Protein AF-A0A8H5D2R6-F1 (afdb_monomer_lite)

Structure (mmCIF, N/CA/C/O backbone):
data_AF-A0A8H5D2R6-F1
#
_entry.id   AF-A0A8H5D2R6-F1
#
loop_
_atom_site.group_PDB
_atom_site.id
_atom_site.type_symbol
_atom_site.label_atom_id
_atom_site.label_alt_id
_atom_site.label_comp_id
_atom_site.label_asym_id
_atom_site.label_entity_id
_atom_site.label_seq_id
_atom_site.pdbx_PDB_ins_code
_atom_site.Cartn_x
_atom_site.Cartn_y
_atom_site.Cartn_z
_atom_site.occupancy
_atom_site.B_iso_or_equiv
_atom_site.auth_seq_id
_atom_site.auth_comp_id
_atom_site.auth_asym_id
_atom_site.auth_atom_id
_atom_site.pdbx_PDB_model_num
ATOM 1 N N . MET A 1 1 ? 61.903 -39.340 -23.453 1.00 29.72 1 MET A N 1
ATOM 2 C CA . MET A 1 1 ? 61.491 -39.491 -22.040 1.00 29.72 1 MET A CA 1
ATOM 3 C C . MET A 1 1 ? 60.346 -38.515 -21.788 1.00 29.72 1 MET A C 1
ATOM 5 O O . MET A 1 1 ? 60.500 -37.376 -22.200 1.00 29.72 1 MET A O 1
ATOM 9 N N . SER A 1 2 ? 59.203 -38.870 -21.198 1.00 26.88 2 SER A N 1
ATOM 10 C CA . SER A 1 2 ? 58.609 -40.210 -20.994 1.00 26.88 2 SER A CA 1
ATOM 11 C C . SER A 1 2 ? 57.192 -40.082 -20.407 1.00 26.88 2 SER A C 1
ATOM 13 O O . SER A 1 2 ? 57.094 -39.567 -19.304 1.00 26.88 2 SER A O 1
ATOM 15 N N . ALA A 1 3 ? 56.189 -40.624 -21.121 1.00 25.33 3 ALA A N 1
ATOM 16 C CA . ALA A 1 3 ? 54.856 -41.112 -20.686 1.00 25.33 3 ALA A CA 1
ATOM 17 C C . ALA A 1 3 ? 53.935 -40.168 -19.847 1.00 25.33 3 ALA A C 1
ATOM 19 O O . ALA A 1 3 ? 54.387 -39.505 -18.927 1.00 25.33 3 ALA A O 1
ATOM 20 N N . SER A 1 4 ? 52.629 -39.989 -20.112 1.00 24.02 4 SER A N 1
ATOM 21 C CA . SER A 1 4 ? 51.538 -40.932 -20.483 1.00 24.02 4 SER A CA 1
ATOM 22 C C . SER A 1 4 ? 51.187 -41.906 -19.337 1.00 24.02 4 SER A C 1
ATOM 24 O O . SER A 1 4 ? 52.090 -42.416 -18.689 1.00 24.02 4 SER A O 1
ATOM 26 N N . THR A 1 5 ? 49.930 -42.234 -19.009 1.00 26.30 5 THR A N 1
ATOM 27 C CA . THR A 1 5 ? 48.634 -42.159 -19.737 1.00 26.30 5 THR A CA 1
ATOM 28 C C . THR A 1 5 ? 47.521 -41.528 -18.861 1.00 26.30 5 THR A C 1
ATOM 30 O O . THR A 1 5 ? 47.767 -41.331 -17.676 1.00 26.30 5 THR A O 1
ATOM 33 N N . THR A 1 6 ? 46.337 -41.039 -19.278 1.00 25.17 6 THR A N 1
ATOM 34 C CA . THR A 1 6 ? 45.304 -41.279 -20.335 1.00 25.17 6 THR A CA 1
ATOM 35 C C . THR A 1 6 ? 44.207 -42.338 -20.074 1.00 25.17 6 THR A C 1
ATOM 37 O O . THR A 1 6 ? 44.479 -43.531 -20.119 1.00 25.17 6 THR A O 1
ATOM 40 N N . THR A 1 7 ? 42.950 -41.848 -19.993 1.00 25.25 7 THR A N 1
ATOM 41 C CA . THR A 1 7 ? 41.652 -42.534 -20.271 1.00 25.25 7 THR A CA 1
ATOM 42 C C . THR A 1 7 ? 41.279 -43.743 -19.367 1.00 25.25 7 THR A C 1
ATOM 44 O O . THR A 1 7 ? 42.053 -44.109 -18.496 1.00 25.25 7 THR A O 1
ATOM 47 N N . VAL A 1 8 ? 40.070 -44.338 -19.364 1.00 24.72 8 VAL A N 1
ATOM 48 C CA . VAL A 1 8 ? 39.008 -44.557 -20.384 1.00 24.72 8 VAL A CA 1
ATOM 49 C C . VAL A 1 8 ? 37.590 -44.258 -19.834 1.00 24.72 8 VAL A C 1
ATOM 51 O O . VAL A 1 8 ? 37.351 -44.354 -18.633 1.00 24.72 8 VAL A O 1
ATOM 54 N N . CYS A 1 9 ? 36.648 -43.894 -20.715 1.00 20.03 9 CYS A N 1
ATOM 55 C CA . CYS A 1 9 ? 35.211 -43.739 -20.427 1.00 20.03 9 CYS A CA 1
ATOM 56 C C . CYS A 1 9 ? 34.426 -45.022 -20.750 1.00 20.03 9 CYS A C 1
ATOM 58 O O . CYS A 1 9 ? 34.831 -45.758 -21.642 1.00 20.03 9 CYS A O 1
ATOM 60 N N . GLU A 1 10 ? 33.228 -45.205 -20.187 1.00 23.50 10 GLU A N 1
ATOM 61 C CA . GLU A 1 10 ? 32.221 -46.071 -20.824 1.00 23.50 10 GLU A CA 1
ATOM 62 C C . GLU A 1 10 ? 30.799 -45.507 -20.671 1.00 23.50 10 GLU A C 1
ATOM 64 O O . GLU A 1 10 ? 30.597 -44.474 -20.028 1.00 23.50 10 GLU A O 1
ATOM 69 N N . SER A 1 11 ? 29.825 -46.065 -21.394 1.00 23.42 11 SER A N 1
ATOM 70 C CA . SER A 1 11 ? 28.552 -45.393 -21.691 1.00 23.42 11 SER A CA 1
ATOM 71 C C . SER A 1 11 ? 27.396 -46.358 -21.970 1.00 23.42 11 SER A C 1
ATOM 73 O O . SER A 1 11 ? 27.609 -47.511 -22.316 1.00 23.42 11 SER A O 1
ATOM 75 N N . ALA A 1 12 ? 26.185 -45.790 -21.942 1.00 23.69 12 ALA A N 1
ATOM 76 C CA . ALA A 1 12 ? 24.940 -46.297 -22.527 1.00 23.69 12 ALA A CA 1
ATOM 77 C C . ALA A 1 12 ? 24.169 -47.443 -21.823 1.00 23.69 12 ALA A C 1
ATOM 79 O O . ALA A 1 12 ? 24.669 -48.515 -21.522 1.00 23.69 12 ALA A O 1
ATOM 80 N N . GLN A 1 13 ? 22.868 -47.170 -21.658 1.00 25.08 13 GLN A N 1
ATOM 81 C CA . GLN A 1 13 ? 21.720 -48.025 -21.998 1.00 25.08 13 GLN A CA 1
ATOM 82 C C . GLN A 1 13 ? 21.783 -49.550 -21.757 1.00 25.08 13 GLN A C 1
ATOM 84 O O . GLN A 1 13 ? 22.407 -50.284 -22.515 1.00 25.08 13 GLN A O 1
ATOM 89 N N . VAL A 1 14 ? 20.838 -50.046 -20.946 1.00 24.84 14 VAL A N 1
ATOM 90 C CA . VAL A 1 14 ? 19.957 -51.146 -21.390 1.00 24.84 14 VAL A CA 1
ATOM 91 C C . VAL A 1 14 ? 18.509 -50.814 -21.031 1.00 24.84 14 VAL A C 1
ATOM 93 O O . VAL A 1 14 ? 18.184 -50.601 -19.865 1.00 24.84 14 VAL A O 1
ATOM 96 N N . LEU A 1 15 ? 17.626 -50.827 -22.031 1.00 24.62 15 LEU A N 1
ATOM 97 C CA . LEU A 1 15 ? 16.175 -50.832 -21.847 1.00 24.62 15 LEU A CA 1
ATOM 98 C C . LEU A 1 15 ? 15.606 -52.103 -22.492 1.00 24.62 15 LEU A C 1
ATOM 100 O O . LEU A 1 15 ? 15.765 -52.306 -23.691 1.00 24.62 15 LEU A O 1
ATOM 104 N N . GLY A 1 16 ? 14.897 -52.912 -21.704 1.00 24.08 16 GLY A N 1
ATOM 105 C CA . GLY A 1 16 ? 13.959 -53.928 -22.191 1.00 24.08 16 GLY A CA 1
ATOM 106 C C . GLY A 1 16 ? 14.533 -55.246 -22.739 1.00 24.08 16 GLY A C 1
ATOM 107 O O . GLY A 1 16 ? 15.380 -55.292 -23.625 1.00 24.08 16 GLY A O 1
ATOM 108 N N . LYS A 1 17 ? 13.907 -56.351 -22.318 1.00 25.33 17 LYS A N 1
ATOM 109 C CA . LYS A 1 17 ? 13.627 -57.480 -23.216 1.00 25.33 17 LYS A CA 1
ATOM 110 C C . LYS A 1 17 ? 12.119 -57.565 -23.421 1.00 25.33 17 LYS A C 1
ATOM 112 O O . LYS A 1 17 ? 11.352 -57.358 -22.485 1.00 25.33 17 LYS A O 1
ATOM 117 N N . ARG A 1 18 ? 11.705 -57.831 -24.660 1.00 26.42 18 ARG A N 1
ATOM 118 C CA . ARG A 1 18 ? 10.297 -58.031 -25.027 1.00 26.42 18 ARG A CA 1
ATOM 119 C C . ARG A 1 18 ? 9.854 -59.444 -24.648 1.00 26.42 18 ARG A C 1
ATOM 121 O O . ARG A 1 18 ? 10.630 -60.384 -24.787 1.00 26.42 18 ARG A O 1
ATOM 128 N N . GLY A 1 19 ? 8.587 -59.575 -24.279 1.00 25.73 19 GLY A N 1
ATOM 129 C CA . GLY A 1 19 ? 7.848 -60.832 -24.252 1.00 25.73 19 GLY A CA 1
ATOM 130 C C . GLY A 1 19 ? 6.391 -60.516 -24.563 1.00 25.73 19 GLY A C 1
ATOM 131 O O . GLY A 1 19 ? 5.696 -59.962 -23.717 1.00 25.73 19 GLY A O 1
ATOM 132 N N . ALA A 1 20 ? 5.963 -60.778 -25.794 1.00 27.20 20 ALA A N 1
ATOM 133 C CA . ALA A 1 20 ? 4.557 -60.720 -26.177 1.00 27.20 20 ALA A CA 1
ATOM 134 C C . ALA A 1 20 ? 3.960 -62.130 -26.034 1.00 27.20 20 ALA A C 1
ATOM 136 O O . ALA A 1 20 ? 4.685 -63.099 -26.239 1.00 27.20 20 ALA A O 1
ATOM 137 N N . ASP A 1 21 ? 2.665 -62.257 -25.732 1.00 26.38 21 ASP A N 1
ATOM 138 C CA . ASP A 1 21 ? 1.722 -62.458 -26.839 1.00 26.38 21 ASP A CA 1
ATOM 139 C C . ASP A 1 21 ? 0.230 -62.415 -26.460 1.00 26.38 21 ASP A C 1
ATOM 141 O O . ASP A 1 21 ? -0.192 -62.909 -25.423 1.00 26.38 21 ASP A O 1
ATOM 145 N N . THR A 1 22 ? -0.547 -61.867 -27.400 1.00 26.38 22 THR A N 1
ATOM 146 C CA . THR A 1 22 ? -1.950 -62.174 -27.759 1.00 26.38 22 THR A CA 1
ATOM 147 C C . THR A 1 22 ? -3.087 -62.320 -26.722 1.00 26.38 22 THR A C 1
ATOM 149 O O . THR A 1 22 ? -3.021 -63.139 -25.818 1.00 26.38 22 THR A O 1
ATOM 152 N N . ARG A 1 23 ? -4.257 -61.770 -27.127 1.00 27.03 23 ARG A N 1
ATOM 153 C CA . ARG A 1 23 ? -5.633 -62.309 -26.921 1.00 27.03 23 ARG A CA 1
ATOM 154 C C . ARG A 1 23 ? -6.203 -62.278 -25.485 1.00 27.03 23 ARG A C 1
ATOM 156 O O . ARG A 1 23 ? -5.474 -62.355 -24.514 1.00 27.03 23 ARG A O 1
ATOM 163 N N . LEU A 1 24 ? -7.523 -62.231 -25.269 1.00 25.16 24 LEU A N 1
ATOM 164 C CA . LEU A 1 24 ? -8.692 -61.738 -26.036 1.00 25.16 24 LEU A CA 1
ATOM 165 C C . LEU A 1 24 ? -9.888 -61.719 -25.054 1.00 25.16 24 LEU A C 1
ATOM 167 O O . LEU A 1 24 ? -9.895 -62.548 -24.151 1.00 25.16 24 LEU A O 1
ATOM 171 N N . LEU A 1 25 ? -10.939 -60.927 -25.335 1.00 27.27 25 LEU A N 1
ATOM 172 C CA . LEU A 1 25 ? -12.293 -61.052 -24.737 1.00 27.27 25 LEU A CA 1
ATOM 173 C C . LEU A 1 25 ? -12.386 -60.822 -23.198 1.00 27.27 25 LEU A C 1
ATOM 175 O O . LEU A 1 25 ? -11.398 -60.878 -22.483 1.00 27.27 25 LEU A O 1
ATOM 179 N N . ASN A 1 26 ? -13.561 -60.624 -22.588 1.00 25.47 26 ASN A N 1
ATOM 180 C CA . ASN A 1 26 ? -14.665 -59.695 -22.891 1.00 25.47 26 ASN A CA 1
ATOM 181 C C . ASN A 1 26 ? -15.592 -59.619 -21.645 1.00 25.47 26 ASN A C 1
ATOM 183 O O . ASN A 1 26 ? -15.659 -60.582 -20.893 1.00 25.47 26 ASN A O 1
ATOM 187 N N . PHE A 1 27 ? -16.397 -58.555 -21.530 1.00 25.20 27 PHE A N 1
ATOM 188 C CA . PHE A 1 27 ? -17.699 -58.510 -20.823 1.00 25.20 27 PHE A CA 1
ATOM 189 C C . PHE A 1 27 ? -17.874 -58.651 -19.276 1.00 25.20 27 PHE A C 1
ATOM 191 O O . PHE A 1 27 ? -17.265 -59.454 -18.585 1.00 25.20 27 PHE A O 1
ATOM 198 N N . PHE A 1 28 ? -18.883 -57.889 -18.815 1.00 26.09 28 PHE A N 1
ATOM 199 C CA . PHE A 1 28 ? -19.843 -58.080 -17.702 1.00 26.09 28 PHE A CA 1
ATOM 200 C C . PHE A 1 28 ? -19.434 -58.154 -16.204 1.00 26.09 28 PHE A C 1
ATOM 202 O O . PHE A 1 28 ? -18.997 -59.162 -15.664 1.00 26.09 28 PHE A O 1
ATOM 209 N N . HIS A 1 29 ? -19.832 -57.093 -15.483 1.00 31.39 29 HIS A N 1
ATOM 210 C CA . HIS A 1 29 ? -20.515 -57.142 -14.170 1.00 31.39 29 HIS A CA 1
ATOM 211 C C . HIS A 1 29 ? -21.866 -57.908 -14.267 1.00 31.39 29 HIS A C 1
ATOM 213 O O . HIS A 1 29 ? -22.422 -57.905 -15.367 1.00 31.39 29 HIS A O 1
ATOM 219 N N . PRO A 1 30 ? -22.470 -58.465 -13.177 1.00 40.53 30 PRO A N 1
ATOM 220 C CA . PRO A 1 30 ? -22.633 -57.782 -11.880 1.00 40.53 30 PRO A CA 1
ATOM 221 C C . PRO A 1 30 ? -22.606 -58.660 -10.592 1.00 40.53 30 PRO A C 1
ATOM 223 O O . PRO A 1 30 ? -22.141 -59.792 -10.567 1.00 40.53 30 PRO A O 1
ATOM 226 N N . ARG A 1 31 ? -23.086 -58.053 -9.494 1.00 28.08 31 ARG A N 1
ATOM 227 C CA . ARG A 1 31 ? -23.213 -58.528 -8.096 1.00 28.08 31 ARG A CA 1
ATOM 228 C C . ARG A 1 31 ? -24.058 -59.810 -7.945 1.00 28.08 31 ARG A C 1
ATOM 230 O O . ARG A 1 31 ? -25.031 -59.940 -8.676 1.00 28.08 31 ARG A O 1
ATOM 237 N N . HIS A 1 32 ? -23.856 -60.585 -6.864 1.00 28.66 32 HIS A N 1
ATOM 238 C CA . HIS A 1 32 ? -24.842 -60.665 -5.758 1.00 28.66 32 HIS A CA 1
ATOM 239 C C . HIS A 1 32 ? -24.324 -61.342 -4.461 1.00 28.66 32 HIS A C 1
ATOM 241 O O . HIS A 1 32 ? -23.180 -61.769 -4.365 1.00 28.66 32 HIS A O 1
ATOM 247 N N . SER A 1 33 ? -25.181 -61.312 -3.439 1.00 26.78 33 SER A N 1
ATOM 248 C CA . SER A 1 33 ? -25.014 -61.574 -1.996 1.00 26.78 33 SER A CA 1
ATOM 249 C C . SER A 1 33 ? -25.115 -63.042 -1.532 1.00 26.78 33 SER A C 1
ATOM 251 O O . SER A 1 33 ? -25.884 -63.801 -2.112 1.00 26.78 33 SER A O 1
ATOM 253 N N . GLY A 1 34 ? -24.502 -63.385 -0.385 1.00 25.36 34 GLY A N 1
ATOM 254 C CA . GLY A 1 34 ? -24.777 -64.618 0.385 1.00 25.36 34 GLY A CA 1
ATOM 255 C C . GLY A 1 34 ? -24.008 -64.696 1.722 1.00 25.36 34 GLY A C 1
ATOM 256 O O . GLY A 1 34 ? -22.902 -64.172 1.814 1.00 25.36 34 GLY A O 1
ATOM 257 N N . THR A 1 35 ? -24.580 -65.317 2.764 1.00 29.11 35 THR A N 1
ATOM 258 C CA . THR A 1 35 ? -24.029 -65.383 4.143 1.00 29.11 35 THR A CA 1
ATOM 259 C C . THR A 1 35 ? -23.857 -66.818 4.653 1.00 29.11 35 THR A C 1
ATOM 261 O O . THR A 1 35 ? -24.709 -67.647 4.343 1.00 29.11 35 THR A O 1
ATOM 264 N N . ASN A 1 36 ? -22.838 -67.090 5.494 1.00 26.09 36 ASN A N 1
ATOM 265 C CA . ASN A 1 36 ? -22.946 -67.769 6.814 1.00 26.09 36 ASN A CA 1
ATOM 266 C C . ASN A 1 36 ? -21.572 -68.121 7.455 1.00 26.09 36 ASN A C 1
ATOM 268 O O . ASN A 1 36 ? -20.524 -68.027 6.823 1.00 26.09 36 ASN A O 1
ATOM 272 N N . ILE A 1 37 ? -21.613 -68.491 8.742 1.00 29.36 37 ILE A N 1
ATOM 273 C CA . ILE A 1 37 ? -20.542 -68.893 9.696 1.00 29.36 37 ILE A CA 1
ATOM 274 C C . ILE A 1 37 ? -21.099 -70.166 10.428 1.00 29.36 37 ILE A C 1
ATOM 276 O O . ILE A 1 37 ? -22.322 -70.326 10.325 1.00 29.36 37 ILE A O 1
ATOM 280 N N . PRO A 1 38 ? -20.375 -71.059 11.173 1.00 41.91 38 PRO A N 1
ATOM 281 C CA . PRO A 1 38 ? -19.000 -70.988 11.729 1.00 41.91 38 PRO A CA 1
ATOM 282 C C . PRO A 1 38 ? -18.133 -72.291 11.729 1.00 41.91 38 PRO A C 1
ATOM 284 O O . PRO A 1 38 ? -18.654 -73.371 11.481 1.00 41.91 38 PRO A O 1
ATOM 287 N N . SER A 1 39 ? -16.850 -72.203 12.154 1.00 23.25 39 SER A N 1
ATOM 288 C CA . SER A 1 39 ? -16.177 -73.132 13.120 1.00 23.25 39 SER A CA 1
ATOM 289 C C . SER A 1 39 ? -14.668 -72.829 13.342 1.00 23.25 39 SER A C 1
ATOM 291 O O . SER A 1 39 ? -13.952 -72.595 12.374 1.00 23.25 39 SER A O 1
ATOM 293 N N . GLU A 1 40 ? -14.173 -72.891 14.592 1.00 31.34 40 GLU A N 1
ATOM 294 C CA . GLU A 1 40 ? -12.729 -72.930 14.982 1.00 31.34 40 GLU A CA 1
ATOM 295 C C . GLU A 1 40 ? -12.193 -74.397 14.911 1.00 31.34 40 GLU A C 1
ATOM 297 O O . GLU A 1 40 ? -13.041 -75.296 14.897 1.00 31.34 40 GLU A O 1
ATOM 302 N N . PRO A 1 41 ? -10.864 -74.703 14.852 1.00 32.53 41 PRO A N 1
ATOM 303 C CA . PRO A 1 41 ? -9.938 -74.530 15.995 1.00 32.53 41 PRO A CA 1
ATOM 304 C C . PRO A 1 41 ? -8.449 -74.218 15.628 1.00 32.53 41 PRO A C 1
ATOM 306 O O . PRO A 1 41 ? -8.148 -73.749 14.534 1.00 32.53 41 PRO A O 1
ATOM 309 N N . LYS A 1 42 ? -7.514 -74.436 16.576 1.00 29.94 42 LYS A N 1
ATOM 310 C CA . LYS A 1 42 ? -6.075 -74.051 16.581 1.00 29.94 42 LYS A CA 1
ATOM 311 C C . LYS A 1 42 ? -5.145 -75.280 16.668 1.00 29.94 42 LYS A C 1
ATOM 313 O O . LYS A 1 42 ? -5.595 -76.281 17.209 1.00 29.94 42 LYS A O 1
ATOM 318 N N . GLU A 1 43 ? -3.858 -75.159 16.284 1.00 23.70 43 GLU A N 1
ATOM 319 C CA . GLU A 1 43 ? -2.670 -75.323 17.180 1.00 23.70 43 GLU A CA 1
ATOM 320 C C . GLU A 1 43 ? -1.283 -75.158 16.475 1.00 23.70 43 GLU A C 1
ATOM 322 O O . GLU A 1 43 ? -1.226 -74.718 15.328 1.00 23.70 43 GLU A O 1
ATOM 327 N N . HIS A 1 44 ? -0.169 -75.362 17.209 1.00 32.28 44 HIS A N 1
ATOM 328 C CA . HIS A 1 44 ? 1.243 -75.028 16.868 1.00 32.28 44 HIS A CA 1
ATOM 329 C C . HIS A 1 44 ? 2.028 -76.158 16.142 1.00 32.28 44 HIS A C 1
ATOM 331 O O . HIS A 1 44 ? 1.443 -77.215 15.904 1.00 32.28 44 HIS A O 1
ATOM 337 N N . PRO A 1 45 ? 3.330 -75.976 15.761 1.00 34.16 45 PRO A N 1
ATOM 338 C CA . PRO A 1 45 ? 4.460 -76.436 16.623 1.00 34.16 45 PRO A CA 1
ATOM 339 C C . PRO A 1 45 ? 5.774 -75.535 16.496 1.00 34.16 45 PRO A C 1
ATOM 341 O O . PRO A 1 45 ? 5.581 -74.332 16.310 1.00 34.16 45 PRO A O 1
ATOM 344 N N . PRO A 1 46 ? 7.069 -75.945 16.734 1.00 38.75 46 PRO A N 1
ATOM 345 C CA . PRO A 1 46 ? 7.916 -75.259 17.758 1.00 38.75 46 PRO A CA 1
ATOM 346 C C . PRO A 1 46 ? 9.476 -75.089 17.526 1.00 38.75 46 PRO A C 1
ATOM 348 O O . PRO A 1 46 ? 10.027 -75.512 16.516 1.00 38.75 46 PRO A O 1
ATOM 351 N N . HIS A 1 47 ? 10.197 -74.559 18.546 1.00 28.00 47 HIS A N 1
ATOM 352 C CA . HIS A 1 47 ? 11.681 -74.579 18.806 1.00 28.00 47 HIS A CA 1
ATOM 353 C C . HIS A 1 47 ? 12.634 -73.874 17.780 1.00 28.00 47 HIS A C 1
ATOM 355 O O . HIS A 1 47 ? 12.154 -73.351 16.785 1.00 28.00 47 HIS A O 1
ATOM 361 N N . ILE A 1 48 ? 13.969 -73.677 17.945 1.00 26.92 48 ILE A N 1
ATOM 362 C CA . ILE A 1 48 ? 15.053 -74.102 18.893 1.00 26.92 48 ILE A CA 1
ATOM 363 C C . ILE A 1 48 ? 15.959 -72.868 19.262 1.00 26.92 48 ILE A C 1
ATOM 365 O O . ILE A 1 48 ? 15.767 -71.782 18.721 1.00 26.92 48 ILE A O 1
ATOM 369 N N . ALA A 1 49 ? 16.938 -72.994 20.178 1.00 25.38 49 ALA A N 1
ATOM 370 C CA . ALA A 1 49 ? 17.944 -71.975 20.583 1.00 25.38 49 ALA A CA 1
ATOM 371 C C . ALA A 1 49 ? 19.272 -72.677 21.032 1.00 25.38 49 ALA A C 1
ATOM 373 O O . ALA A 1 49 ? 19.258 -73.901 21.112 1.00 25.38 49 ALA A O 1
ATOM 374 N N . SER A 1 50 ? 20.442 -72.091 21.374 1.00 27.12 50 SER A N 1
ATOM 375 C CA . SER A 1 50 ? 21.012 -70.716 21.498 1.00 27.12 50 SER A CA 1
ATOM 376 C C . SER A 1 50 ? 22.535 -70.809 21.810 1.00 27.12 50 SER A C 1
ATOM 378 O O . SER A 1 50 ? 22.921 -71.805 22.418 1.00 27.12 50 SER A O 1
ATOM 380 N N . GLY A 1 51 ? 23.388 -69.786 21.568 1.00 24.47 51 GLY A N 1
ATOM 381 C CA . GLY A 1 51 ? 24.758 -69.799 22.146 1.00 24.47 51 GLY A CA 1
ATOM 382 C C . GLY A 1 51 ? 25.770 -68.668 21.831 1.00 24.47 51 GLY A C 1
ATOM 383 O O . GLY A 1 51 ? 26.000 -68.344 20.672 1.00 24.47 51 GLY A O 1
ATOM 384 N N . SER A 1 52 ? 26.488 -68.221 22.883 1.00 24.09 52 SER A N 1
ATOM 385 C CA . SER A 1 52 ? 27.800 -67.507 22.892 1.00 24.09 52 SER A CA 1
ATOM 386 C C . SER A 1 52 ? 27.873 -66.064 22.318 1.00 24.09 52 SER A C 1
ATOM 388 O O . SER A 1 52 ? 26.986 -65.661 21.576 1.00 24.09 52 SER A O 1
ATOM 390 N N . THR A 1 53 ? 28.861 -65.202 22.633 1.00 26.23 53 THR A N 1
ATOM 391 C CA . THR A 1 53 ? 30.048 -65.263 23.535 1.00 26.23 53 THR A CA 1
ATOM 392 C C . THR A 1 53 ? 30.013 -64.153 24.629 1.00 26.23 53 THR A C 1
ATOM 394 O O . THR A 1 53 ? 28.951 -63.608 24.923 1.00 26.23 53 THR A O 1
ATOM 397 N N . SER A 1 54 ? 31.131 -63.880 25.324 1.00 25.62 54 SER A N 1
ATOM 398 C CA . SER A 1 54 ? 31.203 -63.227 26.649 1.00 25.62 54 SER A CA 1
ATOM 399 C C . SER A 1 54 ? 31.851 -61.828 26.698 1.00 25.62 54 SER A C 1
ATOM 401 O O . SER A 1 54 ? 32.498 -61.394 25.749 1.00 25.62 54 SER A O 1
ATOM 403 N N . SER A 1 55 ? 31.840 -61.235 27.909 1.00 25.39 55 SER A N 1
ATOM 404 C CA . SER A 1 55 ? 32.686 -60.114 28.402 1.00 25.39 55 SER A CA 1
ATOM 405 C C . SER A 1 55 ? 32.444 -58.716 27.788 1.00 25.39 55 SER A C 1
ATOM 407 O O . SER A 1 55 ? 32.042 -58.593 26.643 1.00 25.39 55 SER A O 1
ATOM 409 N N . ALA A 1 56 ? 32.632 -57.599 28.506 1.00 24.75 56 ALA A N 1
ATOM 410 C CA . ALA A 1 56 ? 33.121 -57.378 29.880 1.00 24.75 56 ALA A CA 1
ATOM 411 C C . ALA A 1 56 ? 32.232 -56.349 30.636 1.00 24.75 56 ALA A C 1
ATOM 413 O O . ALA A 1 56 ? 31.517 -55.580 29.989 1.00 24.75 56 ALA A O 1
ATOM 414 N N . PRO A 1 57 ? 32.244 -56.298 31.986 1.00 33.78 57 PRO A N 1
ATOM 415 C CA . PRO A 1 57 ? 31.484 -55.295 32.735 1.00 33.78 57 PRO A CA 1
ATOM 416 C C . PRO A 1 57 ? 32.091 -53.892 32.581 1.00 33.78 57 PRO A C 1
ATOM 418 O O . PRO A 1 57 ? 33.262 -53.674 32.887 1.00 33.78 57 PRO A O 1
ATOM 421 N N . ILE A 1 58 ? 31.281 -52.919 32.158 1.00 33.12 58 ILE A N 1
ATOM 422 C CA . ILE A 1 58 ? 31.707 -51.517 32.055 1.00 33.12 58 ILE A CA 1
ATOM 423 C C . ILE A 1 58 ? 31.648 -50.878 33.448 1.00 33.12 58 ILE A C 1
ATOM 425 O O . ILE A 1 58 ? 30.566 -50.653 33.990 1.00 33.12 58 ILE A O 1
ATOM 429 N N . ILE A 1 59 ? 32.812 -50.571 34.021 1.00 37.38 59 ILE A N 1
ATOM 430 C CA . ILE A 1 59 ? 32.922 -49.816 35.274 1.00 37.38 59 ILE A CA 1
ATOM 431 C C . ILE A 1 59 ? 32.875 -48.321 34.949 1.00 37.38 59 ILE A C 1
ATOM 433 O O . ILE A 1 59 ? 33.741 -47.807 34.245 1.00 37.38 59 ILE A O 1
ATOM 437 N N . ILE A 1 60 ? 31.901 -47.609 35.517 1.00 39.84 60 ILE A N 1
ATOM 438 C CA . ILE A 1 60 ? 31.874 -46.141 35.557 1.00 39.84 60 ILE A CA 1
ATOM 439 C C . ILE A 1 60 ? 31.806 -45.736 37.030 1.00 39.84 60 ILE A C 1
ATOM 441 O O . ILE A 1 60 ? 30.966 -46.236 37.777 1.00 39.84 60 ILE A O 1
ATOM 445 N N . ASN A 1 61 ? 32.721 -44.863 37.460 1.00 37.47 61 ASN A N 1
ATOM 446 C CA . ASN A 1 61 ? 32.822 -44.346 38.832 1.00 37.47 61 ASN A CA 1
ATOM 447 C C . ASN A 1 61 ? 32.771 -45.438 39.928 1.00 37.47 61 ASN A C 1
ATOM 449 O O . ASN A 1 61 ? 32.126 -45.278 40.963 1.00 37.47 61 ASN A O 1
ATOM 453 N N . GLY A 1 62 ? 33.462 -46.560 39.690 1.00 36.56 62 GLY A N 1
ATOM 454 C CA . GLY A 1 62 ? 33.760 -47.573 40.709 1.00 36.56 62 GLY A CA 1
ATOM 455 C C . GLY A 1 62 ? 32.602 -48.472 41.158 1.00 36.56 62 GLY A C 1
ATOM 456 O O . GLY A 1 62 ? 32.762 -49.178 42.150 1.00 36.56 62 GLY A O 1
ATOM 457 N N . LYS A 1 63 ? 31.446 -48.479 40.474 1.00 34.66 63 LYS A N 1
ATOM 458 C CA . LYS A 1 63 ? 30.305 -49.343 40.844 1.00 34.66 63 LYS A CA 1
ATOM 459 C C . LYS A 1 63 ? 29.875 -50.274 39.712 1.00 34.66 63 LYS A C 1
ATOM 461 O O . LYS A 1 63 ? 29.648 -49.843 38.585 1.00 34.66 63 LYS A O 1
ATOM 466 N N . LEU A 1 64 ? 29.726 -51.555 40.048 1.00 32.00 64 LEU A N 1
ATOM 467 C CA . LEU A 1 64 ? 29.151 -52.589 39.187 1.00 32.00 64 LEU A CA 1
ATOM 468 C C . LEU A 1 64 ? 27.612 -52.486 39.218 1.00 32.00 64 LEU A C 1
ATOM 470 O O . LEU A 1 64 ? 27.039 -52.330 40.297 1.00 32.00 64 LEU A O 1
ATOM 474 N N . GLN A 1 65 ? 26.930 -52.612 38.076 1.00 41.44 65 GLN A N 1
ATOM 475 C CA . GLN A 1 65 ? 25.463 -52.730 38.017 1.00 41.44 65 GLN A CA 1
ATOM 476 C C . GLN A 1 65 ? 25.022 -53.920 37.155 1.00 41.44 65 GLN A C 1
ATOM 478 O O . GLN A 1 65 ? 25.604 -54.190 36.106 1.00 41.44 65 GLN A O 1
ATOM 483 N N . ALA A 1 66 ? 23.976 -54.619 37.607 1.00 34.97 66 ALA A N 1
ATOM 484 C CA . ALA A 1 66 ? 23.395 -55.797 36.958 1.00 34.97 66 ALA A CA 1
ATOM 485 C C . ALA A 1 66 ? 21.997 -55.516 36.352 1.00 34.97 66 ALA A C 1
ATOM 487 O O . ALA A 1 66 ? 21.396 -54.469 36.580 1.00 34.97 66 ALA A O 1
ATOM 488 N N . ASN A 1 67 ? 21.497 -56.458 35.544 1.00 45.16 67 ASN A N 1
ATOM 489 C CA . ASN A 1 67 ? 20.445 -56.292 34.520 1.00 45.16 67 ASN A CA 1
ATOM 490 C C . ASN A 1 67 ? 19.228 -57.220 34.843 1.00 45.16 67 ASN A C 1
ATOM 492 O O . ASN A 1 67 ? 19.400 -58.189 35.571 1.00 45.16 67 ASN A O 1
ATOM 496 N N . THR A 1 68 ? 17.979 -57.055 34.369 1.00 43.09 68 THR A N 1
ATOM 497 C CA . THR A 1 68 ? 17.440 -56.221 33.273 1.00 43.09 68 THR A CA 1
ATOM 498 C C . THR A 1 68 ? 16.019 -55.687 33.544 1.00 43.09 68 THR A C 1
ATOM 500 O O . THR A 1 68 ? 15.276 -56.236 34.358 1.00 43.09 68 THR A O 1
ATOM 503 N N . LYS A 1 69 ? 15.567 -54.736 32.708 1.00 43.56 69 LYS A N 1
ATOM 504 C CA . LYS A 1 69 ? 14.257 -54.866 32.030 1.00 43.56 69 LYS A CA 1
ATOM 505 C C . LYS A 1 69 ? 14.327 -54.295 30.607 1.00 43.56 69 LYS A C 1
ATOM 507 O O . LYS A 1 69 ? 14.445 -53.086 30.422 1.00 43.56 69 LYS A O 1
ATOM 512 N N . LYS A 1 70 ? 14.270 -55.174 29.601 1.00 52.16 70 LYS A N 1
ATOM 513 C CA . LYS A 1 70 ? 14.435 -54.834 28.173 1.00 52.16 70 LYS A CA 1
ATOM 514 C C . LYS A 1 70 ? 13.253 -53.992 27.651 1.00 52.16 70 LYS A C 1
ATOM 516 O O . LYS A 1 70 ? 12.100 -54.311 27.938 1.00 52.16 70 LYS A O 1
ATOM 521 N N . ARG A 1 71 ? 13.533 -52.930 26.883 1.00 75.44 71 ARG A N 1
ATOM 522 C CA . ARG A 1 71 ? 12.534 -52.120 26.150 1.00 75.44 71 ARG A CA 1
ATOM 523 C C . ARG A 1 71 ? 12.629 -52.385 24.644 1.00 75.44 71 ARG A C 1
ATOM 525 O O . ARG A 1 71 ? 13.660 -52.848 24.165 1.00 75.44 71 ARG A O 1
ATOM 532 N N . TYR A 1 72 ? 11.564 -52.067 23.914 1.00 81.94 72 TYR A N 1
ATOM 533 C CA . TYR A 1 72 ? 11.481 -52.191 22.456 1.00 81.94 72 TYR A CA 1
ATOM 534 C C . TYR A 1 72 ? 11.575 -50.796 21.835 1.00 81.94 72 TYR A C 1
ATOM 536 O O . TYR A 1 72 ? 10.696 -49.969 22.070 1.00 81.94 72 TYR A O 1
ATOM 544 N N . HIS A 1 73 ? 12.652 -50.518 21.105 1.00 83.06 73 HIS A N 1
ATOM 545 C CA . HIS A 1 73 ? 12.939 -49.208 20.512 1.00 83.06 73 HIS A CA 1
ATOM 546 C C . HIS A 1 73 ? 12.459 -49.160 19.061 1.00 83.06 73 HIS A C 1
ATOM 548 O O . HIS A 1 73 ? 12.579 -50.159 18.355 1.00 83.06 73 HIS A O 1
ATOM 554 N N . CYS A 1 74 ? 11.949 -48.010 18.618 1.00 85.81 74 CYS A N 1
ATOM 555 C CA . CYS A 1 74 ? 11.686 -47.788 17.202 1.00 85.81 74 CYS A CA 1
ATOM 556 C C . CYS A 1 74 ? 12.996 -47.727 16.413 1.00 85.81 74 CYS A C 1
ATOM 558 O O . CYS A 1 74 ? 14.002 -47.198 16.882 1.00 85.81 74 CYS A O 1
ATOM 560 N N . THR A 1 75 ? 12.971 -48.301 15.213 1.00 82.25 75 THR A N 1
ATOM 561 C CA . THR A 1 75 ? 14.119 -48.367 14.295 1.00 82.25 75 THR A CA 1
ATOM 562 C C . THR A 1 75 ? 14.071 -47.289 13.209 1.00 82.25 75 THR A C 1
ATOM 564 O O . THR A 1 75 ? 14.989 -47.186 12.396 1.00 82.25 75 THR A O 1
ATOM 567 N N . HIS A 1 76 ? 13.021 -46.461 13.186 1.00 84.38 76 HIS A N 1
ATOM 568 C CA . HIS A 1 76 ? 12.872 -45.395 12.202 1.00 84.38 76 HIS A CA 1
ATOM 569 C C . HIS A 1 76 ? 13.888 -44.269 12.449 1.00 84.38 76 HIS A C 1
ATOM 571 O O . HIS A 1 76 ? 14.036 -43.773 13.568 1.00 84.38 76 HIS A O 1
ATOM 577 N N . LYS A 1 77 ? 14.591 -43.851 11.389 1.00 72.19 77 LYS A N 1
ATOM 578 C CA . LYS A 1 77 ? 15.686 -42.872 11.459 1.00 72.19 77 LYS A CA 1
ATOM 579 C C . LYS A 1 77 ? 15.189 -41.545 12.051 1.00 72.19 77 LYS A C 1
ATOM 581 O O . LYS A 1 77 ? 14.371 -40.866 11.442 1.00 72.19 77 LYS A O 1
ATOM 586 N N . GLY A 1 78 ? 15.703 -41.184 13.229 1.00 77.12 78 GLY A N 1
ATOM 587 C CA . GLY A 1 78 ? 15.301 -39.977 13.961 1.00 77.12 78 GLY A CA 1
ATOM 588 C C . GLY A 1 78 ? 14.118 -40.151 14.926 1.00 77.12 78 GLY A C 1
ATOM 589 O O . GLY A 1 78 ? 13.497 -39.151 15.283 1.00 77.12 78 GLY A O 1
ATOM 590 N N . CYS A 1 79 ? 13.771 -41.376 15.350 1.00 81.81 79 CYS A N 1
ATOM 591 C CA . CYS A 1 79 ? 12.722 -41.592 16.354 1.00 81.81 79 CYS A CA 1
ATOM 592 C C . CYS A 1 79 ? 13.158 -42.453 17.555 1.00 81.81 79 CYS A C 1
ATOM 594 O O . CYS A 1 79 ? 12.990 -43.669 17.572 1.00 81.81 79 CYS A O 1
ATOM 596 N N . ASP A 1 80 ? 13.602 -41.804 18.634 1.00 82.31 80 ASP A N 1
ATOM 597 C CA . ASP A 1 80 ? 14.125 -42.462 19.849 1.00 82.31 80 ASP A CA 1
ATOM 598 C C . ASP A 1 80 ? 13.047 -43.075 20.775 1.00 82.31 80 ASP A C 1
ATOM 600 O O . ASP A 1 80 ? 13.277 -43.326 21.964 1.00 82.31 80 ASP A O 1
ATOM 604 N N . LYS A 1 81 ? 11.824 -43.296 20.276 1.00 81.00 81 LYS A N 1
ATOM 605 C CA . LYS A 1 81 ? 10.692 -43.748 21.099 1.00 81.00 81 LYS A CA 1
ATOM 606 C C . LYS A 1 81 ? 10.806 -45.233 21.438 1.00 81.00 81 LYS A C 1
ATOM 608 O O . LYS A 1 81 ? 10.886 -46.088 20.558 1.00 81.00 81 LYS A O 1
ATOM 613 N N . ALA A 1 82 ? 10.746 -45.542 22.734 1.00 85.88 82 ALA A N 1
ATOM 614 C CA . ALA A 1 82 ? 10.863 -46.900 23.259 1.00 85.88 82 ALA A CA 1
ATOM 615 C C . ALA A 1 82 ? 9.658 -47.310 24.119 1.00 85.88 82 ALA A C 1
ATOM 617 O O . ALA A 1 82 ? 9.238 -46.588 25.027 1.00 85.88 82 ALA A O 1
ATOM 618 N N . TYR A 1 83 ? 9.142 -48.512 23.872 1.00 89.56 83 TYR A N 1
ATOM 619 C CA . TYR A 1 83 ? 7.906 -49.045 24.441 1.00 89.56 83 TYR A CA 1
ATOM 620 C C . TYR A 1 83 ? 8.168 -50.271 25.322 1.00 89.56 83 TYR A C 1
ATOM 622 O O . TYR A 1 83 ? 9.116 -51.031 25.127 1.00 89.56 83 TYR A O 1
ATOM 630 N N . SER A 1 84 ? 7.291 -50.488 26.303 1.00 81.25 84 SER A N 1
ATOM 631 C CA . SER A 1 84 ? 7.349 -51.631 27.226 1.00 81.25 84 SER A CA 1
ATOM 632 C C . SER A 1 84 ? 6.695 -52.911 26.686 1.00 81.25 84 SER A C 1
ATOM 634 O O . SER A 1 84 ? 6.768 -53.950 27.339 1.00 81.25 84 SER A O 1
ATOM 636 N N . LYS A 1 85 ? 6.048 -52.854 25.512 1.00 83.62 85 LYS A N 1
ATOM 637 C CA . LYS A 1 85 ? 5.406 -53.992 24.832 1.00 83.62 85 LYS A CA 1
ATOM 638 C C . LYS A 1 85 ? 5.566 -53.861 23.307 1.00 83.62 85 LYS A C 1
ATOM 640 O O . LYS A 1 85 ? 5.331 -52.756 22.812 1.00 83.62 85 LYS A O 1
ATOM 645 N N . PRO A 1 86 ? 5.848 -54.949 22.558 1.00 83.62 86 PRO A N 1
ATOM 646 C CA . PRO A 1 86 ? 5.992 -54.900 21.098 1.00 83.62 86 PRO A CA 1
ATOM 647 C C . PRO A 1 86 ? 4.757 -54.348 20.381 1.00 83.62 86 PRO A C 1
ATOM 649 O O . PRO A 1 86 ? 4.881 -53.547 19.465 1.00 83.62 86 PRO A O 1
ATOM 652 N N . SER A 1 87 ? 3.551 -54.687 20.850 1.00 82.38 87 SER A N 1
ATOM 653 C CA . SER A 1 87 ? 2.301 -54.229 20.231 1.00 82.38 87 SER A CA 1
ATOM 654 C C . SER A 1 87 ? 2.112 -52.709 20.249 1.00 82.38 87 SER A C 1
ATOM 656 O O . SER A 1 87 ? 1.458 -52.177 19.360 1.00 82.38 87 SER A O 1
ATOM 658 N N . ARG A 1 88 ? 2.704 -51.992 21.218 1.00 84.56 88 ARG A N 1
ATOM 659 C CA . ARG A 1 88 ? 2.690 -50.517 21.248 1.00 84.56 88 ARG A CA 1
ATOM 660 C C . ARG A 1 88 ? 3.791 -49.888 20.401 1.00 84.56 88 ARG A C 1
ATOM 662 O O . ARG A 1 88 ? 3.618 -48.751 19.978 1.00 84.56 88 ARG A O 1
ATOM 669 N N . LEU A 1 89 ? 4.872 -50.622 20.140 1.00 86.12 89 LEU A N 1
ATOM 670 C CA . LEU A 1 89 ? 5.868 -50.218 19.156 1.00 86.12 89 LEU A CA 1
ATOM 671 C C . LEU A 1 89 ? 5.295 -50.361 17.736 1.00 86.12 89 LEU A C 1
ATOM 673 O O . LEU A 1 89 ? 5.236 -49.369 17.023 1.00 86.12 89 LEU A O 1
ATOM 677 N N . ALA A 1 90 ? 4.729 -51.520 17.387 1.00 82.25 90 ALA A N 1
ATOM 678 C CA . ALA A 1 90 ? 4.096 -51.745 16.082 1.00 82.25 90 ALA A CA 1
ATOM 679 C C . ALA A 1 90 ? 2.919 -50.779 15.802 1.00 82.25 90 ALA A C 1
ATOM 681 O O . ALA A 1 90 ? 2.729 -50.323 14.677 1.00 82.25 90 ALA A O 1
ATOM 682 N N . GLU A 1 91 ? 2.139 -50.412 16.829 1.00 83.56 91 GLU A N 1
ATOM 683 C CA . GLU A 1 91 ? 1.105 -49.367 16.727 1.00 83.56 91 GLU A CA 1
ATOM 684 C C . GLU A 1 91 ? 1.700 -47.986 16.390 1.00 83.56 91 GLU A C 1
ATOM 686 O O . GLU A 1 91 ? 1.096 -47.212 15.646 1.00 83.56 91 GLU A O 1
ATOM 691 N N . HIS A 1 92 ? 2.885 -47.673 16.924 1.00 84.56 92 HIS A N 1
ATOM 692 C CA . HIS A 1 92 ? 3.602 -46.434 16.641 1.00 84.56 92 HIS A CA 1
ATOM 693 C C . HIS A 1 92 ? 4.311 -46.466 15.281 1.00 84.56 92 HIS A C 1
ATOM 695 O O . HIS A 1 92 ? 4.281 -45.464 14.572 1.00 84.56 92 HIS A O 1
ATOM 701 N N . GLU A 1 93 ? 4.891 -47.586 14.862 1.00 82.38 93 GLU A N 1
ATOM 702 C CA . GLU A 1 93 ? 5.610 -47.691 13.585 1.00 82.38 93 GLU A CA 1
ATOM 703 C C . GLU A 1 93 ? 4.690 -47.438 12.380 1.00 82.38 93 GLU A C 1
ATOM 705 O O . GLU A 1 93 ? 5.089 -46.766 11.428 1.00 82.38 93 GLU A O 1
ATOM 710 N N . ARG A 1 94 ? 3.402 -47.789 12.494 1.00 82.62 94 ARG A N 1
ATOM 711 C CA . ARG A 1 94 ? 2.350 -47.390 11.538 1.00 82.62 94 ARG A CA 1
ATOM 712 C C . ARG A 1 94 ? 2.167 -45.873 11.380 1.00 82.62 94 ARG A C 1
ATOM 714 O O . ARG A 1 94 ? 1.661 -45.419 10.358 1.00 82.62 94 ARG A O 1
ATOM 721 N N . SER A 1 95 ? 2.588 -45.064 12.357 1.00 79.81 95 SER A N 1
ATOM 722 C CA . SER A 1 95 ? 2.602 -43.596 12.223 1.00 79.81 95 SER A CA 1
ATOM 723 C C . SER A 1 95 ? 3.762 -43.070 11.367 1.00 79.81 95 SER A C 1
ATOM 725 O O . SER A 1 95 ? 3.670 -41.944 10.888 1.00 79.81 95 SER A O 1
ATOM 727 N N . HIS A 1 96 ? 4.801 -43.881 11.126 1.00 78.94 96 HIS A N 1
ATOM 728 C CA . HIS A 1 96 ? 5.876 -43.580 10.175 1.00 78.94 96 HIS A CA 1
ATOM 729 C C . HIS A 1 96 ? 5.569 -44.093 8.762 1.00 78.94 96 HIS A C 1
ATOM 731 O O . HIS A 1 96 ? 5.875 -43.409 7.793 1.00 78.94 96 HIS A O 1
ATOM 737 N N . THR A 1 97 ? 4.944 -45.271 8.631 1.00 75.81 97 THR A N 1
ATOM 738 C CA . THR A 1 97 ? 4.549 -45.827 7.320 1.00 75.81 97 THR A CA 1
ATOM 739 C C . THR A 1 97 ? 3.267 -45.208 6.760 1.00 75.81 97 THR A C 1
ATOM 741 O O . THR A 1 97 ? 2.981 -45.347 5.575 1.00 75.81 97 THR A O 1
ATOM 744 N N . GLY A 1 98 ? 2.469 -44.543 7.602 1.00 75.19 98 GLY A N 1
ATOM 745 C CA . GLY A 1 98 ? 1.169 -43.987 7.226 1.00 75.19 98 GLY A CA 1
ATOM 746 C C . GLY A 1 98 ? 0.041 -45.023 7.143 1.00 75.19 98 GLY A C 1
ATOM 747 O O . GLY A 1 98 ? -1.083 -44.655 6.798 1.00 75.19 98 GLY A O 1
ATOM 748 N N . GLU A 1 99 ? 0.300 -46.290 7.484 1.00 75.12 99 GLU A N 1
ATOM 749 C CA . GLU A 1 99 ? -0.687 -47.371 7.436 1.00 75.12 99 GLU A CA 1
ATOM 750 C C . GLU A 1 99 ? -1.894 -47.114 8.347 1.00 75.12 99 GLU A C 1
ATOM 752 O O . GLU A 1 99 ? -1.782 -46.912 9.560 1.00 75.12 99 GLU A O 1
ATOM 757 N N . ARG A 1 100 ? -3.092 -47.196 7.764 1.00 82.94 100 ARG A N 1
ATOM 758 C CA . ARG A 1 100 ? -4.368 -47.033 8.472 1.00 82.94 100 ARG A CA 1
ATOM 759 C C . ARG A 1 100 ? -5.317 -48.182 8.113 1.00 82.94 100 ARG A C 1
ATOM 761 O O . ARG A 1 100 ? -6.187 -47.996 7.265 1.00 82.94 100 ARG A O 1
ATOM 768 N N . PRO A 1 101 ? -5.148 -49.373 8.716 1.00 80.00 101 PRO A N 1
ATOM 769 C CA . PRO A 1 101 ? -5.874 -50.574 8.296 1.00 80.00 101 PRO A CA 1
ATOM 770 C C . PRO A 1 101 ? -7.379 -50.544 8.615 1.00 80.00 101 PRO A C 1
ATOM 772 O O . PRO A 1 101 ? -8.141 -51.299 8.022 1.00 80.00 101 PRO A O 1
ATOM 775 N N . PHE A 1 102 ? -7.838 -49.671 9.518 1.00 85.38 102 PHE A N 1
ATOM 776 C CA . PHE A 1 102 ? -9.241 -49.620 9.938 1.00 85.38 102 PHE A CA 1
ATOM 777 C C . PHE A 1 102 ? -10.023 -48.606 9.094 1.00 85.38 102 PHE A C 1
ATOM 779 O O . PHE A 1 102 ? -10.086 -47.421 9.429 1.00 85.38 102 PHE A O 1
ATOM 786 N N . LYS A 1 103 ? -10.593 -49.062 7.976 1.00 84.38 103 LYS A N 1
ATOM 787 C CA . LYS A 1 103 ? -11.328 -48.232 7.009 1.00 84.38 103 LYS A CA 1
ATOM 788 C C . LYS A 1 103 ? -12.829 -48.171 7.319 1.00 84.38 103 LYS A C 1
ATOM 790 O O . LYS A 1 103 ? -13.437 -49.177 7.657 1.00 84.38 103 LYS A O 1
ATOM 795 N N . CYS A 1 104 ? -13.434 -46.993 7.175 1.00 87.69 104 CYS A N 1
ATOM 796 C CA . CYS A 1 104 ? -14.880 -46.802 7.263 1.00 87.69 104 CYS A CA 1
ATOM 797 C C . CYS A 1 104 ? -15.538 -47.067 5.909 1.00 87.69 104 CYS A C 1
ATOM 799 O O . CYS A 1 104 ? -15.284 -46.340 4.951 1.00 87.69 104 CYS A O 1
ATOM 801 N N . GLU A 1 105 ? -16.404 -48.071 5.828 1.00 81.88 105 GLU A N 1
ATOM 802 C CA . GLU A 1 105 ? -17.080 -48.462 4.584 1.00 81.88 105 GLU A CA 1
ATOM 803 C C . GLU A 1 105 ? -18.032 -47.369 4.068 1.00 81.88 105 GLU A C 1
ATOM 805 O O . GLU A 1 105 ? -18.117 -47.138 2.866 1.00 81.88 105 GLU A O 1
ATOM 810 N N . THR A 1 106 ? -18.675 -46.618 4.970 1.00 78.00 106 THR A N 1
ATOM 811 C CA . THR A 1 106 ? -19.670 -45.584 4.627 1.00 78.00 106 THR A CA 1
ATOM 812 C C . THR A 1 106 ? -19.073 -44.342 3.954 1.00 78.00 106 THR A C 1
ATOM 814 O O . THR A 1 106 ? -19.773 -43.648 3.224 1.00 78.00 106 THR A O 1
ATOM 817 N N . CYS A 1 107 ? -17.801 -44.011 4.208 1.00 82.69 107 CYS A N 1
ATOM 818 C CA . CYS A 1 107 ? -17.176 -42.785 3.680 1.00 82.69 107 CYS A CA 1
ATOM 819 C C . CYS A 1 107 ? -15.698 -42.929 3.273 1.00 82.69 107 CYS A C 1
ATOM 821 O O . CYS A 1 107 ? -15.011 -41.934 3.048 1.00 82.69 107 CYS A O 1
ATOM 823 N N . ASN A 1 108 ? -15.189 -44.160 3.212 1.00 82.25 108 ASN A N 1
ATOM 824 C CA . ASN A 1 108 ? -13.811 -44.534 2.882 1.00 82.25 108 ASN A CA 1
ATOM 825 C C . ASN A 1 108 ? -12.683 -43.959 3.774 1.00 82.25 108 ASN A C 1
ATOM 827 O O . ASN A 1 108 ? -11.516 -44.241 3.502 1.00 82.25 108 ASN A O 1
ATOM 831 N N . LYS A 1 109 ? -12.978 -43.217 4.854 1.00 83.12 109 LYS A N 1
ATOM 832 C CA . LYS A 1 109 ? -11.958 -42.676 5.778 1.00 83.12 109 LYS A CA 1
ATOM 833 C C . LYS A 1 109 ? -11.259 -43.782 6.573 1.00 83.12 109 LYS A C 1
ATOM 835 O O . LYS A 1 109 ? -11.924 -44.629 7.164 1.00 83.12 109 LYS A O 1
ATOM 840 N N . SER A 1 110 ? -9.928 -43.732 6.645 1.00 84.62 110 SER A N 1
ATOM 841 C CA . SER A 1 110 ? -9.103 -44.748 7.317 1.00 84.62 110 SER A CA 1
ATOM 842 C C . SER A 1 110 ? -8.469 -44.268 8.625 1.00 84.62 110 SER A C 1
ATOM 844 O O . SER A 1 110 ? -8.003 -43.129 8.738 1.00 84.62 110 SER A O 1
ATOM 846 N N . TYR A 1 111 ? -8.389 -45.180 9.598 1.00 86.12 111 TYR A N 1
ATOM 847 C CA . TYR A 1 111 ? -7.951 -44.941 10.973 1.00 86.12 111 TYR A CA 1
ATOM 848 C C . TYR A 1 111 ? -6.802 -45.869 11.394 1.00 86.12 111 TYR A C 1
ATOM 850 O O . TYR A 1 111 ? -6.687 -47.010 10.951 1.00 86.12 111 TYR A O 1
ATOM 858 N N . LEU A 1 112 ? -5.957 -45.370 12.303 1.00 81.62 112 LEU A N 1
ATOM 859 C CA . LEU A 1 112 ? -4.833 -46.110 12.898 1.00 81.62 112 LEU A CA 1
ATOM 860 C C . LEU A 1 112 ? -5.291 -47.180 13.914 1.00 81.62 112 LEU A C 1
ATOM 862 O O . LEU A 1 112 ? -4.559 -48.124 14.200 1.00 81.62 112 LEU A O 1
ATOM 866 N N . ARG A 1 113 ? -6.506 -47.027 14.465 1.00 81.62 113 ARG A N 1
ATOM 867 C CA . ARG A 1 113 ? -7.106 -47.907 15.481 1.00 81.62 113 ARG A CA 1
ATOM 868 C C . ARG A 1 113 ? -8.579 -48.181 15.190 1.00 81.62 113 ARG A C 1
ATOM 870 O O . ARG A 1 113 ? -9.332 -47.255 14.891 1.00 81.62 113 ARG A O 1
ATOM 877 N N . GLU A 1 114 ? -8.995 -49.416 15.432 1.00 82.56 114 GLU A N 1
ATOM 878 C CA . GLU A 1 114 ? -10.385 -49.884 15.393 1.00 82.56 114 GLU A CA 1
ATOM 879 C C . GLU A 1 114 ? -11.325 -49.054 16.281 1.00 82.56 114 GLU A C 1
ATOM 881 O O . GLU A 1 114 ? -12.403 -48.643 15.863 1.00 82.56 114 GLU A O 1
ATOM 886 N N . THR A 1 115 ? -10.881 -48.691 17.487 1.00 82.50 115 THR A N 1
ATOM 887 C CA . THR A 1 115 ? -11.665 -47.856 18.413 1.00 82.50 115 THR A CA 1
ATOM 888 C C . THR A 1 115 ? -11.945 -46.454 17.869 1.00 82.50 115 THR A C 1
ATOM 890 O O . THR A 1 115 ? -12.979 -45.871 18.189 1.00 82.50 115 THR A O 1
ATOM 893 N N . HIS A 1 116 ? -11.063 -45.914 17.020 1.00 84.19 116 HIS A N 1
ATOM 894 C CA . HIS A 1 116 ? -11.280 -44.624 16.361 1.00 84.19 116 HIS A CA 1
ATOM 895 C C . HIS A 1 116 ? -12.260 -44.771 15.183 1.00 84.19 116 HIS A C 1
ATOM 897 O O . HIS A 1 116 ? -13.107 -43.900 14.993 1.00 84.19 116 HIS A O 1
ATOM 903 N N . LEU A 1 117 ? -12.213 -45.896 14.456 1.00 87.56 117 LEU A N 1
ATOM 904 C CA . LEU A 1 117 ? -13.216 -46.253 13.447 1.00 87.56 117 LEU A CA 1
ATOM 905 C C . LEU A 1 117 ? -14.612 -46.430 14.081 1.00 87.56 117 LEU A C 1
ATOM 907 O O . LEU A 1 117 ? -15.576 -45.824 13.619 1.00 87.56 117 LEU A O 1
ATOM 911 N N . HIS A 1 118 ? -14.739 -47.175 15.182 1.00 81.81 118 HIS A N 1
ATOM 912 C CA . HIS A 1 118 ? -16.012 -47.320 15.904 1.00 81.81 118 HIS A CA 1
ATOM 913 C C . HIS A 1 118 ? -16.535 -46.003 16.493 1.00 81.81 118 HIS A C 1
ATOM 915 O O . HIS A 1 118 ? -17.746 -45.794 16.552 1.00 81.81 118 HIS A O 1
ATOM 921 N N . ALA A 1 119 ? -15.654 -45.098 16.930 1.00 81.44 119 ALA A N 1
ATOM 922 C CA . ALA A 1 119 ? -16.066 -43.758 17.340 1.00 81.44 119 ALA A CA 1
ATOM 923 C C . ALA A 1 119 ? -16.581 -42.937 16.143 1.00 81.44 119 ALA A C 1
ATOM 925 O O . ALA A 1 119 ? -17.590 -42.245 16.268 1.00 81.44 119 ALA A O 1
ATOM 926 N N . HIS A 1 120 ? -15.929 -43.053 14.982 1.00 82.94 120 HIS A N 1
ATOM 927 C CA . HIS A 1 120 ? -16.329 -42.361 13.761 1.00 82.94 120 HIS A CA 1
ATOM 928 C C . HIS A 1 120 ? -17.623 -42.903 13.138 1.00 82.94 120 HIS A C 1
ATOM 930 O O . HIS A 1 120 ? -18.456 -42.099 12.744 1.00 82.94 120 HIS A O 1
ATOM 936 N N . THR A 1 121 ? -17.854 -44.216 13.078 1.00 78.00 121 THR A N 1
ATOM 937 C CA . THR A 1 121 ? -19.082 -44.781 12.463 1.00 78.00 121 THR A CA 1
ATOM 938 C C . THR A 1 121 ? -20.374 -44.225 13.079 1.00 78.00 121 THR A C 1
ATOM 940 O O . THR A 1 121 ? -21.371 -44.051 12.382 1.00 78.00 121 THR A O 1
ATOM 943 N N . ARG A 1 122 ? -20.337 -43.804 14.352 1.00 81.00 122 ARG A N 1
ATOM 944 C CA . ARG A 1 122 ? -21.439 -43.100 15.039 1.00 81.00 122 ARG A CA 1
ATOM 945 C C . ARG A 1 122 ? -21.769 -41.716 14.459 1.00 81.00 122 ARG A C 1
ATOM 947 O O . ARG A 1 122 ? -22.840 -41.196 14.747 1.00 81.00 122 ARG A O 1
ATOM 954 N N . SER A 1 123 ? -20.907 -41.108 13.639 1.00 77.12 123 SER A N 1
ATOM 955 C CA . SER A 1 123 ? -21.228 -39.869 12.909 1.00 77.12 123 SER A CA 1
ATOM 956 C C . SER A 1 123 ? -22.056 -40.099 11.640 1.00 77.12 123 SER A C 1
ATOM 958 O O . SER A 1 123 ? -22.483 -39.125 11.034 1.00 77.12 123 SER A O 1
ATOM 960 N N . HIS A 1 124 ? -22.271 -41.352 11.221 1.00 74.62 124 HIS A N 1
ATOM 961 C CA . HIS A 1 124 ? -23.142 -41.693 10.086 1.00 74.62 124 HIS A CA 1
ATOM 962 C C . HIS A 1 124 ? -24.580 -42.034 10.505 1.00 74.62 124 HIS A C 1
ATOM 964 O O . HIS A 1 124 ? -25.450 -42.172 9.652 1.00 74.62 124 HIS A O 1
ATOM 970 N N . LEU A 1 125 ? -24.839 -42.163 11.809 1.00 77.31 125 LEU A N 1
ATOM 971 C CA . LEU A 1 125 ? -26.169 -42.435 12.349 1.00 77.31 125 LEU A CA 1
ATOM 972 C C . LEU A 1 125 ? -26.911 -41.110 12.625 1.00 77.31 125 LEU A C 1
ATOM 974 O O . LEU A 1 125 ? -26.319 -40.207 13.227 1.00 77.31 125 LEU A O 1
ATOM 978 N N . PRO A 1 126 ? -28.195 -40.973 12.233 1.00 69.50 126 PRO A N 1
ATOM 979 C CA . PRO A 1 126 ? -28.951 -39.732 12.401 1.00 69.50 126 PRO A CA 1
ATOM 980 C C . PRO A 1 126 ? -29.182 -39.399 13.880 1.00 69.50 126 PRO A C 1
ATOM 982 O O . PRO A 1 126 ? -29.221 -40.291 14.727 1.00 69.50 126 PRO A O 1
ATOM 985 N N . GLU A 1 127 ? -29.368 -38.116 14.203 1.00 66.94 127 GLU A N 1
ATOM 986 C CA . GLU A 1 127 ? -29.360 -37.597 15.584 1.00 66.94 127 GLU A CA 1
ATOM 987 C C . GLU A 1 127 ? -30.422 -38.218 16.510 1.00 66.94 127 GLU A C 1
ATOM 989 O O . GLU A 1 127 ? -30.158 -38.411 17.697 1.00 66.94 127 GLU A O 1
ATOM 994 N N . ALA A 1 128 ? -31.566 -38.648 15.970 1.00 69.81 128 ALA A N 1
ATOM 995 C CA . ALA A 1 128 ? -32.579 -39.414 16.705 1.00 69.81 128 ALA A CA 1
ATOM 996 C C . ALA A 1 128 ? -32.047 -40.746 17.285 1.00 69.81 128 ALA A C 1
ATOM 998 O O . ALA A 1 128 ? -32.534 -41.207 18.314 1.00 69.81 128 ALA A O 1
ATOM 999 N N . SER A 1 129 ? -31.006 -41.326 16.678 1.00 72.00 129 SER A N 1
ATOM 1000 C CA . SER A 1 129 ? -30.355 -42.576 17.108 1.00 72.00 129 SER A CA 1
ATOM 1001 C C . SER A 1 129 ? -29.479 -42.412 18.356 1.00 72.00 129 SER A C 1
ATOM 1003 O O . SER A 1 129 ? -28.996 -43.401 18.903 1.00 72.00 129 SER A O 1
ATOM 1005 N N . ARG A 1 130 ? -29.221 -41.172 18.796 1.00 82.12 130 ARG A N 1
ATOM 1006 C CA . ARG A 1 130 ? -28.444 -40.886 20.008 1.00 82.12 130 ARG A CA 1
ATOM 1007 C C . ARG A 1 130 ? -29.288 -41.230 21.248 1.00 82.12 130 ARG A C 1
ATOM 1009 O O . ARG A 1 130 ? -30.325 -40.591 21.445 1.00 82.12 130 ARG A O 1
ATOM 1016 N N . PRO A 1 131 ? -28.866 -42.192 22.095 1.00 77.88 131 PRO A N 1
ATOM 1017 C CA . PRO A 1 131 ? -29.722 -42.743 23.149 1.00 77.88 131 PRO A CA 1
ATOM 1018 C C . PRO A 1 131 ? -29.759 -41.913 24.444 1.00 77.88 131 PRO A C 1
ATOM 1020 O O . PRO A 1 131 ? -30.551 -42.216 25.329 1.00 77.88 131 PRO A O 1
ATOM 1023 N N . PHE A 1 132 ? -28.920 -40.880 24.582 1.00 82.31 132 PHE A N 1
ATOM 1024 C CA . PHE A 1 132 ? -28.869 -40.030 25.776 1.00 82.31 132 PHE A CA 1
ATOM 1025 C C . PHE A 1 132 ? -29.445 -38.645 25.456 1.00 82.31 132 PHE A C 1
ATOM 1027 O O . PHE A 1 132 ? -28.796 -37.860 24.769 1.00 82.31 132 PHE A O 1
ATOM 1034 N N . ILE A 1 133 ? -30.656 -38.353 25.929 1.00 82.56 133 ILE A N 1
ATOM 1035 C CA . ILE A 1 133 ? -31.392 -37.099 25.684 1.00 82.56 133 ILE A CA 1
ATOM 1036 C C . ILE A 1 133 ? -31.248 -36.184 26.912 1.00 82.56 133 ILE A C 1
ATOM 1038 O O . ILE A 1 133 ? -31.154 -36.686 28.031 1.00 82.56 133 ILE A O 1
ATOM 1042 N N . CYS A 1 134 ? -31.213 -34.864 26.725 1.00 85.94 134 CYS A N 1
ATOM 1043 C CA . CYS A 1 134 ? -31.358 -33.916 27.829 1.00 85.94 134 CYS A CA 1
ATOM 1044 C C . CYS A 1 134 ? -32.811 -33.871 28.333 1.00 85.94 134 CYS A C 1
ATOM 1046 O O . CYS A 1 134 ? -33.752 -33.887 27.547 1.00 85.94 134 CYS A O 1
ATOM 1048 N N . ASP A 1 135 ? -32.977 -33.837 29.652 1.00 81.62 135 ASP A N 1
ATOM 1049 C CA . ASP A 1 135 ? -34.255 -33.831 30.371 1.00 81.62 135 ASP A CA 1
ATOM 1050 C C . ASP A 1 135 ? -34.665 -32.431 30.864 1.00 81.62 135 ASP A C 1
ATOM 1052 O O . ASP A 1 135 ? -35.719 -32.265 31.478 1.00 81.62 135 ASP A O 1
ATOM 1056 N N . LYS A 1 136 ? -33.843 -31.408 30.600 1.00 82.56 136 LYS A N 1
ATOM 1057 C CA . LYS A 1 136 ? -34.119 -30.022 30.990 1.00 82.56 136 LYS A CA 1
ATOM 1058 C C . LYS A 1 136 ? -35.115 -29.375 30.030 1.00 82.56 136 LYS A C 1
ATOM 1060 O O . LYS A 1 136 ? -34.953 -29.434 28.810 1.00 82.56 136 LYS A O 1
ATOM 1065 N N . THR A 1 137 ? -36.128 -28.725 30.596 1.00 71.69 137 THR A N 1
ATOM 1066 C CA . THR A 1 137 ? -37.179 -28.000 29.874 1.00 71.69 137 THR A CA 1
ATOM 1067 C C . THR A 1 137 ? -36.581 -27.012 28.869 1.00 71.69 137 THR A C 1
ATOM 1069 O O . THR A 1 137 ? -35.703 -26.221 29.203 1.00 71.69 137 THR A O 1
ATOM 1072 N N . GLY A 1 138 ? -37.034 -27.088 27.614 1.00 71.81 138 GLY A N 1
ATOM 1073 C CA . GLY A 1 138 ? -36.505 -26.278 26.511 1.00 71.81 138 GLY A CA 1
ATOM 1074 C C . GLY A 1 138 ? -35.175 -26.758 25.905 1.00 71.81 138 GLY A C 1
ATOM 1075 O O . GLY A 1 138 ? -34.601 -26.033 25.093 1.00 71.81 138 GLY A O 1
ATOM 1076 N N . CYS A 1 139 ? -34.655 -27.946 26.256 1.00 77.00 139 CYS A N 1
ATOM 1077 C CA . CYS A 1 139 ? -33.397 -28.456 25.698 1.00 77.00 139 CYS A CA 1
ATOM 1078 C C . CYS A 1 139 ? -33.504 -29.856 25.066 1.00 77.00 139 CYS A C 1
ATOM 1080 O O . CYS A 1 139 ? -33.334 -30.877 25.720 1.00 77.00 139 CYS A O 1
ATOM 1082 N N . GLU A 1 140 ? -33.669 -29.912 23.744 1.00 77.31 140 GLU A N 1
ATOM 1083 C CA . GLU A 1 140 ? -33.884 -31.163 22.990 1.00 77.31 140 GLU A CA 1
ATOM 1084 C C . GLU A 1 140 ? -32.592 -31.936 22.628 1.00 77.31 140 GLU A C 1
ATOM 1086 O O . GLU A 1 140 ? -32.608 -32.878 21.829 1.00 77.31 140 GLU A O 1
ATOM 1091 N N . LYS A 1 141 ? -31.433 -31.539 23.172 1.00 81.00 141 LYS A N 1
ATOM 1092 C CA . LYS A 1 141 ? -30.118 -32.025 22.710 1.00 81.00 141 LYS A CA 1
ATOM 1093 C C . LYS A 1 141 ? -29.864 -33.494 23.063 1.00 81.00 141 LYS A C 1
ATOM 1095 O O . LYS A 1 141 ? -30.098 -33.930 24.190 1.00 81.00 141 LYS A O 1
ATOM 1100 N N . ARG A 1 142 ? -29.302 -34.246 22.105 1.00 84.12 142 ARG A N 1
ATOM 1101 C CA . ARG A 1 142 ? -29.001 -35.685 22.235 1.00 84.12 142 ARG A CA 1
ATOM 1102 C C . ARG A 1 142 ? -27.512 -36.015 22.095 1.00 84.12 142 ARG A C 1
ATOM 1104 O O . ARG A 1 142 ? -26.787 -35.392 21.320 1.00 84.12 142 ARG A O 1
ATOM 1111 N N . PHE A 1 143 ? -27.059 -37.068 22.776 1.00 85.94 143 PHE A N 1
ATOM 1112 C CA . PHE A 1 143 ? -25.646 -37.431 22.932 1.00 85.94 143 PHE A CA 1
ATOM 1113 C C . PHE A 1 143 ? -25.380 -38.931 22.736 1.00 85.94 143 PHE A C 1
ATOM 1115 O O . PHE A 1 143 ? -26.217 -39.786 23.019 1.00 85.94 143 PHE A O 1
ATOM 1122 N N . TRP A 1 144 ? -24.166 -39.259 22.282 1.00 78.81 144 TRP A N 1
ATOM 1123 C CA . TRP A 1 144 ? -23.724 -40.642 22.043 1.00 78.81 144 TRP A CA 1
ATOM 1124 C C . TRP A 1 144 ? -23.248 -41.397 23.291 1.00 78.81 144 TRP A C 1
ATOM 1126 O O . TRP A 1 144 ? -23.080 -42.614 23.234 1.00 78.81 144 TRP A O 1
ATOM 1136 N N . THR A 1 145 ? -22.994 -40.707 24.406 1.00 79.31 145 THR A N 1
ATOM 1137 C CA . THR A 1 145 ? -22.608 -41.332 25.680 1.00 79.31 145 THR A CA 1
ATOM 1138 C C . THR A 1 145 ? -23.187 -40.561 26.864 1.00 79.31 145 THR A C 1
ATOM 1140 O O . THR A 1 145 ? -23.266 -39.330 26.830 1.00 79.31 145 THR A O 1
ATOM 1143 N N . ALA A 1 146 ? -23.498 -41.279 27.948 1.00 77.69 146 ALA A N 1
ATOM 1144 C CA . ALA A 1 146 ? -23.919 -40.688 29.219 1.00 77.69 146 ALA A CA 1
ATOM 1145 C C . ALA A 1 146 ? -22.922 -39.642 29.748 1.00 77.69 146 ALA A C 1
ATOM 1147 O O . ALA A 1 146 ? -23.330 -38.668 30.365 1.00 77.69 146 ALA A O 1
ATOM 1148 N N . GLN A 1 147 ? -21.621 -39.800 29.470 1.00 75.81 147 GLN A N 1
ATOM 1149 C CA . GLN A 1 147 ? -20.596 -38.839 29.887 1.00 75.81 147 GLN A CA 1
ATOM 1150 C C . GLN A 1 147 ? -20.748 -37.476 29.193 1.00 75.81 147 GLN A C 1
ATOM 1152 O O . GLN A 1 147 ? -20.597 -36.452 29.853 1.00 75.81 147 GLN A O 1
ATOM 1157 N N . HIS A 1 148 ? -21.081 -37.436 27.897 1.00 76.81 148 HIS A N 1
ATOM 1158 C CA . HIS A 1 148 ? -21.317 -36.165 27.200 1.00 76.81 148 HIS A CA 1
ATOM 1159 C C . HIS A 1 148 ? -22.629 -35.508 27.643 1.00 76.81 148 HIS A C 1
ATOM 1161 O O . HIS A 1 148 ? -22.643 -34.300 27.865 1.00 76.81 148 HIS A O 1
ATOM 1167 N N . LEU A 1 149 ? -23.691 -36.296 27.863 1.00 82.06 149 LEU A N 1
ATOM 1168 C CA . LEU A 1 149 ? -24.931 -35.791 28.464 1.00 82.06 149 LEU A CA 1
ATOM 1169 C C . LEU A 1 149 ? -24.678 -35.226 29.873 1.00 82.06 149 LEU A C 1
ATOM 1171 O O . LEU A 1 149 ? -25.112 -34.123 30.180 1.00 82.06 149 LEU A O 1
ATOM 1175 N N . LYS A 1 150 ? -23.925 -35.939 30.717 1.00 77.75 150 LYS A N 1
ATOM 1176 C CA . LYS A 1 150 ? -23.598 -35.509 32.083 1.00 77.75 150 LYS A CA 1
ATOM 1177 C C . LYS A 1 150 ? -22.741 -34.244 32.116 1.00 77.75 150 LYS A C 1
ATOM 1179 O O . LYS A 1 150 ? -22.949 -33.404 32.984 1.00 77.75 150 LYS A O 1
ATOM 1184 N N . VAL A 1 151 ? -21.814 -34.085 31.167 1.00 75.00 151 VAL A N 1
ATOM 1185 C CA . VAL A 1 151 ? -21.118 -32.806 30.967 1.00 75.00 151 VAL A CA 1
ATOM 1186 C C . VAL A 1 151 ? -22.122 -31.726 30.575 1.00 75.00 151 VAL A C 1
ATOM 1188 O O . VAL A 1 151 ? -22.104 -30.677 31.201 1.00 75.00 151 VAL A O 1
ATOM 1191 N N . HIS A 1 152 ? -23.008 -31.977 29.604 1.00 78.69 152 HIS A N 1
ATOM 1192 C CA . HIS A 1 152 ? -23.992 -31.004 29.117 1.00 78.69 152 HIS A CA 1
ATOM 1193 C C . HIS A 1 152 ? -24.996 -30.537 30.186 1.00 78.69 152 HIS A C 1
ATOM 1195 O O . HIS A 1 152 ? -25.237 -29.337 30.281 1.00 78.69 152 HIS A O 1
ATOM 1201 N N . ILE A 1 153 ? -25.530 -31.437 31.019 1.00 75.44 153 ILE A N 1
ATOM 1202 C CA . ILE A 1 153 ? -26.472 -31.084 32.098 1.00 75.44 153 ILE A CA 1
ATOM 1203 C C . ILE A 1 153 ? -25.847 -30.068 33.072 1.00 75.44 153 ILE A C 1
ATOM 1205 O O . ILE A 1 153 ? -26.517 -29.122 33.480 1.00 75.44 153 ILE A O 1
ATOM 1209 N N . GLY A 1 154 ? -24.538 -30.164 33.334 1.00 67.81 154 GLY A N 1
ATOM 1210 C CA . GLY A 1 154 ? -23.802 -29.190 34.150 1.00 67.81 154 GLY A CA 1
ATOM 1211 C C . GLY A 1 154 ? -23.731 -27.760 33.584 1.00 67.81 154 GLY A C 1
ATOM 1212 O O . GLY A 1 154 ? -23.310 -26.855 34.299 1.00 67.81 154 GLY A O 1
ATOM 1213 N N . TRP A 1 155 ? -24.149 -27.521 32.332 1.00 61.00 155 TRP A N 1
ATOM 1214 C CA . TRP A 1 155 ? -24.275 -26.169 31.758 1.00 61.00 155 TRP A CA 1
ATOM 1215 C C . TRP A 1 155 ? -25.637 -25.538 32.077 1.00 61.00 155 TRP A C 1
ATOM 1217 O O . TRP A 1 155 ? -25.744 -24.316 32.056 1.00 61.00 155 TRP A O 1
ATOM 1227 N N . HIS A 1 156 ? -26.651 -26.350 32.400 1.00 70.62 156 HIS A N 1
ATOM 1228 C CA . HIS A 1 156 ? -27.981 -25.884 32.815 1.00 70.62 156 HIS A CA 1
ATOM 1229 C C . HIS A 1 156 ? -28.051 -25.570 34.316 1.00 70.62 156 HIS A C 1
ATOM 1231 O O . HIS A 1 156 ? -28.843 -24.734 34.730 1.00 70.62 156 HIS A O 1
ATOM 1237 N N . GLU A 1 157 ? -27.226 -26.233 35.133 1.00 56.06 157 GLU A N 1
ATOM 1238 C CA . GLU A 1 157 ? -27.270 -26.142 36.606 1.00 56.06 157 GLU A CA 1
ATOM 1239 C C . GLU A 1 157 ? -26.184 -25.227 37.206 1.00 56.06 157 GLU A C 1
ATOM 1241 O O . GLU A 1 157 ? -26.240 -24.865 38.382 1.00 56.06 157 GLU A O 1
ATOM 1246 N N . GLY A 1 158 ? -25.187 -24.832 36.407 1.00 49.34 158 GLY A N 1
ATOM 1247 C CA . GLY A 1 158 ? -24.046 -24.045 36.873 1.00 49.34 158 GLY A CA 1
ATOM 1248 C C . GLY A 1 158 ? -23.113 -24.813 37.830 1.00 49.34 158 GLY A C 1
ATOM 1249 O O . GLY A 1 158 ? -23.232 -26.026 38.013 1.00 49.34 158 GLY A O 1
ATOM 1250 N N . PRO A 1 159 ? -22.123 -24.135 38.444 1.00 42.47 159 PRO A N 1
ATOM 1251 C CA . PRO A 1 159 ? -21.095 -24.787 39.256 1.00 42.47 159 PRO A CA 1
ATOM 1252 C C . PRO A 1 159 ? -21.579 -25.120 40.683 1.00 42.47 159 PRO A C 1
ATOM 1254 O O . PRO A 1 159 ? -21.104 -24.548 41.669 1.00 42.47 159 PRO A O 1
ATOM 1257 N N . SER A 1 160 ? -22.496 -26.083 40.809 1.00 32.94 160 SER A N 1
ATOM 1258 C CA . SER A 1 160 ? -22.869 -26.675 42.099 1.00 32.94 160 SER A CA 1
ATOM 1259 C C . SER A 1 160 ? -21.698 -27.473 42.695 1.00 32.94 160 SER A C 1
ATOM 1261 O O . SER A 1 160 ? -21.211 -28.432 42.091 1.00 32.94 160 SER A O 1
ATOM 1263 N N . LEU A 1 161 ? -21.240 -27.103 43.893 1.00 35.88 161 LEU A N 1
ATOM 1264 C CA . LEU A 1 161 ? -20.142 -27.788 44.585 1.00 35.88 161 LEU A CA 1
ATOM 1265 C C . LEU A 1 161 ? -20.621 -29.106 45.214 1.00 35.88 161 LEU A C 1
ATOM 1267 O O . LEU A 1 161 ? -21.363 -29.075 46.195 1.00 35.88 161 LEU A O 1
ATOM 1271 N N . LEU A 1 162 ? -20.131 -30.252 44.728 1.00 27.33 162 LEU A N 1
ATOM 1272 C CA . LEU A 1 162 ? -20.282 -31.537 45.423 1.00 27.33 162 LEU A CA 1
ATOM 1273 C C . LEU A 1 162 ? -19.038 -31.888 46.267 1.00 27.33 162 LEU A C 1
ATOM 1275 O O . LEU A 1 162 ? -17.915 -31.641 45.822 1.00 27.33 162 LEU A O 1
ATOM 1279 N N . PRO A 1 163 ? -19.197 -32.474 47.475 1.00 30.72 163 PRO A N 1
ATOM 1280 C CA . PRO A 1 163 ? -18.069 -32.849 48.327 1.00 30.72 163 PRO A CA 1
ATOM 1281 C C . PRO A 1 163 ? -17.320 -34.084 47.814 1.00 30.72 163 PRO A C 1
ATOM 1283 O O . PRO A 1 163 ? -17.895 -34.971 47.185 1.00 30.72 163 PRO A O 1
ATOM 1286 N N . ALA A 1 164 ? -16.034 -34.171 48.149 1.00 34.12 164 ALA A N 1
ATOM 1287 C CA . ALA A 1 164 ? -15.197 -35.316 47.813 1.00 34.12 164 ALA A CA 1
ATOM 1288 C C . ALA A 1 164 ? -15.380 -36.516 48.768 1.00 34.12 164 ALA A C 1
ATOM 1290 O O . ALA A 1 164 ? -15.831 -36.370 49.901 1.00 34.12 164 ALA A O 1
ATOM 1291 N N . GLN A 1 165 ? -14.856 -37.661 48.310 1.00 30.84 165 GLN A N 1
ATOM 1292 C CA . GLN A 1 165 ? -14.558 -38.909 49.036 1.00 30.84 165 GLN A CA 1
ATOM 1293 C C . GLN A 1 165 ? -15.700 -39.934 49.215 1.00 30.84 165 GLN A C 1
ATOM 1295 O O . GLN A 1 165 ? -16.556 -39.830 50.085 1.00 30.84 165 GLN A O 1
ATOM 1300 N N . ASN A 1 166 ? -15.564 -41.069 48.519 1.00 29.28 166 ASN A N 1
ATOM 1301 C CA . ASN A 1 166 ? -14.692 -42.114 49.072 1.00 29.28 166 ASN A CA 1
ATOM 1302 C C . ASN A 1 166 ? -13.851 -42.777 47.958 1.00 29.28 166 ASN A C 1
ATOM 1304 O O . ASN A 1 166 ? -14.141 -42.606 46.773 1.00 29.28 166 ASN A O 1
ATOM 1308 N N . THR A 1 167 ? -12.771 -43.461 48.332 1.00 46.19 167 THR A N 1
ATOM 1309 C CA . THR A 1 167 ? -11.680 -43.883 47.442 1.00 46.19 167 THR A CA 1
ATOM 1310 C C . THR A 1 167 ? -11.584 -45.398 47.285 1.00 46.19 167 THR A C 1
ATOM 1312 O O . THR A 1 167 ? -11.426 -46.095 48.278 1.00 46.19 167 THR A O 1
ATOM 1315 N N . ASP A 1 168 ? -11.514 -45.877 46.041 1.00 32.19 168 ASP A N 1
ATOM 1316 C CA . ASP A 1 168 ? -10.740 -47.090 45.698 1.00 32.19 168 ASP A CA 1
ATOM 1317 C C . ASP A 1 168 ? -10.378 -47.118 44.200 1.00 32.19 168 ASP A C 1
ATOM 1319 O O . ASP A 1 168 ? -9.241 -47.410 43.833 1.00 32.19 168 ASP A O 1
ATOM 1323 N N . ALA A 1 169 ? -11.285 -46.647 43.332 1.00 32.56 169 ALA A N 1
ATOM 1324 C CA . ALA A 1 169 ? -11.083 -46.533 41.878 1.00 32.56 169 ALA A CA 1
ATOM 1325 C C . ALA A 1 169 ? -9.931 -45.595 41.431 1.00 32.56 169 ALA A C 1
ATOM 1327 O O . ALA A 1 169 ? -9.619 -45.534 40.244 1.00 32.56 169 ALA A O 1
ATOM 1328 N N . LEU A 1 170 ? -9.283 -44.874 42.356 1.00 31.91 170 LEU A N 1
ATOM 1329 C CA . LEU A 1 170 ? -8.151 -43.975 42.081 1.00 31.91 170 LEU A CA 1
ATOM 1330 C C . LEU A 1 170 ? -6.784 -44.485 42.575 1.00 31.91 170 LEU A C 1
ATOM 1332 O O . LEU A 1 170 ? -5.781 -43.809 42.351 1.00 31.91 170 LEU A O 1
ATOM 1336 N N . ARG A 1 171 ? -6.680 -45.703 43.139 1.00 31.64 171 ARG A N 1
ATOM 1337 C CA . ARG A 1 171 ? -5.364 -46.290 43.492 1.00 31.64 171 ARG A CA 1
ATOM 1338 C C . ARG A 1 171 ? -4.492 -46.631 42.265 1.00 31.64 171 ARG A C 1
ATOM 1340 O O . ARG A 1 171 ? -3.317 -46.935 42.425 1.00 31.64 171 ARG A O 1
ATOM 1347 N N . HIS A 1 172 ? -5.027 -46.529 41.043 1.00 30.16 172 HIS A N 1
ATOM 1348 C CA . HIS A 1 172 ? -4.311 -46.884 39.811 1.00 30.16 172 HIS A CA 1
ATOM 1349 C C . HIS A 1 172 ? -3.865 -45.712 38.915 1.00 30.16 172 HIS A C 1
ATOM 1351 O O . HIS A 1 172 ? -3.239 -45.968 37.887 1.00 30.16 172 HIS A O 1
ATOM 1357 N N . LEU A 1 173 ? -4.165 -44.454 39.273 1.00 29.45 173 LEU A N 1
ATOM 1358 C CA . LEU A 1 173 ? -4.021 -43.306 38.356 1.00 29.45 173 LEU A CA 1
ATOM 1359 C C . LEU A 1 173 ? -3.321 -42.061 38.937 1.00 29.45 173 LEU A C 1
ATOM 1361 O O . LEU A 1 173 ? -3.397 -40.992 38.342 1.00 29.45 173 LEU A O 1
ATOM 1365 N N . GLN A 1 174 ? -2.590 -42.199 40.054 1.00 27.64 174 GLN A N 1
ATOM 1366 C CA . GLN A 1 174 ? -1.752 -41.112 40.595 1.00 27.64 174 GLN A CA 1
ATOM 1367 C C . GLN A 1 174 ? -0.299 -41.504 40.937 1.00 27.64 174 GLN A C 1
ATOM 1369 O O . GLN A 1 174 ? 0.433 -40.695 41.501 1.00 27.64 174 GLN A O 1
ATOM 1374 N N . ASN A 1 175 ? 0.182 -42.680 40.511 1.00 27.95 175 ASN A N 1
ATOM 1375 C CA . ASN A 1 175 ? 1.622 -43.003 40.507 1.00 27.95 175 ASN A CA 1
ATOM 1376 C C . ASN A 1 175 ? 2.332 -42.371 39.290 1.00 27.95 175 ASN A C 1
ATOM 1378 O O . ASN A 1 175 ? 2.905 -43.058 38.450 1.00 27.95 175 ASN A O 1
ATOM 1382 N N . THR A 1 176 ? 2.176 -41.050 39.170 1.00 27.62 176 THR A N 1
ATOM 1383 C CA . THR A 1 176 ? 2.815 -40.045 38.291 1.00 27.62 176 THR A CA 1
ATOM 1384 C C . THR A 1 176 ? 1.912 -38.789 38.373 1.00 27.62 176 THR A C 1
ATOM 1386 O O . THR A 1 176 ? 0.689 -38.912 38.408 1.00 27.62 176 THR A O 1
ATOM 1389 N N . ILE A 1 177 ? 2.380 -37.539 38.466 1.00 30.77 177 ILE A N 1
ATOM 1390 C CA . ILE A 1 177 ? 3.734 -36.964 38.518 1.00 30.77 177 ILE A CA 1
ATOM 1391 C C . ILE A 1 177 ? 3.693 -35.711 39.424 1.00 30.77 177 ILE A C 1
ATOM 1393 O O . ILE A 1 177 ? 2.856 -34.829 39.208 1.00 30.77 177 ILE A O 1
ATOM 1397 N N . ASN A 1 178 ? 4.605 -35.612 40.403 1.00 30.75 178 ASN A N 1
ATOM 1398 C CA . ASN A 1 178 ? 5.489 -34.444 40.560 1.00 30.75 178 ASN A CA 1
ATOM 1399 C C . ASN A 1 178 ? 6.495 -34.580 41.723 1.00 30.75 178 ASN A C 1
ATOM 1401 O O . ASN A 1 178 ? 6.066 -34.573 42.867 1.00 30.75 178 ASN A O 1
ATOM 1405 N N . PHE A 1 179 ? 7.791 -34.488 41.379 1.00 28.69 179 PHE A N 1
ATOM 1406 C CA . PHE A 1 179 ? 8.843 -33.734 42.094 1.00 28.69 179 PHE A CA 1
ATOM 1407 C C . PHE A 1 179 ? 9.239 -34.213 43.523 1.00 28.69 179 PHE A C 1
ATOM 1409 O O . PHE A 1 179 ? 8.488 -34.898 44.200 1.00 28.69 179 PHE A O 1
ATOM 1416 N N . ALA A 1 180 ? 10.450 -33.935 44.022 1.00 22.08 180 ALA A N 1
ATOM 1417 C CA . ALA A 1 180 ? 11.448 -32.959 43.567 1.00 22.08 180 ALA A CA 1
ATOM 1418 C C . ALA A 1 180 ? 12.912 -33.450 43.714 1.00 22.08 180 ALA A C 1
ATOM 1420 O O . ALA A 1 180 ? 13.167 -34.520 44.248 1.00 22.08 180 ALA A O 1
ATOM 1421 N N . LEU A 1 181 ? 13.847 -32.597 43.272 1.00 23.33 181 LEU A N 1
ATOM 1422 C CA . LEU A 1 181 ? 15.116 -32.282 43.955 1.00 23.33 181 LEU A CA 1
ATOM 1423 C C . LEU A 1 181 ? 16.026 -33.439 44.434 1.00 23.33 181 LEU A C 1
ATOM 1425 O O . LEU A 1 181 ? 15.941 -33.876 45.573 1.00 23.33 181 LEU A O 1
ATOM 1429 N N . ILE A 1 182 ? 17.028 -33.788 43.614 1.00 24.33 182 ILE A N 1
ATOM 1430 C CA . ILE A 1 182 ? 18.450 -33.378 43.778 1.00 24.33 182 ILE A CA 1
ATOM 1431 C C . ILE A 1 182 ? 19.376 -34.375 43.064 1.00 24.33 182 ILE A C 1
ATOM 1433 O O . ILE A 1 182 ? 19.603 -35.491 43.515 1.00 24.33 182 ILE A O 1
ATOM 1437 N N . SER A 1 183 ? 19.985 -33.917 41.967 1.00 23.41 183 SER A N 1
ATOM 1438 C CA . SER A 1 183 ? 21.370 -34.273 41.633 1.00 23.41 183 SER A CA 1
ATOM 1439 C C . SER A 1 183 ? 21.980 -33.202 40.721 1.00 23.41 183 SER A C 1
ATOM 1441 O O . SER A 1 183 ? 22.135 -33.356 39.512 1.00 23.41 183 SER A O 1
ATOM 1443 N N . ARG A 1 184 ? 22.287 -32.058 41.335 1.00 29.83 184 ARG A N 1
ATOM 1444 C CA . ARG A 1 184 ? 23.364 -31.164 40.902 1.00 29.83 184 ARG A CA 1
ATOM 1445 C C . ARG A 1 184 ? 24.223 -30.896 42.130 1.00 29.83 184 ARG A C 1
ATOM 1447 O O . ARG A 1 184 ? 23.898 -30.002 42.897 1.00 29.83 184 ARG A O 1
ATOM 1454 N N . MET A 1 185 ? 25.267 -31.696 42.311 1.00 22.94 185 MET A N 1
ATOM 1455 C CA . MET A 1 185 ? 26.545 -31.346 42.944 1.00 22.94 185 MET A CA 1
ATOM 1456 C C . MET A 1 185 ? 27.490 -32.549 42.826 1.00 22.94 185 MET A C 1
ATOM 1458 O O . MET A 1 185 ? 27.025 -33.663 42.594 1.00 22.94 185 MET A O 1
ATOM 1462 N N . PHE A 1 186 ? 28.793 -32.292 42.975 1.00 24.42 186 PHE A N 1
ATOM 1463 C CA . PHE A 1 186 ? 29.913 -33.206 42.699 1.00 24.42 186 PHE A CA 1
ATOM 1464 C C . PHE A 1 186 ? 30.083 -33.577 41.202 1.00 24.42 186 PHE A C 1
ATOM 1466 O O . PHE A 1 186 ? 29.201 -34.160 40.582 1.00 24.42 186 PHE A O 1
ATOM 1473 N N . THR A 1 187 ? 31.193 -33.228 40.536 1.00 22.41 187 THR A N 1
ATOM 1474 C CA . THR A 1 187 ? 32.366 -32.469 41.023 1.00 22.41 187 THR A CA 1
ATOM 1475 C C . THR A 1 187 ? 33.011 -31.665 39.897 1.00 22.41 187 THR A C 1
ATOM 1477 O O . THR A 1 187 ? 33.099 -32.124 38.761 1.00 22.41 187 THR A O 1
ATOM 1480 N N . HIS A 1 188 ? 33.524 -30.481 40.227 1.00 24.48 188 HIS A N 1
ATOM 1481 C CA . HIS A 1 188 ? 34.457 -29.752 39.375 1.00 24.48 188 HIS A CA 1
ATOM 1482 C C . HIS A 1 188 ? 35.877 -30.228 39.710 1.00 24.48 188 HIS A C 1
ATOM 1484 O O . HIS A 1 188 ? 36.280 -30.028 40.849 1.00 24.48 188 HIS A O 1
ATOM 1490 N N . LEU A 1 189 ? 36.590 -30.873 38.769 1.00 23.11 189 LEU A N 1
ATOM 1491 C CA . LEU A 1 189 ? 38.067 -30.993 38.659 1.00 23.11 189 LEU A CA 1
ATOM 1492 C C . LEU A 1 189 ? 38.469 -32.185 37.762 1.00 23.11 189 LEU A C 1
ATOM 1494 O O . LEU A 1 189 ? 38.585 -33.304 38.247 1.00 23.11 189 LEU A O 1
ATOM 1498 N N . LEU A 1 190 ? 38.732 -31.929 36.470 1.00 24.39 190 LEU A N 1
ATOM 1499 C CA . LEU A 1 190 ? 39.908 -32.457 35.738 1.00 24.39 190 LEU A CA 1
ATOM 1500 C C . LEU A 1 190 ? 40.015 -31.896 34.300 1.00 24.39 190 LEU A C 1
ATOM 1502 O O . LEU A 1 190 ? 40.046 -32.612 33.303 1.00 24.39 190 LEU A O 1
ATOM 1506 N N . LYS A 1 191 ? 40.159 -30.572 34.196 1.00 26.39 191 LYS A N 1
ATOM 1507 C CA . LYS A 1 191 ? 41.071 -29.978 33.208 1.00 26.39 191 LYS A CA 1
ATOM 1508 C C . LYS A 1 191 ? 42.029 -29.077 33.976 1.00 26.39 191 LYS A C 1
ATOM 1510 O O . LYS A 1 191 ? 41.611 -28.089 34.570 1.00 26.39 191 LYS A O 1
ATOM 1515 N N . LEU A 1 192 ? 43.286 -29.500 34.056 1.00 25.25 192 LEU A N 1
ATOM 1516 C CA . LEU A 1 192 ? 44.332 -28.815 34.808 1.00 25.25 192 LEU A CA 1
ATOM 1517 C C . LEU A 1 192 ? 45.002 -27.731 33.957 1.00 25.25 192 LEU A C 1
ATOM 1519 O O . LEU A 1 192 ? 45.257 -27.945 32.779 1.00 25.25 192 LEU A O 1
ATOM 1523 N N . LYS A 1 193 ? 45.350 -26.630 34.632 1.00 25.12 193 LYS A N 1
ATOM 1524 C CA . LYS A 1 193 ? 46.541 -25.784 34.430 1.00 25.12 193 LYS A CA 1
ATOM 1525 C C . LYS A 1 193 ? 46.934 -25.405 32.989 1.00 25.12 193 LYS A C 1
ATOM 1527 O O . LYS A 1 193 ? 47.593 -26.164 32.289 1.00 25.12 193 LYS A O 1
ATOM 1532 N N . ALA A 1 194 ? 46.762 -24.119 32.691 1.00 24.56 194 ALA A N 1
ATOM 1533 C CA . ALA A 1 194 ? 47.778 -23.327 31.995 1.00 24.56 194 ALA A CA 1
ATOM 1534 C C . ALA A 1 194 ? 48.125 -22.085 32.851 1.00 24.56 194 ALA A C 1
ATOM 1536 O O . ALA A 1 194 ? 47.339 -21.676 33.705 1.00 24.56 194 ALA A O 1
ATOM 1537 N N . HIS A 1 195 ? 49.328 -21.545 32.667 1.00 25.30 195 HIS A N 1
ATOM 1538 C CA . HIS A 1 195 ? 49.905 -20.385 33.372 1.00 25.30 195 HIS A CA 1
ATOM 1539 C C . HIS A 1 195 ? 49.457 -19.039 32.734 1.00 25.30 195 HIS A C 1
ATOM 1541 O O . HIS A 1 195 ? 49.043 -19.058 31.581 1.00 25.30 195 HIS A O 1
ATOM 1547 N N . ALA A 1 196 ? 49.552 -17.843 33.352 1.00 23.77 196 ALA A N 1
ATOM 1548 C CA . ALA A 1 196 ? 49.829 -17.433 34.746 1.00 23.77 196 ALA A CA 1
ATOM 1549 C C . ALA A 1 196 ? 49.596 -15.904 34.968 1.00 23.77 196 ALA A C 1
ATOM 1551 O O . ALA A 1 196 ? 49.459 -15.160 34.008 1.00 23.77 196 ALA A O 1
ATOM 1552 N N . LYS A 1 197 ? 49.711 -15.471 36.242 1.00 24.73 197 LYS A N 1
ATOM 1553 C CA . LYS A 1 197 ? 50.170 -14.148 36.754 1.00 24.73 197 LYS A CA 1
ATOM 1554 C C . LYS A 1 197 ? 49.306 -12.856 36.618 1.00 24.73 197 LYS A C 1
ATOM 1556 O O . LYS A 1 197 ? 49.278 -12.212 35.582 1.00 24.73 197 LYS A O 1
ATOM 1561 N N . THR A 1 198 ? 48.865 -12.401 37.807 1.00 25.14 198 THR A N 1
ATOM 1562 C CA . THR A 1 198 ? 49.056 -11.061 38.447 1.00 25.14 198 THR A CA 1
ATOM 1563 C C . THR A 1 198 ? 48.211 -9.807 38.135 1.00 25.14 198 THR A C 1
ATOM 1565 O O . THR A 1 198 ? 48.032 -9.432 36.987 1.00 25.14 198 THR A O 1
ATOM 1568 N N . HIS A 1 199 ? 47.941 -9.097 39.250 1.00 24.53 199 HIS A N 1
ATOM 1569 C CA . HIS A 1 199 ? 47.612 -7.675 39.489 1.00 24.53 199 HIS A CA 1
ATOM 1570 C C . HIS A 1 199 ? 46.182 -7.133 39.257 1.00 24.53 199 HIS A C 1
ATOM 1572 O O . HIS A 1 199 ? 45.667 -7.144 38.149 1.00 24.53 199 HIS A O 1
ATOM 1578 N N . ASP A 1 200 ? 45.622 -6.644 40.377 1.00 24.34 200 ASP A N 1
ATOM 1579 C CA . ASP A 1 200 ? 44.850 -5.412 40.649 1.00 24.34 200 ASP A CA 1
ATOM 1580 C C . ASP A 1 200 ? 43.771 -4.888 39.680 1.00 24.34 200 ASP A C 1
ATOM 1582 O O . ASP A 1 200 ? 43.931 -4.854 38.466 1.00 24.34 200 ASP A O 1
ATOM 1586 N N . GLY A 1 201 ? 42.693 -4.334 40.253 1.00 23.39 201 GLY A N 1
ATOM 1587 C CA . GLY A 1 201 ? 41.713 -3.518 39.523 1.00 23.39 201 GLY A CA 1
ATOM 1588 C C . GLY A 1 201 ? 40.320 -3.523 40.156 1.00 23.39 201 GLY A C 1
ATOM 1589 O O . GLY A 1 201 ? 39.710 -4.576 40.318 1.00 23.39 201 GLY A O 1
ATOM 1590 N N . MET A 1 202 ? 39.817 -2.344 40.521 1.00 23.30 202 MET A N 1
ATOM 1591 C CA . MET A 1 202 ? 38.522 -2.133 41.182 1.00 23.30 202 MET A CA 1
ATOM 1592 C C . MET A 1 202 ? 37.441 -1.678 40.169 1.00 23.30 202 MET A C 1
ATOM 1594 O O . MET A 1 202 ? 37.773 -1.205 39.089 1.00 23.30 202 MET A O 1
ATOM 1598 N N . GLU A 1 203 ? 36.169 -1.769 40.578 1.00 22.38 203 GLU A N 1
ATOM 1599 C CA . GLU A 1 203 ? 34.969 -1.083 40.032 1.00 22.38 203 GLU A CA 1
ATOM 1600 C C . GLU A 1 203 ? 34.114 -1.687 38.877 1.00 22.38 203 GLU A C 1
ATOM 1602 O O . GLU A 1 203 ? 34.461 -1.696 37.704 1.00 22.38 203 GLU A O 1
ATOM 1607 N N . VAL A 1 204 ? 32.896 -2.095 39.283 1.00 26.83 204 VAL A N 1
ATOM 1608 C CA . VAL A 1 204 ? 31.552 -1.764 38.735 1.00 26.83 204 VAL A CA 1
ATOM 1609 C C . VAL A 1 204 ? 31.249 -1.910 37.227 1.00 26.83 204 VAL A C 1
ATOM 1611 O O . VAL A 1 204 ? 31.643 -1.073 36.427 1.00 26.83 204 VAL A O 1
ATOM 1614 N N . HIS A 1 205 ? 30.332 -2.841 36.889 1.00 22.91 205 HIS A N 1
ATOM 1615 C CA . HIS A 1 205 ? 29.112 -2.601 36.069 1.00 22.91 205 HIS A CA 1
ATOM 1616 C C . HIS A 1 205 ? 28.122 -3.818 36.150 1.00 22.91 205 HIS A C 1
ATOM 1618 O O . HIS A 1 205 ? 28.372 -4.702 36.973 1.00 22.91 205 HIS A O 1
ATOM 1624 N N . PRO A 1 206 ? 26.920 -3.839 35.511 1.00 25.17 206 PRO A N 1
ATOM 1625 C CA . PRO A 1 206 ? 25.683 -4.309 36.168 1.00 25.17 206 PRO A CA 1
ATOM 1626 C C . PRO A 1 206 ? 25.377 -5.827 36.115 1.00 25.17 206 PRO A C 1
ATOM 1628 O O . PRO A 1 206 ? 25.840 -6.530 35.215 1.00 25.17 206 PRO A O 1
ATOM 1631 N N . PRO A 1 207 ? 24.503 -6.334 37.015 1.00 24.36 207 PRO A N 1
ATOM 1632 C CA . PRO A 1 207 ? 24.011 -7.713 36.983 1.00 24.36 207 PRO A CA 1
ATOM 1633 C C . PRO A 1 207 ? 22.954 -7.943 35.886 1.00 24.36 207 PRO A C 1
ATOM 1635 O O . PRO A 1 207 ? 22.006 -7.172 35.737 1.00 24.36 207 PRO A O 1
ATOM 1638 N N . ALA A 1 208 ? 23.092 -9.045 35.145 1.00 23.66 208 ALA A N 1
ATOM 1639 C CA . ALA A 1 208 ? 22.162 -9.459 34.091 1.00 23.66 208 ALA A CA 1
ATOM 1640 C C . ALA A 1 208 ? 20.940 -10.245 34.622 1.00 23.66 208 ALA A C 1
ATOM 1642 O O . ALA A 1 208 ? 20.935 -10.741 35.749 1.00 23.66 208 ALA A O 1
ATOM 1643 N N . LEU A 1 209 ? 19.902 -10.384 33.787 1.00 25.45 209 LEU A N 1
ATOM 1644 C CA . LEU A 1 209 ? 18.639 -11.045 34.140 1.00 25.45 209 LEU A CA 1
ATOM 1645 C C . LEU A 1 209 ? 18.820 -12.534 34.493 1.00 25.45 209 LEU A C 1
ATOM 1647 O O . LEU A 1 209 ? 19.386 -13.303 33.718 1.00 25.45 209 LEU A O 1
ATOM 1651 N N . ALA A 1 210 ? 18.200 -12.961 35.596 1.00 23.56 210 ALA A N 1
ATOM 1652 C CA . ALA A 1 210 ? 18.009 -14.368 35.946 1.00 23.56 210 ALA A CA 1
ATOM 1653 C C . ALA A 1 210 ? 16.516 -14.741 35.883 1.00 23.56 210 ALA A C 1
ATOM 1655 O O . ALA A 1 210 ? 15.735 -14.427 36.782 1.00 23.56 210 ALA A O 1
ATOM 1656 N N . THR A 1 211 ? 16.102 -15.430 34.817 1.00 23.53 211 THR A N 1
ATOM 1657 C CA . THR A 1 211 ? 14.720 -15.906 34.638 1.00 23.53 211 THR A CA 1
ATOM 1658 C C . THR A 1 211 ? 14.356 -16.975 35.673 1.00 23.53 211 THR A C 1
ATOM 1660 O O . THR A 1 211 ? 14.936 -18.063 35.665 1.00 23.53 211 THR A O 1
ATOM 1663 N N . THR A 1 212 ? 13.359 -16.717 36.525 1.00 25.45 212 THR A N 1
ATOM 1664 C CA . THR A 1 212 ? 12.861 -17.682 37.523 1.00 25.45 212 THR A CA 1
ATOM 1665 C C . THR A 1 212 ? 11.461 -18.190 37.164 1.00 25.45 212 THR A C 1
ATOM 1667 O O . THR A 1 212 ? 10.465 -17.475 37.223 1.00 25.45 212 THR A O 1
ATOM 1670 N N . GLN A 1 213 ? 11.374 -19.463 36.771 1.00 25.03 213 GLN A N 1
ATOM 1671 C CA . GLN A 1 213 ? 10.148 -20.070 36.246 1.00 25.03 213 GLN A CA 1
ATOM 1672 C C . GLN A 1 213 ? 9.276 -20.654 37.378 1.00 25.03 213 GLN A C 1
ATOM 1674 O O . GLN A 1 213 ? 9.450 -21.798 37.796 1.00 25.03 213 GLN A O 1
ATOM 1679 N N . ALA A 1 214 ? 8.333 -19.864 37.900 1.00 26.70 214 ALA A N 1
ATOM 1680 C CA . ALA A 1 214 ? 7.497 -20.255 39.040 1.00 26.70 214 ALA A CA 1
ATOM 1681 C C . ALA A 1 214 ? 6.343 -21.216 38.662 1.00 26.70 214 ALA A C 1
ATOM 1683 O O . ALA A 1 214 ? 5.449 -20.882 37.885 1.00 26.70 214 ALA A O 1
ATOM 1684 N N . HIS A 1 215 ? 6.308 -22.414 39.260 1.00 25.25 215 HIS A N 1
ATOM 1685 C CA . HIS A 1 215 ? 5.255 -23.409 39.010 1.00 25.25 215 HIS A CA 1
ATOM 1686 C C . HIS A 1 215 ? 3.907 -23.066 39.679 1.00 25.25 215 HIS A C 1
ATOM 1688 O O . HIS A 1 215 ? 3.751 -23.177 40.896 1.00 25.25 215 HIS A O 1
ATOM 1694 N N . CYS A 1 216 ? 2.873 -22.787 38.879 1.00 22.86 216 CYS A N 1
ATOM 1695 C CA . CYS A 1 216 ? 1.494 -22.667 39.368 1.00 22.86 216 CYS A CA 1
ATOM 1696 C C . CYS A 1 216 ? 0.802 -24.035 39.563 1.00 22.86 216 CYS A C 1
ATOM 1698 O O . CYS A 1 216 ? 0.301 -24.630 38.610 1.00 22.86 216 CYS A O 1
ATOM 1700 N N . LYS A 1 217 ? 0.694 -24.499 40.818 1.00 26.89 217 LYS A N 1
ATOM 1701 C CA . LYS A 1 217 ? -0.230 -25.575 41.248 1.00 26.89 217 LYS A CA 1
ATOM 1702 C C . LYS A 1 217 ? -0.888 -25.259 42.606 1.00 26.89 217 LYS A C 1
ATOM 1704 O O . LYS A 1 217 ? -0.549 -25.857 43.622 1.00 26.89 217 LYS A O 1
ATOM 1709 N N . SER A 1 218 ? -1.860 -24.343 42.627 1.00 26.05 218 SER A N 1
ATOM 1710 C CA . SER A 1 218 ? -2.852 -24.240 43.718 1.00 26.05 218 SER A CA 1
ATOM 1711 C C . SER A 1 218 ? -4.044 -23.368 43.318 1.00 26.05 218 SER A C 1
ATOM 1713 O O . SER A 1 218 ? -3.836 -22.237 42.881 1.00 26.05 218 SER A O 1
ATOM 1715 N N . GLU A 1 219 ? -5.274 -23.825 43.556 1.00 29.61 219 GLU A N 1
ATOM 1716 C CA . GLU A 1 219 ? -6.474 -22.980 43.464 1.00 29.61 219 GLU A CA 1
ATOM 1717 C C . GLU A 1 219 ? -6.542 -22.007 44.654 1.00 29.61 219 GLU A C 1
ATOM 1719 O O . GLU A 1 219 ? -7.138 -22.297 45.694 1.00 29.61 219 GLU A O 1
ATOM 1724 N N . LYS A 1 220 ? -5.915 -20.836 44.521 1.00 31.88 220 LYS A N 1
ATOM 1725 C CA . LYS A 1 220 ? -6.062 -19.743 45.490 1.00 31.88 220 LYS A CA 1
ATOM 1726 C C . LYS A 1 220 ? -7.157 -18.795 45.016 1.00 31.88 220 LYS A C 1
ATOM 1728 O O . LYS A 1 220 ? -7.100 -18.290 43.902 1.00 31.88 220 LYS A O 1
ATOM 1733 N N . ARG A 1 221 ? -8.145 -18.550 45.880 1.00 33.44 221 ARG A N 1
ATOM 1734 C CA . ARG A 1 221 ? -9.104 -17.451 45.702 1.00 33.44 221 ARG A CA 1
ATOM 1735 C C . ARG A 1 221 ? -8.394 -16.164 46.102 1.00 33.44 221 ARG A C 1
ATOM 1737 O O . ARG A 1 221 ? -7.859 -16.101 47.210 1.00 33.44 221 ARG A O 1
ATOM 1744 N N . TYR A 1 222 ? -8.380 -15.177 45.221 1.00 37.84 222 TYR A N 1
ATOM 1745 C CA . TYR A 1 222 ? -7.761 -13.885 45.499 1.00 37.84 222 TYR A CA 1
ATOM 1746 C C . TYR A 1 222 ? -8.670 -13.019 46.383 1.00 37.84 222 TYR A C 1
ATOM 1748 O O . TYR A 1 222 ? -9.877 -13.249 46.477 1.00 37.84 222 TYR A O 1
ATOM 1756 N N . ALA A 1 223 ? -8.077 -12.032 47.051 1.00 38.94 223 ALA A N 1
ATOM 1757 C CA . ALA A 1 223 ? -8.786 -11.047 47.860 1.00 38.94 223 ALA A CA 1
ATOM 1758 C C . ALA A 1 223 ? -8.430 -9.634 47.383 1.00 38.94 223 ALA A C 1
ATOM 1760 O O . ALA A 1 223 ? -7.275 -9.361 47.043 1.00 38.94 223 ALA A O 1
ATOM 1761 N N . CYS A 1 224 ? -9.423 -8.745 47.373 1.00 40.22 224 CYS A N 1
ATOM 1762 C CA . CYS A 1 224 ? -9.193 -7.312 47.226 1.00 40.22 224 CYS A CA 1
ATOM 1763 C C . CYS A 1 224 ? -8.916 -6.683 48.598 1.00 40.22 224 CYS A C 1
ATOM 1765 O O . CYS A 1 224 ? -9.355 -7.205 49.625 1.00 40.22 224 CYS A O 1
ATOM 1767 N N . VAL A 1 225 ? -8.210 -5.552 48.614 1.00 47.44 225 VAL A N 1
ATOM 1768 C CA . VAL A 1 225 ? -7.916 -4.791 49.836 1.00 47.44 225 VAL A CA 1
ATOM 1769 C C . VAL A 1 225 ? -8.457 -3.365 49.713 1.00 47.44 225 VAL A C 1
ATOM 1771 O O . VAL A 1 225 ? -8.182 -2.675 48.729 1.00 47.44 225 VAL A O 1
ATOM 1774 N N . HIS A 1 226 ? -9.225 -2.921 50.712 1.00 46.25 226 HIS A N 1
ATOM 1775 C CA . HIS A 1 226 ? -9.713 -1.544 50.816 1.00 46.25 226 HIS A CA 1
ATOM 1776 C C . HIS A 1 226 ? -8.605 -0.614 51.322 1.00 46.25 226 HIS A C 1
ATOM 1778 O O . HIS A 1 226 ? -7.969 -0.889 52.340 1.00 46.25 226 HIS A O 1
ATOM 1784 N N . ILE A 1 227 ? -8.384 0.497 50.615 1.00 41.38 227 ILE A N 1
ATOM 1785 C CA . ILE A 1 227 ? -7.238 1.385 50.859 1.00 41.38 227 ILE A CA 1
ATOM 1786 C C . ILE A 1 227 ? -7.414 2.243 52.120 1.00 41.38 227 ILE A C 1
ATOM 1788 O O . ILE A 1 227 ? -6.424 2.533 52.774 1.00 41.38 227 ILE A O 1
ATOM 1792 N N . ARG A 1 228 ? -8.643 2.548 52.566 1.00 41.06 228 ARG A N 1
ATOM 1793 C CA . ARG A 1 228 ? -8.879 3.313 53.812 1.00 41.06 228 ARG A CA 1
ATOM 1794 C C . ARG A 1 228 ? -8.440 2.603 55.110 1.00 41.06 228 ARG A C 1
ATOM 1796 O O . ARG A 1 228 ? -8.519 3.191 56.180 1.00 41.06 228 ARG A O 1
ATOM 1803 N N . CYS A 1 229 ? -7.965 1.357 55.025 1.00 39.91 229 CYS A N 1
ATOM 1804 C CA . CYS A 1 229 ? -7.330 0.620 56.127 1.00 39.91 229 CYS A CA 1
ATOM 1805 C C . CYS A 1 229 ? -5.798 0.490 55.965 1.00 39.91 229 CYS A C 1
ATOM 1807 O O . CYS A 1 229 ? -5.158 -0.229 56.731 1.00 39.91 229 CYS A O 1
ATOM 1809 N N . ILE A 1 230 ? -5.217 1.135 54.949 1.00 44.72 230 ILE A N 1
ATOM 1810 C CA . ILE A 1 230 ? -3.794 1.124 54.598 1.00 44.72 230 ILE A CA 1
ATOM 1811 C C . ILE A 1 230 ? -3.285 2.552 54.793 1.00 44.72 230 ILE A C 1
ATOM 1813 O O . ILE A 1 230 ? -3.641 3.436 54.020 1.00 44.72 230 ILE A O 1
ATOM 1817 N N . ALA A 1 231 ? -2.446 2.780 55.803 1.00 38.00 231 ALA A N 1
ATOM 1818 C CA . ALA A 1 231 ? -1.800 4.079 55.963 1.00 38.00 231 ALA A CA 1
ATOM 1819 C C . ALA A 1 231 ? -0.886 4.375 54.763 1.00 38.00 231 ALA A C 1
ATOM 1821 O O . ALA A 1 231 ? -0.050 3.545 54.381 1.00 38.00 231 ALA A O 1
ATOM 1822 N N . THR A 1 232 ? -1.044 5.566 54.190 1.00 38.81 232 THR A N 1
ATOM 1823 C CA . THR A 1 232 ? -0.062 6.188 53.302 1.00 38.81 232 THR A CA 1
ATOM 1824 C C . THR A 1 232 ? 1.222 6.486 54.081 1.00 38.81 232 THR A C 1
ATOM 1826 O O . THR A 1 232 ? 1.197 6.696 55.293 1.00 38.81 232 THR A O 1
ATOM 1829 N N . SER A 1 233 ? 2.374 6.435 53.409 1.00 36.56 233 SER A N 1
ATOM 1830 C CA . SER A 1 233 ? 3.691 6.523 54.054 1.00 36.56 233 SER A CA 1
ATOM 1831 C C . SER A 1 233 ? 3.891 7.865 54.770 1.00 36.56 233 SER A C 1
ATOM 1833 O O . SER A 1 233 ? 4.173 8.869 54.120 1.00 36.56 233 SER A O 1
ATOM 1835 N N . GLY A 1 234 ? 3.761 7.857 56.099 1.00 44.09 234 GLY A N 1
ATOM 1836 C CA . GLY A 1 234 ? 3.895 9.029 56.971 1.00 44.09 234 GLY A CA 1
ATOM 1837 C C . GLY A 1 234 ? 2.772 9.172 58.006 1.00 44.09 234 GLY A C 1
ATOM 1838 O O . GLY A 1 234 ? 2.979 9.810 59.032 1.00 44.09 234 GLY A O 1
ATOM 1839 N N . GLU A 1 235 ? 1.610 8.550 57.783 1.00 40.38 235 GLU A N 1
ATOM 1840 C CA . GLU A 1 235 ? 0.431 8.706 58.649 1.00 40.38 235 GLU A CA 1
ATOM 1841 C C . GLU A 1 235 ? 0.254 7.543 59.639 1.00 40.38 235 GLU A C 1
ATOM 1843 O O . GLU A 1 235 ? 0.597 6.389 59.363 1.00 40.38 235 GLU A O 1
ATOM 1848 N N . THR A 1 236 ? -0.318 7.831 60.811 1.00 41.12 236 THR A N 1
ATOM 1849 C CA . THR A 1 236 ? -0.643 6.818 61.822 1.00 41.12 236 THR A CA 1
ATOM 1850 C C . THR A 1 236 ? -1.897 6.021 61.422 1.00 41.12 236 THR A C 1
ATOM 1852 O O . THR A 1 236 ? -2.933 6.615 61.118 1.00 41.12 236 THR A O 1
ATOM 1855 N N . PRO A 1 237 ? -1.872 4.670 61.434 1.00 43.09 237 PRO A N 1
ATOM 1856 C CA . PRO A 1 237 ? -3.053 3.875 61.102 1.00 43.09 237 PRO A CA 1
ATOM 1857 C C . PRO A 1 237 ? -4.204 4.118 62.088 1.00 43.09 237 PRO A C 1
ATOM 1859 O O . PRO A 1 237 ? -4.036 3.919 63.291 1.00 43.09 237 PRO A O 1
ATOM 1862 N N . SER A 1 238 ? -5.403 4.441 61.588 1.00 44.78 238 SER A N 1
ATOM 1863 C CA . SER A 1 238 ? -6.598 4.711 62.416 1.00 44.78 238 SER A CA 1
ATOM 1864 C C . SER A 1 238 ? -7.067 3.528 63.281 1.00 44.78 238 SER A C 1
ATOM 1866 O O . SER A 1 238 ? -7.924 3.699 64.144 1.00 44.78 238 SER A O 1
ATOM 1868 N N . PHE A 1 239 ? -6.513 2.329 63.068 1.00 47.84 239 PHE A N 1
ATOM 1869 C CA . PHE A 1 239 ? -6.761 1.134 63.873 1.00 47.84 239 PHE A CA 1
ATOM 1870 C C . PHE A 1 239 ? -5.414 0.503 64.271 1.00 47.84 239 PHE A C 1
ATOM 1872 O O . PHE A 1 239 ? -4.749 -0.086 63.413 1.00 47.84 239 PHE A O 1
ATOM 1879 N N . PRO A 1 240 ? -4.981 0.602 65.545 1.00 41.28 240 PRO A N 1
ATOM 1880 C CA . PRO A 1 240 ? -3.638 0.174 65.946 1.00 41.28 240 PRO A CA 1
ATOM 1881 C C . PRO A 1 240 ? -3.452 -1.352 65.926 1.00 41.28 240 PRO A C 1
ATOM 1883 O O . PRO A 1 240 ? -2.345 -1.835 65.684 1.00 41.28 240 PRO A O 1
ATOM 1886 N N . THR A 1 241 ? -4.526 -2.125 66.124 1.00 43.38 241 THR A N 1
ATOM 1887 C CA . THR A 1 241 ? -4.491 -3.596 66.186 1.00 43.38 241 THR A CA 1
ATOM 1888 C C . THR A 1 241 ? -5.457 -4.246 65.197 1.00 43.38 241 THR A C 1
ATOM 1890 O O . THR A 1 241 ? -6.525 -3.708 64.888 1.00 43.38 241 THR A O 1
ATOM 1893 N N . TRP A 1 242 ? -5.126 -5.463 64.757 1.00 39.59 242 TRP A N 1
ATOM 1894 C CA . TRP A 1 242 ? -6.029 -6.329 63.988 1.00 39.59 242 TRP A CA 1
ATOM 1895 C C . TRP A 1 242 ? -7.393 -6.530 64.677 1.00 39.59 242 TRP A C 1
ATOM 1897 O O . TRP A 1 242 ? -8.435 -6.521 64.017 1.00 39.59 242 TRP A O 1
ATOM 1907 N N . SER A 1 243 ? -7.404 -6.621 66.010 1.00 43.03 243 SER A N 1
ATOM 1908 C CA . SER A 1 243 ? -8.621 -6.694 66.828 1.00 43.03 243 SER A CA 1
ATOM 1909 C C . SER A 1 243 ? -9.502 -5.447 66.698 1.00 43.03 243 SER A C 1
ATOM 1911 O O . SER A 1 243 ? -10.713 -5.583 66.527 1.00 43.03 243 SER A O 1
ATOM 1913 N N . ALA A 1 244 ? -8.916 -4.242 66.711 1.00 46.59 244 ALA A N 1
ATOM 1914 C CA . ALA A 1 244 ? -9.650 -2.989 66.520 1.00 46.59 244 ALA A CA 1
ATOM 1915 C C . ALA A 1 244 ? -10.243 -2.879 65.103 1.00 46.59 244 ALA A C 1
ATOM 1917 O O . ALA A 1 244 ? -11.406 -2.503 64.953 1.00 46.59 244 ALA A O 1
ATOM 1918 N N . LEU A 1 245 ? -9.493 -3.292 64.074 1.00 46.00 245 LEU A N 1
ATOM 1919 C CA . LEU A 1 245 ? -9.992 -3.338 62.695 1.00 46.00 245 LEU A CA 1
ATOM 1920 C C . LEU A 1 245 ? -11.157 -4.334 62.541 1.00 46.00 245 LEU A C 1
ATOM 1922 O O . LEU A 1 245 ? -12.176 -4.007 61.931 1.00 46.00 245 LEU A O 1
ATOM 1926 N N . GLN A 1 246 ? -11.063 -5.529 63.137 1.00 44.81 246 GLN A N 1
ATOM 1927 C CA . GLN A 1 246 ? -12.184 -6.475 63.140 1.00 44.81 246 GLN A CA 1
ATOM 1928 C C . GLN A 1 246 ? -13.392 -5.966 63.937 1.00 44.81 246 GLN A C 1
ATOM 1930 O O . GLN A 1 246 ? -14.523 -6.230 63.534 1.00 44.81 246 GLN A O 1
ATOM 1935 N N . TYR A 1 247 ? -13.178 -5.253 65.044 1.00 46.69 247 TYR A N 1
ATOM 1936 C CA . TYR A 1 247 ? -14.251 -4.643 65.832 1.00 46.69 247 TYR A CA 1
ATOM 1937 C C . TYR A 1 247 ? -14.987 -3.564 65.023 1.00 46.69 247 TYR A C 1
ATOM 1939 O O . TYR A 1 247 ? -16.212 -3.599 64.931 1.00 46.69 247 TYR A O 1
ATOM 1947 N N . HIS A 1 248 ? -14.247 -2.677 64.350 1.00 49.16 248 HIS A N 1
ATOM 1948 C CA . HIS A 1 248 ? -14.809 -1.671 63.446 1.00 49.16 248 HIS A CA 1
ATOM 1949 C C . HIS A 1 248 ? -15.637 -2.312 62.320 1.00 49.16 248 HIS A C 1
ATOM 1951 O O . HIS A 1 248 ? -16.812 -1.984 62.169 1.00 49.16 248 HIS A O 1
ATOM 1957 N N . ILE A 1 249 ? -15.083 -3.297 61.600 1.00 46.19 249 ILE A N 1
ATOM 1958 C CA . ILE A 1 249 ? -15.793 -3.984 60.504 1.00 46.19 249 ILE A CA 1
ATOM 1959 C C . ILE A 1 249 ? -17.077 -4.672 61.001 1.00 46.19 249 ILE A C 1
ATOM 1961 O O . ILE A 1 249 ? -18.108 -4.576 60.339 1.00 46.19 249 ILE A O 1
ATOM 1965 N N . ARG A 1 250 ? -17.053 -5.335 62.168 1.00 46.50 250 ARG A N 1
ATOM 1966 C CA . ARG A 1 250 ? -18.242 -6.009 62.729 1.00 46.50 250 ARG A CA 1
ATOM 1967 C C . ARG A 1 250 ? -19.347 -5.041 63.162 1.00 46.50 250 ARG A C 1
ATOM 1969 O O . ARG A 1 250 ? -20.511 -5.424 63.091 1.00 46.50 250 ARG A O 1
ATOM 1976 N N . ASN A 1 251 ? -18.991 -3.841 63.624 1.00 44.59 251 ASN A N 1
ATOM 1977 C CA . ASN A 1 251 ? -19.930 -2.919 64.271 1.00 44.59 251 ASN A CA 1
ATOM 1978 C C . ASN A 1 251 ? -20.415 -1.784 63.355 1.00 44.59 251 ASN A C 1
ATOM 1980 O O . ASN A 1 251 ? -21.540 -1.326 63.521 1.00 44.59 251 ASN A O 1
ATOM 1984 N N . VAL A 1 252 ? -19.602 -1.346 62.387 1.00 45.72 252 VAL A N 1
ATOM 1985 C CA . VAL A 1 252 ? -19.959 -0.283 61.425 1.00 45.72 252 VAL A CA 1
ATOM 1986 C C . VAL A 1 252 ? -20.524 -0.863 60.122 1.00 45.72 252 VAL A C 1
ATOM 1988 O O . VAL A 1 252 ? -21.351 -0.229 59.470 1.00 45.72 252 VAL A O 1
ATOM 1991 N N . HIS A 1 253 ? -20.147 -2.097 59.765 1.00 46.00 253 HIS A N 1
ATOM 1992 C CA . HIS A 1 253 ? -20.661 -2.805 58.586 1.00 46.00 253 HIS A CA 1
ATOM 1993 C C . HIS A 1 253 ? -21.189 -4.217 58.928 1.00 46.00 253 HIS A C 1
ATOM 1995 O O . HIS A 1 253 ? -20.733 -5.208 58.345 1.00 46.00 253 HIS A O 1
ATOM 2001 N N . PRO A 1 254 ? -22.140 -4.353 59.877 1.00 51.31 254 PRO A N 1
ATOM 2002 C CA . PRO A 1 254 ? -22.718 -5.648 60.220 1.00 51.31 254 PRO A CA 1
ATOM 2003 C C . PRO A 1 254 ? -23.483 -6.225 59.013 1.00 51.31 254 PRO A C 1
ATOM 2005 O O . PRO A 1 254 ? -24.380 -5.563 58.492 1.00 51.31 254 PRO A O 1
ATOM 2008 N N . PRO A 1 255 ? -23.185 -7.453 58.551 1.00 51.94 255 PRO A N 1
ATOM 2009 C CA . PRO A 1 255 ? -23.842 -8.017 57.376 1.00 51.94 255 PRO A CA 1
ATOM 2010 C C . PRO A 1 255 ? -25.333 -8.276 57.629 1.00 51.94 255 PRO A C 1
ATOM 2012 O O . PRO A 1 255 ? -25.702 -9.035 58.530 1.00 51.94 255 PRO A O 1
ATOM 2015 N N . THR A 1 256 ? -26.177 -7.642 56.818 1.00 54.84 256 THR A N 1
ATOM 2016 C CA . THR A 1 256 ? -27.643 -7.649 56.908 1.00 54.84 256 THR A CA 1
ATOM 2017 C C . THR A 1 256 ? -28.284 -8.693 55.991 1.00 54.84 256 THR A C 1
ATOM 2019 O O . THR A 1 256 ? -27.717 -9.100 54.975 1.00 54.84 256 THR A O 1
ATOM 2022 N N . CYS A 1 257 ? -29.493 -9.132 56.341 1.00 55.62 257 CYS A N 1
ATOM 2023 C CA . CYS A 1 257 ? -30.380 -9.855 55.434 1.00 55.62 257 CYS A CA 1
ATOM 2024 C C . CYS A 1 257 ? -31.164 -8.875 54.552 1.00 55.62 257 CYS A C 1
ATOM 2026 O O . CYS A 1 257 ? -31.745 -7.920 55.063 1.00 55.62 257 CYS A O 1
ATOM 2028 N N . THR A 1 258 ? -31.215 -9.144 53.246 1.00 53.50 258 THR A N 1
ATOM 2029 C CA . THR A 1 258 ? -31.894 -8.306 52.241 1.00 53.50 258 THR A CA 1
ATOM 2030 C C . THR A 1 258 ? -33.340 -8.717 51.955 1.00 53.50 258 THR A C 1
ATOM 2032 O O . THR A 1 258 ? -34.005 -8.048 51.175 1.00 53.50 258 THR A O 1
ATOM 2035 N N . TYR A 1 259 ? -33.837 -9.806 52.553 1.00 54.91 259 TYR A N 1
ATOM 2036 C CA . TYR A 1 259 ? -35.256 -10.170 52.471 1.00 54.91 259 TYR A CA 1
ATOM 2037 C C . TYR A 1 259 ? -36.095 -9.213 53.321 1.00 54.91 259 TYR A C 1
ATOM 2039 O O . TYR A 1 259 ? -35.815 -9.022 54.508 1.00 54.91 259 TYR A O 1
ATOM 2047 N N . GLU A 1 260 ? -37.140 -8.654 52.717 1.00 57.28 260 GLU A N 1
ATOM 2048 C CA . GLU A 1 260 ? -38.019 -7.636 53.306 1.00 57.28 260 GLU A CA 1
ATOM 2049 C C . GLU A 1 260 ? -38.697 -8.137 54.593 1.00 57.28 260 GLU A C 1
ATOM 2051 O O . GLU A 1 260 ? -38.629 -7.480 55.632 1.00 57.28 260 GLU A O 1
ATOM 2056 N N . ALA A 1 261 ? -39.170 -9.390 54.584 1.00 60.28 261 ALA A N 1
ATOM 2057 C CA . ALA A 1 261 ? -39.700 -10.116 55.746 1.00 60.28 261 ALA A CA 1
ATOM 2058 C C . ALA A 1 261 ? -38.692 -10.335 56.902 1.00 60.28 261 ALA A C 1
ATOM 2060 O O . ALA A 1 261 ? -39.026 -10.940 57.920 1.00 60.28 261 ALA A O 1
ATOM 2061 N N . CYS A 1 262 ? -37.443 -9.882 56.763 1.00 58.03 262 CYS A N 1
ATOM 2062 C CA . CYS A 1 262 ? -36.426 -9.889 57.813 1.00 58.03 262 CYS A CA 1
ATOM 2063 C C . CYS A 1 262 ? -35.915 -8.496 58.202 1.00 58.03 262 CYS A C 1
ATOM 2065 O O . CYS A 1 262 ? -34.970 -8.429 58.987 1.00 58.03 262 CYS A O 1
ATOM 2067 N N . ALA A 1 263 ? -36.521 -7.408 57.708 1.00 51.53 263 ALA A N 1
ATOM 2068 C CA . ALA A 1 263 ? -36.325 -6.037 58.200 1.00 51.53 263 ALA A CA 1
ATOM 2069 C C . ALA A 1 263 ? -34.847 -5.636 58.436 1.00 51.53 263 ALA A C 1
ATOM 2071 O O . ALA A 1 263 ? -34.494 -5.064 59.467 1.00 51.53 263 ALA A O 1
ATOM 2072 N N . GLY A 1 264 ? -33.950 -6.000 57.510 1.00 53.28 264 GLY A N 1
ATOM 2073 C CA . GLY A 1 264 ? -32.522 -5.673 57.599 1.00 53.28 264 GLY A CA 1
ATOM 2074 C C . GLY A 1 264 ? -31.726 -6.428 58.675 1.00 53.28 264 GLY A C 1
ATOM 2075 O O . GLY A 1 264 ? -30.617 -6.009 59.000 1.00 53.28 264 GLY A O 1
ATOM 2076 N N . ARG A 1 265 ? -32.247 -7.532 59.237 1.00 55.84 265 ARG A N 1
ATOM 2077 C CA . ARG A 1 265 ? -31.639 -8.302 60.344 1.00 55.84 265 ARG A CA 1
ATOM 2078 C C . ARG A 1 265 ? -30.128 -8.510 60.180 1.00 55.84 265 ARG A C 1
ATOM 2080 O O . ARG A 1 265 ? -29.680 -9.122 59.211 1.00 55.84 265 ARG A O 1
ATOM 2087 N N . THR A 1 266 ? -29.360 -8.041 61.159 1.00 48.47 266 THR A N 1
ATOM 2088 C CA . THR A 1 266 ? -27.892 -8.099 61.198 1.00 48.47 266 THR A CA 1
ATOM 2089 C C . THR A 1 266 ? -27.359 -9.437 61.719 1.00 48.47 266 THR A C 1
ATOM 2091 O O . THR A 1 266 ? -27.992 -10.119 62.527 1.00 48.47 266 THR A O 1
ATOM 2094 N N . PHE A 1 267 ? -26.153 -9.811 61.278 1.00 55.50 267 PHE A N 1
ATOM 2095 C CA . PHE A 1 267 ? -25.463 -11.035 61.694 1.00 55.50 267 PHE A CA 1
ATOM 2096 C C . PHE A 1 267 ? -24.039 -10.752 62.172 1.00 55.50 267 PHE A C 1
ATOM 2098 O O . PHE A 1 267 ? -23.258 -10.094 61.498 1.00 55.50 267 PHE A O 1
ATOM 2105 N N . THR A 1 268 ? -23.639 -11.353 63.293 1.00 42.91 268 THR A N 1
ATOM 2106 C CA . THR A 1 268 ? -22.279 -11.202 63.852 1.00 42.91 268 THR A CA 1
ATOM 2107 C C . THR A 1 268 ? -21.175 -11.837 62.996 1.00 42.91 268 THR A C 1
ATOM 2109 O O . THR A 1 268 ? -19.993 -11.596 63.236 1.00 42.91 268 THR A O 1
ATOM 2112 N N . THR A 1 269 ? -21.527 -12.661 61.996 1.00 48.53 269 THR A N 1
ATOM 2113 C CA . THR A 1 269 ? -20.588 -13.231 61.015 1.00 48.53 269 THR A CA 1
ATOM 2114 C C . THR A 1 269 ? -21.254 -13.478 59.656 1.00 48.53 269 THR A C 1
ATOM 2116 O O . THR A 1 269 ? -22.414 -13.892 59.588 1.00 48.53 269 THR A O 1
ATOM 2119 N N . GLN A 1 270 ? -20.476 -13.402 58.566 1.00 51.03 270 GLN A N 1
ATOM 2120 C CA . GLN A 1 270 ? -20.923 -13.800 57.216 1.00 51.03 270 GLN A CA 1
ATOM 2121 C C . GLN A 1 270 ? -21.369 -15.272 57.131 1.00 51.03 270 GLN A C 1
ATOM 2123 O O . GLN A 1 270 ? -22.130 -15.652 56.241 1.00 51.03 270 GLN A O 1
ATOM 2128 N N . LYS A 1 271 ? -20.888 -16.126 58.047 1.00 53.53 271 LYS A N 1
ATOM 2129 C CA . LYS A 1 271 ? -21.314 -17.528 58.161 1.00 53.53 271 LYS A CA 1
ATOM 2130 C C . LYS A 1 271 ? -22.736 -17.639 58.723 1.00 53.53 271 LYS A C 1
ATOM 2132 O O . LYS A 1 271 ? -23.468 -18.516 58.278 1.00 53.53 271 LYS A O 1
ATOM 2137 N N . GLY A 1 272 ? -23.117 -16.748 59.643 1.00 55.62 272 GLY A N 1
ATOM 2138 C CA . GLY A 1 272 ? -24.484 -16.609 60.150 1.00 55.62 272 GLY A CA 1
ATOM 2139 C C . GLY A 1 272 ? -25.450 -16.169 59.052 1.00 55.62 272 GLY A C 1
ATOM 2140 O O . GLY A 1 272 ? -26.418 -16.877 58.789 1.00 55.62 272 GLY A O 1
ATOM 2141 N N . LEU A 1 273 ? -25.126 -15.092 58.323 1.00 63.94 273 LEU A N 1
ATOM 2142 C CA . LEU A 1 273 ? -25.947 -14.637 57.193 1.00 63.94 273 LEU A CA 1
ATOM 2143 C C . LEU A 1 273 ? -26.128 -15.749 56.138 1.00 63.94 273 LEU A C 1
ATOM 2145 O O . LEU A 1 273 ? -27.249 -16.059 55.755 1.00 63.94 273 LEU A O 1
ATOM 2149 N N . ARG A 1 274 ? -25.054 -16.451 55.744 1.00 58.47 274 ARG A N 1
ATOM 2150 C CA . ARG A 1 274 ? -25.128 -17.603 54.812 1.00 58.47 274 ARG A CA 1
ATOM 2151 C C . ARG A 1 274 ? -25.798 -18.865 55.376 1.00 58.47 274 ARG A C 1
ATOM 2153 O O . ARG A 1 274 ? -25.935 -19.847 54.642 1.00 58.47 274 ARG A O 1
ATOM 2160 N N . ALA A 1 275 ? -26.140 -18.905 56.660 1.00 62.44 275 ALA A N 1
ATOM 2161 C CA . ALA A 1 275 ? -27.020 -19.930 57.218 1.00 62.44 275 ALA A CA 1
ATOM 2162 C C . ALA A 1 275 ? -28.481 -19.463 57.157 1.00 62.44 275 ALA A C 1
ATOM 2164 O O . ALA A 1 275 ? -29.342 -20.237 56.760 1.00 62.44 275 ALA A O 1
ATOM 2165 N N . HIS A 1 276 ? -28.733 -18.188 57.461 1.00 66.38 276 HIS A N 1
ATOM 2166 C CA . HIS A 1 276 ? -30.061 -17.581 57.429 1.00 66.38 276 HIS A CA 1
ATOM 2167 C C . HIS A 1 276 ? -30.645 -17.428 56.016 1.00 66.38 276 HIS A C 1
ATOM 2169 O O . HIS A 1 276 ? -31.786 -17.818 55.812 1.00 66.38 276 HIS A O 1
ATOM 2175 N N . MET A 1 277 ? -29.870 -16.960 55.028 1.00 65.44 277 MET A N 1
ATOM 2176 C CA . MET A 1 277 ? -30.340 -16.833 53.634 1.00 65.44 277 MET A CA 1
ATOM 2177 C C . MET A 1 277 ? -30.829 -18.172 53.057 1.00 65.44 277 MET A C 1
ATOM 2179 O O . MET A 1 277 ? -31.769 -18.202 52.275 1.00 65.44 277 MET A O 1
ATOM 2183 N N . ARG A 1 278 ? -30.247 -19.290 53.514 1.00 66.00 278 ARG A N 1
ATOM 2184 C CA . ARG A 1 278 ? -30.662 -20.647 53.128 1.00 66.00 278 ARG A CA 1
ATOM 2185 C C . ARG A 1 278 ? -31.995 -21.101 53.723 1.00 66.00 278 ARG A C 1
ATOM 2187 O O . ARG A 1 278 ? -32.504 -22.126 53.294 1.00 66.00 278 ARG A O 1
ATOM 2194 N N . LEU A 1 279 ? -32.540 -20.373 54.697 1.00 69.56 279 LEU A N 1
ATOM 2195 C CA . LEU A 1 279 ? -33.897 -20.597 55.197 1.00 69.56 279 LEU A CA 1
ATOM 2196 C C . LEU A 1 279 ? -34.931 -19.920 54.288 1.00 69.56 279 LEU A C 1
ATOM 2198 O O . LEU A 1 279 ? -36.001 -20.485 54.108 1.00 69.56 279 LEU A O 1
ATOM 2202 N N . HIS A 1 280 ? -34.591 -18.783 53.667 1.00 70.31 280 HIS A N 1
ATOM 2203 C CA . HIS A 1 280 ? -35.420 -18.163 52.622 1.00 70.31 280 HIS A CA 1
ATOM 2204 C C . HIS A 1 280 ? -35.417 -19.020 51.355 1.00 70.31 280 HIS A C 1
ATOM 2206 O O . HIS A 1 280 ? -36.473 -19.480 50.948 1.00 70.31 280 HIS A O 1
ATOM 2212 N N . GLU A 1 281 ? -34.236 -19.428 50.866 1.00 61.78 281 GLU A N 1
ATOM 2213 C CA . GLU A 1 281 ? -34.108 -20.381 49.741 1.00 61.78 281 GLU A CA 1
ATOM 2214 C C . GLU A 1 281 ? -34.890 -21.700 49.960 1.00 61.78 281 GLU A C 1
ATOM 2216 O O . GLU A 1 281 ? -35.280 -22.358 48.999 1.00 61.78 281 GLU A O 1
ATOM 2221 N N . GLN A 1 282 ? -35.117 -22.108 51.216 1.00 58.94 282 GLN A N 1
ATOM 2222 C CA . GLN A 1 282 ? -35.942 -23.271 51.569 1.00 58.94 282 GLN A CA 1
ATOM 2223 C C . GLN A 1 282 ? -37.436 -22.958 51.716 1.00 58.94 282 GLN A C 1
ATOM 2225 O O . GLN A 1 282 ? -38.240 -23.876 51.573 1.00 58.94 282 GLN A O 1
ATOM 2230 N N . ARG A 1 283 ? -37.813 -21.710 52.011 1.00 59.38 283 ARG A N 1
ATOM 2231 C CA . ARG A 1 283 ? -39.207 -21.280 52.167 1.00 59.38 283 ARG A CA 1
ATOM 2232 C C . ARG A 1 283 ? -39.832 -20.929 50.821 1.00 59.38 283 ARG A C 1
ATOM 2234 O O . ARG A 1 283 ? -40.900 -21.444 50.522 1.00 59.38 283 ARG A O 1
ATOM 2241 N N . ASP A 1 284 ? -39.111 -20.202 49.972 1.00 61.00 284 ASP A N 1
ATOM 2242 C CA . ASP A 1 284 ? -39.539 -19.878 48.606 1.00 61.00 284 ASP A CA 1
ATOM 2243 C C . ASP A 1 284 ? -39.790 -21.169 47.793 1.00 61.00 284 ASP A C 1
ATOM 2245 O O . ASP A 1 284 ? -40.732 -21.268 47.012 1.00 61.00 284 ASP A O 1
ATOM 2249 N N . MET A 1 285 ? -38.975 -22.207 48.034 1.00 51.31 285 MET A N 1
ATOM 2250 C CA . MET A 1 285 ? -39.114 -23.540 47.429 1.00 51.31 285 MET A CA 1
ATOM 2251 C C . MET A 1 285 ? -40.270 -24.376 48.023 1.00 51.31 285 MET A C 1
ATOM 2253 O O . MET A 1 285 ? -40.627 -25.400 47.447 1.00 51.31 285 MET A O 1
ATOM 2257 N N . MET A 1 286 ? -40.843 -23.973 49.162 1.00 49.12 286 MET A N 1
ATOM 2258 C CA . MET A 1 286 ? -42.073 -24.555 49.722 1.00 49.12 286 MET A CA 1
ATOM 2259 C C . MET A 1 286 ? -43.304 -23.803 49.203 1.00 49.12 286 MET A C 1
ATOM 2261 O O . MET A 1 286 ? -44.216 -24.439 48.689 1.00 49.12 286 MET A O 1
ATOM 2265 N N . GLU A 1 287 ? -43.287 -22.466 49.243 1.00 49.62 287 GLU A N 1
ATOM 2266 C CA . GLU A 1 287 ? -44.371 -21.609 48.731 1.00 49.62 287 GLU A CA 1
ATOM 2267 C C . GLU A 1 287 ? -44.636 -21.909 47.233 1.00 49.62 287 GLU A C 1
ATOM 2269 O O . GLU A 1 287 ? -45.776 -22.144 46.836 1.00 49.62 287 GLU A O 1
ATOM 2274 N N . ALA A 1 288 ? -43.583 -22.096 46.422 1.00 46.28 288 ALA A N 1
ATOM 2275 C CA . ALA A 1 288 ? -43.699 -22.502 45.013 1.00 46.28 288 ALA A CA 1
ATOM 2276 C C . ALA A 1 288 ? -44.257 -23.928 44.765 1.00 46.28 288 ALA A C 1
ATOM 2278 O O . ALA A 1 288 ? -44.577 -24.270 43.623 1.00 46.28 288 ALA A O 1
ATOM 2279 N N . LEU A 1 289 ? -44.359 -24.779 45.794 1.00 47.81 289 LEU A N 1
ATOM 2280 C CA . LEU A 1 289 ? -44.993 -26.103 45.705 1.00 47.81 289 LEU A CA 1
ATOM 2281 C C . LEU A 1 289 ? -46.466 -26.084 46.139 1.00 47.81 289 LEU A C 1
ATOM 2283 O O . LEU A 1 289 ? -47.218 -26.960 45.715 1.00 47.81 289 LEU A O 1
ATOM 2287 N N . GLU A 1 290 ? -46.881 -25.102 46.940 1.00 45.25 290 GLU A N 1
ATOM 2288 C CA . GLU A 1 290 ? -48.262 -24.968 47.422 1.00 45.25 290 GLU A CA 1
ATOM 2289 C C . GLU A 1 290 ? -49.152 -24.264 46.374 1.00 45.25 290 GLU A C 1
ATOM 2291 O O . GLU A 1 290 ? -50.249 -24.750 46.089 1.00 45.25 290 GLU A O 1
ATOM 2296 N N . ASP A 1 291 ? -48.629 -23.248 45.671 1.00 39.94 291 ASP A N 1
ATOM 2297 C CA . ASP A 1 291 ? -49.310 -22.524 44.570 1.00 39.94 291 ASP A CA 1
ATOM 2298 C C . ASP A 1 291 ? -49.746 -23.410 43.377 1.00 39.94 291 ASP A C 1
ATOM 2300 O O . ASP A 1 291 ? -50.565 -23.006 42.555 1.00 39.94 291 ASP A O 1
ATOM 2304 N N . ASN A 1 292 ? -49.223 -24.636 43.262 1.00 42.88 292 ASN A N 1
ATOM 2305 C CA . ASN A 1 292 ? -49.525 -25.573 42.169 1.00 42.88 292 ASN A CA 1
ATOM 2306 C C . ASN A 1 292 ? -50.625 -26.603 42.521 1.00 42.88 292 ASN A C 1
ATOM 2308 O O . ASN A 1 292 ? -50.697 -27.659 41.889 1.00 42.88 292 ASN A O 1
ATOM 2312 N N . SER A 1 293 ? -51.454 -26.348 43.543 1.00 43.38 293 SER A N 1
ATOM 2313 C CA . SER A 1 293 ? -52.373 -27.353 44.117 1.00 43.38 293 SER A CA 1
ATOM 2314 C C . SER A 1 293 ? -53.848 -26.931 44.247 1.00 43.38 293 SER A C 1
ATOM 2316 O O . SER A 1 293 ? -54.561 -27.430 45.116 1.00 43.38 293 SER A O 1
ATOM 2318 N N . ALA A 1 294 ? -54.326 -26.052 43.359 1.00 40.75 294 ALA A N 1
ATOM 2319 C CA . ALA A 1 294 ? -55.694 -25.526 43.385 1.00 40.75 294 ALA A CA 1
ATOM 2320 C C . ALA A 1 294 ? -56.460 -25.680 42.052 1.00 40.75 294 ALA A C 1
ATOM 2322 O O . ALA A 1 294 ? -56.814 -24.677 41.439 1.00 40.75 294 ALA A O 1
ATOM 2323 N N . ASP A 1 295 ? -56.760 -26.919 41.638 1.00 38.72 295 ASP A N 1
ATOM 2324 C CA . ASP A 1 295 ? -58.050 -27.214 40.983 1.00 38.72 295 ASP A CA 1
ATOM 2325 C C . ASP A 1 295 ? -58.452 -28.707 41.069 1.00 38.72 295 ASP A C 1
ATOM 2327 O O . ASP A 1 295 ? -57.615 -29.563 41.359 1.00 38.72 295 ASP A O 1
ATOM 2331 N N . ASP A 1 296 ? -59.739 -28.977 40.818 1.00 36.25 296 ASP A N 1
ATOM 2332 C CA . ASP A 1 296 ? -60.419 -30.275 40.629 1.00 36.25 296 ASP A CA 1
ATOM 2333 C C . ASP A 1 296 ? -60.165 -31.422 41.639 1.00 36.25 296 ASP A C 1
ATOM 2335 O O . ASP A 1 296 ? -59.194 -32.182 41.583 1.00 36.25 296 ASP A O 1
ATOM 2339 N N . GLY A 1 297 ? -61.157 -31.656 42.507 1.00 35.78 297 GLY A N 1
ATOM 2340 C CA . GLY A 1 297 ? -61.212 -32.816 43.400 1.00 35.78 297 GLY A CA 1
ATOM 2341 C C . GLY A 1 297 ? -62.069 -33.972 42.867 1.00 35.78 297 GLY A C 1
ATOM 2342 O O . GLY A 1 297 ? -63.276 -33.823 42.692 1.00 35.78 297 GLY A O 1
ATOM 2343 N N . ALA A 1 298 ? -61.476 -35.163 42.733 1.00 34.41 298 ALA A N 1
ATOM 2344 C CA . ALA A 1 298 ? -62.200 -36.432 42.608 1.00 34.41 298 ALA A CA 1
ATOM 2345 C C . ALA A 1 298 ? -61.514 -37.533 43.441 1.00 34.41 298 ALA A C 1
ATOM 2347 O O . ALA A 1 298 ? -60.300 -37.719 43.374 1.00 34.41 298 ALA A O 1
ATOM 2348 N N . ASP A 1 299 ? -62.304 -38.243 44.249 1.00 38.44 299 ASP A N 1
ATOM 2349 C CA . ASP A 1 299 ? -61.863 -39.244 45.232 1.00 38.44 299 ASP A CA 1
ATOM 2350 C C . ASP A 1 299 ? -61.005 -40.376 44.634 1.00 38.44 299 ASP A C 1
ATOM 2352 O O . ASP A 1 299 ? -61.497 -41.122 43.792 1.00 38.44 299 ASP A O 1
ATOM 2356 N N . HIS A 1 300 ? -59.771 -40.554 45.136 1.00 32.03 300 HIS A N 1
ATOM 2357 C CA . HIS A 1 300 ? -59.102 -41.859 45.297 1.00 32.03 300 HIS A CA 1
ATOM 2358 C C . HIS A 1 300 ? -57.896 -41.769 46.261 1.00 32.03 300 HIS A C 1
ATOM 2360 O O . HIS A 1 300 ? -57.094 -40.836 46.211 1.00 32.03 300 HIS A O 1
ATOM 2366 N N . GLN A 1 301 ? -57.714 -42.774 47.129 1.00 31.03 301 GLN A N 1
ATOM 2367 C CA . GLN A 1 301 ? -56.649 -42.778 48.149 1.00 31.03 301 GLN A CA 1
ATOM 2368 C C . GLN A 1 301 ? -55.225 -42.976 47.567 1.00 31.03 301 GLN A C 1
ATOM 2370 O O . GLN A 1 301 ? -55.022 -43.821 46.688 1.00 31.03 301 GLN A O 1
ATOM 2375 N N . PRO A 1 302 ? -54.187 -42.287 48.094 1.00 30.88 302 PRO A N 1
ATOM 2376 C CA . PRO A 1 302 ? -52.836 -42.311 47.527 1.00 30.88 302 PRO A CA 1
ATOM 2377 C C . PRO A 1 302 ? -52.040 -43.587 47.869 1.00 30.88 302 PRO A C 1
ATOM 2379 O O . PRO A 1 302 ? -51.230 -43.631 48.803 1.00 30.88 302 PRO A O 1
ATOM 2382 N N . VAL A 1 303 ? -52.194 -44.631 47.050 1.00 29.58 303 VAL A N 1
ATOM 2383 C CA . VAL A 1 303 ? -51.321 -45.818 47.089 1.00 29.58 303 VAL A CA 1
ATOM 2384 C C . VAL A 1 303 ? -49.901 -45.453 46.631 1.00 29.58 303 VAL A C 1
ATOM 2386 O O . VAL A 1 303 ? -49.670 -44.983 45.516 1.00 29.58 303 VAL A O 1
ATOM 2389 N N . LYS A 1 304 ? -48.913 -45.704 47.500 1.00 27.84 304 LYS A N 1
ATOM 2390 C CA . LYS A 1 304 ? -47.494 -45.360 47.291 1.00 27.84 304 LYS A CA 1
ATOM 2391 C C . LYS A 1 304 ? -46.921 -46.037 46.034 1.00 27.84 304 LYS A C 1
ATOM 2393 O O . LYS A 1 304 ? -46.745 -47.256 46.009 1.00 27.84 304 LYS A O 1
ATOM 2398 N N . ARG A 1 305 ? -46.569 -45.246 45.009 1.00 28.33 305 ARG A N 1
ATOM 2399 C CA . ARG A 1 305 ? -45.997 -45.741 43.739 1.00 28.33 305 ARG A CA 1
ATOM 2400 C C . ARG A 1 305 ? -44.698 -46.537 43.963 1.00 28.33 305 ARG A C 1
ATOM 2402 O O . ARG A 1 305 ? -43.735 -46.025 44.528 1.00 28.33 305 ARG A O 1
ATOM 2409 N N . ARG A 1 306 ? -44.645 -47.771 43.441 1.00 29.39 306 ARG A N 1
ATOM 2410 C CA . ARG A 1 306 ? -43.426 -48.596 43.303 1.00 29.39 306 ARG A CA 1
ATOM 2411 C C . ARG A 1 306 ? -43.017 -48.720 41.831 1.00 29.39 306 ARG A C 1
ATOM 2413 O O . ARG A 1 306 ? -43.813 -49.210 41.038 1.00 29.39 306 ARG A O 1
ATOM 2420 N N . ARG A 1 307 ? -41.763 -48.362 41.527 1.00 28.30 307 ARG A N 1
ATOM 2421 C CA . ARG A 1 307 ? -40.841 -48.830 40.454 1.00 28.30 307 ARG A CA 1
ATOM 2422 C C . ARG A 1 307 ? -39.647 -47.853 40.488 1.00 28.30 307 ARG A C 1
ATOM 2424 O O . ARG A 1 307 ? -39.881 -46.655 40.448 1.00 28.30 307 ARG A O 1
ATOM 2431 N N . GLY A 1 308 ? -38.379 -48.233 40.657 1.00 28.61 308 GLY A N 1
ATOM 2432 C CA . GLY A 1 308 ? -37.750 -49.560 40.636 1.00 28.61 308 GLY A CA 1
ATOM 2433 C C . GLY A 1 308 ? -37.251 -49.888 39.226 1.00 28.61 308 GLY A C 1
ATOM 2434 O O . GLY A 1 308 ? -38.082 -50.022 38.334 1.00 28.61 308 GLY A O 1
ATOM 2435 N N . GLY A 1 309 ? -35.944 -50.006 38.966 1.00 29.53 309 GLY A N 1
ATOM 2436 C CA . GLY A 1 309 ? -34.773 -49.878 39.859 1.00 29.53 309 GLY A CA 1
ATOM 2437 C C . GLY A 1 309 ? -33.471 -49.945 39.029 1.00 29.53 309 GLY A C 1
ATOM 2438 O O . GLY A 1 309 ? -33.482 -49.470 37.900 1.00 29.53 309 GLY A O 1
ATOM 2439 N N . ASP A 1 310 ? -32.341 -50.516 39.459 1.00 36.81 310 ASP A N 1
ATOM 2440 C CA . ASP A 1 310 ? -31.858 -50.864 40.807 1.00 36.81 310 ASP A CA 1
ATOM 2441 C C . ASP A 1 310 ? -30.316 -51.028 40.761 1.00 36.81 310 ASP A C 1
ATOM 2443 O O . ASP A 1 310 ? -29.843 -51.884 40.024 1.00 36.81 310 ASP A O 1
ATOM 2447 N N . TRP A 1 311 ? -29.556 -50.199 41.494 1.00 38.31 311 TRP A N 1
ATOM 2448 C CA . TRP A 1 311 ? -28.111 -50.313 41.820 1.00 38.31 311 TRP A CA 1
ATOM 2449 C C . TRP A 1 311 ? -27.749 -49.155 42.785 1.00 38.31 311 TRP A C 1
ATOM 2451 O O . TRP A 1 311 ? -27.852 -47.991 42.400 1.00 38.31 311 TRP A O 1
ATOM 2461 N N . GLY A 1 312 ? -27.287 -49.314 44.026 1.00 43.00 312 GLY A N 1
ATOM 2462 C CA . GLY A 1 312 ? -27.254 -50.460 44.938 1.00 43.00 312 GLY A CA 1
ATOM 2463 C C . GLY A 1 312 ? -27.010 -49.942 46.376 1.00 43.00 312 GLY A C 1
ATOM 2464 O O . GLY A 1 312 ? -26.373 -48.899 46.569 1.00 43.00 312 GLY A O 1
ATOM 2465 N N . ARG A 1 313 ? -27.566 -50.610 47.397 1.00 50.59 313 ARG A N 1
ATOM 2466 C CA . ARG A 1 313 ? -27.316 -50.343 48.836 1.00 50.59 313 ARG A CA 1
ATOM 2467 C C . ARG A 1 313 ? -27.101 -51.668 49.563 1.00 50.59 313 ARG A C 1
ATOM 2469 O O . ARG A 1 313 ? -27.949 -52.138 50.317 1.00 50.59 313 ARG A O 1
ATOM 2476 N N . ASP A 1 314 ? -25.962 -52.278 49.278 1.00 58.56 314 ASP A N 1
ATOM 2477 C CA . ASP A 1 314 ? -25.807 -53.738 49.315 1.00 58.56 314 ASP A CA 1
ATOM 2478 C C . ASP A 1 314 ? -25.636 -54.340 50.726 1.00 58.56 314 ASP A C 1
ATOM 2480 O O . ASP A 1 314 ? -25.557 -55.557 50.875 1.00 58.56 314 ASP A O 1
ATOM 2484 N N . TRP A 1 315 ? -25.578 -53.511 51.776 1.00 62.59 315 TRP A N 1
ATOM 2485 C CA . TRP A 1 315 ? -25.290 -53.938 53.151 1.00 62.59 315 TRP A CA 1
ATOM 2486 C C . TRP A 1 315 ? -26.381 -53.472 54.118 1.00 62.59 315 TRP A C 1
ATOM 2488 O O . TRP A 1 315 ? -26.333 -52.356 54.633 1.00 62.59 315 TRP A O 1
ATOM 2498 N N . LYS A 1 316 ? -27.367 -54.333 54.385 1.00 75.44 316 LYS A N 1
ATOM 2499 C CA . LYS A 1 316 ? -28.464 -54.063 55.332 1.00 75.44 316 LYS A CA 1
ATOM 2500 C C . LYS A 1 316 ? -28.140 -54.535 56.745 1.00 75.44 316 LYS A C 1
ATOM 2502 O O . LYS A 1 316 ? -27.338 -55.451 56.927 1.00 75.44 316 LYS A O 1
ATOM 2507 N N . CYS A 1 317 ? -28.778 -53.927 57.741 1.00 75.44 317 CYS A N 1
ATOM 2508 C CA . CYS A 1 317 ? -28.811 -54.504 59.080 1.00 75.44 317 CYS A CA 1
ATOM 2509 C C . CYS A 1 317 ? -29.709 -55.751 59.112 1.00 75.44 317 CYS A C 1
ATOM 2511 O O . CYS A 1 317 ? -30.752 -55.785 58.467 1.00 75.44 317 CYS A O 1
ATOM 2513 N N . ASP A 1 318 ? -29.261 -56.770 59.839 1.00 75.31 318 ASP A N 1
ATOM 2514 C CA . ASP A 1 318 ? -29.908 -58.075 60.029 1.00 75.31 318 ASP A CA 1
ATOM 2515 C C . ASP A 1 318 ? -30.482 -58.252 61.444 1.00 75.31 318 ASP A C 1
ATOM 2517 O O . ASP A 1 318 ? -31.111 -59.264 61.732 1.00 75.31 318 ASP A O 1
ATOM 2521 N N . PHE A 1 319 ? -30.313 -57.253 62.314 1.00 72.38 319 PHE A N 1
ATOM 2522 C CA . PHE A 1 319 ? -31.070 -57.155 63.557 1.00 72.38 319 PHE A CA 1
ATOM 2523 C C . PHE A 1 319 ? -32.526 -56.800 63.254 1.00 72.38 319 PHE A C 1
ATOM 2525 O O . PHE A 1 319 ? -32.798 -55.836 62.526 1.00 72.38 319 PHE A O 1
ATOM 2532 N N . GLU A 1 320 ? -33.454 -57.551 63.849 1.00 63.06 320 GLU A N 1
ATOM 2533 C CA . GLU A 1 320 ? -34.888 -57.295 63.723 1.00 63.06 320 GLU A CA 1
ATOM 2534 C C . GLU A 1 320 ? -35.236 -55.843 64.072 1.00 63.06 320 GLU A C 1
ATOM 2536 O O . GLU A 1 320 ? -34.623 -55.202 64.927 1.00 63.06 320 GLU A O 1
ATOM 2541 N N . ASN A 1 321 ? -36.225 -55.305 63.357 1.00 63.94 321 ASN A N 1
ATOM 2542 C CA . ASN A 1 321 ? -36.678 -53.915 63.441 1.00 63.94 321 ASN A CA 1
ATOM 2543 C C . ASN A 1 321 ? -35.638 -52.833 63.058 1.00 63.94 321 ASN A C 1
ATOM 2545 O O . ASN A 1 321 ? -35.973 -51.646 63.066 1.00 63.94 321 ASN A O 1
ATOM 2549 N N . CYS A 1 322 ? -34.413 -53.179 62.629 1.00 69.38 322 CYS A N 1
ATOM 2550 C CA . CYS A 1 322 ? -33.429 -52.185 62.186 1.00 69.38 322 CYS A CA 1
ATOM 2551 C C . CYS A 1 322 ? -33.391 -51.972 60.660 1.00 69.38 322 CYS A C 1
ATOM 2553 O O . CYS A 1 322 ? -32.504 -52.450 59.954 1.00 69.38 322 CYS A O 1
ATOM 2555 N N . ALA A 1 323 ? -34.308 -51.150 60.146 1.00 66.69 323 ALA A N 1
ATOM 2556 C CA . ALA A 1 323 ? -34.425 -50.814 58.719 1.00 66.69 323 ALA A CA 1
ATOM 2557 C C . ALA A 1 323 ? -33.335 -49.849 58.170 1.00 66.69 323 ALA A C 1
ATOM 2559 O O . ALA A 1 323 ? -33.643 -48.926 57.413 1.00 66.69 323 ALA A O 1
ATOM 2560 N N . LYS A 1 324 ? -32.059 -50.010 58.560 1.00 69.50 324 LYS A N 1
ATOM 2561 C CA . LYS A 1 324 ? -30.940 -49.169 58.087 1.00 69.50 324 LYS A CA 1
ATOM 2562 C C . LYS A 1 324 ? -30.060 -49.886 57.058 1.00 69.50 324 LYS A C 1
ATOM 2564 O O . LYS A 1 324 ? -29.471 -50.930 57.337 1.00 69.50 324 LYS A O 1
ATOM 2569 N N . ASP A 1 325 ? -29.927 -49.251 55.894 1.00 72.88 325 ASP A N 1
ATOM 2570 C CA . ASP A 1 325 ? -29.038 -49.653 54.801 1.00 72.88 325 ASP A CA 1
ATOM 2571 C C . ASP A 1 325 ? -27.698 -48.895 54.870 1.00 72.88 325 ASP A C 1
ATOM 2573 O O . ASP A 1 325 ? -27.666 -47.689 55.131 1.00 72.88 325 ASP A O 1
ATOM 2577 N N . PHE A 1 326 ? -26.593 -49.571 54.551 1.00 72.94 326 PHE A N 1
ATOM 2578 C CA . PHE A 1 326 ? -25.233 -49.032 54.611 1.00 72.94 326 PHE A CA 1
ATOM 2579 C C . PHE A 1 326 ? -24.506 -49.144 53.268 1.00 72.94 326 PHE A C 1
ATOM 2581 O O . PHE A 1 326 ? -24.710 -50.071 52.488 1.00 72.94 326 PHE A O 1
ATOM 2588 N N . LYS A 1 327 ? -23.604 -48.188 53.010 1.00 62.94 327 LYS A N 1
ATOM 2589 C CA . LYS A 1 327 ? -22.795 -48.135 51.778 1.00 62.94 327 LYS A CA 1
ATOM 2590 C C . LYS A 1 327 ? -21.511 -48.976 51.843 1.00 62.94 327 LYS A C 1
ATOM 2592 O O . LYS A 1 327 ? -20.771 -49.023 50.869 1.00 62.94 327 LYS A O 1
ATOM 2597 N N . SER A 1 328 ? -21.211 -49.613 52.978 1.00 67.81 328 SER A N 1
ATOM 2598 C CA . SER A 1 328 ? -20.087 -50.548 53.104 1.00 67.81 328 SER A CA 1
ATOM 2599 C C . SER A 1 328 ? -20.279 -51.525 54.261 1.00 67.81 328 SER A C 1
ATOM 2601 O O . SER A 1 328 ? -20.806 -51.157 55.314 1.00 67.81 328 SER A O 1
ATOM 2603 N N . LYS A 1 329 ? -19.755 -52.748 54.109 1.00 66.00 329 LYS A N 1
ATOM 2604 C CA . LYS A 1 329 ? -19.747 -53.770 55.168 1.00 66.00 329 LYS A CA 1
ATOM 2605 C C . LYS A 1 329 ? -19.131 -53.249 56.475 1.00 66.00 329 LYS A C 1
ATOM 2607 O O . LYS A 1 329 ? -19.651 -53.524 57.546 1.00 66.00 329 LYS A O 1
ATOM 2612 N N . THR A 1 330 ? -18.084 -52.424 56.398 1.00 65.56 330 THR A N 1
ATOM 2613 C CA . THR A 1 330 ? -17.417 -51.833 57.572 1.00 65.56 330 THR A CA 1
ATOM 2614 C C . THR A 1 330 ? -18.317 -50.874 58.356 1.00 65.56 330 THR A C 1
ATOM 26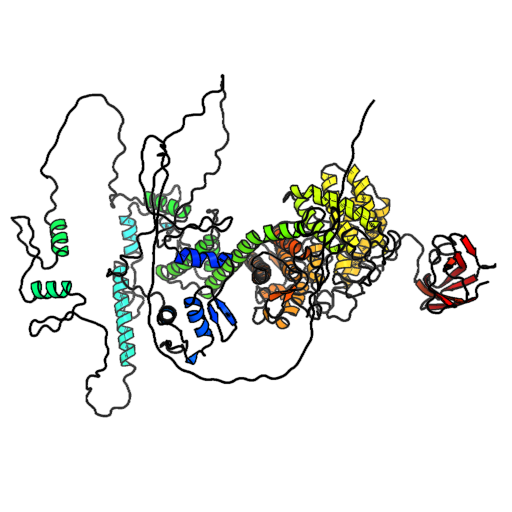16 O O . THR A 1 330 ? -18.307 -50.902 59.584 1.00 65.56 330 THR A O 1
ATOM 2619 N N . THR A 1 331 ? -19.115 -50.038 57.676 1.00 67.38 331 THR A N 1
ATOM 2620 C CA . THR A 1 331 ? -20.055 -49.133 58.370 1.00 67.38 331 THR A CA 1
ATOM 2621 C C . THR A 1 331 ? -21.247 -49.887 58.949 1.00 67.38 331 THR A C 1
ATOM 2623 O O . THR A 1 331 ? -21.666 -49.573 60.062 1.00 67.38 331 THR A O 1
ATOM 2626 N N . LEU A 1 332 ? -21.708 -50.942 58.269 1.00 76.50 332 LEU A N 1
ATOM 2627 C CA . LEU A 1 332 ? -22.675 -51.890 58.818 1.00 76.50 332 LEU A CA 1
ATOM 2628 C C . LEU A 1 332 ? -22.148 -52.573 60.096 1.00 76.50 332 LEU A C 1
ATOM 2630 O O . LEU A 1 332 ? -22.835 -52.550 61.113 1.00 76.50 332 LEU A O 1
ATOM 2634 N N . THR A 1 333 ? -20.935 -53.138 60.090 1.00 71.38 333 THR A N 1
ATOM 2635 C CA . THR A 1 333 ? -20.359 -53.803 61.276 1.00 71.38 333 THR A CA 1
ATOM 2636 C C . THR A 1 333 ? -20.223 -52.843 62.458 1.00 71.38 333 THR A C 1
ATOM 2638 O O . THR A 1 333 ? -20.625 -53.184 63.566 1.00 71.38 333 THR A O 1
ATOM 2641 N N . VAL A 1 334 ? -19.732 -51.616 62.240 1.00 67.12 334 VAL A N 1
ATOM 2642 C CA . VAL A 1 334 ? -19.657 -50.608 63.316 1.00 67.12 334 VAL A CA 1
ATOM 2643 C C . VAL A 1 334 ? -21.052 -50.240 63.834 1.00 67.12 334 VAL A C 1
ATOM 2645 O O . VAL A 1 334 ? -21.233 -50.117 65.043 1.00 67.12 334 VAL A O 1
ATOM 2648 N N . HIS A 1 335 ? -22.057 -50.127 62.960 1.00 79.69 335 HIS A N 1
ATOM 2649 C CA . HIS A 1 335 ? -23.439 -49.912 63.388 1.00 79.69 335 HIS A CA 1
ATOM 2650 C C . HIS A 1 335 ? -23.968 -51.070 64.248 1.00 79.69 335 HIS A C 1
ATOM 2652 O O . HIS A 1 335 ? -24.461 -50.794 65.342 1.00 79.69 335 HIS A O 1
ATOM 2658 N N . LYS A 1 336 ? -23.825 -52.335 63.822 1.00 76.12 336 LYS A N 1
ATOM 2659 C CA . LYS A 1 336 ? -24.247 -53.503 64.620 1.00 76.12 336 LYS A CA 1
ATOM 2660 C C . LYS A 1 336 ? -23.586 -53.507 65.995 1.00 76.12 336 LYS A C 1
ATOM 2662 O O . LYS A 1 336 ? -24.285 -53.553 67.005 1.00 76.12 336 LYS A O 1
ATOM 2667 N N . ASN A 1 337 ? -22.258 -53.380 66.028 1.00 68.94 337 ASN A N 1
ATOM 2668 C CA . ASN A 1 337 ? -21.483 -53.407 67.265 1.00 68.94 337 ASN A CA 1
ATOM 2669 C C . ASN A 1 337 ? -21.951 -52.314 68.235 1.00 68.94 337 ASN A C 1
ATOM 2671 O O . ASN A 1 337 ? -22.317 -52.617 69.363 1.00 68.94 337 ASN A O 1
ATOM 2675 N N . VAL A 1 338 ? -22.018 -51.060 67.779 1.00 67.31 338 VAL A N 1
ATOM 2676 C CA . VAL A 1 338 ? -22.274 -49.900 68.650 1.00 67.31 338 VAL A CA 1
ATOM 2677 C C . VAL A 1 338 ? -23.757 -49.711 68.991 1.00 67.31 338 VAL A C 1
ATOM 2679 O O . VAL A 1 338 ? -24.060 -49.143 70.037 1.00 67.31 338 VAL A O 1
ATOM 2682 N N . THR A 1 339 ? -24.676 -50.149 68.123 1.00 71.12 339 THR A N 1
ATOM 2683 C CA . THR A 1 339 ? -26.119 -49.835 68.239 1.00 71.12 339 THR A CA 1
ATOM 2684 C C . THR A 1 339 ? -26.954 -51.006 68.749 1.00 71.12 339 THR A C 1
ATOM 2686 O O . THR A 1 339 ? -27.953 -50.760 69.412 1.00 71.12 339 THR A O 1
ATOM 2689 N N . HIS A 1 340 ? -26.548 -52.250 68.463 1.00 75.88 340 HIS A N 1
ATOM 2690 C CA . HIS A 1 340 ? -27.332 -53.452 68.790 1.00 75.88 340 HIS A CA 1
ATOM 2691 C C . HIS A 1 340 ? -26.615 -54.385 69.766 1.00 75.88 340 HIS A C 1
ATOM 2693 O O . HIS A 1 340 ? -27.244 -54.929 70.663 1.00 75.88 340 HIS A O 1
ATOM 2699 N N . LEU A 1 341 ? -25.291 -54.524 69.643 1.00 69.06 341 LEU A N 1
ATOM 2700 C CA . LEU A 1 341 ? -24.470 -55.315 70.572 1.00 69.06 341 LEU A CA 1
ATOM 2701 C C . LEU A 1 341 ? -23.912 -54.486 71.747 1.00 69.06 341 LEU A C 1
ATOM 2703 O O . LEU A 1 341 ? -23.261 -55.038 72.629 1.00 69.06 341 LEU A O 1
ATOM 2707 N N . GLY A 1 342 ? -24.086 -53.158 71.739 1.00 62.56 342 GLY A N 1
ATOM 2708 C CA . GLY A 1 342 ? -23.532 -52.223 72.735 1.00 62.56 342 GLY A CA 1
ATOM 2709 C C . GLY A 1 342 ? -21.995 -52.112 72.772 1.00 62.56 342 GLY A C 1
ATOM 2710 O O . GLY A 1 342 ? -21.449 -51.297 73.519 1.00 62.56 342 GLY A O 1
ATOM 2711 N N . GLN A 1 343 ? -21.281 -52.894 71.961 1.00 64.38 343 GLN A N 1
ATOM 2712 C CA . GLN A 1 343 ? -19.827 -53.007 71.952 1.00 64.38 343 GLN A CA 1
ATOM 2713 C C . GLN A 1 343 ? -19.158 -51.736 71.408 1.00 64.38 343 GLN A C 1
ATOM 2715 O O . GLN A 1 343 ? -19.412 -51.278 70.291 1.00 64.38 343 GLN A O 1
ATOM 2720 N N . ARG A 1 344 ? -18.256 -51.167 72.215 1.00 71.50 344 ARG A N 1
ATOM 2721 C CA . ARG A 1 344 ? -17.498 -49.949 71.904 1.00 71.50 344 ARG A CA 1
ATOM 2722 C C . ARG A 1 344 ? -16.008 -50.252 71.789 1.00 71.50 344 ARG A C 1
ATOM 2724 O O . ARG A 1 344 ? -15.232 -49.986 72.699 1.00 71.50 344 ARG A O 1
ATOM 2731 N N . ASN A 1 345 ? -15.625 -50.810 70.646 1.00 62.59 345 ASN A N 1
ATOM 2732 C CA . ASN A 1 345 ? -14.339 -51.477 70.400 1.00 62.59 345 ASN A CA 1
ATOM 2733 C C . ASN A 1 345 ? -13.089 -50.559 70.420 1.00 62.59 345 ASN A C 1
ATOM 2735 O O . ASN A 1 345 ? -12.010 -51.004 70.037 1.00 62.59 345 ASN A O 1
ATOM 2739 N N . PHE A 1 346 ? -13.205 -49.292 70.833 1.00 68.62 346 PHE A N 1
ATOM 2740 C CA . PHE A 1 346 ? -12.097 -48.337 70.931 1.00 68.62 346 PHE A CA 1
ATOM 2741 C C . PHE A 1 346 ? -12.086 -47.669 72.317 1.00 68.62 346 PHE A C 1
ATOM 2743 O O . PHE A 1 346 ? -12.639 -46.582 72.494 1.00 68.62 346 PHE A O 1
ATOM 2750 N N . ALA A 1 347 ? -11.478 -48.328 73.305 1.00 70.94 347 ALA A N 1
ATOM 2751 C CA . ALA A 1 347 ? -11.246 -47.772 74.640 1.00 70.94 347 ALA A CA 1
ATOM 2752 C C . ALA A 1 347 ? -10.006 -46.862 74.681 1.00 70.94 347 ALA A C 1
ATOM 2754 O O . ALA A 1 347 ? -9.061 -47.055 73.915 1.00 70.94 347 ALA A O 1
ATOM 2755 N N . CYS A 1 348 ? -10.005 -45.871 75.575 1.00 70.69 348 CYS A N 1
ATOM 2756 C CA . CYS A 1 348 ? -8.810 -45.080 75.861 1.00 70.69 348 CYS A CA 1
ATOM 2757 C C . CYS A 1 348 ? -7.821 -45.895 76.704 1.00 70.69 348 CYS A C 1
ATOM 2759 O O . CYS A 1 348 ? -8.170 -46.338 77.795 1.00 70.69 348 CYS A O 1
ATOM 2761 N N . SER A 1 349 ? -6.594 -46.064 76.204 1.00 60.34 349 SER A N 1
ATOM 2762 C CA . SER A 1 349 ? -5.544 -46.883 76.825 1.00 60.34 349 SER A CA 1
ATOM 2763 C C . SER A 1 349 ? -4.850 -46.232 78.028 1.00 60.34 349 SER A C 1
ATOM 2765 O O . SER A 1 349 ? -4.075 -46.900 78.703 1.00 60.34 349 SER A O 1
ATOM 2767 N N . TYR A 1 350 ? -5.130 -44.958 78.332 1.00 68.69 350 TYR A N 1
ATOM 2768 C CA . TYR A 1 350 ? -4.735 -44.366 79.613 1.00 68.69 350 TYR A CA 1
ATOM 2769 C C . TYR A 1 350 ? -5.501 -45.062 80.744 1.00 68.69 350 TYR A C 1
ATOM 2771 O O . TYR A 1 350 ? -6.732 -44.988 80.795 1.00 68.69 350 TYR A O 1
ATOM 2779 N N . GLY A 1 351 ? -4.771 -45.722 81.651 1.00 59.66 351 GLY A N 1
ATOM 2780 C CA . GLY A 1 351 ? -5.338 -46.640 82.648 1.00 59.66 351 GLY A CA 1
ATOM 2781 C C . GLY A 1 351 ? -6.408 -46.027 83.557 1.00 59.66 351 GLY A C 1
ATOM 2782 O O . GLY A 1 351 ? -7.365 -46.712 83.908 1.00 59.66 351 GLY A O 1
ATOM 2783 N N . SER A 1 352 ? -6.297 -44.729 83.858 1.00 62.84 352 SER A N 1
ATOM 2784 C CA . SER A 1 352 ? -7.257 -43.946 84.651 1.00 62.84 352 SER A CA 1
ATOM 2785 C C . SER A 1 352 ? -8.476 -43.433 83.868 1.00 62.84 352 SER A C 1
ATOM 2787 O O . SER A 1 352 ? -9.392 -42.870 84.464 1.00 62.84 352 SER A O 1
ATOM 2789 N N . CYS A 1 353 ? -8.508 -43.590 82.539 1.00 75.06 353 CYS A N 1
ATOM 2790 C CA . CYS A 1 353 ? -9.564 -43.039 81.690 1.00 75.06 353 CYS A CA 1
ATOM 2791 C C . CYS A 1 353 ? -10.614 -44.077 81.279 1.00 75.06 353 CYS A C 1
ATOM 2793 O O . CYS A 1 353 ? -11.805 -43.809 81.429 1.00 75.06 353 CYS A O 1
ATOM 2795 N N . GLN A 1 354 ? -10.195 -45.225 80.724 1.00 61.94 354 GLN A N 1
ATOM 2796 C CA . GLN A 1 354 ? -11.042 -46.366 80.305 1.00 61.94 354 GLN A CA 1
ATOM 2797 C C . GLN A 1 354 ? -12.240 -46.053 79.369 1.00 61.94 354 GLN A C 1
ATOM 2799 O O . GLN A 1 354 ? -13.017 -46.943 79.018 1.00 61.94 354 GLN A O 1
ATOM 2804 N N . LYS A 1 355 ? -12.430 -44.803 78.920 1.00 70.00 355 LYS A N 1
ATOM 2805 C CA . LYS A 1 355 ? -13.622 -44.389 78.162 1.00 70.00 355 LYS A CA 1
ATOM 2806 C C . LYS A 1 355 ? -13.680 -45.059 76.792 1.00 70.00 355 LYS A C 1
ATOM 2808 O O . LYS A 1 355 ? -12.765 -44.921 75.982 1.00 70.00 355 LYS A O 1
ATOM 2813 N N . ALA A 1 356 ? -14.791 -45.748 76.534 1.00 67.88 356 ALA A N 1
ATOM 2814 C CA . ALA A 1 356 ? -15.018 -46.523 75.322 1.00 67.88 356 ALA A CA 1
ATOM 2815 C C . ALA A 1 356 ? -15.829 -45.758 74.261 1.00 67.88 356 ALA A C 1
ATOM 2817 O O . ALA A 1 356 ? -16.897 -45.190 74.529 1.00 67.88 356 ALA A O 1
ATOM 2818 N N . TYR A 1 357 ? -15.336 -45.796 73.022 1.00 72.88 357 TYR A N 1
ATOM 2819 C CA . TYR A 1 357 ? -15.889 -45.107 71.858 1.00 72.88 357 TYR A CA 1
ATOM 2820 C C . TYR A 1 357 ? -16.277 -46.101 70.758 1.00 72.88 357 TYR A C 1
ATOM 2822 O O . TYR A 1 357 ? -15.587 -47.085 70.505 1.00 72.88 357 TYR A O 1
ATOM 2830 N N . GLY A 1 358 ? -17.375 -45.815 70.054 1.00 58.19 358 GLY A N 1
ATOM 2831 C CA . GLY A 1 358 ? -17.804 -46.606 68.894 1.00 58.19 358 GLY A CA 1
ATOM 2832 C C . GLY A 1 358 ? -17.018 -46.329 67.604 1.00 58.19 358 GLY A C 1
ATOM 2833 O O . GLY A 1 358 ? -17.111 -47.093 66.650 1.00 58.19 358 GLY A O 1
ATOM 2834 N N . TYR A 1 359 ? -16.231 -45.248 67.560 1.00 63.25 359 TYR A N 1
ATOM 2835 C CA . TYR A 1 359 ? -15.515 -44.802 66.362 1.00 63.25 359 TYR A CA 1
ATOM 2836 C C . TYR A 1 359 ? -14.080 -44.375 66.699 1.00 63.25 359 TYR A C 1
ATOM 2838 O O . TYR A 1 359 ? -13.876 -43.479 67.520 1.00 63.25 359 TYR A O 1
ATOM 2846 N N . LYS A 1 360 ? -13.086 -44.949 66.006 1.00 57.69 360 LYS A N 1
ATOM 2847 C CA . LYS A 1 360 ? -11.649 -44.692 66.239 1.00 57.69 360 LYS A CA 1
ATOM 2848 C C . LYS A 1 360 ? -11.263 -43.205 66.174 1.00 57.69 360 LYS A C 1
ATOM 2850 O O . LYS A 1 360 ? -10.473 -42.748 66.993 1.00 57.69 360 LYS A O 1
ATOM 2855 N N . HIS A 1 361 ? -11.868 -42.430 65.271 1.00 58.66 361 HIS A N 1
ATOM 2856 C CA . HIS A 1 361 ? -11.586 -40.993 65.149 1.00 58.66 361 HIS A CA 1
ATOM 2857 C C . HIS A 1 361 ? -12.087 -40.168 66.352 1.00 58.66 361 HIS A C 1
ATOM 2859 O O . HIS A 1 361 ? -11.532 -39.108 66.638 1.00 58.66 361 HIS A O 1
ATOM 2865 N N . LEU A 1 362 ? -13.110 -40.641 67.081 1.00 61.88 362 LEU A N 1
ATOM 2866 C CA . LEU A 1 362 ? -13.566 -39.998 68.319 1.00 61.88 362 LEU A CA 1
ATOM 2867 C C . LEU A 1 362 ? -12.593 -40.276 69.467 1.00 61.88 362 LEU A C 1
ATOM 2869 O O . LEU A 1 362 ? -12.276 -39.349 70.205 1.00 61.88 362 LEU A O 1
ATOM 2873 N N . LEU A 1 363 ? -12.050 -41.498 69.555 1.00 67.75 363 LEU A N 1
ATOM 2874 C CA . LEU A 1 363 ? -10.960 -41.814 70.482 1.00 67.75 363 LEU A CA 1
ATOM 2875 C C . LEU A 1 363 ? -9.715 -40.958 70.186 1.00 67.75 363 LEU A C 1
ATOM 2877 O O . LEU A 1 363 ? -9.198 -40.310 71.088 1.00 67.75 363 LEU A O 1
ATOM 2881 N N . GLN A 1 364 ? -9.281 -40.865 68.924 1.00 62.72 364 GLN A N 1
ATOM 2882 C CA . GLN A 1 364 ? -8.139 -40.019 68.539 1.00 62.72 364 GLN A CA 1
ATOM 2883 C C . GLN A 1 364 ? -8.366 -38.540 68.901 1.00 62.72 364 GLN A C 1
ATOM 2885 O O . GLN A 1 364 ? -7.483 -37.895 69.464 1.00 62.72 364 GLN A O 1
ATOM 2890 N N . ARG A 1 365 ? -9.573 -38.010 68.649 1.00 62.44 365 ARG A N 1
ATOM 2891 C CA . ARG A 1 365 ? -9.955 -36.637 69.023 1.00 62.44 365 ARG A CA 1
ATOM 2892 C C . ARG A 1 365 ? -10.074 -36.434 70.539 1.00 62.44 365 ARG A C 1
ATOM 2894 O O . ARG A 1 365 ? -9.904 -35.310 70.998 1.00 62.44 365 ARG A O 1
ATOM 2901 N N . HIS A 1 366 ? -10.368 -37.487 71.300 1.00 71.00 366 HIS A N 1
ATOM 2902 C CA . HIS A 1 366 ? -10.382 -37.477 72.761 1.00 71.00 366 HIS A CA 1
ATOM 2903 C C . HIS A 1 366 ? -8.961 -37.482 73.338 1.00 71.00 366 HIS A C 1
ATOM 2905 O O . HIS A 1 366 ? -8.650 -36.601 74.135 1.00 71.00 366 HIS A O 1
ATOM 2911 N N . MET A 1 367 ? -8.083 -38.386 72.888 1.00 67.56 367 MET A N 1
ATOM 2912 C CA . MET A 1 367 ? -6.677 -38.426 73.315 1.00 67.56 367 MET A CA 1
ATOM 2913 C C . MET A 1 367 ? -5.987 -37.083 73.044 1.00 67.56 367 MET A C 1
ATOM 2915 O O . MET A 1 367 ? -5.465 -36.468 73.967 1.00 67.56 367 MET A O 1
ATOM 2919 N N . ALA A 1 368 ? -6.134 -36.540 71.830 1.00 63.72 368 ALA A N 1
ATOM 2920 C CA . ALA A 1 368 ? -5.586 -35.235 71.450 1.00 63.72 368 ALA A CA 1
ATOM 2921 C C . ALA A 1 368 ? -6.203 -34.016 72.181 1.00 63.72 368 ALA A C 1
ATOM 2923 O O . ALA A 1 368 ? -5.745 -32.895 71.962 1.00 63.72 368 ALA A O 1
ATOM 2924 N N . LYS A 1 369 ? -7.240 -34.205 73.013 1.00 62.31 369 LYS A N 1
ATOM 2925 C CA . LYS A 1 369 ? -7.884 -33.149 73.820 1.00 62.31 369 LYS A CA 1
ATOM 2926 C C . LYS A 1 369 ? -7.777 -33.327 75.336 1.00 62.31 369 LYS A C 1
ATOM 2928 O O . LYS A 1 369 ? -7.986 -32.351 76.044 1.00 62.31 369 LYS A O 1
ATOM 2933 N N . VAL A 1 370 ? -7.575 -34.552 75.820 1.00 63.41 370 VAL A N 1
ATOM 2934 C CA . VAL A 1 370 ? -7.708 -34.913 77.248 1.00 63.41 370 VAL A CA 1
ATOM 2935 C C . VAL A 1 370 ? -6.450 -35.602 77.787 1.00 63.41 370 VAL A C 1
ATOM 2937 O O . VAL A 1 370 ? -6.232 -35.604 78.991 1.00 63.41 370 VAL A O 1
ATOM 2940 N N . HIS A 1 371 ? -5.601 -36.138 76.908 1.00 64.44 371 HIS A N 1
ATOM 2941 C CA . HIS A 1 371 ? -4.348 -36.815 77.256 1.00 64.44 371 HIS A CA 1
ATOM 2942 C C . HIS A 1 371 ? -3.160 -36.176 76.519 1.00 64.44 371 HIS A C 1
ATOM 2944 O O . HIS A 1 371 ? -2.319 -36.859 75.945 1.00 64.44 371 HIS A O 1
ATOM 2950 N N . ARG A 1 372 ? -3.139 -34.838 76.502 1.00 54.28 372 ARG A N 1
ATOM 2951 C CA . ARG A 1 372 ? -1.968 -34.020 76.171 1.00 54.28 372 ARG A CA 1
ATOM 2952 C C . ARG A 1 372 ? -1.559 -33.237 77.417 1.00 54.28 372 ARG A C 1
ATOM 2954 O O . ARG A 1 372 ? -2.076 -32.145 77.639 1.00 54.28 372 ARG A O 1
ATOM 2961 N N . SER A 1 373 ? -0.662 -33.810 78.209 1.00 38.56 373 SER A N 1
ATOM 2962 C CA . SER A 1 373 ? 0.363 -33.025 78.898 1.00 38.56 373 SER A CA 1
ATOM 2963 C C . SER A 1 373 ? 1.564 -32.862 77.959 1.00 38.56 373 SER A C 1
ATOM 2965 O O . SER A 1 373 ? 1.608 -33.471 76.884 1.00 38.56 373 SER A O 1
ATOM 2967 N N . SER A 1 374 ? 2.507 -32.018 78.353 1.00 46.16 374 SER A N 1
ATOM 2968 C CA . SER A 1 374 ? 3.895 -32.120 77.916 1.00 46.16 374 SER A CA 1
ATOM 2969 C C . SER A 1 374 ? 4.579 -33.335 78.574 1.00 46.16 374 SER A C 1
ATOM 2971 O O . SER A 1 374 ? 3.958 -34.016 79.397 1.00 46.16 374 SER A O 1
ATOM 2973 N N . ASP A 1 375 ? 5.831 -33.562 78.174 1.00 33.38 375 ASP A N 1
ATOM 2974 C CA . ASP A 1 375 ? 6.871 -34.315 78.892 1.00 33.38 375 ASP A CA 1
ATOM 2975 C C . ASP A 1 375 ? 6.682 -35.851 79.015 1.00 33.38 375 ASP A C 1
ATOM 2977 O O . ASP A 1 375 ? 5.888 -36.349 79.809 1.00 33.38 375 ASP A O 1
ATOM 2981 N N . ASP A 1 376 ? 7.489 -36.556 78.205 1.00 35.22 376 ASP A N 1
ATOM 2982 C CA . ASP A 1 376 ? 8.196 -37.827 78.472 1.00 35.22 376 ASP A CA 1
ATOM 2983 C C . ASP A 1 376 ? 7.405 -39.152 78.695 1.00 35.22 376 ASP A C 1
ATOM 2985 O O . ASP A 1 376 ? 6.287 -39.189 79.201 1.00 35.22 376 ASP A O 1
ATOM 2989 N N . GLU A 1 377 ? 7.901 -40.336 78.297 1.00 33.88 377 GLU A N 1
ATOM 2990 C CA . GLU A 1 377 ? 9.075 -40.666 77.462 1.00 33.88 377 GLU A CA 1
ATOM 2991 C C . GLU A 1 377 ? 8.854 -41.964 76.640 1.00 33.88 377 GLU A C 1
ATOM 2993 O O . GLU A 1 377 ? 7.810 -42.618 76.729 1.00 33.88 377 GLU A O 1
ATOM 2998 N N . ALA A 1 378 ? 9.844 -42.343 75.821 1.00 47.03 378 ALA A N 1
ATOM 2999 C CA . ALA A 1 378 ? 9.950 -43.674 75.211 1.00 47.03 378 ALA A CA 1
ATOM 3000 C C . ALA A 1 378 ? 10.621 -44.684 76.174 1.00 47.03 378 ALA A C 1
ATOM 3002 O O . ALA A 1 378 ? 10.901 -44.360 77.324 1.00 47.03 378 ALA A O 1
ATOM 3003 N N . PRO A 1 379 ? 10.867 -45.930 75.732 1.00 37.66 379 PRO A N 1
ATOM 3004 C CA . PRO A 1 379 ? 12.257 -46.395 75.840 1.00 37.66 379 PRO A CA 1
ATOM 3005 C C . PRO A 1 379 ? 12.728 -47.299 74.679 1.00 37.66 379 PRO A C 1
ATOM 3007 O O . PRO A 1 379 ? 11.906 -47.953 74.039 1.00 37.66 379 PRO A O 1
ATOM 3010 N N . ILE A 1 380 ? 14.029 -47.503 74.430 1.00 32.09 380 ILE A N 1
ATOM 3011 C CA . ILE A 1 380 ? 15.253 -46.663 74.514 1.00 32.09 380 ILE A CA 1
ATOM 3012 C C . ILE A 1 380 ? 16.399 -47.507 73.877 1.00 32.09 380 ILE A C 1
ATOM 3014 O O . ILE A 1 380 ? 16.221 -48.707 73.673 1.00 32.09 380 ILE A O 1
ATOM 3018 N N . GLU A 1 381 ? 17.529 -46.868 73.546 1.00 26.12 381 GLU A N 1
ATOM 3019 C CA . GLU A 1 381 ? 18.917 -47.401 73.444 1.00 26.12 381 GLU A CA 1
ATOM 3020 C C . GLU A 1 381 ? 19.686 -47.227 72.111 1.00 26.12 381 GLU A C 1
ATOM 3022 O O . GLU A 1 381 ? 19.145 -47.489 71.039 1.00 26.12 381 GLU A O 1
ATOM 3027 N N . TYR A 1 382 ? 21.004 -46.942 72.125 1.00 24.28 382 TYR A N 1
ATOM 3028 C CA . TYR A 1 382 ? 21.757 -45.812 72.737 1.00 24.28 382 TYR A CA 1
ATOM 3029 C C . TYR A 1 382 ? 23.245 -45.832 72.279 1.00 24.28 382 TYR A C 1
ATOM 3031 O O . TYR A 1 382 ? 23.669 -46.805 71.659 1.00 24.28 382 TYR A O 1
ATOM 3039 N N . LEU A 1 383 ? 24.021 -44.803 72.682 1.00 26.67 383 LEU A N 1
ATOM 3040 C CA . LEU A 1 383 ? 25.503 -44.684 72.631 1.00 26.67 383 LEU A CA 1
ATOM 3041 C C . LEU A 1 383 ? 26.124 -44.533 71.207 1.00 26.67 383 LEU A C 1
ATOM 3043 O O . LEU A 1 383 ? 25.505 -44.895 70.210 1.00 26.67 383 LEU A O 1
ATOM 3047 N N . ASP A 1 384 ? 27.309 -43.927 71.019 1.00 24.02 384 ASP A N 1
ATOM 3048 C CA . ASP A 1 384 ? 28.367 -43.598 72.000 1.00 24.02 384 ASP A CA 1
ATOM 3049 C C . ASP A 1 384 ? 29.133 -42.262 71.739 1.00 24.02 384 ASP A C 1
ATOM 3051 O O . ASP A 1 384 ? 28.971 -41.622 70.699 1.00 24.02 384 ASP A O 1
ATOM 3055 N N . ASP A 1 385 ? 29.955 -41.878 72.723 1.00 24.02 385 ASP A N 1
ATOM 3056 C CA . ASP A 1 385 ? 30.721 -40.638 72.986 1.00 24.02 385 ASP A CA 1
ATOM 3057 C C . ASP A 1 385 ? 31.594 -39.990 71.873 1.00 24.02 385 ASP A C 1
ATOM 3059 O O . ASP A 1 385 ? 32.254 -40.665 71.081 1.00 24.02 385 ASP A O 1
ATOM 3063 N N . SER A 1 386 ? 31.789 -38.650 71.933 1.00 25.05 386 SER A N 1
ATOM 3064 C CA . SER A 1 386 ? 32.996 -38.049 72.585 1.00 25.05 386 SER A CA 1
ATOM 3065 C C . SER A 1 386 ? 33.291 -36.535 72.333 1.00 25.05 386 SER A C 1
ATOM 3067 O O . SER A 1 386 ? 33.420 -36.066 71.209 1.00 25.05 386 SER A O 1
ATOM 3069 N N . LEU A 1 387 ? 33.485 -35.799 73.442 1.00 22.16 387 LEU A N 1
ATOM 3070 C CA . LEU A 1 387 ? 34.415 -34.668 73.720 1.00 22.16 387 LEU A CA 1
ATOM 3071 C C . LEU A 1 387 ? 34.633 -33.441 72.768 1.00 22.16 387 LEU A C 1
ATOM 3073 O O . LEU A 1 387 ? 35.409 -33.486 71.819 1.00 22.16 387 LEU A O 1
ATOM 3077 N N . SER A 1 388 ? 34.244 -32.265 73.303 1.00 21.42 388 SER A N 1
ATOM 3078 C CA . SER A 1 388 ? 35.053 -31.020 73.497 1.00 21.42 388 SER A CA 1
ATOM 3079 C C . SER A 1 388 ? 35.029 -29.793 72.534 1.00 21.42 388 SER A C 1
ATOM 3081 O O . SER A 1 388 ? 35.537 -29.830 71.422 1.00 21.42 388 SER A O 1
ATOM 3083 N N . ALA A 1 389 ? 34.616 -28.657 73.137 1.00 20.56 389 ALA A N 1
ATOM 3084 C CA . ALA A 1 389 ? 35.165 -27.278 73.077 1.00 20.56 389 ALA A CA 1
ATOM 3085 C C . ALA A 1 389 ? 34.817 -26.238 71.962 1.00 20.56 389 ALA A C 1
ATOM 3087 O O . ALA A 1 389 ? 34.774 -26.529 70.773 1.00 20.56 389 ALA A O 1
ATOM 3088 N N . SER A 1 390 ? 34.681 -24.983 72.441 1.00 23.09 390 SER A N 1
ATOM 3089 C CA . SER A 1 390 ? 34.757 -23.645 71.799 1.00 23.09 390 SER A CA 1
ATOM 3090 C C . SER A 1 390 ? 33.763 -23.206 70.698 1.00 23.09 390 SER A C 1
ATOM 3092 O O . SER A 1 390 ? 34.057 -23.315 69.512 1.00 23.09 390 SER A O 1
ATOM 3094 N N . ASP A 1 391 ? 32.646 -22.619 71.155 1.00 21.75 391 ASP A N 1
ATOM 3095 C CA . ASP A 1 391 ? 32.302 -21.171 71.097 1.00 21.75 391 ASP A CA 1
ATOM 3096 C C . ASP A 1 391 ? 31.918 -20.379 69.810 1.00 21.75 391 ASP A C 1
ATOM 3098 O O . ASP A 1 391 ? 32.470 -20.535 68.726 1.00 21.75 391 ASP A O 1
ATOM 3102 N N . GLU A 1 392 ? 31.004 -19.423 70.077 1.00 24.48 392 GLU A N 1
ATOM 3103 C CA . GLU A 1 392 ? 30.541 -18.201 69.365 1.00 24.48 392 GLU A CA 1
ATOM 3104 C C . GLU A 1 392 ? 29.738 -18.303 68.039 1.00 24.48 392 GLU A C 1
ATOM 3106 O O . GLU A 1 392 ? 30.133 -18.964 67.082 1.00 24.48 392 GLU A O 1
ATOM 3111 N N . GLY A 1 393 ? 28.596 -17.582 67.957 1.00 24.50 393 GLY A N 1
ATOM 3112 C CA . GLY A 1 393 ? 27.766 -17.510 66.731 1.00 24.50 393 GLY A CA 1
ATOM 3113 C C . GLY A 1 393 ? 26.285 -17.063 66.825 1.00 24.50 393 GLY A C 1
ATOM 3114 O O . GLY A 1 393 ? 25.509 -17.474 65.971 1.00 24.50 393 GLY A O 1
ATOM 3115 N N . GLU A 1 394 ? 25.901 -16.293 67.851 1.00 26.00 394 GLU A N 1
ATOM 3116 C CA . GLU A 1 394 ? 24.604 -15.614 68.135 1.00 26.00 394 GLU A CA 1
ATOM 3117 C C . GLU A 1 394 ? 23.334 -15.824 67.251 1.00 26.00 394 GLU A C 1
ATOM 3119 O O . GLU A 1 394 ? 23.279 -15.500 66.066 1.00 26.00 394 GLU A O 1
ATOM 3124 N N . ASP A 1 395 ? 22.254 -16.238 67.930 1.00 29.73 395 ASP A N 1
ATOM 3125 C CA . ASP A 1 395 ? 20.818 -15.924 67.761 1.00 29.73 395 ASP A CA 1
ATOM 3126 C C . ASP A 1 395 ? 20.226 -15.392 66.431 1.00 29.73 395 ASP A C 1
ATOM 3128 O O . ASP A 1 395 ? 20.409 -14.247 66.016 1.00 29.73 395 ASP A O 1
ATOM 3132 N N . ALA A 1 396 ? 19.238 -16.143 65.921 1.00 27.22 396 ALA A N 1
ATOM 3133 C CA . ALA A 1 396 ? 18.088 -15.597 65.191 1.00 27.22 396 ALA A CA 1
ATOM 3134 C C . ALA A 1 396 ? 16.798 -16.331 65.618 1.00 27.22 396 ALA A C 1
ATOM 3136 O O . ALA A 1 396 ? 16.637 -17.525 65.364 1.00 27.22 396 ALA A O 1
ATOM 3137 N N . ALA A 1 397 ? 15.897 -15.627 66.309 1.00 27.34 397 ALA A N 1
ATOM 3138 C CA . ALA A 1 397 ? 14.846 -16.241 67.127 1.00 27.34 397 ALA A CA 1
ATOM 3139 C C . ALA A 1 397 ? 13.647 -16.848 66.364 1.00 27.34 397 ALA A C 1
ATOM 3141 O O . ALA A 1 397 ? 13.254 -16.393 65.287 1.00 27.34 397 ALA A O 1
ATOM 3142 N N . ASP A 1 398 ? 13.003 -17.827 67.010 1.00 25.77 398 ASP A N 1
ATOM 3143 C CA . ASP A 1 398 ? 11.657 -18.301 66.672 1.00 25.77 398 ASP A CA 1
ATOM 3144 C C . ASP A 1 398 ? 10.626 -17.163 66.788 1.00 25.77 398 ASP A C 1
ATOM 3146 O O . ASP A 1 398 ? 10.598 -16.424 67.774 1.00 25.77 398 ASP A O 1
ATOM 3150 N N . ILE A 1 399 ? 9.736 -17.051 65.797 1.00 27.97 399 ILE A N 1
ATOM 3151 C CA . ILE A 1 399 ? 8.560 -16.178 65.864 1.00 27.97 399 ILE A CA 1
ATOM 3152 C C . ILE A 1 399 ? 7.310 -17.050 65.793 1.00 27.97 399 ILE A C 1
ATOM 3154 O O . ILE A 1 399 ? 6.682 -17.234 64.743 1.00 27.97 399 ILE A O 1
ATOM 3158 N N . SER A 1 400 ? 6.914 -17.524 66.975 1.00 26.34 400 SER A N 1
ATOM 3159 C CA . SER A 1 400 ? 5.545 -17.937 67.263 1.00 26.34 400 SER A CA 1
ATOM 3160 C C . SER A 1 400 ? 4.572 -16.869 66.759 1.00 26.34 400 SER A C 1
ATOM 3162 O O . SER A 1 400 ? 4.637 -15.699 67.147 1.00 26.34 400 SER A O 1
ATOM 3164 N N . LEU A 1 401 ? 3.677 -17.263 65.852 1.00 28.69 401 LEU A N 1
ATOM 3165 C CA . LEU A 1 401 ? 2.811 -16.338 65.123 1.00 28.69 401 LEU A CA 1
ATOM 3166 C C . LEU A 1 401 ? 1.577 -15.970 65.967 1.00 28.69 401 LEU A C 1
ATOM 3168 O O . LEU A 1 401 ? 0.449 -16.375 65.670 1.00 28.69 401 LEU A O 1
ATOM 3172 N N . ASP A 1 402 ? 1.814 -15.218 67.045 1.00 31.17 402 ASP A N 1
ATOM 3173 C CA . ASP A 1 402 ? 0.767 -14.711 67.927 1.00 31.17 402 ASP A CA 1
ATOM 3174 C C . ASP A 1 402 ? -0.212 -13.814 67.151 1.00 31.17 402 ASP A C 1
ATOM 3176 O O . ASP A 1 402 ? 0.136 -12.800 66.544 1.00 31.17 402 ASP A O 1
ATOM 3180 N N . ILE A 1 403 ? -1.487 -14.195 67.191 1.00 33.97 403 ILE A N 1
ATOM 3181 C CA . ILE A 1 403 ? -2.581 -13.478 66.534 1.00 33.97 403 ILE A CA 1
ATOM 3182 C C . ILE A 1 403 ? -2.890 -12.146 67.252 1.00 33.97 403 ILE A C 1
ATOM 3184 O O . ILE A 1 403 ? -3.554 -11.283 66.671 1.00 33.97 403 ILE A O 1
ATOM 3188 N N . GLY A 1 404 ? -2.380 -11.941 68.473 1.00 31.86 404 GLY A N 1
ATOM 3189 C CA . GLY A 1 404 ? -2.469 -10.684 69.216 1.00 31.86 404 GLY A CA 1
ATOM 3190 C C . GLY A 1 404 ? -1.608 -9.536 68.670 1.00 31.86 404 GLY A C 1
ATOM 3191 O O . GLY A 1 404 ? -2.008 -8.378 68.801 1.00 31.86 404 GLY A O 1
ATOM 3192 N N . THR A 1 405 ? -0.465 -9.817 68.030 1.00 36.44 405 THR A N 1
ATOM 3193 C CA . THR A 1 405 ? 0.587 -8.807 67.766 1.00 36.44 405 THR A CA 1
ATOM 3194 C C . THR A 1 405 ? 0.609 -8.226 66.348 1.00 36.44 405 THR A C 1
ATOM 3196 O O . THR A 1 405 ? 1.413 -7.337 66.062 1.00 36.44 405 THR A O 1
ATOM 3199 N N . ILE A 1 406 ? -0.298 -8.638 65.450 1.00 39.50 406 ILE A N 1
ATOM 3200 C CA . ILE A 1 406 ? -0.397 -8.043 64.105 1.00 39.50 406 ILE A CA 1
ATOM 3201 C C . ILE A 1 406 ? -0.933 -6.603 64.201 1.00 39.50 406 ILE A C 1
ATOM 3203 O O . ILE A 1 406 ? -2.143 -6.354 64.289 1.00 39.50 406 ILE A O 1
ATOM 3207 N N . THR A 1 407 ? -0.010 -5.643 64.144 1.00 46.94 407 THR A N 1
ATOM 3208 C CA . THR A 1 407 ? -0.310 -4.213 64.018 1.00 46.94 407 THR A CA 1
ATOM 3209 C C . THR A 1 407 ? -0.899 -3.893 62.642 1.00 46.94 407 THR A C 1
ATOM 3211 O O . THR A 1 407 ? -0.631 -4.577 61.645 1.00 46.94 407 THR A O 1
ATOM 3214 N N . GLY A 1 408 ? -1.668 -2.801 62.551 1.00 41.50 408 GLY A N 1
ATOM 3215 C CA . GLY A 1 408 ? -2.193 -2.315 61.266 1.00 41.50 408 GLY A CA 1
ATOM 3216 C C . GLY A 1 408 ? -1.093 -2.046 60.224 1.00 41.50 408 GLY A C 1
ATOM 3217 O O . GLY A 1 408 ? -1.305 -2.247 59.030 1.00 41.50 408 GLY A O 1
ATOM 3218 N N . PHE A 1 409 ? 0.112 -1.680 60.675 1.00 42.34 409 PHE A N 1
ATOM 3219 C CA . PHE A 1 409 ? 1.285 -1.449 59.829 1.00 42.34 409 PHE A CA 1
ATOM 3220 C C . PHE A 1 409 ? 1.830 -2.739 59.189 1.00 42.34 409 PHE A C 1
ATOM 3222 O O . PHE A 1 409 ? 2.062 -2.772 57.980 1.00 42.34 409 PHE A O 1
ATOM 3229 N N . ALA A 1 410 ? 1.956 -3.829 59.955 1.00 45.72 410 ALA A N 1
ATOM 3230 C CA . ALA A 1 410 ? 2.395 -5.123 59.421 1.00 45.72 410 ALA A CA 1
ATOM 3231 C C . ALA A 1 410 ? 1.386 -5.696 58.406 1.00 45.72 410 ALA A C 1
ATOM 3233 O O . ALA A 1 410 ? 1.772 -6.232 57.363 1.00 45.72 410 ALA A O 1
ATOM 3234 N N . TYR A 1 411 ? 0.082 -5.520 58.659 1.00 45.34 411 TYR A N 1
ATOM 3235 C CA . TYR A 1 411 ? -0.958 -5.853 57.681 1.00 45.34 411 TYR A CA 1
ATOM 3236 C C . TYR A 1 411 ? -0.873 -4.965 56.426 1.00 45.34 411 TYR A C 1
ATOM 3238 O O . TYR A 1 411 ? -0.961 -5.489 55.315 1.00 45.34 411 TYR A O 1
ATOM 3246 N N . SER A 1 412 ? -0.644 -3.655 56.592 1.00 47.88 412 SER A N 1
ATOM 3247 C CA . SER A 1 412 ? -0.460 -2.687 55.500 1.00 47.88 412 SER A CA 1
ATOM 3248 C C . SER A 1 412 ? 0.688 -3.089 54.568 1.00 47.88 412 SER A C 1
ATOM 3250 O O . SER A 1 412 ? 0.445 -3.307 53.380 1.00 47.88 412 SER A O 1
ATOM 3252 N N . GLN A 1 413 ? 1.901 -3.313 55.096 1.00 51.03 413 GLN A N 1
ATOM 3253 C CA . GLN A 1 413 ? 3.026 -3.816 54.294 1.00 51.03 413 GLN A CA 1
ATOM 3254 C C . GLN A 1 413 ? 2.677 -5.149 53.623 1.00 51.03 413 GLN A C 1
ATOM 3256 O O . GLN A 1 413 ? 2.793 -5.282 52.408 1.00 51.03 413 GLN A O 1
ATOM 3261 N N . SER A 1 414 ? 2.157 -6.123 54.378 1.00 52.34 414 SER A N 1
ATOM 3262 C CA . SER A 1 414 ? 1.811 -7.440 53.832 1.00 52.34 414 SER A CA 1
ATOM 3263 C C . SER A 1 414 ? 0.730 -7.383 52.740 1.00 52.34 414 SER A C 1
ATOM 3265 O O . SER A 1 414 ? 0.666 -8.282 51.900 1.00 52.34 414 SER A O 1
ATOM 3267 N N . ALA A 1 415 ? -0.134 -6.365 52.735 1.00 49.81 415 ALA A N 1
ATOM 3268 C CA . ALA A 1 415 ? -1.093 -6.098 51.667 1.00 49.81 415 ALA A CA 1
ATOM 3269 C C . ALA A 1 415 ? -0.436 -5.402 50.464 1.00 49.81 415 ALA A C 1
ATOM 3271 O O . ALA A 1 415 ? -0.662 -5.826 49.331 1.00 49.81 415 ALA A O 1
ATOM 3272 N N . GLN A 1 416 ? 0.406 -4.389 50.694 1.00 52.84 416 GLN A N 1
ATOM 3273 C CA . GLN A 1 416 ? 1.149 -3.687 49.641 1.00 52.84 416 GLN A CA 1
ATOM 3274 C C . GLN A 1 416 ? 2.081 -4.638 48.875 1.00 52.84 416 GLN A C 1
ATOM 3276 O O . GLN A 1 416 ? 2.019 -4.671 47.647 1.00 52.84 416 GLN A O 1
ATOM 3281 N N . THR A 1 417 ? 2.839 -5.489 49.575 1.00 53.81 417 THR A N 1
ATOM 3282 C CA . THR A 1 417 ? 3.679 -6.540 48.977 1.00 53.81 417 THR A CA 1
ATOM 3283 C C . THR A 1 417 ? 2.839 -7.484 48.113 1.00 53.81 417 THR A C 1
ATOM 3285 O O . THR A 1 417 ? 3.132 -7.651 46.933 1.00 53.81 417 THR A O 1
ATOM 3288 N N . LYS A 1 418 ? 1.710 -8.000 48.629 1.00 51.09 418 LYS A N 1
ATOM 3289 C CA . LYS A 1 418 ? 0.804 -8.863 47.843 1.00 51.09 418 LYS A CA 1
ATOM 3290 C C . LYS A 1 418 ? 0.223 -8.164 46.614 1.00 51.09 418 LYS A C 1
ATOM 3292 O O . LYS A 1 418 ? -0.012 -8.835 45.615 1.00 51.09 418 LYS A O 1
ATOM 3297 N N . ILE A 1 419 ? -0.030 -6.857 46.667 1.00 51.56 419 ILE A N 1
ATOM 3298 C CA . ILE A 1 419 ? -0.493 -6.080 45.509 1.00 51.56 419 ILE A CA 1
ATOM 3299 C C . ILE A 1 419 ? 0.638 -5.937 44.476 1.00 51.56 419 ILE A C 1
ATOM 3301 O O . ILE A 1 419 ? 0.403 -6.203 43.299 1.00 51.56 419 ILE A O 1
ATOM 3305 N N . ALA A 1 420 ? 1.856 -5.591 44.908 1.00 48.88 420 ALA A N 1
ATOM 3306 C CA . ALA A 1 420 ? 3.028 -5.448 44.039 1.00 48.88 420 ALA A CA 1
ATOM 3307 C C . ALA A 1 420 ? 3.401 -6.763 43.325 1.00 48.88 420 ALA A C 1
ATOM 3309 O O . ALA A 1 420 ? 3.667 -6.766 42.127 1.00 48.88 420 ALA A O 1
ATOM 3310 N N . GLU A 1 421 ? 3.323 -7.894 44.029 1.00 49.16 421 GLU A N 1
ATOM 3311 C CA . GLU A 1 421 ? 3.546 -9.246 43.489 1.00 49.16 421 GLU A CA 1
ATOM 3312 C C . GLU A 1 421 ? 2.350 -9.793 42.672 1.00 49.16 421 GLU A C 1
ATOM 3314 O O . GLU A 1 421 ? 2.323 -10.973 42.319 1.00 49.16 421 GLU A O 1
ATOM 3319 N N . GLY A 1 422 ? 1.290 -9.004 42.460 1.00 42.91 422 GLY A N 1
ATOM 3320 C CA . GLY A 1 422 ? 0.069 -9.433 41.764 1.00 42.91 422 GLY A CA 1
ATOM 3321 C C . GLY A 1 422 ? -0.797 -10.469 42.506 1.00 42.91 422 GLY A C 1
ATOM 3322 O O . GLY A 1 422 ? -1.814 -10.914 41.963 1.00 42.91 422 GLY A O 1
ATOM 3323 N N . ARG A 1 423 ? -0.437 -10.829 43.747 1.00 46.78 423 ARG A N 1
ATOM 3324 C CA . ARG A 1 423 ? -1.110 -11.809 44.628 1.00 46.78 423 ARG A CA 1
ATOM 3325 C C . ARG A 1 423 ? -2.387 -11.277 45.301 1.00 46.78 423 ARG A C 1
ATOM 3327 O O . ARG A 1 423 ? -3.110 -12.062 45.915 1.00 46.78 423 ARG A O 1
ATOM 3334 N N . ALA A 1 424 ? -2.677 -9.982 45.188 1.00 46.44 424 ALA A N 1
ATOM 3335 C CA . ALA A 1 424 ? -3.915 -9.330 45.618 1.00 46.44 424 ALA A CA 1
ATOM 3336 C C . ALA A 1 424 ? -4.291 -8.180 44.663 1.00 46.44 424 ALA A C 1
ATOM 3338 O O . ALA A 1 424 ? -3.466 -7.725 43.869 1.00 46.44 424 ALA A O 1
ATOM 3339 N N . LEU A 1 425 ? -5.535 -7.702 44.753 1.00 45.84 425 LEU A N 1
ATOM 3340 C CA . LEU A 1 425 ? -6.021 -6.521 44.028 1.00 45.84 425 LEU A CA 1
ATOM 3341 C C . LEU A 1 425 ? -6.252 -5.349 44.996 1.00 45.84 425 LEU A C 1
ATOM 3343 O O . LEU A 1 425 ? -6.624 -5.549 46.155 1.00 45.84 425 LEU A O 1
ATOM 3347 N N . ARG A 1 426 ? -6.087 -4.115 44.510 1.00 49.09 426 ARG A N 1
ATOM 3348 C CA . ARG A 1 426 ? -6.697 -2.938 45.152 1.00 49.09 426 ARG A CA 1
ATOM 3349 C C . ARG A 1 426 ? -8.209 -3.002 44.910 1.00 49.09 426 ARG A C 1
ATOM 3351 O O . ARG A 1 426 ? -8.627 -3.432 43.841 1.00 49.09 426 ARG A O 1
ATOM 3358 N N . CYS A 1 427 ? -9.024 -2.609 45.886 1.00 46.66 427 CYS A N 1
ATOM 3359 C CA . CYS A 1 427 ? -10.444 -2.366 45.628 1.00 46.66 427 CYS A CA 1
ATOM 3360 C C . CYS A 1 427 ? -10.617 -0.966 44.997 1.00 46.66 427 CYS A C 1
ATOM 3362 O O . CYS A 1 427 ? -9.998 -0.021 45.495 1.00 46.66 427 CYS A O 1
ATOM 3364 N N . PRO A 1 428 ? -11.441 -0.793 43.945 1.00 45.75 428 PRO A N 1
ATOM 3365 C CA . PRO A 1 428 ? -11.751 0.525 43.383 1.00 45.75 428 PRO A CA 1
ATOM 3366 C C . PRO A 1 428 ? -12.661 1.392 44.266 1.00 45.75 428 PRO A C 1
ATOM 3368 O O . PRO A 1 428 ? -12.770 2.584 44.007 1.00 45.75 428 PRO A O 1
ATOM 3371 N N . PHE A 1 429 ? -13.266 0.837 45.323 1.00 49.25 429 PHE A N 1
ATOM 3372 C CA . PHE A 1 429 ? -14.216 1.544 46.191 1.00 49.25 429 PHE A CA 1
ATOM 3373 C C . PHE A 1 429 ? -13.694 1.671 47.637 1.00 49.25 429 PHE A C 1
ATOM 3375 O O . PHE A 1 429 ? -14.025 0.846 48.490 1.00 49.25 429 PHE A O 1
ATOM 3382 N N . PRO A 1 430 ? -12.832 2.669 47.932 1.00 46.28 430 PRO A N 1
ATOM 3383 C CA . PRO A 1 430 ? -12.382 2.980 49.293 1.00 46.28 430 PRO A CA 1
ATOM 3384 C C . PRO A 1 430 ? -13.379 3.850 50.080 1.00 46.28 430 PRO A C 1
ATOM 3386 O O . PRO A 1 430 ? -13.246 3.960 51.298 1.00 46.28 430 PRO A O 1
ATOM 3389 N N . ASP A 1 431 ? -14.347 4.462 49.396 1.00 44.19 431 ASP A N 1
ATOM 3390 C CA . ASP A 1 431 ? -15.474 5.200 49.966 1.00 44.19 431 ASP A CA 1
ATOM 3391 C C . ASP A 1 431 ? -16.740 4.931 49.131 1.00 44.19 431 ASP A C 1
ATOM 3393 O O . ASP A 1 431 ? -16.641 4.535 47.966 1.00 44.19 431 ASP A O 1
ATOM 3397 N N . ILE A 1 432 ? -17.917 5.112 49.733 1.00 39.12 432 ILE A N 1
ATOM 3398 C CA . ILE A 1 432 ? -19.232 4.844 49.121 1.00 39.12 432 ILE A CA 1
ATOM 3399 C C . ILE A 1 432 ? -20.096 6.121 49.085 1.00 39.12 432 ILE A C 1
ATOM 3401 O O . ILE A 1 432 ? -21.005 6.227 48.262 1.00 39.12 432 ILE A O 1
ATOM 3405 N N . SER A 1 433 ? -19.798 7.135 49.909 1.00 35.97 433 SER A N 1
ATOM 3406 C CA . SER A 1 433 ? -20.528 8.409 49.915 1.00 35.97 433 SER A CA 1
ATOM 3407 C C . SER A 1 433 ? -20.138 9.312 48.733 1.00 35.97 433 SER A C 1
ATOM 3409 O O . SER A 1 433 ? -19.338 10.232 48.892 1.00 35.97 433 SER A O 1
ATOM 3411 N N . GLY A 1 434 ? -20.713 9.058 47.551 1.00 41.38 434 GLY A N 1
ATOM 3412 C CA . GLY A 1 434 ? -20.639 9.988 46.412 1.00 41.38 434 GLY A CA 1
ATOM 3413 C C . GLY A 1 434 ? -20.899 9.410 45.015 1.00 41.38 434 GLY A C 1
ATOM 3414 O O . GLY A 1 434 ? -21.144 10.178 44.092 1.00 41.38 434 GLY A O 1
ATOM 3415 N N . LEU A 1 435 ? -20.862 8.086 44.829 1.00 39.22 435 LEU A N 1
ATOM 3416 C CA . LEU A 1 435 ? -20.965 7.471 43.497 1.00 39.22 435 LEU A CA 1
ATOM 3417 C C . LEU A 1 435 ? -22.414 7.401 42.995 1.00 39.22 435 LEU A C 1
ATOM 3419 O O . LEU A 1 435 ? -23.247 6.728 43.602 1.00 39.22 435 LEU A O 1
ATOM 3423 N N . LEU A 1 436 ? -22.690 8.059 41.862 1.00 39.81 436 LEU A N 1
ATOM 3424 C CA . LEU A 1 436 ? -24.038 8.173 41.283 1.00 39.81 436 LEU A CA 1
ATOM 3425 C C . LEU A 1 436 ? -24.148 7.750 39.803 1.00 39.81 436 LEU A C 1
ATOM 3427 O O . LEU A 1 436 ? -25.269 7.676 39.302 1.00 39.81 436 LEU A O 1
ATOM 3431 N N . SER A 1 437 ? -23.051 7.435 39.093 1.00 46.31 437 SER A N 1
ATOM 3432 C CA . SER A 1 437 ? -23.114 7.033 37.674 1.00 46.31 437 SER A CA 1
ATOM 3433 C C . SER A 1 437 ? -22.399 5.716 37.328 1.00 46.31 437 SER A C 1
ATOM 3435 O O . SER A 1 437 ? -21.405 5.315 37.933 1.00 46.31 437 SER A O 1
ATOM 3437 N N . ALA A 1 438 ? -22.889 5.044 36.278 1.00 40.75 438 ALA A N 1
ATOM 3438 C CA . ALA A 1 438 ? -22.256 3.847 35.714 1.00 40.75 438 ALA A CA 1
ATOM 3439 C C . ALA A 1 438 ? -21.002 4.159 34.863 1.00 40.75 438 ALA A C 1
ATOM 3441 O O . ALA A 1 438 ? -20.165 3.282 34.647 1.00 40.75 438 ALA A O 1
ATOM 3442 N N . SER A 1 439 ? -20.854 5.403 34.399 1.00 40.91 439 SER A N 1
ATOM 3443 C CA . SER A 1 439 ? -19.699 5.895 33.634 1.00 40.91 439 SER A CA 1
ATOM 3444 C C . SER A 1 439 ? -18.417 5.888 34.468 1.00 40.91 439 SER A C 1
ATOM 3446 O O . SER A 1 439 ? -17.431 5.260 34.078 1.00 40.91 439 SER A O 1
ATOM 3448 N N . GLU A 1 440 ? -18.460 6.491 35.659 1.00 44.94 440 GLU A N 1
ATOM 3449 C CA . GLU A 1 440 ? -17.334 6.545 36.606 1.00 44.94 440 GLU A CA 1
ATOM 3450 C C . GLU A 1 440 ? -16.889 5.137 37.037 1.00 44.94 440 GLU A C 1
ATOM 3452 O O . GLU A 1 440 ? -15.700 4.872 37.240 1.00 44.94 440 GLU A O 1
ATOM 3457 N N . LEU A 1 441 ? -17.850 4.209 37.125 1.00 46.09 441 LEU A N 1
ATOM 3458 C CA . LEU A 1 441 ? -17.615 2.803 37.440 1.00 46.09 441 LEU A CA 1
ATOM 3459 C C . LEU A 1 441 ? -16.799 2.099 36.341 1.00 46.09 441 LEU A C 1
ATOM 3461 O O . LEU A 1 441 ? -15.916 1.304 36.653 1.00 46.09 441 LEU A O 1
ATOM 3465 N N . SER A 1 442 ? -17.064 2.403 35.065 1.00 47.34 442 SER A N 1
ATOM 3466 C CA . SER A 1 442 ? -16.336 1.834 33.921 1.00 47.34 442 SER A CA 1
ATOM 3467 C C . SER A 1 442 ? -14.908 2.375 33.808 1.00 47.34 442 SER A C 1
ATOM 3469 O O . SER A 1 442 ? -13.987 1.621 33.490 1.00 47.34 442 SER A O 1
ATOM 3471 N N . GLU A 1 443 ? -14.712 3.669 34.063 1.00 44.28 443 GLU A N 1
ATOM 3472 C CA . GLU A 1 443 ? -13.407 4.329 33.940 1.00 44.28 443 GLU A CA 1
ATOM 3473 C C . GLU A 1 443 ? -12.436 3.872 35.041 1.00 44.28 443 GLU A C 1
ATOM 3475 O O . GLU A 1 443 ? -11.320 3.440 34.749 1.00 44.28 443 GLU A O 1
ATOM 3480 N N . ASN A 1 444 ? -12.890 3.809 36.298 1.00 46.50 444 ASN A N 1
ATOM 3481 C CA . ASN A 1 444 ? -12.078 3.279 37.401 1.00 46.50 444 ASN A CA 1
ATOM 3482 C C . ASN A 1 444 ? -11.727 1.789 37.228 1.00 46.50 444 ASN A C 1
ATOM 3484 O O . ASN A 1 444 ? -10.619 1.369 37.577 1.00 46.50 444 ASN A O 1
ATOM 3488 N N . LEU A 1 445 ? -12.635 0.986 36.655 1.00 48.00 445 LEU A N 1
ATOM 3489 C CA . LEU A 1 445 ? -12.365 -0.423 36.348 1.00 48.00 445 LEU A CA 1
ATOM 3490 C C . LEU A 1 445 ? -11.272 -0.572 35.277 1.00 48.00 445 LEU A C 1
ATOM 3492 O O . LEU A 1 445 ? -10.438 -1.471 35.373 1.00 48.00 445 LEU A O 1
ATOM 3496 N N . HIS A 1 446 ? -11.257 0.319 34.280 1.00 47.22 446 HIS A N 1
ATOM 3497 C CA . HIS A 1 446 ? -10.233 0.351 33.238 1.00 47.22 446 HIS A CA 1
ATOM 3498 C C . HIS A 1 446 ? -8.848 0.607 33.852 1.00 47.22 446 HIS A C 1
ATOM 3500 O O . HIS A 1 446 ? -7.957 -0.231 33.717 1.00 47.22 446 HIS A O 1
ATOM 3506 N N . THR A 1 447 ? -8.696 1.696 34.612 1.00 44.94 447 THR A N 1
ATOM 3507 C CA . THR A 1 447 ? -7.415 2.144 35.194 1.00 44.94 447 THR A CA 1
ATOM 3508 C C . THR A 1 447 ? -6.789 1.138 36.171 1.00 44.94 447 THR A C 1
ATOM 3510 O O . THR A 1 447 ? -5.566 1.068 36.292 1.00 44.94 447 THR A O 1
ATOM 3513 N N . GLN A 1 448 ? -7.593 0.320 36.864 1.00 48.06 448 GLN A N 1
ATOM 3514 C CA . GLN A 1 448 ? -7.066 -0.734 37.746 1.00 48.06 448 GLN A CA 1
ATOM 3515 C C . GLN A 1 448 ? -6.706 -2.041 37.022 1.00 48.06 448 GLN A C 1
ATOM 3517 O O . GLN A 1 448 ? -5.899 -2.814 37.543 1.00 48.06 448 GLN A O 1
ATOM 3522 N N . LEU A 1 449 ? -7.268 -2.299 35.838 1.00 47.78 449 LEU A N 1
ATOM 3523 C CA . LEU A 1 449 ? -6.988 -3.504 35.049 1.00 47.78 449 LEU A CA 1
ATOM 3524 C C . LEU A 1 449 ? -5.846 -3.316 34.032 1.00 47.78 449 LEU A C 1
ATOM 3526 O O . LEU A 1 449 ? -5.309 -4.316 33.561 1.00 47.78 449 LEU A O 1
ATOM 3530 N N . THR A 1 450 ? -5.449 -2.076 33.724 1.00 44.22 450 THR A N 1
ATOM 3531 C CA . THR A 1 450 ? -4.367 -1.748 32.770 1.00 44.22 450 THR A CA 1
ATOM 3532 C C . THR A 1 450 ? -3.000 -1.465 33.405 1.00 44.22 450 THR A C 1
ATOM 3534 O O . THR A 1 450 ? -2.026 -1.299 32.678 1.00 44.22 450 THR A O 1
ATOM 3537 N N . ASN A 1 451 ? -2.896 -1.400 34.737 1.00 40.88 451 ASN A N 1
ATOM 3538 C CA . ASN A 1 451 ? -1.692 -0.919 35.427 1.00 40.88 451 ASN A CA 1
ATOM 3539 C C . ASN A 1 451 ? -0.514 -1.936 35.347 1.00 40.88 451 ASN A C 1
ATOM 3541 O O . ASN A 1 451 ? -0.647 -3.043 35.885 1.00 40.88 451 ASN A O 1
ATOM 3545 N N . PRO A 1 452 ? 0.620 -1.619 34.679 1.00 42.22 452 PRO A N 1
ATOM 3546 C CA . PRO A 1 452 ? 1.588 -2.630 34.248 1.00 42.22 452 PRO A CA 1
ATOM 3547 C C . PRO A 1 452 ? 2.798 -2.781 35.190 1.00 42.22 452 PRO A C 1
ATOM 3549 O O . PRO A 1 452 ? 3.725 -1.977 35.167 1.00 42.22 452 PRO A O 1
ATOM 3552 N N . THR A 1 453 ? 2.846 -3.872 35.963 1.00 34.41 453 THR A N 1
ATOM 3553 C CA . THR A 1 453 ? 4.034 -4.256 36.766 1.00 34.41 453 THR A CA 1
ATOM 3554 C C . THR A 1 453 ? 4.482 -5.713 36.585 1.00 34.41 453 THR A C 1
ATOM 3556 O O . THR A 1 453 ? 5.378 -6.173 37.288 1.00 34.41 453 THR A O 1
ATOM 3559 N N . ALA A 1 454 ? 3.886 -6.457 35.646 1.00 34.62 454 ALA A N 1
ATOM 3560 C CA . ALA A 1 454 ? 4.249 -7.843 35.346 1.00 34.62 454 ALA A CA 1
ATOM 3561 C C . ALA A 1 454 ? 4.450 -8.027 33.836 1.00 34.62 454 ALA A C 1
ATOM 3563 O O . ALA A 1 454 ? 3.508 -7.892 33.058 1.00 34.62 454 ALA A O 1
ATOM 3564 N N . GLN A 1 455 ? 5.677 -8.359 33.435 1.00 34.09 455 GLN A N 1
ATOM 3565 C CA . GLN A 1 455 ? 6.151 -8.364 32.042 1.00 34.09 455 GLN A CA 1
ATOM 3566 C C . GLN A 1 455 ? 5.700 -9.595 31.219 1.00 34.09 455 GLN A C 1
ATOM 3568 O O . GLN A 1 455 ? 6.223 -9.843 30.142 1.00 34.09 455 GLN A O 1
ATOM 3573 N N . ASP A 1 456 ? 4.726 -10.355 31.733 1.00 37.78 456 ASP A N 1
ATOM 3574 C CA . ASP A 1 456 ? 4.236 -11.633 31.195 1.00 37.78 456 ASP A CA 1
ATOM 3575 C C . ASP A 1 456 ? 2.723 -11.793 31.494 1.00 37.78 456 ASP A C 1
ATOM 3577 O O . ASP A 1 456 ? 2.256 -12.752 32.115 1.00 37.78 456 ASP A O 1
ATOM 3581 N N . ALA A 1 457 ? 1.922 -10.787 31.117 1.00 40.06 457 ALA A N 1
ATOM 3582 C CA . ALA A 1 457 ? 0.484 -10.693 31.414 1.00 40.06 457 ALA A CA 1
ATOM 3583 C C . ALA A 1 457 ? -0.396 -11.627 30.546 1.00 40.06 457 ALA A C 1
ATOM 3585 O O . ALA A 1 457 ? -1.360 -11.207 29.908 1.00 40.06 457 ALA A O 1
ATOM 3586 N N . ASN A 1 458 ? -0.060 -12.917 30.547 1.00 46.75 458 ASN A N 1
ATOM 3587 C CA . ASN A 1 458 ? -0.711 -13.998 29.811 1.00 46.75 458 ASN A CA 1
ATOM 3588 C C . ASN A 1 458 ? -2.243 -13.967 30.005 1.00 46.75 458 ASN A C 1
ATOM 3590 O O . ASN A 1 458 ? -2.724 -14.026 31.136 1.00 46.75 458 ASN A O 1
ATOM 3594 N N . CYS A 1 459 ? -3.022 -13.849 28.924 1.00 46.62 459 CYS A N 1
ATOM 3595 C CA . CYS A 1 459 ? -4.372 -13.260 28.974 1.00 46.62 459 CYS A CA 1
ATOM 3596 C C . CYS A 1 459 ? -5.397 -13.985 29.870 1.00 46.62 459 CYS A C 1
ATOM 3598 O O . CYS A 1 459 ? -6.326 -13.362 30.388 1.00 46.62 459 CYS A O 1
ATOM 3600 N N . ASP A 1 460 ? -5.182 -15.273 30.146 1.00 41.06 460 ASP A N 1
ATOM 3601 C CA . ASP A 1 460 ? -5.917 -16.056 31.151 1.00 41.06 460 ASP A CA 1
ATOM 3602 C C . ASP A 1 460 ? -5.934 -15.378 32.545 1.00 41.06 460 ASP A C 1
ATOM 3604 O O . ASP A 1 460 ? -6.915 -15.468 33.287 1.00 41.06 460 ASP A O 1
ATOM 3608 N N . TYR A 1 461 ? -4.873 -14.636 32.883 1.00 46.66 461 TYR A N 1
ATOM 3609 C CA . TYR A 1 461 ? -4.728 -13.816 34.091 1.00 46.66 461 TYR A CA 1
ATOM 3610 C C . TYR A 1 461 ? -5.720 -12.645 34.126 1.00 46.66 461 TYR A C 1
ATOM 3612 O O . TYR A 1 461 ? -6.392 -12.435 35.140 1.00 46.66 461 TYR A O 1
ATOM 3620 N N . ALA A 1 462 ? -5.868 -11.920 33.012 1.00 45.41 462 ALA A N 1
ATOM 3621 C CA . ALA A 1 462 ? -6.815 -10.813 32.886 1.00 45.41 462 ALA A CA 1
ATOM 3622 C C . ALA A 1 462 ? -8.271 -11.305 32.960 1.00 45.41 462 ALA A C 1
ATOM 3624 O O . ALA A 1 462 ? -9.090 -10.715 33.669 1.00 45.41 462 ALA A O 1
ATOM 3625 N N . PHE A 1 463 ? -8.591 -12.432 32.311 1.00 52.22 463 PHE A N 1
ATOM 3626 C CA . PHE A 1 463 ? -9.942 -13.008 32.349 1.00 52.22 463 PHE A CA 1
ATOM 3627 C C . PHE A 1 463 ? -10.328 -13.522 33.741 1.00 52.22 463 PHE A C 1
ATOM 3629 O O . PHE A 1 463 ? -11.453 -13.282 34.187 1.00 52.22 463 PHE A O 1
ATOM 3636 N N . ARG A 1 464 ? -9.397 -14.159 34.467 1.00 52.19 464 ARG A N 1
ATOM 3637 C CA . ARG A 1 464 ? -9.610 -14.561 35.871 1.00 52.19 464 ARG A CA 1
ATOM 3638 C C . ARG A 1 464 ? -9.824 -13.345 36.775 1.00 52.19 464 ARG A C 1
ATOM 3640 O O . ARG A 1 464 ? -10.794 -13.325 37.529 1.00 52.19 464 ARG A O 1
ATOM 3647 N N . ARG A 1 465 ? -8.988 -12.304 36.645 1.00 54.59 465 ARG A N 1
ATOM 3648 C CA . ARG A 1 465 ? -9.111 -11.055 37.421 1.00 54.59 465 ARG A CA 1
ATOM 3649 C C . ARG A 1 465 ? -10.446 -10.343 37.188 1.00 54.59 465 ARG A C 1
ATOM 3651 O O . ARG A 1 465 ? -11.083 -9.953 38.162 1.00 54.59 465 ARG A O 1
ATOM 3658 N N . ALA A 1 466 ? -10.912 -10.232 35.943 1.00 50.94 466 ALA A N 1
ATOM 3659 C CA . ALA A 1 466 ? -12.209 -9.621 35.635 1.00 50.94 466 ALA A CA 1
ATOM 3660 C C . ALA A 1 466 ? -13.396 -10.399 36.241 1.00 50.94 466 ALA A C 1
ATOM 3662 O O . ALA A 1 466 ? -14.330 -9.796 36.773 1.00 50.94 466 ALA A O 1
ATOM 3663 N N . TYR A 1 467 ? -13.349 -11.736 36.210 1.00 54.25 467 TYR A N 1
ATOM 3664 C CA . TYR A 1 467 ? -14.386 -12.588 36.799 1.00 54.25 467 TYR A CA 1
ATOM 3665 C C . TYR A 1 467 ? -14.417 -12.507 38.335 1.00 54.25 467 TYR A C 1
ATOM 3667 O O . TYR A 1 467 ? -15.487 -12.323 38.923 1.00 54.25 467 TYR A O 1
ATOM 3675 N N . ASP A 1 468 ? -13.253 -12.587 38.989 1.00 55.03 468 ASP A N 1
ATOM 3676 C CA . ASP A 1 468 ? -13.149 -12.459 40.447 1.00 55.03 468 ASP A CA 1
ATOM 3677 C C . ASP A 1 468 ? -13.562 -11.054 40.923 1.00 55.03 468 ASP A C 1
ATOM 3679 O O . ASP A 1 468 ? -14.265 -10.935 41.929 1.00 55.03 468 ASP A O 1
ATOM 3683 N N . LEU A 1 469 ? -13.219 -9.999 40.172 1.00 52.56 469 LEU A N 1
ATOM 3684 C CA . LEU A 1 469 ? -13.628 -8.624 40.472 1.00 52.56 469 LEU A CA 1
ATOM 3685 C C . LEU A 1 469 ? -15.150 -8.443 40.353 1.00 52.56 469 LEU A C 1
ATOM 3687 O O . LEU A 1 469 ? -15.766 -7.964 41.302 1.00 52.56 469 LEU A O 1
ATOM 3691 N N . ARG A 1 470 ? -15.791 -8.919 39.270 1.00 54.66 470 ARG A N 1
ATOM 3692 C CA . ARG A 1 470 ? -17.268 -8.928 39.136 1.00 54.66 470 ARG A CA 1
ATOM 3693 C C . ARG A 1 470 ? -17.937 -9.599 40.334 1.00 54.66 470 ARG A C 1
ATOM 3695 O O . ARG A 1 470 ? -18.882 -9.061 40.909 1.00 54.66 470 ARG A O 1
ATOM 3702 N N . ARG A 1 471 ? -17.424 -10.771 40.718 1.00 54.78 471 ARG A N 1
ATOM 3703 C CA . ARG A 1 471 ? -17.946 -11.560 41.837 1.00 54.78 471 ARG A CA 1
ATOM 3704 C C . ARG A 1 471 ? -17.759 -10.853 43.180 1.00 54.78 471 ARG A C 1
ATOM 3706 O O . ARG A 1 471 ? -18.628 -10.970 44.03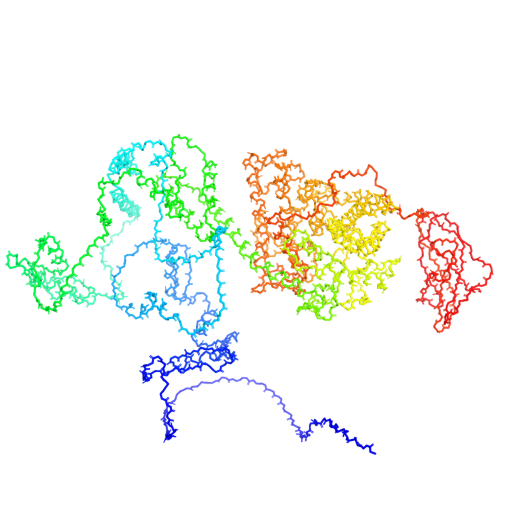9 1.00 54.78 471 ARG A O 1
ATOM 3713 N N . HIS A 1 472 ? -16.656 -10.130 43.365 1.00 51.81 472 HIS A N 1
ATOM 3714 C CA . HIS A 1 472 ? -16.409 -9.330 44.562 1.00 51.81 472 HIS A CA 1
ATOM 3715 C C . HIS A 1 472 ? -17.334 -8.111 44.643 1.00 51.81 472 HIS A C 1
ATOM 3717 O O . HIS A 1 472 ? -17.965 -7.927 45.681 1.00 51.81 472 HIS A O 1
ATOM 3723 N N . LEU A 1 473 ? -17.485 -7.336 43.562 1.00 49.94 473 LEU A N 1
ATOM 3724 C CA . LEU A 1 473 ? -18.361 -6.157 43.543 1.00 49.94 473 LEU A CA 1
ATOM 3725 C C . LEU A 1 473 ? -19.808 -6.525 43.899 1.00 49.94 473 LEU A C 1
ATOM 3727 O O . LEU A 1 473 ? -20.380 -5.951 44.827 1.00 49.94 473 LEU A O 1
ATOM 3731 N N . GLN A 1 474 ? -20.338 -7.580 43.274 1.00 51.25 474 GLN A N 1
ATOM 3732 C CA . GLN A 1 474 ? -21.671 -8.101 43.579 1.00 51.25 474 GLN A CA 1
ATOM 3733 C C . GLN A 1 474 ? -21.791 -8.622 45.027 1.00 51.25 474 GLN A C 1
ATOM 3735 O O . GLN A 1 474 ? -22.813 -8.410 45.673 1.00 51.25 474 GLN A O 1
ATOM 3740 N N . ALA A 1 475 ? -20.760 -9.291 45.562 1.00 48.12 475 ALA A N 1
ATOM 3741 C CA . ALA A 1 475 ? -20.809 -9.937 46.881 1.00 48.12 475 ALA A CA 1
ATOM 3742 C C . ALA A 1 475 ? -20.360 -9.059 48.068 1.00 48.12 475 ALA A C 1
ATOM 3744 O O . ALA A 1 475 ? -20.428 -9.519 49.212 1.00 48.12 475 ALA A O 1
ATOM 3745 N N . SER A 1 476 ? -19.844 -7.851 47.825 1.00 47.19 476 SER A N 1
ATOM 3746 C CA . SER A 1 476 ? -19.309 -6.957 48.868 1.00 47.19 476 SER A CA 1
ATOM 3747 C C . SER A 1 476 ? -19.842 -5.526 48.810 1.00 47.19 476 SER A C 1
ATOM 3749 O O . SER A 1 476 ? -19.800 -4.855 49.834 1.00 47.19 476 SER A O 1
ATOM 3751 N N . HIS A 1 477 ? -20.383 -5.081 47.672 1.00 46.34 477 HIS A N 1
ATOM 3752 C CA . HIS A 1 477 ? -20.941 -3.731 47.511 1.00 46.34 477 HIS A CA 1
ATOM 3753 C C . HIS A 1 477 ? -22.367 -3.730 46.930 1.00 46.34 477 HIS A C 1
ATOM 3755 O O . HIS A 1 477 ? -22.920 -2.668 46.677 1.00 46.34 477 HIS A O 1
ATOM 3761 N N . GLY A 1 478 ? -22.958 -4.899 46.653 1.00 41.34 478 GLY A N 1
ATOM 3762 C CA . GLY A 1 478 ? -24.283 -5.026 46.028 1.00 41.34 478 GLY A CA 1
ATOM 3763 C C . GLY A 1 478 ? -24.336 -4.639 44.542 1.00 41.34 478 GLY A C 1
ATOM 3764 O O . GLY A 1 478 ? -25.266 -5.040 43.847 1.00 41.34 478 GLY A O 1
ATOM 3765 N N . PHE A 1 479 ? -23.328 -3.929 44.024 1.00 44.53 479 PHE A N 1
ATOM 3766 C CA . PHE A 1 479 ? -23.262 -3.500 42.631 1.00 44.53 479 PHE A CA 1
ATOM 3767 C C . PHE A 1 479 ? -23.233 -4.685 41.657 1.00 44.53 479 PHE A C 1
ATOM 3769 O O . PHE A 1 479 ? -22.199 -5.320 41.422 1.00 44.53 479 PHE A O 1
ATOM 3776 N N . SER A 1 480 ? -24.367 -4.920 41.001 1.00 49.28 480 SER A N 1
ATOM 3777 C CA . SER A 1 480 ? -24.429 -5.646 39.739 1.00 49.28 480 SER A CA 1
ATOM 3778 C C . SER A 1 480 ? -23.798 -4.791 38.638 1.00 49.28 480 SER A C 1
ATOM 3780 O O . SER A 1 480 ? -24.495 -4.076 37.917 1.00 49.28 480 SER A O 1
ATOM 3782 N N . ALA A 1 481 ? -22.470 -4.860 38.503 1.00 44.31 481 ALA A N 1
ATOM 3783 C CA . ALA A 1 481 ? -21.787 -4.340 37.322 1.00 44.31 481 ALA A CA 1
ATOM 3784 C C . ALA A 1 481 ? -22.482 -4.903 36.070 1.00 44.31 481 ALA A C 1
ATOM 3786 O O . ALA A 1 481 ? -22.650 -6.124 35.962 1.00 44.31 481 ALA A O 1
ATOM 3787 N N . GLN A 1 482 ? -22.932 -4.013 35.177 1.00 48.09 482 GLN A N 1
ATOM 3788 C CA . GLN A 1 482 ? -23.740 -4.378 34.014 1.00 48.09 482 GLN A CA 1
ATOM 3789 C C . GLN A 1 482 ? -23.066 -5.520 33.244 1.00 48.09 482 GLN A C 1
ATOM 3791 O O . GLN A 1 482 ? -21.893 -5.450 32.864 1.00 48.09 482 GLN A O 1
ATOM 3796 N N . LYS A 1 483 ? -23.827 -6.606 33.064 1.00 42.88 483 LYS A N 1
ATOM 3797 C CA . LYS A 1 483 ? -23.350 -7.872 32.496 1.00 42.88 483 LYS A CA 1
ATOM 3798 C C . LYS A 1 483 ? -22.638 -7.641 31.160 1.00 42.88 483 LYS A C 1
ATOM 3800 O O . LYS A 1 483 ? -21.533 -8.138 30.951 1.00 42.88 483 LYS A O 1
ATOM 3805 N N . GLU A 1 484 ? -23.271 -6.842 30.308 1.00 41.03 484 GLU A N 1
ATOM 3806 C CA . GLU A 1 484 ? -22.812 -6.497 28.967 1.00 41.03 484 GLU A CA 1
ATOM 3807 C C . GLU A 1 484 ? -21.501 -5.712 28.970 1.00 41.03 484 GLU A C 1
ATOM 3809 O O . GLU A 1 484 ? -20.609 -6.056 28.205 1.00 41.03 484 GLU A O 1
ATOM 3814 N N . THR A 1 485 ? -21.313 -4.715 29.840 1.00 48.25 485 THR A N 1
ATOM 3815 C CA . THR A 1 485 ? -20.102 -3.872 29.831 1.00 48.25 485 THR A CA 1
ATOM 3816 C C . THR A 1 485 ? -18.844 -4.688 30.121 1.00 48.25 485 THR A C 1
ATOM 3818 O O . THR A 1 485 ? -17.823 -4.516 29.450 1.00 48.25 485 THR A O 1
ATOM 3821 N N . LEU A 1 486 ? -18.919 -5.632 31.067 1.00 48.53 486 LEU A N 1
ATOM 3822 C CA . LEU A 1 486 ? -17.798 -6.526 31.360 1.00 48.53 486 LEU A CA 1
ATOM 3823 C C . LEU A 1 486 ? -17.636 -7.626 30.303 1.00 48.53 486 LEU A C 1
ATOM 3825 O O . LEU A 1 486 ? -16.508 -7.964 29.955 1.00 48.53 486 LEU A O 1
ATOM 3829 N N . GLU A 1 487 ? -18.724 -8.188 29.775 1.00 51.06 487 GLU A N 1
ATOM 3830 C CA . GLU A 1 487 ? -18.640 -9.220 28.732 1.00 51.06 487 GLU A CA 1
ATOM 3831 C C . GLU A 1 487 ? -18.114 -8.635 27.404 1.00 51.06 487 GLU A C 1
ATOM 3833 O O . GLU A 1 487 ? -17.288 -9.272 26.748 1.00 51.06 487 GLU A O 1
ATOM 3838 N N . LEU A 1 488 ? -18.438 -7.375 27.088 1.00 52.12 488 LEU A N 1
ATOM 3839 C CA . LEU A 1 488 ? -17.832 -6.581 26.013 1.00 52.12 488 LEU A CA 1
ATOM 3840 C C . LEU A 1 488 ? -16.357 -6.251 26.286 1.00 52.12 488 LEU A C 1
ATOM 3842 O O . LEU A 1 488 ? -15.546 -6.338 25.365 1.00 52.12 488 LEU A O 1
ATOM 3846 N N . TRP A 1 489 ? -15.975 -5.901 27.522 1.00 52.12 489 TRP A N 1
ATOM 3847 C CA . TRP A 1 489 ? -14.561 -5.707 27.881 1.00 52.12 489 TRP A CA 1
ATOM 3848 C C . TRP A 1 489 ? -13.768 -7.011 27.716 1.00 52.12 489 TRP A C 1
ATOM 3850 O O . TRP A 1 489 ? -12.738 -7.021 27.047 1.00 52.12 489 TRP A O 1
ATOM 3860 N N . VAL A 1 490 ? -14.281 -8.135 28.228 1.00 52.22 490 VAL A N 1
ATOM 3861 C CA . VAL A 1 490 ? -13.662 -9.462 28.076 1.00 52.22 490 VAL A CA 1
ATOM 3862 C C . VAL A 1 490 ? -13.570 -9.866 26.602 1.00 52.22 490 VAL A C 1
ATOM 3864 O O . VAL A 1 490 ? -12.550 -10.422 26.201 1.00 52.22 490 VAL A O 1
ATOM 3867 N N . ALA A 1 491 ? -14.582 -9.574 25.780 1.00 56.84 491 ALA A N 1
ATOM 3868 C CA . ALA A 1 491 ? -14.539 -9.830 24.340 1.00 56.84 491 ALA A CA 1
ATOM 3869 C C . ALA A 1 491 ? -13.463 -8.989 23.629 1.00 56.84 491 ALA A C 1
ATOM 3871 O O . ALA A 1 491 ? -12.675 -9.544 22.865 1.00 56.84 491 ALA A O 1
ATOM 3872 N N . LYS A 1 492 ? -13.368 -7.686 23.933 1.00 56.50 492 LYS A N 1
ATOM 3873 C CA . LYS A 1 492 ? -12.324 -6.787 23.402 1.00 56.50 492 LYS A CA 1
ATOM 3874 C C . LYS A 1 492 ? -10.918 -7.245 23.798 1.00 56.50 492 LYS A C 1
ATOM 3876 O O . LYS A 1 492 ? -10.045 -7.326 22.943 1.00 56.50 492 LYS A O 1
ATOM 3881 N N . GLN A 1 493 ? -10.712 -7.633 25.057 1.00 55.94 493 GLN A N 1
ATOM 3882 C CA . GLN A 1 493 ? -9.419 -8.155 25.513 1.00 55.94 493 GLN A CA 1
ATOM 3883 C C . GLN A 1 493 ? -9.085 -9.521 24.887 1.00 55.94 493 GLN A C 1
ATOM 3885 O O . GLN A 1 493 ? -7.940 -9.752 24.517 1.00 55.94 493 GLN A O 1
ATOM 3890 N N . LYS A 1 494 ? -10.067 -10.415 24.684 1.00 60.00 494 LYS A N 1
ATOM 3891 C CA . LYS A 1 494 ? -9.862 -11.661 23.916 1.00 60.00 494 LYS A CA 1
ATOM 3892 C C . LYS A 1 494 ? -9.447 -11.385 22.475 1.00 60.00 494 LYS A C 1
ATOM 3894 O O . LYS A 1 494 ? -8.538 -12.048 21.986 1.00 60.00 494 LYS A O 1
ATOM 3899 N N . LEU A 1 495 ? -10.089 -10.414 21.825 1.00 63.34 495 LEU A N 1
ATOM 3900 C CA . LEU A 1 495 ? -9.759 -9.998 20.466 1.00 63.34 495 LEU A CA 1
ATOM 3901 C C . LEU A 1 495 ? -8.328 -9.451 20.393 1.00 63.34 495 LEU A C 1
ATOM 3903 O O . LEU A 1 495 ? -7.524 -10.006 19.648 1.00 63.34 495 LEU A O 1
ATOM 3907 N N . ALA A 1 496 ? -7.993 -8.450 21.214 1.00 58.19 496 ALA A N 1
ATOM 3908 C CA . ALA A 1 496 ? -6.653 -7.867 21.281 1.00 58.19 496 ALA A CA 1
ATOM 3909 C C . ALA A 1 496 ? -5.583 -8.946 21.520 1.00 58.19 496 ALA A C 1
ATOM 3911 O O . ALA A 1 496 ? -4.714 -9.124 20.675 1.00 58.19 496 ALA A O 1
ATOM 3912 N N . CYS A 1 497 ? -5.743 -9.775 22.558 1.00 63.38 497 CYS A N 1
ATOM 3913 C CA . CYS A 1 497 ? -4.849 -10.900 22.841 1.00 63.38 497 CYS A CA 1
ATOM 3914 C C . CYS A 1 497 ? -4.705 -11.894 21.678 1.00 63.38 497 CYS A C 1
ATOM 3916 O O . CYS A 1 497 ? -3.617 -12.423 21.459 1.00 63.38 497 CYS A O 1
ATOM 3918 N N . SER A 1 498 ? -5.783 -12.179 20.938 1.00 78.38 498 SER A N 1
ATOM 3919 C CA . SER A 1 498 ? -5.715 -13.072 19.773 1.00 78.38 498 SER A CA 1
ATOM 3920 C C . SER A 1 498 ? -4.956 -12.445 18.601 1.00 78.38 498 SER A C 1
ATOM 3922 O O . SER A 1 498 ? -4.222 -13.150 17.915 1.00 78.38 498 SER A O 1
ATOM 3924 N N . VAL A 1 499 ? -5.068 -11.126 18.421 1.00 89.12 499 VAL A N 1
ATOM 3925 C CA . VAL A 1 499 ? -4.332 -10.356 17.410 1.00 89.12 499 VAL A CA 1
ATOM 3926 C C . VAL A 1 499 ? -2.864 -10.204 17.802 1.00 89.12 499 VAL A C 1
ATOM 3928 O O . VAL A 1 499 ? -2.000 -10.395 16.956 1.00 89.12 499 VAL A O 1
ATOM 3931 N N . ASP A 1 500 ? -2.563 -9.938 19.074 1.00 85.50 500 ASP A N 1
ATOM 3932 C CA . ASP A 1 500 ? -1.192 -9.857 19.591 1.00 85.50 500 ASP A CA 1
ATOM 3933 C C . ASP A 1 500 ? -0.470 -11.208 19.443 1.00 85.50 500 ASP A C 1
ATOM 3935 O O . ASP A 1 500 ? 0.635 -11.266 18.904 1.00 85.50 500 ASP A O 1
ATOM 3939 N N . ALA A 1 501 ? -1.116 -12.312 19.839 1.00 83.44 501 ALA A N 1
ATOM 3940 C CA . ALA A 1 501 ? -0.564 -13.661 19.691 1.00 83.44 501 ALA A CA 1
ATOM 3941 C C . ALA A 1 501 ? -0.419 -14.090 18.218 1.00 83.44 501 ALA A C 1
ATOM 3943 O O . ALA A 1 501 ? 0.573 -14.732 17.859 1.00 83.44 501 ALA A O 1
ATOM 3944 N N . TYR A 1 502 ? -1.375 -13.720 17.359 1.00 92.25 502 TYR A N 1
ATOM 3945 C CA . TYR A 1 502 ? -1.274 -13.940 15.917 1.00 92.25 502 TYR A CA 1
ATOM 3946 C C . TYR A 1 502 ? -0.103 -13.155 15.324 1.00 92.25 502 TYR A C 1
ATOM 3948 O O . TYR A 1 502 ? 0.802 -13.758 14.764 1.00 92.25 502 TYR A O 1
ATOM 3956 N N . LEU A 1 503 ? -0.042 -11.835 15.505 1.00 95.50 503 LEU A N 1
ATOM 3957 C CA . LEU A 1 503 ? 1.014 -11.006 14.918 1.00 95.50 503 LEU A CA 1
ATOM 3958 C C . LEU A 1 503 ? 2.410 -11.367 15.446 1.00 95.50 503 LEU A C 1
ATOM 3960 O O . LEU A 1 503 ? 3.368 -11.324 14.673 1.00 95.50 503 LEU A O 1
ATOM 3964 N N . ALA A 1 504 ? 2.537 -1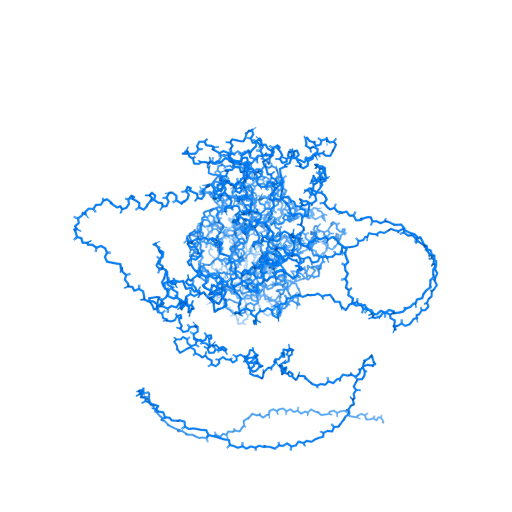1.777 16.713 1.00 87.94 504 ALA A N 1
ATOM 3965 C CA . ALA A 1 504 ? 3.800 -12.247 17.283 1.00 87.94 504 ALA A CA 1
ATOM 3966 C C . ALA A 1 504 ? 4.288 -13.584 16.690 1.00 87.94 504 ALA A C 1
ATOM 3968 O O . ALA A 1 504 ? 5.495 -13.812 16.628 1.00 87.94 504 ALA A O 1
ATOM 3969 N N . SER A 1 505 ? 3.376 -14.458 16.247 1.00 88.81 505 SER A N 1
ATOM 3970 C CA . SER A 1 505 ? 3.725 -15.735 15.605 1.00 88.81 505 SER A CA 1
ATOM 3971 C C . SER A 1 505 ? 3.843 -15.627 14.082 1.00 88.81 505 SER A C 1
ATOM 3973 O O . SER A 1 505 ? 4.747 -16.222 13.501 1.00 88.81 505 SER A O 1
ATOM 3975 N N . GLU A 1 506 ? 2.995 -14.820 13.447 1.00 97.31 506 GLU A N 1
ATOM 3976 C CA . GLU A 1 506 ? 2.911 -14.677 11.995 1.00 97.31 506 GLU A CA 1
ATOM 3977 C C . GLU A 1 506 ? 3.936 -13.692 11.426 1.00 97.31 506 GLU A C 1
ATOM 3979 O O . GLU A 1 506 ? 4.495 -13.967 10.373 1.00 97.31 506 GLU A O 1
ATOM 3984 N N . SER A 1 507 ? 4.252 -12.570 12.088 1.00 97.38 507 SER A N 1
ATOM 3985 C CA . SER A 1 507 ? 5.192 -11.584 11.508 1.00 97.38 507 SER A CA 1
ATOM 3986 C C . SER A 1 507 ? 6.584 -12.167 11.199 1.00 97.38 507 SER A C 1
ATOM 3988 O O . SER A 1 507 ? 7.125 -11.857 10.136 1.00 97.38 507 SER A O 1
ATOM 3990 N N . PRO A 1 508 ? 7.170 -13.050 12.037 1.00 95.69 508 PRO A N 1
ATOM 3991 C CA . PRO A 1 508 ? 8.384 -13.780 11.671 1.00 95.69 508 PRO A CA 1
ATOM 3992 C C . PRO A 1 508 ? 8.204 -14.687 10.442 1.00 95.69 508 PRO A C 1
ATOM 3994 O O . PRO A 1 508 ? 9.112 -14.770 9.615 1.00 95.69 508 PRO A O 1
ATOM 3997 N N . ILE A 1 509 ? 7.041 -15.336 10.292 1.00 96.81 509 ILE A N 1
ATOM 3998 C CA . ILE A 1 509 ? 6.735 -16.207 9.146 1.00 96.81 509 ILE A CA 1
ATOM 3999 C C . ILE A 1 509 ? 6.545 -15.370 7.879 1.00 96.81 509 ILE A C 1
ATOM 4001 O O . ILE A 1 509 ? 7.156 -15.676 6.860 1.00 96.81 509 ILE A O 1
ATOM 4005 N N . ALA A 1 510 ? 5.788 -14.274 7.949 1.00 98.25 510 ALA A N 1
ATOM 4006 C CA . ALA A 1 510 ? 5.579 -13.357 6.838 1.00 98.25 510 ALA A CA 1
ATOM 4007 C C . ALA A 1 510 ? 6.894 -12.727 6.364 1.00 98.25 510 ALA A C 1
ATOM 4009 O O . ALA A 1 510 ? 7.157 -12.671 5.165 1.00 98.25 510 ALA A O 1
ATOM 4010 N N . LYS A 1 511 ? 7.779 -12.339 7.290 1.00 97.88 511 LYS A N 1
ATOM 4011 C CA . LYS A 1 511 ? 9.122 -11.853 6.953 1.00 97.88 511 LYS A CA 1
ATOM 4012 C C . LYS A 1 511 ? 9.990 -12.932 6.300 1.00 97.88 511 LYS A C 1
ATOM 4014 O O . LYS A 1 511 ? 10.674 -12.643 5.321 1.00 97.88 511 LYS A O 1
ATOM 4019 N N . ALA A 1 512 ? 9.935 -14.173 6.787 1.00 97.50 512 ALA A N 1
ATOM 4020 C CA . ALA A 1 512 ? 10.637 -15.294 6.164 1.00 97.50 512 ALA A CA 1
ATOM 4021 C C . ALA A 1 512 ? 10.072 -15.643 4.772 1.00 97.50 512 ALA A C 1
ATOM 4023 O O . ALA A 1 512 ? 10.845 -15.915 3.859 1.00 97.50 512 ALA A O 1
ATOM 4024 N N . GLY A 1 513 ? 8.749 -15.597 4.590 1.00 97.56 513 GLY A N 1
ATOM 4025 C CA . GLY A 1 513 ? 8.067 -15.834 3.316 1.00 97.56 513 GLY A CA 1
ATOM 4026 C C . GLY A 1 513 ? 8.358 -14.751 2.278 1.00 97.56 513 GLY A C 1
ATOM 4027 O O . GLY A 1 513 ? 8.699 -15.073 1.144 1.00 97.56 513 GLY A O 1
ATOM 4028 N N . LEU A 1 514 ? 8.333 -13.481 2.692 1.00 98.38 514 LEU A N 1
ATOM 4029 C CA . LEU A 1 514 ? 8.732 -12.335 1.875 1.00 98.38 514 LEU A CA 1
ATOM 4030 C C . LEU A 1 514 ? 10.181 -12.482 1.394 1.00 98.38 514 LEU A C 1
ATOM 4032 O O . LEU A 1 514 ? 10.435 -12.423 0.195 1.00 98.38 514 LEU A O 1
ATOM 4036 N N . LEU A 1 515 ? 11.128 -12.735 2.304 1.00 98.12 515 LEU A N 1
ATOM 4037 C CA . LEU A 1 515 ? 12.543 -12.904 1.949 1.00 98.12 515 LEU A CA 1
ATOM 4038 C C . LEU A 1 515 ? 12.809 -14.182 1.133 1.00 98.12 515 LEU A C 1
ATOM 4040 O O . LEU A 1 515 ? 13.735 -14.205 0.324 1.00 98.12 515 LEU A O 1
ATOM 4044 N N . ALA A 1 516 ? 11.993 -15.229 1.289 1.00 98.31 516 ALA A N 1
ATOM 4045 C CA . ALA A 1 516 ? 12.077 -16.437 0.470 1.00 98.31 516 ALA A CA 1
ATOM 4046 C C . ALA A 1 516 ? 11.717 -16.195 -1.007 1.00 98.31 516 ALA A C 1
ATOM 4048 O O . ALA A 1 516 ? 12.183 -16.949 -1.862 1.00 98.31 516 ALA A O 1
ATOM 4049 N N . ASN A 1 517 ? 10.951 -15.142 -1.308 1.00 98.69 517 ASN A N 1
ATOM 4050 C CA . ASN A 1 517 ? 10.543 -14.754 -2.659 1.00 98.69 517 ASN A CA 1
ATOM 4051 C C . ASN A 1 517 ? 11.503 -13.737 -3.328 1.00 98.69 517 ASN A C 1
ATOM 4053 O O . ASN A 1 517 ? 11.209 -13.240 -4.415 1.00 98.69 517 ASN A O 1
ATOM 4057 N N . ILE A 1 518 ? 12.668 -13.444 -2.730 1.00 98.50 518 ILE A N 1
ATOM 4058 C CA . ILE A 1 518 ? 13.674 -12.520 -3.292 1.00 98.50 518 ILE A CA 1
ATOM 4059 C C . ILE A 1 518 ? 14.900 -13.297 -3.789 1.00 98.50 518 ILE A C 1
ATOM 4061 O O . ILE A 1 518 ? 15.454 -14.140 -3.078 1.00 98.50 518 ILE A O 1
ATOM 4065 N N . GLY A 1 519 ? 15.315 -13.062 -5.032 1.00 97.50 519 GLY A N 1
ATOM 4066 C CA . GLY A 1 519 ? 16.496 -13.690 -5.628 1.00 97.50 519 GLY A CA 1
ATOM 4067 C C . GLY A 1 519 ? 17.819 -13.093 -5.113 1.00 97.50 519 GLY A C 1
ATOM 4068 O O . GLY A 1 519 ? 17.855 -11.940 -4.676 1.00 97.50 519 GLY A O 1
ATOM 4069 N N . PRO A 1 520 ? 18.934 -13.850 -5.138 1.00 94.38 520 PRO A N 1
ATOM 4070 C CA . PRO A 1 520 ? 19.085 -15.167 -5.761 1.00 94.38 520 PRO A CA 1
ATOM 4071 C C . PRO A 1 520 ? 19.004 -16.326 -4.748 1.00 94.38 520 PRO A C 1
ATOM 4073 O O . PRO A 1 520 ? 19.109 -17.488 -5.128 1.00 94.38 520 PRO A O 1
ATOM 4076 N N . SER A 1 521 ? 18.876 -16.009 -3.454 1.00 89.31 521 SER A N 1
ATOM 4077 C CA . SER A 1 521 ? 19.070 -16.947 -2.335 1.00 89.31 521 SER A CA 1
ATOM 4078 C C . SER A 1 521 ? 17.791 -17.253 -1.549 1.00 89.31 521 SER A C 1
ATOM 4080 O O . SER A 1 521 ? 17.842 -17.989 -0.563 1.00 89.31 521 SER A O 1
ATOM 4082 N N . GLY A 1 522 ? 16.655 -16.668 -1.934 1.00 96.44 522 GLY A N 1
ATOM 4083 C CA . GLY A 1 522 ? 15.359 -16.979 -1.344 1.00 96.44 522 GLY A CA 1
ATOM 4084 C C . GLY A 1 522 ? 14.953 -18.426 -1.635 1.00 96.44 522 GLY A C 1
ATOM 4085 O O . GLY A 1 522 ? 15.141 -18.943 -2.733 1.00 96.44 522 GLY A O 1
ATOM 4086 N N . SER A 1 523 ? 14.386 -19.114 -0.643 1.00 96.94 523 SER A N 1
ATOM 4087 C CA . SER A 1 523 ? 14.056 -20.545 -0.751 1.00 96.94 523 SER A CA 1
ATOM 4088 C C . SER A 1 523 ? 12.870 -20.864 -1.674 1.00 96.94 523 SER A C 1
ATOM 4090 O O . SER A 1 523 ? 12.578 -22.039 -1.895 1.00 96.94 523 SER A O 1
ATOM 4092 N N . LYS A 1 524 ? 12.197 -19.839 -2.211 1.00 96.94 524 LYS A N 1
ATOM 4093 C CA . LYS A 1 524 ? 11.065 -19.929 -3.146 1.00 96.94 524 LYS A CA 1
ATOM 4094 C C . LYS A 1 524 ? 11.337 -19.203 -4.477 1.00 96.94 524 LYS A C 1
ATOM 4096 O O . LYS A 1 524 ? 10.664 -19.485 -5.462 1.00 96.94 524 LYS A O 1
ATOM 4101 N N . SER A 1 525 ? 12.347 -18.330 -4.547 1.00 94.75 525 SER A N 1
ATOM 4102 C CA . SER A 1 525 ? 12.716 -17.510 -5.714 1.00 94.75 525 SER A CA 1
ATOM 4103 C C . SER A 1 525 ? 13.571 -18.248 -6.758 1.00 94.75 525 SER A C 1
ATOM 4105 O O . SER A 1 525 ? 14.576 -17.735 -7.253 1.00 94.75 525 SER A O 1
ATOM 4107 N N . HIS A 1 526 ? 13.189 -19.479 -7.112 1.00 88.56 526 HIS A N 1
ATOM 4108 C CA . HIS A 1 526 ? 13.974 -20.304 -8.033 1.00 88.56 526 HIS A CA 1
ATOM 4109 C C . HIS A 1 526 ? 14.103 -19.654 -9.423 1.00 88.56 526 HIS A C 1
ATOM 4111 O O . HIS A 1 526 ? 13.111 -19.269 -10.036 1.00 88.56 526 HIS A O 1
ATOM 4117 N N . GLY A 1 527 ? 15.340 -19.538 -9.916 1.00 92.19 527 GLY A N 1
ATOM 4118 C CA . GLY A 1 527 ? 15.666 -18.874 -11.184 1.00 92.19 527 GLY A CA 1
ATOM 4119 C C . GLY A 1 527 ? 15.759 -17.342 -11.119 1.00 92.19 527 GLY A C 1
ATOM 4120 O O . GLY A 1 527 ? 16.239 -16.740 -12.077 1.00 92.19 527 GLY A O 1
ATOM 4121 N N . ALA A 1 528 ? 15.362 -16.707 -10.010 1.00 97.75 528 ALA A N 1
ATOM 4122 C CA . ALA A 1 528 ? 15.368 -15.251 -9.888 1.00 97.75 528 ALA A CA 1
ATOM 4123 C C . ALA A 1 528 ? 16.783 -14.664 -9.732 1.00 97.75 528 ALA A C 1
ATOM 4125 O O . ALA A 1 528 ? 17.616 -15.187 -8.986 1.00 97.75 528 ALA A O 1
ATOM 4126 N N . LYS A 1 529 ? 17.050 -13.537 -10.403 1.00 98.38 529 LYS A N 1
ATOM 4127 C CA . LYS A 1 529 ? 18.317 -12.788 -10.280 1.00 98.38 529 LYS A CA 1
ATOM 4128 C C . LYS A 1 529 ? 18.425 -12.067 -8.933 1.00 98.38 529 LYS A C 1
ATOM 4130 O O . LYS A 1 529 ? 17.463 -11.952 -8.176 1.00 98.38 529 LYS A O 1
ATOM 4135 N N . ALA A 1 530 ? 19.622 -11.585 -8.610 1.00 98.12 530 ALA A N 1
ATOM 4136 C CA . ALA A 1 530 ? 19.870 -10.913 -7.341 1.00 98.12 530 ALA A CA 1
ATOM 4137 C C . ALA A 1 530 ? 19.089 -9.594 -7.235 1.00 98.12 530 ALA A C 1
ATOM 4139 O O . ALA A 1 530 ? 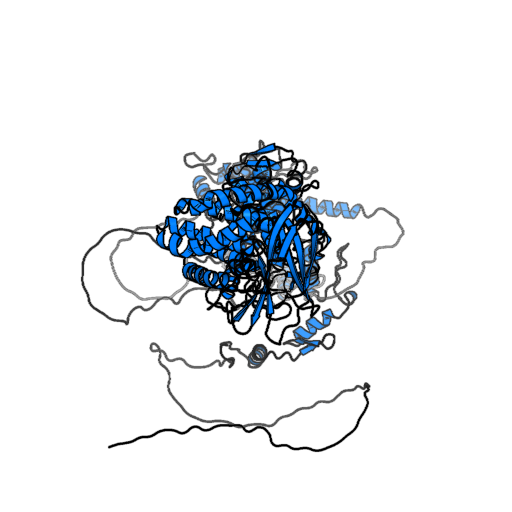19.324 -8.685 -8.018 1.00 98.12 530 ALA A O 1
ATOM 4140 N N . GLY A 1 531 ? 18.188 -9.485 -6.253 1.00 96.94 531 GLY A N 1
ATOM 4141 C CA . GLY A 1 531 ? 17.339 -8.302 -6.054 1.00 96.94 531 GLY A CA 1
ATOM 4142 C C . GLY A 1 531 ? 16.005 -8.335 -6.803 1.00 96.94 531 GLY A C 1
ATOM 4143 O O . GLY A 1 531 ? 15.176 -7.450 -6.590 1.00 96.94 531 GLY A O 1
ATOM 4144 N N . VAL A 1 532 ? 15.765 -9.365 -7.620 1.00 98.56 532 VAL A N 1
ATOM 4145 C CA . VAL A 1 532 ? 14.460 -9.623 -8.237 1.00 98.56 532 VAL A CA 1
ATOM 4146 C C . VAL A 1 532 ? 13.492 -10.157 -7.184 1.00 98.56 532 VAL A C 1
ATOM 4148 O O . VAL A 1 532 ? 13.811 -11.101 -6.458 1.00 98.56 532 VAL A O 1
ATOM 4151 N N . VAL A 1 533 ? 12.291 -9.581 -7.125 1.00 98.56 533 VAL A N 1
ATOM 4152 C CA . VAL A 1 533 ? 11.187 -10.057 -6.280 1.00 98.56 533 VAL A CA 1
ATOM 4153 C C . VAL A 1 533 ? 10.194 -10.805 -7.160 1.00 98.56 533 VAL A C 1
ATOM 4155 O O . VAL A 1 533 ? 9.651 -10.213 -8.095 1.00 98.56 533 VAL A O 1
ATOM 4158 N N . ILE A 1 534 ? 9.935 -12.081 -6.871 1.00 98.56 534 ILE A N 1
ATOM 4159 C CA . ILE A 1 534 ? 8.828 -12.800 -7.519 1.00 98.56 534 ILE A CA 1
ATOM 4160 C C . ILE A 1 534 ? 7.511 -12.404 -6.841 1.00 98.56 534 ILE A C 1
ATOM 4162 O O . ILE A 1 534 ? 7.483 -12.218 -5.622 1.00 98.56 534 ILE A O 1
ATOM 4166 N N . ALA A 1 535 ? 6.411 -12.282 -7.588 1.00 98.06 535 ALA A N 1
ATOM 4167 C CA . ALA A 1 535 ? 5.107 -12.016 -6.969 1.00 98.06 535 ALA A CA 1
ATOM 4168 C C . ALA A 1 535 ? 4.640 -13.215 -6.122 1.00 98.06 535 ALA A C 1
ATOM 4170 O O . ALA A 1 535 ? 4.193 -13.045 -4.987 1.00 98.06 535 ALA A O 1
ATOM 4171 N N . SER A 1 536 ? 4.800 -14.433 -6.650 1.00 98.62 536 SER A N 1
ATOM 4172 C CA . SER A 1 536 ? 4.524 -15.698 -5.962 1.00 98.62 536 SER A CA 1
ATOM 4173 C C . SER A 1 536 ? 5.323 -16.844 -6.608 1.00 98.62 536 SER A C 1
ATOM 4175 O O . SER A 1 536 ? 5.580 -16.796 -7.810 1.00 98.62 536 SER A O 1
ATOM 4177 N N . PRO A 1 537 ? 5.685 -17.910 -5.865 1.00 97.81 537 PRO A N 1
ATOM 4178 C CA . PRO A 1 537 ? 6.251 -19.144 -6.431 1.00 97.81 537 PRO A CA 1
ATOM 4179 C C . PRO A 1 537 ? 5.252 -19.995 -7.242 1.00 97.81 537 PRO A C 1
ATOM 4181 O O . PRO A 1 537 ? 5.607 -21.079 -7.709 1.00 97.81 537 PRO A O 1
ATOM 4184 N N . SER A 1 538 ? 3.997 -19.557 -7.384 1.00 97.19 538 SER A N 1
ATOM 4185 C CA . SER A 1 538 ? 2.973 -20.251 -8.167 1.00 97.19 538 SER A CA 1
ATOM 4186 C C . SER A 1 538 ? 3.296 -20.199 -9.661 1.00 97.19 538 SER A C 1
ATOM 4188 O O . SER A 1 538 ? 3.354 -19.120 -10.238 1.00 97.19 538 SER A O 1
ATOM 4190 N N . THR A 1 539 ? 3.465 -21.362 -10.292 1.00 94.56 539 THR A N 1
ATOM 4191 C CA . THR A 1 539 ? 3.808 -21.515 -11.725 1.00 94.56 539 THR A CA 1
ATOM 4192 C C . THR A 1 539 ? 2.639 -21.998 -12.591 1.00 94.56 539 THR A C 1
ATOM 4194 O O . THR A 1 539 ? 2.800 -22.263 -13.781 1.00 94.56 539 THR A O 1
ATOM 4197 N N . SER A 1 540 ? 1.444 -22.159 -12.013 1.00 91.50 540 SER A N 1
ATOM 4198 C CA . SER A 1 540 ? 0.259 -22.627 -12.739 1.00 91.50 540 SER A CA 1
ATOM 4199 C C . SER A 1 540 ? -1.036 -22.289 -12.001 1.00 91.50 540 SER A C 1
ATOM 4201 O O . SER A 1 540 ? -1.181 -22.648 -10.834 1.00 91.50 540 SER A O 1
ATOM 4203 N N . ASN A 1 541 ? -2.008 -21.707 -12.711 1.00 86.31 541 ASN A N 1
ATOM 4204 C CA . ASN A 1 541 ? -3.377 -21.451 -12.235 1.00 86.31 541 ASN A CA 1
ATOM 4205 C C . ASN A 1 541 ? -3.481 -20.753 -10.850 1.00 86.31 541 ASN A C 1
ATOM 4207 O O . ASN A 1 541 ? -4.137 -21.286 -9.952 1.00 86.31 541 ASN A O 1
ATOM 4211 N N . PRO A 1 542 ? -2.901 -19.546 -10.681 1.00 94.31 542 PRO A N 1
ATOM 4212 C CA . PRO A 1 542 ? -2.264 -18.726 -11.713 1.00 94.31 542 PRO A CA 1
ATOM 4213 C C . PRO A 1 542 ? -0.737 -18.925 -11.782 1.00 94.31 542 PRO A C 1
ATOM 4215 O O . PRO A 1 542 ? -0.111 -19.428 -10.847 1.00 94.31 542 PRO A O 1
ATOM 4218 N N . ASP A 1 543 ? -0.141 -18.523 -12.904 1.00 96.19 543 ASP A N 1
ATOM 4219 C CA . ASP A 1 543 ? 1.314 -18.438 -13.078 1.00 96.19 543 ASP A CA 1
ATOM 4220 C C . ASP A 1 543 ? 1.798 -17.013 -12.768 1.00 96.19 543 ASP A C 1
ATOM 4222 O O . ASP A 1 543 ? 1.540 -16.074 -13.525 1.00 96.19 543 ASP A O 1
ATOM 4226 N N . TYR A 1 544 ? 2.433 -16.859 -11.607 1.00 97.19 544 TYR A N 1
ATOM 4227 C CA . TYR A 1 544 ? 2.903 -15.608 -11.003 1.00 97.19 544 TYR A CA 1
ATOM 4228 C C . TYR A 1 544 ? 4.431 -15.617 -10.777 1.00 97.19 544 TYR A C 1
ATOM 4230 O O . TYR A 1 544 ? 4.951 -14.735 -10.084 1.00 97.19 544 TYR A O 1
ATOM 4238 N N . LEU A 1 545 ? 5.171 -16.558 -11.385 1.00 97.12 545 LEU A N 1
ATOM 4239 C CA . LEU A 1 545 ? 6.639 -16.595 -11.334 1.00 97.12 545 LEU A CA 1
ATOM 4240 C C . LEU A 1 545 ? 7.251 -15.561 -12.304 1.00 97.12 545 LEU A C 1
ATOM 4242 O O . LEU A 1 545 ? 7.988 -15.884 -13.233 1.00 97.12 545 LEU A O 1
ATOM 4246 N N . TYR A 1 546 ? 6.931 -14.292 -12.057 1.00 98.19 546 TYR A N 1
ATOM 4247 C CA . TYR A 1 546 ? 7.440 -13.100 -12.736 1.00 98.19 546 TYR A CA 1
ATOM 4248 C C . TYR A 1 546 ? 7.738 -12.027 -11.686 1.00 98.19 546 TYR A C 1
ATOM 4250 O O . TYR A 1 546 ? 7.285 -12.110 -10.538 1.00 98.19 546 TYR A O 1
ATOM 4258 N N . THR A 1 547 ? 8.478 -10.996 -12.083 1.00 98.62 547 THR A N 1
ATOM 4259 C CA . THR A 1 547 ? 8.716 -9.815 -11.253 1.00 98.62 547 THR A CA 1
ATOM 4260 C C . THR A 1 547 ? 7.892 -8.640 -11.757 1.00 98.62 547 THR A C 1
ATOM 4262 O O . THR A 1 547 ? 8.038 -8.212 -12.900 1.00 98.62 547 THR A O 1
ATOM 4265 N N . TRP A 1 548 ? 6.988 -8.133 -10.918 1.00 98.81 548 TRP A N 1
ATOM 4266 C CA . TRP A 1 548 ? 6.221 -6.921 -11.201 1.00 98.81 548 TRP A CA 1
ATOM 4267 C C . TRP A 1 548 ? 6.954 -5.701 -10.643 1.00 98.81 548 TRP A C 1
ATOM 4269 O O . TRP A 1 548 ? 7.465 -5.727 -9.518 1.00 98.81 548 TRP A O 1
ATOM 4279 N N . THR A 1 549 ? 6.968 -4.605 -11.404 1.00 98.88 549 THR A N 1
ATOM 4280 C CA . THR A 1 549 ? 7.595 -3.338 -10.990 1.00 98.88 549 THR A CA 1
ATOM 4281 C C . THR A 1 549 ? 6.917 -2.769 -9.737 1.00 98.88 549 THR A C 1
ATOM 4283 O O . THR A 1 549 ? 7.600 -2.261 -8.845 1.00 98.88 549 THR A O 1
ATOM 4286 N N . ARG A 1 550 ? 5.585 -2.905 -9.637 1.00 98.81 550 ARG A N 1
ATOM 4287 C CA . ARG A 1 550 ? 4.772 -2.534 -8.466 1.00 98.81 550 ARG A CA 1
ATOM 4288 C C . ARG A 1 550 ? 5.193 -3.310 -7.224 1.00 98.81 550 ARG A C 1
ATOM 4290 O O . ARG A 1 550 ? 5.715 -2.716 -6.284 1.00 98.81 550 ARG A O 1
ATOM 4297 N N . ASP A 1 551 ? 4.993 -4.623 -7.243 1.00 98.44 551 ASP A N 1
ATOM 4298 C CA . ASP A 1 551 ? 5.205 -5.519 -6.108 1.00 98.44 551 ASP A CA 1
ATOM 4299 C C . ASP A 1 551 ? 6.643 -5.439 -5.602 1.00 98.44 551 ASP A C 1
ATOM 4301 O O . ASP A 1 551 ? 6.859 -5.255 -4.406 1.00 98.44 551 ASP A O 1
ATOM 4305 N N . SER A 1 552 ? 7.623 -5.453 -6.512 1.00 98.62 552 SER A N 1
ATOM 4306 C CA . SER A 1 552 ? 9.036 -5.282 -6.160 1.00 98.62 552 SER A CA 1
ATOM 4307 C C . SER A 1 552 ? 9.284 -3.973 -5.413 1.00 98.62 552 SER A C 1
ATOM 4309 O O . SER A 1 552 ? 9.982 -3.968 -4.403 1.00 98.62 552 SER A O 1
ATOM 4311 N N . SER A 1 553 ? 8.688 -2.869 -5.870 1.00 98.75 553 SER A N 1
ATOM 4312 C CA . SER A 1 553 ? 8.894 -1.541 -5.281 1.00 98.75 553 SER A CA 1
ATOM 4313 C C . SER A 1 553 ? 8.153 -1.345 -3.957 1.00 98.75 553 SER A C 1
ATOM 4315 O O . SER A 1 553 ? 8.685 -0.694 -3.061 1.00 98.75 553 SER A O 1
ATOM 4317 N N . LEU A 1 554 ? 6.962 -1.929 -3.791 1.00 98.69 554 LEU A N 1
ATOM 4318 C CA . LEU A 1 554 ? 6.220 -1.911 -2.523 1.00 98.69 554 LEU A CA 1
ATOM 4319 C C . LEU A 1 554 ? 6.903 -2.789 -1.464 1.00 98.69 554 LEU A C 1
ATOM 4321 O O . LEU A 1 554 ? 7.104 -2.353 -0.329 1.00 98.69 554 LEU A O 1
ATOM 4325 N N . VAL A 1 555 ? 7.338 -3.993 -1.853 1.00 98.56 555 VAL A N 1
ATOM 4326 C CA . VAL A 1 555 ? 8.119 -4.902 -1.003 1.00 98.56 555 VAL A CA 1
ATOM 4327 C C . VAL A 1 555 ? 9.438 -4.249 -0.593 1.00 98.56 555 VAL A C 1
ATOM 4329 O O . VAL A 1 555 ? 9.760 -4.232 0.596 1.00 98.56 555 VAL A O 1
ATOM 4332 N N . PHE A 1 556 ? 10.178 -3.646 -1.531 1.00 98.62 556 PHE A N 1
ATOM 4333 C CA . PHE A 1 556 ? 11.414 -2.951 -1.180 1.00 98.62 556 PHE A CA 1
ATOM 4334 C C . PHE A 1 556 ? 11.199 -1.642 -0.423 1.00 98.62 556 PHE A C 1
ATOM 4336 O O . PHE A 1 556 ? 12.036 -1.325 0.415 1.00 98.62 556 PHE A O 1
ATOM 4343 N N . GLY A 1 557 ? 10.068 -0.950 -0.586 1.00 98.00 557 GLY A N 1
ATOM 4344 C CA . GLY A 1 557 ? 9.656 0.128 0.317 1.00 98.00 557 GLY A CA 1
ATOM 4345 C C . GLY A 1 557 ? 9.610 -0.346 1.775 1.00 98.00 557 GLY A C 1
ATOM 4346 O O . GLY A 1 557 ? 10.314 0.200 2.622 1.00 98.00 557 GLY A O 1
ATOM 4347 N N . ALA A 1 558 ? 8.898 -1.443 2.051 1.00 97.44 558 ALA A N 1
ATOM 4348 C CA . ALA A 1 558 ? 8.799 -2.021 3.396 1.00 97.44 558 ALA A CA 1
ATOM 4349 C C . ALA A 1 558 ? 10.129 -2.600 3.939 1.00 97.44 558 ALA A C 1
ATOM 4351 O O . ALA A 1 558 ? 10.332 -2.652 5.156 1.00 97.44 558 ALA A O 1
ATOM 4352 N N . ILE A 1 559 ? 11.049 -3.037 3.069 1.00 98.25 559 ILE A N 1
ATOM 4353 C CA . ILE A 1 559 ? 12.420 -3.444 3.443 1.00 98.25 559 ILE A CA 1
ATOM 4354 C C . ILE A 1 559 ? 13.278 -2.216 3.786 1.00 98.25 559 ILE A C 1
ATOM 4356 O O . ILE A 1 559 ? 13.998 -2.223 4.786 1.00 98.25 559 ILE A O 1
ATOM 4360 N N . ILE A 1 560 ? 13.202 -1.159 2.973 1.00 98.56 560 ILE A N 1
ATOM 4361 C CA . ILE A 1 560 ? 13.965 0.081 3.149 1.00 98.56 560 ILE A CA 1
ATOM 4362 C C . ILE A 1 560 ? 13.489 0.822 4.402 1.00 98.56 560 ILE A C 1
ATOM 4364 O O . ILE A 1 560 ? 14.332 1.262 5.180 1.00 98.56 560 ILE A O 1
ATOM 4368 N N . ASP A 1 561 ? 12.186 0.890 4.678 1.00 97.19 561 ASP A N 1
ATOM 4369 C CA . ASP A 1 561 ? 11.678 1.468 5.929 1.00 97.19 561 ASP A CA 1
ATOM 4370 C C . ASP A 1 561 ? 12.157 0.658 7.151 1.00 97.19 561 ASP A C 1
ATOM 4372 O O . ASP A 1 561 ? 12.680 1.242 8.100 1.00 97.19 561 ASP A O 1
ATOM 4376 N N . GLN A 1 562 ? 12.119 -0.684 7.117 1.00 96.50 562 GLN A N 1
ATOM 4377 C CA . GLN A 1 562 ? 12.690 -1.515 8.196 1.00 96.50 562 GLN A CA 1
ATOM 4378 C C . GLN A 1 562 ? 14.186 -1.257 8.432 1.00 96.50 562 GLN A C 1
ATOM 4380 O O . GLN A 1 562 ? 14.622 -1.197 9.584 1.00 96.50 562 GLN A O 1
ATOM 4385 N N . TYR A 1 563 ? 14.979 -1.099 7.370 1.00 97.75 563 TYR A N 1
ATOM 4386 C CA . TYR A 1 563 ? 16.411 -0.824 7.494 1.00 97.75 563 TYR A CA 1
ATOM 4387 C C . TYR A 1 563 ? 16.682 0.597 8.002 1.00 97.75 563 TYR A C 1
ATOM 4389 O O . TYR A 1 563 ? 17.454 0.796 8.940 1.00 97.75 563 TYR A O 1
ATOM 4397 N N . THR A 1 564 ? 16.039 1.597 7.397 1.00 96.88 564 THR A N 1
ATOM 4398 C CA . THR A 1 564 ? 16.317 3.021 7.650 1.00 96.88 564 THR A CA 1
ATOM 4399 C C . THR A 1 564 ? 15.757 3.519 8.984 1.00 96.88 564 THR A C 1
ATOM 4401 O O . THR A 1 564 ? 16.321 4.451 9.558 1.00 96.88 564 THR A O 1
ATOM 4404 N N . LEU A 1 565 ? 14.724 2.859 9.522 1.00 95.44 565 LEU A N 1
ATOM 4405 C CA . LEU A 1 565 ? 14.231 3.039 10.893 1.00 95.44 565 LEU A CA 1
ATOM 4406 C C . LEU A 1 565 ? 15.008 2.203 11.934 1.00 95.44 565 LEU A C 1
ATOM 4408 O O . LEU A 1 565 ? 14.688 2.255 13.120 1.00 95.44 565 LEU A O 1
ATOM 4412 N N . GLY A 1 566 ? 16.020 1.430 11.519 1.00 95.31 566 GLY A N 1
ATOM 4413 C CA . GLY A 1 566 ? 16.860 0.620 12.412 1.00 95.31 566 GLY A CA 1
ATOM 4414 C C . GLY A 1 566 ? 16.193 -0.642 12.973 1.00 95.31 566 GLY A C 1
ATOM 4415 O O . GLY A 1 566 ? 16.738 -1.254 13.888 1.00 95.31 566 GLY A O 1
ATOM 4416 N N . LEU A 1 567 ? 15.036 -1.045 12.434 1.00 93.56 567 LEU A N 1
ATOM 4417 C CA . LEU A 1 567 ? 14.283 -2.228 12.870 1.00 93.56 567 LEU A CA 1
ATOM 4418 C C . LEU A 1 567 ? 14.941 -3.540 12.415 1.00 93.56 567 LEU A C 1
ATOM 4420 O O . LEU A 1 567 ? 14.823 -4.554 13.100 1.00 93.56 567 LEU A O 1
ATOM 4424 N N . ASP A 1 568 ? 15.635 -3.532 11.272 1.00 94.94 568 ASP A N 1
ATOM 4425 C CA . ASP A 1 568 ? 16.491 -4.639 10.839 1.00 94.94 568 ASP A CA 1
ATOM 4426 C C . ASP A 1 568 ? 17.629 -4.170 9.918 1.00 94.94 568 ASP A C 1
ATOM 4428 O O . ASP A 1 568 ? 17.442 -3.896 8.731 1.00 94.94 568 ASP A O 1
ATOM 4432 N N . THR A 1 569 ? 18.842 -4.129 10.467 1.00 95.44 569 THR A N 1
ATOM 4433 C CA . THR A 1 569 ? 20.059 -3.731 9.751 1.00 95.44 569 THR A CA 1
ATOM 4434 C C . THR A 1 569 ? 20.691 -4.851 8.912 1.00 95.44 569 THR A C 1
ATOM 4436 O O . THR A 1 569 ? 21.625 -4.584 8.155 1.00 95.44 569 THR A O 1
ATOM 4439 N N . SER A 1 570 ? 20.185 -6.090 8.965 1.00 95.62 570 SER A N 1
ATOM 4440 C CA . SER A 1 570 ? 20.673 -7.189 8.111 1.00 95.62 570 SER A CA 1
ATOM 4441 C C . SER A 1 570 ? 20.214 -7.062 6.652 1.00 95.62 570 SER A C 1
ATOM 4443 O O . SER A 1 570 ? 20.870 -7.565 5.740 1.00 95.62 570 SER A O 1
ATOM 4445 N N . LEU A 1 571 ? 19.130 -6.315 6.412 1.00 96.56 571 LEU A N 1
ATOM 4446 C CA . LEU A 1 571 ? 18.483 -6.154 5.105 1.00 96.56 571 LEU A CA 1
ATOM 4447 C C . LEU A 1 571 ? 19.331 -5.416 4.052 1.00 96.56 571 LEU A C 1
ATOM 4449 O O . LEU A 1 571 ? 18.972 -5.426 2.873 1.00 96.56 571 LEU A O 1
ATOM 4453 N N . ARG A 1 572 ? 20.463 -4.807 4.440 1.00 96.31 572 ARG A N 1
ATOM 4454 C CA . ARG A 1 572 ? 21.304 -3.963 3.571 1.00 96.31 572 ARG A CA 1
ATOM 4455 C C . ARG A 1 572 ? 21.626 -4.606 2.219 1.00 96.31 572 ARG A C 1
ATOM 4457 O O . ARG A 1 572 ? 21.416 -3.977 1.187 1.00 96.31 572 ARG A O 1
ATOM 4464 N N . GLY A 1 573 ? 22.086 -5.859 2.228 1.00 96.56 573 GLY A N 1
ATOM 4465 C CA . GLY A 1 573 ? 22.486 -6.561 1.005 1.00 96.56 573 GLY A CA 1
ATOM 4466 C C . GLY A 1 573 ? 21.331 -6.798 0.027 1.00 96.56 573 GLY A C 1
ATOM 4467 O O . GLY A 1 573 ? 21.547 -6.795 -1.180 1.00 96.56 573 GLY A O 1
ATOM 4468 N N . GLN A 1 574 ? 20.095 -6.929 0.521 1.00 97.50 574 GLN A N 1
ATOM 4469 C CA . GLN A 1 574 ? 18.921 -7.026 -0.351 1.00 97.50 574 GLN A CA 1
ATOM 4470 C C . GLN A 1 574 ? 18.616 -5.682 -1.022 1.00 97.50 574 GLN A C 1
ATOM 4472 O O . GLN A 1 574 ? 18.277 -5.658 -2.201 1.00 97.50 574 GLN A O 1
ATOM 4477 N N . ILE A 1 575 ? 18.782 -4.566 -0.303 1.00 98.50 575 ILE A N 1
ATOM 4478 C CA . ILE A 1 575 ? 18.578 -3.213 -0.845 1.00 98.50 575 ILE A CA 1
ATOM 4479 C C . ILE A 1 575 ? 19.618 -2.911 -1.936 1.00 98.50 575 ILE A C 1
ATOM 4481 O O . ILE A 1 575 ? 19.253 -2.433 -3.008 1.00 98.50 575 ILE A O 1
ATOM 4485 N N . ASP A 1 576 ? 20.894 -3.241 -1.707 1.00 97.69 576 ASP A N 1
ATOM 4486 C CA . ASP A 1 576 ? 21.947 -3.069 -2.720 1.00 97.69 576 ASP A CA 1
ATOM 4487 C C . ASP A 1 576 ? 21.692 -3.936 -3.971 1.00 97.69 576 ASP A C 1
ATOM 4489 O O . ASP A 1 576 ? 21.840 -3.455 -5.097 1.00 97.69 576 ASP A O 1
ATOM 4493 N N . ASN A 1 577 ? 21.238 -5.184 -3.788 1.00 98.38 577 ASN A N 1
ATOM 4494 C CA . ASN A 1 577 ? 20.841 -6.065 -4.890 1.00 98.38 577 ASN A CA 1
ATOM 4495 C C . ASN A 1 577 ? 19.648 -5.496 -5.683 1.00 98.38 577 ASN A C 1
ATOM 4497 O O . ASN A 1 577 ? 19.675 -5.494 -6.911 1.00 98.38 577 ASN A O 1
ATOM 4501 N N . PHE A 1 578 ? 18.614 -4.979 -5.008 1.00 98.56 578 PHE A N 1
ATOM 4502 C CA . PHE A 1 578 ? 17.455 -4.358 -5.662 1.00 98.56 578 PHE A CA 1
ATOM 4503 C C . PHE A 1 578 ? 17.859 -3.160 -6.525 1.00 98.56 578 PHE A C 1
ATOM 4505 O O . PHE A 1 578 ? 17.442 -3.070 -7.678 1.00 98.56 578 PHE A O 1
ATOM 4512 N N . VAL A 1 579 ? 18.728 -2.279 -6.015 1.00 98.56 579 VA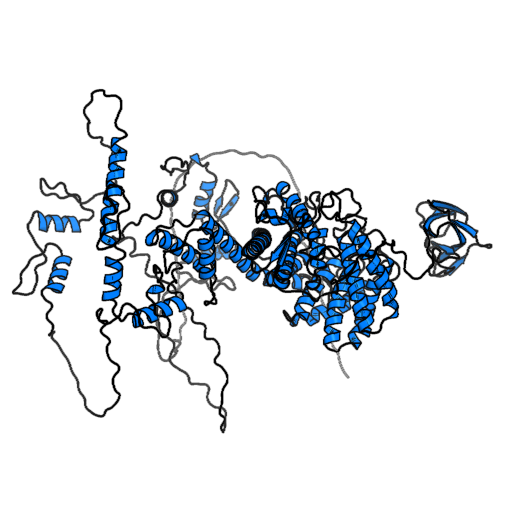L A N 1
ATOM 4513 C CA . VAL A 1 579 ? 19.276 -1.147 -6.786 1.00 98.56 579 VAL A CA 1
ATOM 4514 C C . VAL A 1 579 ? 19.990 -1.633 -8.055 1.00 98.56 579 VAL A C 1
ATOM 4516 O O . VAL A 1 579 ? 19.815 -1.038 -9.120 1.00 98.56 579 VAL A O 1
ATOM 4519 N N . ALA A 1 580 ? 20.762 -2.721 -7.968 1.00 98.19 580 ALA A N 1
ATOM 4520 C CA . ALA A 1 580 ? 21.434 -3.312 -9.124 1.00 98.19 580 ALA A CA 1
ATOM 4521 C C . ALA A 1 580 ? 20.440 -3.898 -10.146 1.00 98.19 580 ALA A C 1
ATOM 4523 O O . ALA A 1 580 ? 20.543 -3.586 -11.332 1.00 98.19 580 ALA A O 1
ATOM 4524 N N . SER A 1 581 ? 19.451 -4.673 -9.691 1.00 98.44 581 SER A N 1
ATOM 4525 C CA . SER A 1 581 ? 18.426 -5.281 -10.551 1.00 98.44 581 SER A CA 1
ATOM 4526 C C . SER A 1 581 ? 17.558 -4.235 -11.257 1.00 98.44 581 SER A C 1
ATOM 4528 O O . SER A 1 581 ? 17.376 -4.277 -12.474 1.00 98.44 581 SER A O 1
ATOM 4530 N N . GLN A 1 582 ? 17.092 -3.211 -10.535 1.00 98.00 582 GLN A N 1
ATOM 4531 C CA . GLN A 1 582 ? 16.275 -2.154 -11.133 1.00 98.00 582 GLN A CA 1
ATOM 4532 C C . GLN A 1 582 ? 17.032 -1.340 -12.189 1.00 98.00 582 GLN A C 1
ATOM 4534 O O . GLN A 1 582 ? 16.441 -0.956 -13.200 1.00 98.00 582 GLN A O 1
ATOM 4539 N N . ARG A 1 583 ? 18.345 -1.136 -12.012 1.00 96.56 583 ARG A N 1
ATOM 4540 C CA . ARG A 1 583 ? 19.203 -0.514 -13.032 1.00 96.56 583 ARG A CA 1
ATOM 4541 C C . ARG A 1 583 ? 19.265 -1.336 -14.326 1.00 96.56 583 ARG A C 1
ATOM 4543 O O . ARG A 1 583 ? 19.400 -0.741 -15.392 1.00 96.56 583 ARG A O 1
ATOM 4550 N N . ILE A 1 584 ? 19.180 -2.665 -14.241 1.00 97.62 584 ILE A N 1
ATOM 4551 C CA . ILE A 1 584 ? 19.108 -3.558 -15.407 1.00 97.62 584 ILE A CA 1
ATOM 4552 C C . ILE A 1 584 ? 17.713 -3.456 -16.032 1.00 97.62 584 ILE A C 1
ATOM 4554 O O . ILE A 1 584 ? 17.598 -3.074 -17.195 1.00 97.62 584 ILE A O 1
ATOM 4558 N N . ILE A 1 585 ? 16.661 -3.707 -15.244 1.00 97.69 585 ILE A N 1
ATOM 4559 C CA . ILE A 1 585 ? 15.260 -3.760 -15.699 1.00 97.69 585 ILE A CA 1
ATOM 4560 C C . ILE A 1 585 ? 14.827 -2.472 -16.421 1.00 97.69 585 ILE A C 1
ATOM 4562 O O . ILE A 1 585 ? 14.177 -2.554 -17.460 1.00 97.69 585 ILE A O 1
ATOM 4566 N N . GLN A 1 586 ? 15.240 -1.284 -15.958 1.00 96.50 586 GLN A N 1
ATOM 4567 C CA . GLN A 1 586 ? 14.935 -0.017 -16.646 1.00 96.50 586 GLN A CA 1
ATOM 4568 C C . GLN A 1 586 ? 15.438 0.054 -18.101 1.00 96.50 586 GLN A C 1
ATOM 4570 O O . GLN A 1 586 ? 14.876 0.807 -18.893 1.00 96.50 586 GLN A O 1
ATOM 4575 N N . GLN A 1 587 ? 16.488 -0.693 -18.461 1.00 96.44 587 GLN A N 1
ATOM 4576 C CA . GLN A 1 587 ? 17.082 -0.694 -19.806 1.00 96.44 587 GLN A CA 1
ATOM 4577 C C . GLN A 1 587 ? 16.521 -1.808 -20.711 1.00 96.44 587 GLN A C 1
ATOM 4579 O O . GLN A 1 587 ? 16.826 -1.850 -21.906 1.00 96.44 587 GLN A O 1
ATOM 4584 N N . VAL A 1 588 ? 15.704 -2.716 -20.167 1.00 95.19 588 VAL A N 1
ATOM 4585 C CA . VAL A 1 588 ? 15.148 -3.861 -20.897 1.00 95.19 588 VAL A CA 1
ATOM 4586 C C . VAL A 1 588 ? 14.046 -3.383 -21.838 1.00 95.19 588 VAL A C 1
ATOM 4588 O O . VAL A 1 588 ? 12.937 -3.059 -21.413 1.00 95.19 588 VAL A O 1
ATOM 4591 N N . SER A 1 589 ? 14.350 -3.362 -23.137 1.00 93.88 589 SER A N 1
ATOM 4592 C CA . SER A 1 589 ? 13.361 -3.069 -24.182 1.00 93.88 589 SER A CA 1
ATOM 4593 C C . SER A 1 589 ? 12.295 -4.165 -24.224 1.00 93.88 589 SER A C 1
ATOM 4595 O O . SER A 1 589 ? 12.613 -5.354 -24.200 1.00 93.88 589 SER A O 1
ATOM 4597 N N . ASN A 1 590 ? 11.029 -3.759 -24.240 1.00 95.94 590 ASN A N 1
ATOM 4598 C CA . ASN A 1 590 ? 9.880 -4.608 -23.927 1.00 95.94 590 ASN A CA 1
ATOM 4599 C C . ASN A 1 590 ? 8.628 -4.154 -24.721 1.00 95.94 590 ASN A C 1
ATOM 4601 O O . ASN A 1 590 ? 8.718 -3.185 -25.478 1.00 95.94 590 ASN A O 1
ATOM 4605 N N . PRO A 1 591 ? 7.458 -4.814 -24.595 1.00 93.69 591 PRO A N 1
ATOM 4606 C CA . PRO A 1 591 ? 6.280 -4.454 -25.392 1.00 93.69 591 PRO A CA 1
ATOM 4607 C C . PRO A 1 591 ? 5.656 -3.078 -25.085 1.00 93.69 591 PRO A C 1
ATOM 4609 O O . PRO A 1 591 ? 4.869 -2.599 -25.897 1.00 93.69 591 PRO A O 1
ATOM 4612 N N . SER A 1 592 ? 5.992 -2.428 -23.963 1.00 86.38 592 SER A N 1
ATOM 4613 C CA . SER A 1 592 ? 5.664 -1.010 -23.713 1.00 86.38 592 SER A CA 1
ATOM 4614 C C . SER A 1 592 ? 6.680 -0.034 -24.331 1.00 86.38 592 SER A C 1
ATOM 4616 O O . SER A 1 592 ? 6.438 1.171 -24.332 1.00 86.38 592 SER A O 1
ATOM 4618 N N . GLY A 1 593 ? 7.807 -0.524 -24.862 1.00 86.12 593 GLY A N 1
ATOM 4619 C CA . GLY A 1 593 ? 8.806 0.246 -25.608 1.00 86.12 593 GLY A CA 1
ATOM 4620 C C . GLY A 1 593 ? 10.236 0.108 -25.071 1.00 86.12 593 GLY A C 1
ATOM 4621 O O . GLY A 1 593 ? 10.594 -0.836 -24.365 1.00 86.12 593 GLY A O 1
ATOM 4622 N N . THR A 1 594 ? 11.071 1.089 -25.406 1.00 88.81 594 THR A N 1
ATOM 4623 C CA . THR A 1 594 ? 12.423 1.280 -24.852 1.00 88.81 594 THR A CA 1
ATOM 4624 C C . THR A 1 594 ? 12.385 2.204 -23.630 1.00 88.81 594 THR A C 1
ATOM 4626 O O . THR A 1 594 ? 11.387 2.893 -23.397 1.00 88.81 594 THR A O 1
ATOM 4629 N N . VAL A 1 595 ? 13.498 2.296 -22.891 1.00 81.81 595 VAL A N 1
ATOM 4630 C CA . VAL A 1 595 ? 13.679 3.224 -21.754 1.00 81.81 595 VAL A CA 1
ATOM 4631 C C . VAL A 1 595 ? 13.273 4.678 -22.062 1.00 81.81 595 VAL A C 1
ATOM 4633 O O . VAL A 1 595 ? 12.765 5.369 -21.186 1.00 81.81 595 VAL A O 1
ATOM 4636 N N . SER A 1 596 ? 13.443 5.129 -23.310 1.00 77.62 596 SER A N 1
ATOM 4637 C CA . SER A 1 596 ? 13.138 6.493 -23.764 1.00 77.62 596 SER A CA 1
ATOM 4638 C C . SER A 1 596 ? 11.761 6.668 -24.416 1.00 77.62 596 SER A C 1
ATOM 4640 O O . SER A 1 596 ? 11.338 7.804 -24.608 1.00 77.62 596 SER A O 1
ATOM 4642 N N . THR A 1 597 ? 11.062 5.583 -24.772 1.00 75.44 597 THR A N 1
ATOM 4643 C CA . THR A 1 597 ? 9.808 5.641 -25.560 1.00 75.44 597 THR A CA 1
ATOM 4644 C C . THR A 1 597 ? 8.570 5.131 -24.824 1.00 75.44 597 THR A C 1
ATOM 4646 O O . THR A 1 597 ? 7.459 5.485 -25.208 1.00 75.44 597 THR A O 1
ATOM 4649 N N . GLY A 1 598 ? 8.732 4.349 -23.751 1.00 77.69 598 GLY A N 1
ATOM 4650 C CA . GLY A 1 598 ? 7.600 3.887 -22.934 1.00 77.69 598 GLY A CA 1
ATOM 4651 C C . GLY A 1 598 ? 7.866 2.669 -22.046 1.00 77.69 598 GLY A C 1
ATOM 4652 O O . GLY A 1 598 ? 7.104 2.419 -21.114 1.00 77.69 598 GLY A O 1
ATOM 4653 N N . GLY A 1 599 ? 8.972 1.949 -22.266 1.00 83.94 599 GLY A N 1
ATOM 4654 C CA . GLY A 1 599 ? 9.284 0.667 -21.623 1.00 83.94 599 GLY A CA 1
ATOM 4655 C C . GLY A 1 599 ? 9.397 0.700 -20.096 1.00 83.94 599 GLY A C 1
ATOM 4656 O O . GLY A 1 599 ? 9.245 -0.337 -19.456 1.00 83.94 599 GLY A O 1
ATOM 4657 N N . LEU A 1 600 ? 9.591 1.876 -19.490 1.00 94.31 600 LEU A N 1
ATOM 4658 C CA . LEU A 1 600 ? 9.534 2.056 -18.033 1.00 94.31 600 LEU A CA 1
ATOM 4659 C C . LEU A 1 600 ? 8.134 1.772 -17.453 1.00 94.31 600 LEU A C 1
ATOM 4661 O O . LEU A 1 600 ? 8.027 1.403 -16.286 1.00 94.31 600 LEU A O 1
ATOM 4665 N N . GLY A 1 601 ? 7.076 1.914 -18.258 1.00 96.44 601 GLY A N 1
ATOM 4666 C CA . GLY A 1 601 ? 5.693 1.588 -17.903 1.00 96.44 601 GLY A CA 1
ATOM 4667 C C . GLY A 1 601 ? 5.303 0.115 -18.071 1.00 96.44 601 GLY A C 1
ATOM 4668 O O . GLY A 1 601 ? 4.116 -0.196 -17.958 1.00 96.44 601 GLY A O 1
ATOM 4669 N N . GLU A 1 602 ? 6.248 -0.784 -18.365 1.00 98.56 602 GLU A N 1
ATOM 4670 C CA . GLU A 1 602 ? 5.960 -2.218 -18.447 1.00 98.56 602 GLU A CA 1
ATOM 4671 C C . GLU A 1 602 ? 5.645 -2.788 -17.048 1.00 98.56 602 GLU A C 1
ATOM 4673 O O . GLU A 1 602 ? 6.443 -2.617 -16.116 1.00 98.56 602 GLU A O 1
ATOM 4678 N N . PRO A 1 603 ? 4.503 -3.482 -16.868 1.00 98.50 603 PRO A N 1
ATOM 4679 C CA . PRO A 1 603 ? 4.094 -3.970 -15.552 1.00 98.50 603 PRO A CA 1
ATOM 4680 C C . PRO A 1 603 ? 5.053 -4.997 -14.952 1.00 98.50 603 PRO A C 1
ATOM 4682 O O . PRO A 1 603 ? 5.337 -4.938 -13.751 1.00 98.50 603 PRO A O 1
ATOM 4685 N N . LYS A 1 604 ? 5.543 -5.934 -15.777 1.00 98.38 604 LYS A N 1
ATOM 4686 C CA . LYS A 1 604 ? 6.266 -7.123 -15.320 1.00 98.38 604 LYS A CA 1
ATOM 4687 C C . LYS A 1 604 ? 7.331 -7.628 -16.294 1.00 98.38 604 LYS A C 1
ATOM 4689 O O . LYS A 1 604 ? 7.237 -7.449 -17.505 1.00 98.38 604 LYS A O 1
ATOM 4694 N N . PHE A 1 605 ? 8.306 -8.331 -15.733 1.00 98.75 605 PHE A N 1
ATOM 4695 C CA . PHE A 1 605 ? 9.445 -8.939 -16.414 1.00 98.75 605 PHE A CA 1
ATOM 4696 C C . PHE A 1 605 ? 9.607 -10.392 -15.951 1.00 98.75 605 PHE A C 1
ATOM 4698 O O . PHE A 1 605 ? 9.083 -10.795 -14.908 1.00 98.75 605 PHE A O 1
ATOM 4705 N N . ASN A 1 606 ? 10.338 -11.195 -16.716 1.00 98.50 606 ASN A N 1
ATOM 4706 C CA . ASN A 1 606 ? 10.688 -12.555 -16.316 1.00 98.50 606 ASN A CA 1
ATOM 4707 C C . ASN A 1 606 ? 11.686 -12.510 -15.142 1.00 98.50 606 ASN A C 1
ATOM 4709 O O . ASN A 1 606 ? 12.416 -11.533 -14.963 1.00 98.50 606 ASN A O 1
ATOM 4713 N N . VAL A 1 607 ? 11.739 -13.567 -14.326 1.00 97.75 607 VAL A N 1
ATOM 4714 C CA . VAL A 1 607 ? 12.579 -13.579 -13.106 1.00 97.75 607 VAL A CA 1
ATOM 4715 C C . VAL A 1 607 ? 14.089 -13.547 -13.388 1.00 97.75 607 VAL A C 1
ATOM 4717 O O . VAL A 1 607 ? 14.881 -13.231 -12.500 1.00 97.75 607 VAL A O 1
ATOM 4720 N N . ASP A 1 608 ? 14.485 -13.827 -14.630 1.00 97.44 608 ASP A N 1
ATOM 4721 C CA . ASP A 1 608 ? 15.854 -13.721 -15.134 1.00 97.44 608 ASP A CA 1
ATOM 4722 C C . ASP A 1 608 ? 16.222 -12.313 -15.657 1.00 97.44 608 ASP A C 1
ATOM 4724 O O . ASP A 1 608 ? 17.295 -12.149 -16.238 1.00 97.44 608 ASP A O 1
ATOM 4728 N N . GLU A 1 609 ? 15.353 -11.321 -15.419 1.00 97.94 609 GLU A N 1
ATOM 4729 C CA . GLU A 1 609 ? 15.422 -9.920 -15.874 1.00 97.94 609 GLU A CA 1
ATOM 4730 C C . GLU A 1 609 ? 15.151 -9.712 -17.377 1.00 97.94 609 GLU A C 1
ATOM 4732 O O . GLU A 1 609 ? 15.309 -8.602 -17.883 1.00 97.94 609 GLU A O 1
ATOM 4737 N N . THR A 1 610 ? 14.686 -10.732 -18.110 1.00 98.25 610 THR A N 1
ATOM 4738 C CA . THR A 1 610 ? 14.281 -10.574 -19.520 1.00 98.25 610 THR A CA 1
ATOM 4739 C C . THR A 1 610 ? 12.845 -10.047 -19.682 1.00 98.25 610 THR A C 1
ATOM 4741 O O . THR A 1 610 ? 12.015 -10.122 -18.774 1.00 98.25 610 THR A O 1
ATOM 4744 N N . ALA A 1 611 ? 12.529 -9.480 -20.851 1.00 97.81 611 ALA A N 1
ATOM 4745 C CA . ALA A 1 611 ? 11.212 -8.906 -21.131 1.00 97.81 611 ALA A CA 1
ATOM 4746 C C . ALA A 1 611 ? 10.097 -9.969 -21.169 1.00 97.81 611 ALA A C 1
ATOM 4748 O O . ALA A 1 611 ? 10.211 -10.980 -21.868 1.00 97.81 611 ALA A O 1
ATOM 4749 N N . PHE A 1 612 ? 8.969 -9.699 -20.504 1.00 96.94 612 PHE A N 1
ATOM 4750 C CA . PHE A 1 612 ? 7.750 -10.482 -20.699 1.00 96.94 612 PHE A CA 1
ATOM 4751 C C . PHE A 1 612 ? 7.084 -10.082 -22.027 1.00 96.94 612 PHE A C 1
ATOM 4753 O O . PHE A 1 612 ? 6.584 -8.968 -22.176 1.00 96.94 612 PHE A O 1
ATOM 4760 N N . THR A 1 613 ? 7.075 -10.985 -23.009 1.00 95.19 613 THR A N 1
ATOM 4761 C CA . THR A 1 613 ? 6.612 -10.700 -24.382 1.00 95.19 613 THR A CA 1
ATOM 4762 C C . THR A 1 613 ? 5.129 -10.993 -24.630 1.00 95.19 613 THR A C 1
ATOM 4764 O O . THR A 1 613 ? 4.606 -10.638 -25.685 1.00 95.19 613 THR A O 1
ATOM 4767 N N . GLY A 1 614 ? 4.429 -11.621 -23.679 1.00 90.56 614 GLY A N 1
ATOM 4768 C CA . GLY A 1 614 ? 3.009 -11.958 -23.813 1.00 90.56 614 GLY A CA 1
ATOM 4769 C C . GLY A 1 614 ? 2.080 -10.738 -23.800 1.00 90.56 614 GLY A C 1
ATOM 4770 O O . GLY A 1 614 ? 2.440 -9.657 -23.323 1.00 90.56 614 GLY A O 1
ATOM 4771 N N . ALA A 1 615 ? 0.850 -10.912 -24.292 1.00 90.69 615 ALA A N 1
ATOM 4772 C CA . ALA A 1 615 ? -0.214 -9.916 -24.150 1.00 90.69 615 ALA A CA 1
ATOM 4773 C C . ALA A 1 615 ? -0.541 -9.679 -22.663 1.00 90.69 615 ALA A C 1
ATOM 4775 O O . ALA A 1 615 ? -0.587 -10.629 -21.883 1.00 90.69 615 ALA A O 1
ATOM 4776 N N . TRP A 1 616 ? -0.731 -8.418 -22.267 1.00 96.25 616 TRP A N 1
ATOM 4777 C CA . TRP A 1 616 ? -0.951 -8.017 -20.873 1.00 96.25 616 TRP A CA 1
ATOM 4778 C C . TRP A 1 616 ? -1.619 -6.635 -20.792 1.00 96.25 616 TRP A C 1
ATOM 4780 O O . TRP A 1 616 ? -1.589 -5.885 -21.771 1.00 96.25 616 TRP A O 1
ATOM 4790 N N . GLY A 1 617 ? -2.184 -6.278 -19.635 1.00 89.94 617 GLY A N 1
ATOM 4791 C CA . GLY A 1 617 ? -2.733 -4.942 -19.373 1.00 89.94 617 GLY A CA 1
ATOM 4792 C C . GLY A 1 617 ? -1.623 -3.904 -19.193 1.00 89.94 617 GLY A C 1
ATOM 4793 O O . GLY A 1 617 ? -1.217 -3.626 -18.068 1.00 89.94 617 GLY A O 1
ATOM 4794 N N . ARG A 1 618 ? -1.095 -3.355 -20.293 1.00 94.81 618 ARG A N 1
ATOM 4795 C CA . ARG A 1 618 ? 0.043 -2.414 -20.313 1.00 94.81 618 ARG A CA 1
ATOM 4796 C C . ARG A 1 618 ? -0.279 -1.111 -21.068 1.00 94.81 618 ARG A C 1
ATOM 4798 O O . ARG A 1 618 ? -1.112 -1.144 -21.973 1.00 94.81 618 ARG A O 1
ATOM 4805 N N . PRO A 1 619 ? 0.387 0.019 -20.758 1.00 96.62 619 PRO A N 1
ATOM 4806 C CA . PRO A 1 619 ? 1.331 0.222 -19.655 1.00 96.62 619 PRO A CA 1
ATOM 4807 C C . PRO A 1 619 ? 0.623 0.408 -18.302 1.00 96.62 619 PRO A C 1
ATOM 4809 O O . PRO A 1 619 ? -0.551 0.783 -18.247 1.00 96.62 619 PRO A O 1
ATOM 4812 N N . GLN A 1 620 ? 1.365 0.211 -17.210 1.00 98.38 620 GLN A N 1
ATOM 4813 C CA . GLN A 1 620 ? 0.959 0.569 -15.845 1.00 98.38 620 GLN A CA 1
ATOM 4814 C C . GLN A 1 620 ? 1.928 1.623 -15.303 1.00 98.38 620 GLN A C 1
ATOM 4816 O O . GLN A 1 620 ? 3.130 1.394 -15.162 1.00 98.38 620 GLN A O 1
ATOM 4821 N N . ARG A 1 621 ? 1.420 2.837 -15.078 1.00 98.38 621 ARG A N 1
ATOM 4822 C CA . ARG A 1 621 ? 2.251 4.041 -14.886 1.00 98.38 621 ARG A CA 1
ATOM 4823 C C . ARG A 1 621 ? 2.563 4.356 -13.421 1.00 98.38 621 ARG A C 1
ATOM 4825 O O . ARG A 1 621 ? 3.218 5.360 -13.144 1.00 98.38 621 ARG A O 1
ATOM 4832 N N . ASP A 1 622 ? 2.118 3.513 -12.494 1.00 98.81 622 ASP A N 1
ATOM 4833 C CA . ASP A 1 622 ? 2.462 3.558 -11.070 1.00 98.81 622 ASP A CA 1
ATOM 4834 C C . ASP A 1 622 ? 3.831 2.925 -10.779 1.00 98.81 622 ASP A C 1
ATOM 4836 O O . ASP A 1 622 ? 4.528 3.404 -9.890 1.00 98.81 622 ASP A O 1
ATOM 4840 N N . GLY A 1 623 ? 4.252 1.913 -11.549 1.00 98.75 623 GLY A N 1
ATOM 4841 C CA . GLY A 1 623 ? 5.520 1.196 -11.350 1.00 98.75 623 GLY A CA 1
ATOM 4842 C C . GLY A 1 623 ? 6.744 2.115 -11.175 1.00 98.75 623 GLY A C 1
ATOM 4843 O O . GLY A 1 623 ? 7.382 2.060 -10.122 1.00 98.75 623 GLY A O 1
ATOM 4844 N N . PRO A 1 624 ? 7.047 3.011 -12.137 1.00 98.88 624 PRO A N 1
ATOM 4845 C CA . PRO A 1 624 ? 8.119 4.003 -12.007 1.00 98.88 624 PRO A CA 1
ATOM 4846 C C . PRO A 1 624 ? 7.980 4.909 -10.781 1.00 98.88 624 PRO A C 1
ATOM 4848 O O . PRO A 1 624 ? 8.952 5.145 -10.071 1.00 98.88 624 PRO A O 1
ATOM 4851 N N . ALA A 1 625 ? 6.769 5.380 -10.474 1.00 98.88 625 ALA A N 1
ATOM 4852 C CA . ALA A 1 625 ? 6.533 6.239 -9.317 1.00 98.88 625 ALA A CA 1
ATOM 4853 C C . ALA A 1 625 ? 6.804 5.512 -7.988 1.00 98.88 625 ALA A C 1
ATOM 4855 O O . ALA A 1 625 ? 7.442 6.066 -7.093 1.00 98.88 625 ALA A O 1
ATOM 4856 N N . LEU A 1 626 ? 6.370 4.255 -7.865 1.00 98.94 626 LEU A N 1
ATOM 4857 C CA . LEU A 1 626 ? 6.633 3.403 -6.703 1.00 98.94 626 LEU A CA 1
ATOM 4858 C C . LEU A 1 626 ? 8.127 3.099 -6.544 1.00 98.94 626 LEU A C 1
ATOM 4860 O O . LEU A 1 626 ? 8.656 3.205 -5.435 1.00 98.94 626 LEU A O 1
ATOM 4864 N N . ARG A 1 627 ? 8.820 2.788 -7.645 1.00 98.88 627 ARG A N 1
ATOM 4865 C CA . ARG A 1 627 ? 10.270 2.559 -7.654 1.00 98.88 627 ARG A CA 1
ATOM 4866 C C . ARG A 1 627 ? 11.041 3.807 -7.238 1.00 98.88 627 ARG A C 1
ATOM 4868 O O . ARG A 1 627 ? 11.891 3.727 -6.350 1.00 98.88 627 ARG A O 1
ATOM 4875 N N . ALA A 1 628 ? 10.691 4.963 -7.801 1.00 98.94 628 ALA A N 1
ATOM 4876 C CA . ALA A 1 628 ? 11.236 6.249 -7.388 1.00 98.94 628 ALA A CA 1
ATOM 4877 C C . ALA A 1 628 ? 10.990 6.500 -5.892 1.00 98.94 628 ALA A C 1
ATOM 4879 O O . ALA A 1 628 ? 11.942 6.801 -5.181 1.00 98.94 628 ALA A O 1
ATOM 4880 N N . ASN A 1 629 ? 9.768 6.299 -5.383 1.00 98.81 629 ASN A N 1
ATOM 4881 C CA . ASN A 1 629 ? 9.445 6.480 -3.960 1.00 98.81 629 ASN A CA 1
ATOM 4882 C C . ASN A 1 629 ? 10.340 5.627 -3.036 1.00 98.81 629 ASN A C 1
ATOM 4884 O O . ASN A 1 629 ? 10.886 6.144 -2.061 1.00 98.81 629 ASN A O 1
ATOM 4888 N N . ALA A 1 630 ? 10.539 4.342 -3.349 1.00 98.75 630 ALA A N 1
ATOM 4889 C CA . ALA A 1 630 ? 11.406 3.457 -2.565 1.00 98.75 630 ALA A CA 1
ATOM 4890 C C . ALA A 1 630 ? 12.885 3.901 -2.614 1.00 98.75 630 ALA A C 1
ATOM 4892 O O . ALA A 1 630 ? 13.552 4.017 -1.581 1.00 98.75 630 ALA A O 1
ATOM 4893 N N . LEU A 1 631 ? 13.394 4.208 -3.812 1.00 98.88 631 LEU A N 1
ATOM 4894 C CA . LEU A 1 631 ? 14.784 4.624 -4.015 1.00 98.88 631 LEU A CA 1
ATOM 4895 C C . LEU A 1 631 ? 15.083 6.029 -3.463 1.00 98.88 631 LEU A C 1
ATOM 4897 O O . LEU A 1 631 ? 16.205 6.273 -3.021 1.00 98.88 631 LEU A O 1
ATOM 4901 N N . ILE A 1 632 ? 14.100 6.934 -3.419 1.00 98.88 632 ILE A N 1
ATOM 4902 C CA . ILE A 1 632 ? 14.225 8.262 -2.800 1.00 98.88 632 ILE A CA 1
ATOM 4903 C C . ILE A 1 632 ? 14.290 8.145 -1.269 1.00 98.88 632 ILE A C 1
ATOM 4905 O O . ILE A 1 632 ? 15.124 8.818 -0.661 1.00 98.88 632 ILE A O 1
ATOM 4909 N N . THR A 1 633 ? 13.510 7.262 -0.627 1.00 98.50 633 THR A N 1
ATOM 4910 C CA . THR A 1 633 ? 13.684 6.967 0.813 1.00 98.50 633 THR A CA 1
ATOM 4911 C C . THR A 1 633 ? 15.109 6.479 1.101 1.00 98.50 633 THR A C 1
ATOM 4913 O O . THR A 1 633 ? 15.763 6.980 2.022 1.00 98.50 633 THR A O 1
ATOM 4916 N N . TRP A 1 634 ? 15.637 5.569 0.273 1.00 98.56 634 TRP A N 1
ATOM 4917 C CA . TRP A 1 634 ? 17.007 5.067 0.413 1.00 98.56 634 TRP A CA 1
ATOM 4918 C C . TRP A 1 634 ? 18.069 6.153 0.181 1.00 98.56 634 TRP A C 1
ATOM 4920 O O . TRP A 1 634 ? 18.990 6.302 0.988 1.00 98.56 634 TRP A O 1
ATOM 4930 N N . ALA A 1 635 ? 17.907 6.978 -0.856 1.00 98.75 635 ALA A N 1
ATOM 4931 C CA . ALA A 1 635 ? 18.769 8.126 -1.127 1.00 98.75 635 ALA A CA 1
ATOM 4932 C C . ALA A 1 635 ? 18.794 9.121 0.046 1.00 98.75 635 ALA A C 1
ATOM 4934 O O . ALA A 1 635 ? 19.866 9.520 0.498 1.00 98.75 635 ALA A O 1
ATOM 4935 N N . ASN A 1 636 ? 17.627 9.468 0.596 1.00 98.44 636 ASN A N 1
ATOM 4936 C CA . ASN A 1 636 ? 17.501 10.385 1.731 1.00 98.44 636 ASN A CA 1
ATOM 4937 C C . ASN A 1 636 ? 18.125 9.836 3.025 1.00 98.44 636 ASN A C 1
ATOM 4939 O O . ASN A 1 636 ? 18.614 10.617 3.843 1.00 98.44 636 ASN A O 1
ATOM 4943 N N . PHE A 1 637 ? 18.148 8.514 3.222 1.00 97.88 637 PHE A N 1
ATOM 4944 C CA . PHE A 1 637 ? 18.936 7.900 4.292 1.00 97.88 637 PHE A CA 1
ATOM 4945 C C . PHE A 1 637 ? 20.440 8.017 4.017 1.00 97.88 637 PHE A C 1
ATOM 4947 O O . PHE A 1 637 ? 21.184 8.471 4.884 1.00 97.88 637 PHE A O 1
ATOM 4954 N N . LEU A 1 638 ? 20.896 7.674 2.809 1.00 98.12 638 LEU A N 1
ATOM 4955 C CA . LEU A 1 638 ? 22.316 7.730 2.448 1.00 98.12 638 LEU A CA 1
ATOM 4956 C C . LEU A 1 638 ? 22.903 9.150 2.476 1.00 98.12 638 LEU A C 1
ATOM 4958 O O . LEU A 1 638 ? 24.059 9.301 2.869 1.00 98.12 638 LEU A O 1
ATOM 4962 N N . LEU A 1 639 ? 22.122 10.187 2.153 1.00 97.69 639 LEU A N 1
ATOM 4963 C CA . LEU A 1 639 ? 22.530 11.589 2.329 1.00 97.69 639 LEU A CA 1
ATOM 4964 C C . LEU A 1 639 ? 22.783 11.938 3.805 1.00 97.69 639 LEU A C 1
ATOM 4966 O O . LEU A 1 639 ? 23.765 12.608 4.111 1.00 97.69 639 LEU A O 1
ATOM 4970 N N . LYS A 1 640 ? 21.959 11.430 4.734 1.00 96.31 640 LYS A N 1
ATOM 4971 C CA . LYS A 1 640 ? 22.175 11.595 6.188 1.00 96.31 640 LYS A CA 1
ATOM 4972 C C . LYS A 1 640 ? 23.400 10.826 6.699 1.00 96.31 640 LYS A C 1
ATOM 4974 O O . LYS A 1 640 ? 23.943 11.189 7.734 1.00 96.31 640 LYS A O 1
ATOM 4979 N N . GLN A 1 641 ? 23.843 9.802 5.967 1.00 96.06 641 GLN A N 1
ATOM 4980 C CA . GLN A 1 641 ? 25.094 9.066 6.201 1.00 96.06 641 GLN A CA 1
ATOM 4981 C C . GLN A 1 641 ? 26.274 9.622 5.371 1.00 96.06 641 GLN A C 1
ATOM 4983 O O . GLN A 1 641 ? 27.252 8.915 5.133 1.00 96.06 641 GLN A O 1
ATOM 4988 N N . SER A 1 642 ? 26.179 10.867 4.884 1.00 95.88 642 SER A N 1
ATOM 4989 C CA . SER A 1 642 ? 27.202 11.567 4.084 1.00 95.88 642 SER A CA 1
ATOM 4990 C C . SER A 1 642 ? 27.618 10.879 2.770 1.00 95.88 642 SER A C 1
ATOM 4992 O O . SER A 1 642 ? 28.621 11.253 2.162 1.00 95.88 642 SER A O 1
ATOM 4994 N N . ASN A 1 643 ? 26.849 9.905 2.271 1.00 96.25 643 ASN A N 1
ATOM 4995 C CA . ASN A 1 643 ? 27.179 9.129 1.069 1.00 96.25 643 ASN A CA 1
ATOM 4996 C C . ASN A 1 643 ? 26.644 9.780 -0.228 1.00 96.25 643 ASN A C 1
ATOM 4998 O O . ASN A 1 643 ? 26.090 9.121 -1.114 1.00 96.25 643 ASN A O 1
ATOM 5002 N N . SER A 1 644 ? 26.800 11.100 -0.350 1.00 95.38 644 SER A N 1
ATOM 5003 C CA . SER A 1 644 ? 26.225 11.902 -1.442 1.00 95.38 644 SER A CA 1
ATOM 5004 C C . SER A 1 644 ? 26.769 11.540 -2.828 1.00 95.38 644 SER A C 1
ATOM 5006 O O . SER A 1 644 ? 26.059 11.693 -3.823 1.00 95.38 644 SER A O 1
ATOM 5008 N N . SER A 1 645 ? 27.997 11.012 -2.906 1.00 96.75 645 SER A N 1
ATOM 5009 C CA . SER A 1 645 ? 28.586 10.535 -4.167 1.00 96.75 645 SER A CA 1
ATOM 5010 C C . SER A 1 645 ? 27.831 9.326 -4.728 1.00 96.75 645 SER A C 1
ATOM 5012 O O . SER A 1 645 ? 27.472 9.326 -5.903 1.00 96.75 645 SER A O 1
ATOM 5014 N N . TYR A 1 646 ? 27.500 8.327 -3.900 1.00 97.56 646 TYR A N 1
ATOM 5015 C CA . TYR A 1 646 ? 26.700 7.182 -4.351 1.00 97.56 646 TYR A CA 1
ATOM 5016 C C . TYR A 1 646 ? 25.279 7.606 -4.743 1.00 97.56 646 TYR A C 1
ATOM 5018 O O . TYR A 1 646 ? 24.756 7.160 -5.765 1.00 97.56 646 TYR A O 1
ATOM 5026 N N . VAL A 1 647 ? 24.669 8.518 -3.976 1.00 98.50 647 VAL A N 1
ATOM 5027 C CA . VAL A 1 647 ? 23.335 9.047 -4.292 1.00 98.50 647 VAL A CA 1
ATOM 5028 C C . VAL A 1 647 ? 23.330 9.744 -5.655 1.00 98.50 647 VAL A C 1
ATOM 5030 O O . VAL A 1 647 ? 22.515 9.395 -6.504 1.00 98.50 647 VAL A O 1
ATOM 5033 N N . THR A 1 648 ? 24.270 10.657 -5.905 1.00 97.56 648 THR A N 1
ATOM 5034 C CA . THR A 1 648 ? 24.321 11.443 -7.153 1.00 97.56 648 THR A CA 1
ATOM 5035 C C . THR A 1 648 ? 24.754 10.607 -8.362 1.00 97.56 648 THR A C 1
ATOM 5037 O O . THR A 1 648 ? 24.208 10.779 -9.448 1.00 97.56 648 THR A O 1
ATOM 5040 N N . ASN A 1 649 ? 25.703 9.680 -8.189 1.00 95.44 649 ASN A N 1
ATOM 5041 C CA . ASN A 1 649 ? 26.308 8.941 -9.304 1.00 95.44 649 ASN A CA 1
ATOM 5042 C C . ASN A 1 649 ? 25.667 7.566 -9.576 1.00 95.44 649 ASN A C 1
ATOM 5044 O O . ASN A 1 649 ? 25.874 7.014 -10.654 1.00 95.44 649 ASN A O 1
ATOM 5048 N N . THR A 1 650 ? 24.915 6.991 -8.625 1.00 95.25 650 THR A N 1
ATOM 5049 C CA . THR A 1 650 ? 24.310 5.646 -8.760 1.00 95.25 650 THR A CA 1
ATOM 5050 C C . THR A 1 650 ? 22.789 5.657 -8.630 1.00 95.25 650 THR A C 1
ATOM 5052 O O . THR A 1 650 ? 22.117 5.108 -9.499 1.00 95.25 650 THR A O 1
ATOM 5055 N N . LEU A 1 651 ? 22.226 6.285 -7.589 1.00 98.31 651 LEU A N 1
ATOM 5056 C CA . LEU A 1 651 ? 20.768 6.280 -7.379 1.00 98.31 651 LEU A CA 1
ATOM 5057 C C . LEU A 1 651 ? 20.040 7.308 -8.248 1.00 98.31 651 LEU A C 1
ATOM 5059 O O . LEU A 1 651 ? 19.008 6.990 -8.832 1.00 98.31 651 LEU A O 1
ATOM 5063 N N . TRP A 1 652 ? 20.570 8.528 -8.357 1.00 98.50 652 TRP A N 1
ATOM 5064 C CA . TRP A 1 652 ? 19.915 9.604 -9.097 1.00 98.50 652 TRP A CA 1
ATOM 5065 C C . TRP A 1 652 ? 19.668 9.280 -10.579 1.00 98.50 652 TRP A C 1
ATOM 5067 O O . TRP A 1 652 ? 18.557 9.551 -11.020 1.00 98.50 652 TRP A O 1
ATOM 5077 N N . PRO A 1 653 ? 20.579 8.644 -11.346 1.00 97.50 653 PRO A N 1
ATOM 5078 C CA . PRO A 1 653 ? 20.279 8.243 -12.724 1.00 97.50 653 PRO A CA 1
ATOM 5079 C C . PRO A 1 653 ? 19.069 7.300 -12.843 1.00 97.50 653 PRO A C 1
ATOM 5081 O O . PRO A 1 653 ? 18.261 7.465 -13.752 1.00 97.50 653 PRO A O 1
ATOM 5084 N N . ILE A 1 654 ? 18.911 6.362 -11.900 1.00 98.31 654 ILE A N 1
ATOM 5085 C CA . ILE A 1 654 ? 17.783 5.414 -11.849 1.00 98.31 654 ILE A CA 1
ATOM 5086 C C . ILE A 1 654 ? 16.491 6.170 -11.505 1.00 98.31 654 ILE A C 1
ATOM 5088 O O . ILE A 1 654 ? 15.497 6.085 -12.224 1.00 98.31 654 ILE A O 1
ATOM 5092 N N . ILE A 1 655 ? 16.528 6.972 -10.435 1.00 98.88 655 ILE A N 1
ATOM 5093 C CA . ILE A 1 655 ? 15.392 7.776 -9.961 1.00 98.88 655 ILE A CA 1
ATOM 5094 C C . ILE A 1 655 ? 14.943 8.782 -11.031 1.00 98.88 655 ILE A C 1
ATOM 5096 O O . ILE A 1 655 ? 13.747 8.949 -11.252 1.00 98.88 655 ILE A O 1
ATOM 5100 N N . LYS A 1 656 ? 15.880 9.449 -11.716 1.00 98.12 656 LYS A N 1
ATOM 5101 C CA . LYS A 1 656 ? 15.569 10.484 -12.707 1.00 98.12 656 LYS A CA 1
ATOM 5102 C C . LYS A 1 656 ? 14.799 9.910 -13.895 1.00 98.12 656 LYS A C 1
ATOM 5104 O O . LYS A 1 656 ? 13.818 10.526 -14.284 1.00 98.12 656 LYS A O 1
ATOM 5109 N N . LEU A 1 657 ? 15.176 8.734 -14.409 1.00 98.06 657 LEU A N 1
ATOM 5110 C CA . LEU A 1 657 ? 14.441 8.066 -15.494 1.00 98.06 657 LEU A CA 1
ATOM 5111 C C . LEU A 1 657 ? 12.970 7.820 -15.123 1.00 98.06 657 LEU A C 1
ATOM 5113 O O . LEU A 1 657 ? 12.072 8.114 -15.912 1.00 98.06 657 LEU A O 1
ATOM 5117 N N . ASP A 1 658 ? 12.714 7.346 -13.901 1.00 98.81 658 ASP A N 1
ATOM 5118 C CA . ASP A 1 658 ? 11.350 7.127 -13.419 1.00 98.81 658 ASP A CA 1
ATOM 5119 C C . ASP A 1 658 ? 10.577 8.449 -13.226 1.00 98.81 658 ASP A C 1
ATOM 5121 O O . ASP A 1 658 ? 9.405 8.537 -13.594 1.00 98.81 658 ASP A O 1
ATOM 5125 N N . LEU A 1 659 ? 11.218 9.495 -12.689 1.00 98.75 659 LEU A N 1
ATOM 5126 C CA . LEU A 1 659 ? 10.590 10.810 -12.488 1.00 98.75 659 LEU A CA 1
ATOM 5127 C C . LEU A 1 659 ? 10.332 11.560 -13.806 1.00 98.75 659 LEU A C 1
ATOM 5129 O O . LEU A 1 659 ? 9.272 12.171 -13.946 1.00 98.75 659 LEU A O 1
ATOM 5133 N N . ASP A 1 660 ? 11.246 11.480 -14.778 1.00 96.50 660 ASP A N 1
ATOM 5134 C CA . ASP A 1 660 ? 11.061 11.989 -16.143 1.00 96.50 660 ASP A CA 1
ATOM 5135 C C . ASP A 1 660 ? 9.858 11.301 -16.804 1.00 96.50 660 ASP A C 1
ATOM 5137 O O . ASP A 1 660 ? 8.975 11.970 -17.349 1.00 96.50 660 ASP A O 1
ATOM 5141 N N . TYR A 1 661 ? 9.782 9.966 -16.701 1.00 97.25 661 TYR A N 1
ATOM 5142 C CA . TYR A 1 661 ? 8.661 9.192 -17.226 1.00 97.25 661 TYR A CA 1
ATOM 5143 C C . TYR A 1 661 ? 7.334 9.625 -16.593 1.00 97.25 661 TYR A C 1
ATOM 5145 O O . TYR A 1 661 ? 6.374 9.881 -17.322 1.00 97.25 661 TYR A O 1
ATOM 5153 N N . VAL A 1 662 ? 7.273 9.767 -15.263 1.00 98.25 662 VAL A N 1
ATOM 5154 C CA . VAL A 1 662 ? 6.071 10.253 -14.566 1.00 98.25 662 VAL A CA 1
ATOM 5155 C C . VAL A 1 662 ? 5.699 11.666 -15.025 1.00 98.25 662 VAL A C 1
ATOM 5157 O O . VAL A 1 662 ? 4.550 11.895 -15.403 1.00 98.25 662 VAL A O 1
ATOM 5160 N N . ALA A 1 663 ? 6.653 12.600 -15.063 1.00 94.81 663 ALA A N 1
ATOM 5161 C CA . ALA A 1 663 ? 6.403 13.981 -15.475 1.00 94.81 663 ALA A CA 1
ATOM 5162 C C . ALA A 1 663 ? 5.853 14.084 -16.912 1.00 94.81 663 ALA A C 1
ATOM 5164 O O . ALA A 1 663 ? 4.968 14.902 -17.161 1.00 94.81 663 ALA A O 1
ATOM 5165 N N . ALA A 1 664 ? 6.324 13.236 -17.833 1.00 88.44 664 ALA A N 1
ATOM 5166 C CA . ALA A 1 664 ? 5.886 13.223 -19.230 1.00 88.44 664 ALA A CA 1
ATOM 5167 C C . ALA A 1 664 ? 4.602 12.405 -19.501 1.00 88.44 664 ALA A C 1
ATOM 5169 O O . ALA A 1 664 ? 3.925 12.655 -20.499 1.00 88.44 664 ALA A O 1
ATOM 5170 N N . ASN A 1 665 ? 4.255 11.424 -18.655 1.00 90.56 665 ASN A N 1
ATOM 5171 C CA . ASN A 1 665 ? 3.212 10.431 -18.964 1.00 90.56 665 ASN A CA 1
ATOM 5172 C C . ASN A 1 665 ? 2.027 10.379 -17.985 1.00 90.56 665 ASN A C 1
ATOM 5174 O O . ASN A 1 665 ? 1.089 9.622 -18.238 1.00 90.56 665 ASN A O 1
ATOM 5178 N N . TRP A 1 666 ? 2.024 11.145 -16.887 1.00 91.81 666 TRP A N 1
ATOM 5179 C CA . TRP A 1 666 ? 0.962 11.054 -15.871 1.00 91.81 666 TRP A CA 1
ATOM 5180 C C . TRP A 1 666 ? -0.451 11.354 -16.403 1.00 91.81 666 TRP A C 1
ATOM 5182 O O . TRP A 1 666 ? -1.421 10.757 -15.944 1.00 91.81 666 TRP A O 1
ATOM 5192 N N . ASN A 1 667 ? -0.567 12.254 -17.386 1.00 83.69 667 ASN A N 1
ATOM 5193 C CA . ASN A 1 667 ? -1.838 12.687 -17.980 1.00 83.69 667 ASN A CA 1
ATOM 5194 C C . ASN A 1 667 ? -2.286 11.797 -19.166 1.00 83.69 667 ASN A C 1
ATOM 5196 O O . ASN A 1 667 ? -3.085 12.215 -20.000 1.00 83.69 667 ASN A O 1
ATOM 5200 N N . GLN A 1 668 ? -1.741 10.581 -19.278 1.00 85.50 668 GLN A N 1
ATOM 5201 C CA . GLN A 1 668 ? -2.157 9.564 -20.247 1.00 85.50 668 GLN A CA 1
ATOM 5202 C C . GLN A 1 668 ? -2.902 8.428 -19.535 1.00 85.50 668 GLN A C 1
ATOM 5204 O O . GLN A 1 668 ? -2.698 8.188 -18.344 1.00 85.50 668 GLN A O 1
ATOM 5209 N N . THR A 1 669 ? -3.722 7.668 -20.266 1.00 80.94 669 THR A N 1
ATOM 5210 C CA . THR A 1 669 ? -4.352 6.464 -19.709 1.00 80.94 669 THR A CA 1
ATOM 5211 C C . THR A 1 669 ? -3.312 5.418 -19.301 1.00 80.94 669 THR A C 1
ATOM 5213 O O . THR A 1 669 ? -2.234 5.290 -19.894 1.00 80.94 669 THR A O 1
ATOM 5216 N N . THR A 1 670 ? -3.650 4.673 -18.257 1.00 92.38 670 THR A N 1
ATOM 5217 C CA . THR A 1 670 ? -2.882 3.592 -17.640 1.00 92.38 670 THR A CA 1
ATOM 5218 C C . THR A 1 670 ? -3.837 2.434 -17.383 1.00 92.38 670 THR A C 1
ATOM 5220 O O . THR A 1 670 ? -5.016 2.670 -17.123 1.00 92.38 670 THR A O 1
ATOM 5223 N N . PHE A 1 671 ? -3.349 1.197 -17.397 1.00 97.50 671 PHE A N 1
ATOM 5224 C CA . PHE A 1 671 ? -4.034 0.157 -16.630 1.00 97.50 671 PHE A CA 1
ATOM 5225 C C . PHE A 1 671 ? -3.869 0.456 -15.134 1.00 97.50 671 PHE A C 1
ATOM 5227 O O . PHE A 1 671 ? -2.868 1.055 -14.721 1.00 97.50 671 PHE A O 1
ATOM 5234 N N . ASP A 1 672 ? -4.874 0.107 -14.339 1.00 96.81 672 ASP A N 1
ATOM 5235 C CA . ASP A 1 672 ? -4.866 0.292 -12.892 1.00 96.81 672 ASP A CA 1
ATOM 5236 C C . ASP A 1 672 ? -4.030 -0.780 -12.171 1.00 96.81 672 ASP A C 1
ATOM 5238 O O . ASP A 1 672 ? -3.480 -1.692 -12.792 1.00 96.81 672 ASP A O 1
ATOM 5242 N N . LEU A 1 673 ? -3.921 -0.680 -10.840 1.00 98.44 673 LEU A N 1
ATOM 5243 C CA . LEU A 1 673 ? -3.132 -1.622 -10.030 1.00 98.44 673 LEU A CA 1
ATOM 5244 C C . LEU A 1 673 ? -3.624 -3.081 -10.083 1.00 98.44 673 LEU A C 1
ATOM 5246 O O . LEU A 1 673 ? -2.905 -3.984 -9.661 1.00 98.44 673 LEU A O 1
ATOM 5250 N N . TRP A 1 674 ? -4.834 -3.297 -10.602 1.00 98.50 674 TRP A N 1
ATOM 5251 C CA . TRP A 1 674 ? -5.446 -4.604 -10.831 1.00 98.50 674 TRP A CA 1
ATOM 5252 C C . TRP A 1 674 ? -5.234 -5.145 -12.241 1.00 98.50 674 TRP A C 1
ATOM 5254 O O . TRP A 1 674 ? -5.706 -6.237 -12.535 1.00 98.50 674 TRP A O 1
ATOM 5264 N N . GLU A 1 675 ? -4.502 -4.409 -13.082 1.00 97.81 675 GLU A N 1
ATOM 5265 C CA . GLU A 1 675 ? -4.111 -4.793 -14.442 1.00 97.81 675 GLU A CA 1
ATOM 5266 C C . GLU A 1 675 ? -5.299 -4.905 -15.424 1.00 97.81 675 GLU A C 1
ATOM 5268 O O . GLU A 1 675 ? -5.186 -5.515 -16.488 1.00 97.81 675 GLU A O 1
ATOM 5273 N N . GLU A 1 676 ? -6.438 -4.286 -15.088 1.00 94.06 676 GLU A N 1
ATOM 5274 C CA . GLU A 1 676 ? -7.743 -4.533 -15.718 1.00 94.06 676 GLU A CA 1
ATOM 5275 C C . GLU A 1 676 ? -8.339 -3.303 -16.412 1.00 94.06 676 GLU A C 1
ATOM 5277 O O . GLU A 1 676 ? -8.833 -3.403 -17.537 1.00 94.06 676 GLU A O 1
ATOM 5282 N N . VAL A 1 677 ? -8.339 -2.145 -15.745 1.00 87.56 677 VAL A N 1
ATOM 5283 C CA . VAL A 1 677 ? -9.079 -0.959 -16.199 1.00 87.56 677 VAL A CA 1
ATOM 5284 C C . VAL A 1 677 ? -8.124 0.049 -16.821 1.00 87.56 677 VAL A C 1
ATOM 5286 O O . VAL A 1 677 ? -7.392 0.741 -16.120 1.00 87.56 677 VAL A O 1
ATOM 5289 N N . SER A 1 678 ? -8.165 0.169 -18.151 1.00 91.31 678 SER A N 1
ATOM 5290 C CA . SER A 1 678 ? -7.448 1.226 -18.869 1.00 91.31 678 SER A CA 1
ATOM 5291 C C . SER A 1 678 ? -8.189 2.566 -18.736 1.00 91.31 678 SER A C 1
ATOM 5293 O O . SER A 1 678 ? -9.170 2.822 -19.437 1.00 91.31 678 SER A O 1
ATOM 5295 N N . SER A 1 679 ? -7.758 3.414 -17.800 1.00 84.25 679 SER A N 1
ATOM 5296 C CA . SER A 1 679 ? -8.311 4.758 -17.555 1.00 84.25 679 SER A CA 1
ATOM 5297 C C . SER A 1 679 ? -7.283 5.650 -16.839 1.00 84.25 679 SER A C 1
ATOM 5299 O O . SER A 1 679 ? -6.081 5.458 -16.995 1.00 84.25 679 SER A O 1
ATOM 5301 N N . SER A 1 680 ? -7.718 6.637 -16.055 1.00 89.25 680 SER A N 1
ATOM 5302 C CA . SER A 1 680 ? -6.896 7.234 -14.991 1.00 89.25 680 SER A CA 1
ATOM 5303 C C . SER A 1 680 ? -7.231 6.531 -13.675 1.00 89.25 680 SER A C 1
ATOM 5305 O O . SER A 1 680 ? -8.408 6.257 -13.429 1.00 89.25 680 SER A O 1
ATOM 5307 N N . SER A 1 681 ? -6.226 6.218 -12.857 1.00 96.81 681 SER A N 1
ATOM 5308 C CA . SER A 1 681 ? -6.400 5.487 -11.595 1.00 96.81 681 SER A CA 1
ATOM 5309 C C . SER A 1 681 ? -5.930 6.315 -10.400 1.00 96.81 681 SER A C 1
ATOM 5311 O O . SER A 1 681 ? -4.823 6.859 -10.427 1.00 96.81 681 SER A O 1
ATOM 5313 N N . PHE A 1 682 ? -6.751 6.390 -9.349 1.00 98.00 682 PHE A N 1
ATOM 5314 C CA . PHE A 1 682 ? -6.509 7.208 -8.156 1.00 98.00 682 PHE A CA 1
ATOM 5315 C C . PHE A 1 682 ? -5.179 6.845 -7.484 1.00 98.00 682 PHE A C 1
ATOM 5317 O O . PHE A 1 682 ? -4.341 7.726 -7.285 1.00 98.00 682 PHE A O 1
ATOM 5324 N N . PHE A 1 683 ? -4.937 5.548 -7.259 1.00 98.88 683 PHE A N 1
ATOM 5325 C CA . PHE A 1 683 ? -3.656 5.022 -6.780 1.00 98.88 683 PHE A CA 1
ATOM 5326 C C . PHE A 1 683 ? -2.471 5.504 -7.617 1.00 98.88 683 PHE A C 1
ATOM 5328 O O . PHE A 1 683 ? -1.535 6.091 -7.076 1.00 98.88 683 PHE A O 1
ATOM 5335 N N . THR A 1 684 ? -2.533 5.334 -8.942 1.00 98.81 684 THR A N 1
ATOM 5336 C CA . THR A 1 684 ? -1.467 5.759 -9.856 1.00 98.81 684 THR A CA 1
ATOM 5337 C C . THR A 1 684 ? -1.210 7.265 -9.768 1.00 98.81 684 THR A C 1
ATOM 5339 O O . THR A 1 684 ? -0.063 7.669 -9.595 1.00 98.81 684 THR A O 1
ATOM 5342 N N . THR A 1 685 ? -2.256 8.099 -9.810 1.00 98.56 685 THR A N 1
ATOM 5343 C CA . THR A 1 685 ? -2.137 9.562 -9.669 1.00 98.56 685 THR A CA 1
ATOM 5344 C C . THR A 1 685 ? -1.509 9.959 -8.329 1.00 98.56 685 THR A C 1
ATOM 5346 O O . THR A 1 685 ? -0.634 10.825 -8.293 1.00 98.56 685 THR A O 1
ATOM 5349 N N . ALA A 1 686 ? -1.911 9.324 -7.227 1.00 98.88 686 ALA A N 1
ATOM 5350 C CA . ALA A 1 686 ? -1.424 9.655 -5.892 1.00 98.88 686 ALA A CA 1
ATOM 5351 C C . ALA A 1 686 ? 0.056 9.284 -5.689 1.00 98.88 686 ALA A C 1
ATOM 5353 O O . ALA A 1 686 ? 0.836 10.094 -5.184 1.00 98.88 686 ALA A O 1
ATOM 5354 N N . VAL A 1 687 ? 0.487 8.095 -6.129 1.00 98.88 687 VAL A N 1
ATOM 5355 C CA . VAL A 1 687 ? 1.896 7.687 -5.975 1.00 98.88 687 VAL A CA 1
ATOM 5356 C C . VAL A 1 687 ? 2.828 8.451 -6.922 1.00 98.88 687 VAL A C 1
ATOM 5358 O O . VAL A 1 687 ? 3.972 8.709 -6.545 1.00 98.88 687 VAL A O 1
ATOM 5361 N N . GLN A 1 688 ? 2.329 8.882 -8.090 1.00 98.88 688 GLN A N 1
ATOM 5362 C CA . GLN A 1 688 ? 3.006 9.808 -9.013 1.00 98.88 688 GLN A CA 1
ATOM 5363 C C . GLN A 1 688 ? 3.138 11.225 -8.433 1.00 98.88 688 GLN A C 1
ATOM 5365 O O . GLN A 1 688 ? 4.192 11.855 -8.553 1.00 98.88 688 GLN A O 1
ATOM 5370 N N . HIS A 1 689 ? 2.089 11.728 -7.771 1.00 98.81 689 HIS A N 1
ATOM 5371 C CA . HIS A 1 689 ? 2.139 12.996 -7.038 1.00 98.81 689 HIS A CA 1
ATOM 5372 C C . HIS A 1 689 ? 3.219 12.956 -5.954 1.00 98.81 689 HIS A C 1
ATOM 5374 O O . HIS A 1 689 ? 4.095 13.828 -5.928 1.00 98.81 689 HIS A O 1
ATOM 5380 N N . ARG A 1 690 ? 3.198 11.903 -5.124 1.00 98.69 690 ARG A N 1
ATOM 5381 C CA . ARG A 1 690 ? 4.221 11.629 -4.109 1.00 98.69 690 ARG A CA 1
ATOM 5382 C C . ARG A 1 690 ? 5.616 11.625 -4.741 1.00 98.69 690 ARG A C 1
ATOM 5384 O O . ARG A 1 690 ? 6.455 12.418 -4.316 1.00 98.69 690 ARG A O 1
ATOM 5391 N N . SER A 1 691 ? 5.855 10.818 -5.780 1.00 98.88 691 SER A N 1
ATOM 5392 C CA . SER A 1 691 ? 7.201 10.640 -6.344 1.00 98.88 691 SER A CA 1
ATOM 5393 C C . SER A 1 691 ? 7.797 11.937 -6.886 1.00 98.88 691 SER A C 1
ATOM 5395 O O . SER A 1 691 ? 8.958 12.227 -6.605 1.00 98.88 691 SER A O 1
ATOM 5397 N N . LEU A 1 692 ? 7.018 12.772 -7.586 1.00 98.81 692 LEU A N 1
ATOM 5398 C CA . LEU A 1 692 ? 7.515 14.074 -8.047 1.00 98.81 692 LEU A CA 1
ATOM 5399 C C . LEU A 1 692 ? 7.788 15.049 -6.889 1.00 98.81 692 LEU A C 1
ATOM 5401 O O . LEU A 1 692 ? 8.777 15.779 -6.948 1.00 98.81 692 LEU A O 1
ATOM 5405 N N . ARG A 1 693 ? 6.969 15.063 -5.824 1.00 98.25 693 ARG A N 1
ATOM 5406 C CA . ARG A 1 693 ? 7.187 15.940 -4.654 1.00 98.25 693 ARG A CA 1
ATOM 5407 C C . ARG A 1 693 ? 8.485 15.607 -3.919 1.00 98.25 693 ARG A C 1
ATOM 5409 O O . ARG A 1 693 ? 9.347 16.476 -3.798 1.00 98.25 693 ARG A O 1
ATOM 5416 N N . GLN A 1 694 ? 8.669 14.357 -3.493 1.00 98.06 694 GLN A N 1
ATOM 5417 C CA . GLN A 1 694 ? 9.917 13.954 -2.829 1.00 98.06 694 GLN A CA 1
ATOM 5418 C C . GLN A 1 694 ? 11.114 13.909 -3.804 1.00 98.06 694 GLN A C 1
ATOM 5420 O O . GLN A 1 694 ? 12.247 14.161 -3.393 1.00 98.06 694 GLN A O 1
ATOM 5425 N N . GLY A 1 695 ? 10.869 13.714 -5.106 1.00 98.62 695 GLY A N 1
ATOM 5426 C CA . GLY A 1 695 ? 11.865 13.861 -6.169 1.00 98.62 695 GLY A CA 1
ATOM 5427 C C . GLY A 1 695 ? 12.396 15.291 -6.317 1.00 98.62 695 GLY A C 1
ATOM 5428 O O . GLY A 1 695 ? 13.602 15.475 -6.467 1.00 98.62 695 GLY A O 1
ATOM 5429 N N . VAL A 1 696 ? 11.537 16.311 -6.193 1.00 98.62 696 VAL A N 1
ATOM 5430 C CA . VAL A 1 696 ? 11.943 17.730 -6.121 1.00 98.62 696 VAL A CA 1
ATOM 5431 C C . VAL A 1 696 ? 12.814 17.997 -4.893 1.00 98.62 696 VAL A C 1
ATOM 5433 O O . VAL A 1 696 ? 13.845 18.663 -5.011 1.00 98.62 696 VAL A O 1
ATOM 5436 N N . SER A 1 697 ? 12.445 17.475 -3.721 1.00 98.06 697 SER A N 1
ATOM 5437 C CA . SER A 1 697 ? 13.253 17.636 -2.504 1.00 98.06 697 SER A CA 1
ATOM 5438 C C . SER A 1 697 ? 14.632 16.983 -2.639 1.00 98.06 697 SER A C 1
ATOM 5440 O O . SER A 1 697 ? 15.633 17.625 -2.316 1.00 98.06 697 SER A O 1
ATOM 5442 N N . LEU A 1 698 ? 14.705 15.761 -3.183 1.00 98.56 698 LEU A N 1
ATOM 5443 C CA . LEU A 1 698 ? 15.977 15.086 -3.450 1.00 98.56 698 LEU A CA 1
ATOM 5444 C C . LEU A 1 698 ? 16.822 15.863 -4.469 1.00 98.56 698 LEU A C 1
ATOM 5446 O O . LEU A 1 698 ? 17.993 16.114 -4.206 1.00 98.56 698 LEU A O 1
ATOM 5450 N N . ALA A 1 699 ? 16.231 16.287 -5.593 1.00 98.31 699 ALA A N 1
ATOM 5451 C CA . ALA A 1 699 ? 16.927 17.019 -6.652 1.00 98.31 699 ALA A CA 1
ATOM 5452 C C . ALA A 1 699 ? 17.612 18.291 -6.128 1.00 98.31 699 ALA A C 1
ATOM 5454 O O . ALA A 1 699 ? 18.780 18.529 -6.431 1.00 98.31 699 ALA A O 1
ATOM 5455 N N . ASN A 1 700 ? 16.922 19.068 -5.284 1.00 97.88 700 ASN A N 1
ATOM 5456 C CA . ASN A 1 700 ? 17.514 20.229 -4.615 1.00 97.88 700 ASN A CA 1
ATOM 5457 C C . ASN A 1 700 ? 18.662 19.826 -3.672 1.00 97.88 700 ASN A C 1
ATOM 5459 O O . ASN A 1 700 ? 19.726 20.441 -3.717 1.00 97.88 700 ASN A O 1
ATOM 5463 N N . ALA A 1 701 ? 18.483 18.774 -2.864 1.00 97.19 701 ALA A N 1
ATOM 5464 C CA . ALA A 1 701 ? 19.489 18.306 -1.906 1.00 97.19 701 ALA A CA 1
ATOM 5465 C C . ALA A 1 701 ? 20.799 17.805 -2.552 1.00 97.19 701 ALA A C 1
ATOM 5467 O O . ALA A 1 701 ? 21.832 17.790 -1.884 1.00 97.19 701 ALA A O 1
ATOM 5468 N N . ILE A 1 702 ? 20.776 17.427 -3.838 1.00 97.31 702 ILE A N 1
ATOM 5469 C CA . ILE A 1 702 ? 21.962 17.005 -4.611 1.00 97.31 702 ILE A CA 1
ATOM 5470 C C . ILE A 1 702 ? 22.351 17.980 -5.741 1.00 97.31 702 ILE A C 1
ATOM 5472 O O . ILE A 1 702 ? 23.139 17.631 -6.619 1.00 97.31 702 ILE A O 1
ATOM 5476 N N . GLY A 1 703 ? 21.805 19.203 -5.747 1.00 95.69 703 GLY A N 1
ATOM 5477 C CA . GLY A 1 703 ? 22.167 20.260 -6.705 1.00 95.69 703 GLY A CA 1
ATOM 5478 C C . GLY A 1 703 ? 21.648 20.074 -8.140 1.00 95.69 703 GLY A C 1
ATOM 5479 O O . GLY A 1 703 ? 22.059 20.800 -9.042 1.00 95.69 703 GLY A O 1
ATOM 5480 N N . GLN A 1 704 ? 20.726 19.140 -8.376 1.00 94.19 704 GLN A N 1
ATOM 5481 C CA . GLN A 1 704 ? 20.135 18.827 -9.685 1.00 94.19 704 GLN A CA 1
ATOM 5482 C C . GLN A 1 704 ? 18.951 19.764 -9.998 1.00 94.19 704 GLN A C 1
ATOM 5484 O O . GLN A 1 704 ? 17.828 19.337 -10.266 1.00 94.19 704 GLN A O 1
ATOM 5489 N N . THR A 1 705 ? 19.190 21.074 -9.928 1.00 92.75 705 THR A N 1
ATOM 5490 C CA . THR A 1 705 ? 18.141 22.111 -9.944 1.00 92.75 705 THR A CA 1
ATOM 5491 C C . THR A 1 705 ? 17.396 22.246 -11.276 1.00 92.75 705 THR A C 1
ATOM 5493 O O . THR A 1 705 ? 16.265 22.729 -11.290 1.00 92.75 705 THR A O 1
ATOM 5496 N N . SER A 1 706 ? 17.968 21.783 -12.391 1.00 91.44 706 SER A N 1
ATOM 5497 C CA . SER A 1 706 ? 17.383 21.919 -13.735 1.00 91.44 706 SER A CA 1
ATOM 5498 C C . SER A 1 706 ? 16.029 21.218 -13.912 1.00 91.44 706 SER A C 1
ATOM 5500 O O . SER A 1 706 ? 15.180 21.718 -14.646 1.00 91.44 706 SER A O 1
ATOM 5502 N N . VAL A 1 707 ? 15.782 20.101 -13.216 1.00 92.19 707 VAL A N 1
ATOM 5503 C CA . VAL A 1 707 ? 14.498 19.370 -13.290 1.00 92.19 707 VAL A CA 1
ATOM 5504 C C . VAL A 1 707 ? 13.429 19.892 -12.322 1.00 92.19 707 VAL A C 1
ATOM 5506 O O . VAL A 1 707 ? 12.243 19.604 -12.492 1.00 92.19 707 VAL A O 1
ATOM 5509 N N . VAL A 1 708 ? 13.824 20.680 -11.314 1.00 91.88 708 VAL A N 1
ATOM 5510 C CA . VAL A 1 708 ? 12.965 21.068 -10.180 1.00 91.88 708 VAL A CA 1
ATOM 5511 C C . VAL A 1 708 ? 11.703 21.802 -10.632 1.00 91.88 708 VAL A C 1
ATOM 5513 O O . VAL A 1 708 ? 10.618 21.504 -10.134 1.00 91.88 708 VAL A O 1
ATOM 5516 N N . SER A 1 709 ? 11.812 22.721 -11.596 1.00 92.62 709 SER A N 1
ATOM 5517 C CA . SER A 1 709 ? 10.665 23.490 -12.105 1.00 92.62 709 SER A CA 1
ATOM 5518 C C . SER A 1 709 ? 9.634 22.603 -12.822 1.00 92.62 709 SER A C 1
ATOM 5520 O O . SER A 1 709 ? 8.436 22.677 -12.528 1.00 92.62 709 SER A O 1
ATOM 5522 N N . GLY A 1 710 ? 10.095 21.699 -13.695 1.00 89.25 710 GLY A N 1
ATOM 5523 C CA . GLY A 1 710 ? 9.230 20.768 -14.428 1.00 89.25 710 GLY A CA 1
ATOM 5524 C C . GLY A 1 710 ? 8.509 19.794 -13.495 1.00 89.25 710 GLY A C 1
ATOM 5525 O O . GLY A 1 710 ? 7.280 19.712 -13.512 1.00 89.25 710 GLY A O 1
ATOM 5526 N N . TYR A 1 711 ? 9.253 19.131 -12.603 1.00 97.25 711 TYR A N 1
ATOM 5527 C CA . TYR A 1 711 ? 8.667 18.215 -11.619 1.00 97.25 711 TYR A CA 1
ATOM 5528 C C . TYR A 1 711 ? 7.696 18.932 -10.664 1.00 97.25 711 TYR A C 1
ATOM 5530 O O . TYR A 1 711 ? 6.635 18.392 -10.359 1.00 97.25 711 TYR A O 1
ATOM 5538 N N . THR A 1 712 ? 8.001 20.163 -10.229 1.00 95.81 712 THR A N 1
ATOM 5539 C CA . THR A 1 712 ? 7.097 20.960 -9.373 1.00 95.81 712 THR A CA 1
ATOM 5540 C C . THR A 1 712 ? 5.792 21.293 -10.092 1.00 95.81 712 THR A C 1
ATOM 5542 O O . THR A 1 712 ? 4.720 21.180 -9.496 1.00 95.81 712 THR A O 1
ATOM 5545 N N . THR A 1 713 ? 5.869 21.654 -11.375 1.00 93.12 713 THR A N 1
ATOM 5546 C CA . THR A 1 713 ? 4.699 21.955 -12.213 1.00 93.12 713 THR A CA 1
ATOM 5547 C C . THR A 1 713 ? 3.798 20.730 -12.359 1.00 93.12 713 THR A C 1
ATOM 5549 O O . THR A 1 713 ? 2.605 20.808 -12.069 1.00 93.12 713 THR A O 1
ATOM 5552 N N . GLN A 1 714 ? 4.361 19.568 -12.705 1.00 94.38 714 GLN A N 1
ATOM 5553 C CA . GLN A 1 714 ? 3.556 18.353 -12.855 1.00 94.38 714 GLN A CA 1
ATOM 5554 C C . GLN A 1 714 ? 3.053 17.805 -11.511 1.00 94.38 714 GLN A C 1
ATOM 5556 O O . GLN A 1 714 ? 1.924 17.330 -11.447 1.00 94.38 714 GLN A O 1
ATOM 5561 N N . ALA A 1 715 ? 3.794 17.971 -10.409 1.00 97.06 715 ALA A N 1
ATOM 5562 C CA . ALA A 1 715 ? 3.297 17.670 -9.064 1.00 97.06 715 ALA A CA 1
ATOM 5563 C C . ALA A 1 715 ? 2.125 18.580 -8.640 1.00 97.06 715 ALA A C 1
ATOM 5565 O O . ALA A 1 715 ? 1.205 18.125 -7.961 1.00 97.06 715 ALA A O 1
ATOM 5566 N N . ASN A 1 716 ? 2.124 19.855 -9.042 1.00 95.31 716 ASN A N 1
ATOM 5567 C CA . ASN A 1 716 ? 0.985 20.751 -8.825 1.00 95.31 716 ASN A CA 1
ATOM 5568 C C . ASN A 1 716 ? -0.243 20.279 -9.623 1.00 95.31 716 ASN A C 1
ATOM 5570 O O . ASN A 1 716 ? -1.329 20.154 -9.055 1.00 95.31 716 ASN A O 1
ATOM 5574 N N . ASN A 1 717 ? -0.064 19.959 -10.908 1.00 89.50 717 ASN A N 1
ATOM 5575 C CA . ASN A 1 717 ? -1.148 19.479 -11.766 1.00 89.50 717 ASN A CA 1
ATOM 5576 C C . ASN A 1 717 ? -1.730 18.141 -11.283 1.00 89.50 717 ASN A C 1
ATOM 5578 O O . ASN A 1 717 ? -2.948 18.008 -11.192 1.00 89.50 717 ASN A O 1
ATOM 5582 N N . LEU A 1 718 ? -0.873 17.191 -10.893 1.00 95.75 718 LEU A N 1
ATOM 5583 C CA . LEU A 1 718 ? -1.268 15.907 -10.312 1.00 95.75 718 LEU A CA 1
ATOM 5584 C C . LEU A 1 718 ? -2.090 16.074 -9.031 1.00 95.75 718 LEU A C 1
ATOM 5586 O O . LEU A 1 718 ? -3.129 15.435 -8.903 1.00 95.75 718 LEU A O 1
ATOM 5590 N N . LEU A 1 719 ? -1.689 16.966 -8.115 1.00 96.56 719 LEU A N 1
ATOM 5591 C CA . LEU A 1 719 ? -2.467 17.260 -6.901 1.00 96.56 719 LEU A CA 1
ATOM 5592 C C . LEU A 1 719 ? -3.848 17.851 -7.224 1.00 96.56 719 LEU A C 1
ATOM 5594 O O . LEU A 1 719 ? -4.823 17.565 -6.529 1.00 96.56 719 LEU A O 1
ATOM 5598 N N . CYS A 1 720 ? -3.932 18.658 -8.282 1.00 90.25 720 CYS A N 1
ATOM 5599 C CA . CYS A 1 720 ? -5.183 19.235 -8.764 1.00 90.25 720 CYS A CA 1
ATOM 5600 C C . CYS A 1 720 ? -6.095 18.161 -9.381 1.00 90.25 720 CYS A C 1
ATOM 5602 O O . CYS A 1 720 ? -7.259 18.035 -9.003 1.00 90.25 720 CYS A O 1
ATOM 5604 N N . PHE A 1 721 ? -5.545 17.312 -10.254 1.00 89.25 721 PHE A N 1
ATOM 5605 C CA . PHE A 1 721 ? -6.269 16.193 -10.856 1.00 89.25 721 PHE A CA 1
ATOM 5606 C C . PHE A 1 721 ? -6.708 15.144 -9.820 1.00 89.25 721 PHE A C 1
ATOM 5608 O O . PHE A 1 721 ? -7.815 14.618 -9.925 1.00 89.25 721 PHE A O 1
ATOM 5615 N N . LEU A 1 722 ? -5.915 14.912 -8.766 1.00 93.19 722 LEU A N 1
ATOM 5616 C CA . LEU A 1 722 ? -6.255 14.005 -7.663 1.00 93.19 722 LEU A CA 1
ATOM 5617 C C . LEU A 1 722 ? -7.579 14.381 -6.966 1.00 93.19 722 LEU A C 1
ATOM 5619 O O . LEU A 1 722 ? -8.271 13.506 -6.450 1.00 93.19 722 LEU A O 1
ATOM 5623 N N . GLN A 1 723 ? -7.987 15.656 -7.008 1.00 92.50 723 GLN A N 1
ATOM 5624 C CA . GLN A 1 723 ? -9.274 16.089 -6.452 1.00 92.50 723 GLN A CA 1
ATOM 5625 C C . GLN A 1 723 ? -10.479 15.576 -7.259 1.00 92.50 723 GLN A C 1
ATOM 5627 O O . GLN A 1 723 ? -11.553 15.403 -6.688 1.00 92.50 723 GLN A O 1
ATOM 5632 N N . SER A 1 724 ? -10.314 15.309 -8.561 1.00 86.56 724 SER A N 1
ATOM 5633 C CA . SER A 1 724 ? -11.411 14.911 -9.463 1.00 86.56 724 SER A CA 1
ATOM 5634 C C . SER A 1 724 ? -11.985 13.519 -9.175 1.00 86.56 724 SER A C 1
ATOM 5636 O O . SER A 1 724 ? -13.120 13.231 -9.551 1.00 86.56 724 SER A O 1
ATOM 5638 N N . TYR A 1 725 ? -11.235 12.671 -8.466 1.00 91.06 725 TYR A N 1
ATOM 5639 C CA . TYR A 1 725 ? -11.695 11.347 -8.054 1.00 91.06 725 TYR A CA 1
ATOM 5640 C C . TYR A 1 725 ? -12.698 11.397 -6.886 1.00 91.06 725 TYR A C 1
ATOM 5642 O O . TYR A 1 725 ? -13.437 10.434 -6.682 1.00 91.06 725 TYR A O 1
ATOM 5650 N N . TRP A 1 726 ? -12.773 12.497 -6.123 1.00 92.31 726 TRP A N 1
ATOM 5651 C CA . TRP A 1 726 ? -13.789 12.661 -5.077 1.00 92.31 726 TRP A CA 1
ATOM 5652 C C . TRP A 1 726 ? -15.162 12.955 -5.694 1.00 92.31 726 TRP A C 1
ATOM 5654 O O . TRP A 1 726 ? -15.336 13.959 -6.383 1.00 92.31 726 TRP A O 1
ATOM 5664 N N . ASN A 1 727 ? -16.147 12.088 -5.444 1.00 87.12 727 ASN A N 1
ATOM 5665 C CA . ASN A 1 727 ? -17.449 12.152 -6.107 1.00 87.12 727 ASN A CA 1
ATOM 5666 C C . ASN A 1 727 ? -18.569 12.757 -5.240 1.00 87.12 727 ASN A C 1
ATOM 5668 O O . ASN A 1 727 ? -18.509 12.802 -4.010 1.00 87.12 727 ASN A O 1
ATOM 5672 N N . ASN A 1 728 ? -19.653 13.166 -5.908 1.00 85.19 728 ASN A N 1
ATOM 5673 C CA . ASN A 1 728 ? -20.841 13.760 -5.280 1.00 85.19 728 ASN A CA 1
ATOM 5674 C C . ASN A 1 728 ? -21.607 12.801 -4.343 1.00 85.19 728 ASN A C 1
ATOM 5676 O O . ASN A 1 728 ? -22.500 13.244 -3.628 1.00 85.19 728 ASN A O 1
ATOM 5680 N N . ALA A 1 729 ? -21.280 11.504 -4.342 1.00 84.81 729 ALA A N 1
ATOM 5681 C CA . ALA A 1 729 ? -21.858 10.501 -3.448 1.00 84.81 729 ALA A CA 1
ATOM 5682 C C . ALA A 1 729 ? -21.012 10.267 -2.176 1.00 84.81 729 ALA A C 1
ATOM 5684 O O . ALA A 1 729 ? -21.320 9.367 -1.395 1.00 84.81 729 ALA A O 1
ATOM 5685 N N . GLY A 1 730 ? -19.971 11.078 -1.940 1.00 90.81 730 GLY A N 1
ATOM 5686 C CA . GLY A 1 730 ? -19.234 11.113 -0.673 1.00 90.81 730 GLY A CA 1
ATOM 5687 C C . GLY A 1 730 ? -18.141 10.052 -0.520 1.00 90.81 730 GLY A C 1
ATOM 5688 O O . GLY A 1 730 ? -17.775 9.726 0.613 1.00 90.81 730 GLY A O 1
ATOM 5689 N N . TYR A 1 731 ? -17.627 9.514 -1.629 1.00 97.00 731 TYR A N 1
ATOM 5690 C CA . TYR A 1 731 ? -16.489 8.591 -1.645 1.00 97.00 731 TYR A CA 1
ATOM 5691 C C . TYR A 1 731 ? -15.538 8.874 -2.822 1.00 97.00 731 TYR A C 1
ATOM 5693 O O . TYR A 1 731 ? -15.768 9.778 -3.629 1.00 97.00 731 TYR A O 1
ATOM 5701 N N . ILE A 1 732 ? -14.439 8.124 -2.905 1.00 96.94 732 ILE A N 1
ATOM 5702 C CA . ILE A 1 732 ? -13.436 8.256 -3.965 1.00 96.94 732 ILE A CA 1
ATOM 5703 C C . ILE A 1 732 ? -13.769 7.246 -5.067 1.00 96.94 732 ILE A C 1
ATOM 5705 O O . ILE A 1 732 ? -13.823 6.043 -4.826 1.00 96.94 732 ILE A O 1
ATOM 5709 N N . THR A 1 733 ? -13.986 7.723 -6.289 1.00 91.62 733 THR A N 1
ATOM 5710 C CA . THR A 1 733 ? -14.093 6.872 -7.478 1.00 91.62 733 THR A CA 1
ATOM 5711 C C . THR A 1 733 ? -12.689 6.415 -7.861 1.00 91.62 733 THR A C 1
ATOM 5713 O O . THR A 1 733 ? -11.886 7.228 -8.295 1.00 91.62 733 THR A O 1
ATOM 5716 N N . ALA A 1 734 ? -12.370 5.134 -7.704 1.00 91.44 734 ALA A N 1
ATOM 5717 C CA . ALA A 1 734 ? -11.003 4.634 -7.878 1.00 91.44 734 ALA A CA 1
ATOM 5718 C C . ALA A 1 734 ? -10.405 4.770 -9.291 1.00 91.44 734 ALA A C 1
ATOM 5720 O O . ALA A 1 734 ? -9.196 4.930 -9.436 1.00 91.44 734 ALA A O 1
ATOM 5721 N N . ASN A 1 735 ? -11.241 4.692 -10.327 1.00 84.50 735 ASN A N 1
ATOM 5722 C CA . ASN A 1 735 ? -10.845 4.717 -11.734 1.00 84.50 735 ASN A CA 1
ATOM 5723 C C . ASN A 1 735 ? -11.820 5.615 -12.515 1.00 84.50 735 ASN A C 1
ATOM 5725 O O . ASN A 1 735 ? -13.027 5.546 -12.288 1.00 84.50 735 ASN A O 1
ATOM 5729 N N . THR A 1 736 ? -11.328 6.437 -13.447 1.00 77.88 736 THR A N 1
ATOM 5730 C CA . THR A 1 736 ? -12.178 7.344 -14.256 1.00 77.88 736 THR A CA 1
ATOM 5731 C C . THR A 1 736 ? -12.977 6.637 -15.358 1.00 77.88 736 THR A C 1
ATOM 5733 O O . THR A 1 736 ? -13.819 7.265 -15.996 1.00 77.88 736 THR A O 1
ATOM 5736 N N . GLY A 1 737 ? -12.739 5.341 -15.585 1.00 74.00 737 GLY A N 1
ATOM 5737 C CA . GLY A 1 737 ? -13.428 4.521 -16.582 1.00 74.00 737 GLY A CA 1
ATOM 5738 C C . GLY A 1 737 ? -13.756 3.109 -16.083 1.00 74.00 737 GLY A C 1
ATOM 5739 O O . GLY A 1 737 ? -13.770 2.833 -14.887 1.00 74.00 737 GLY A O 1
ATOM 5740 N N . GLY A 1 738 ? -14.049 2.198 -17.015 1.00 69.06 738 GLY A N 1
ATOM 5741 C CA . GLY A 1 738 ? -14.298 0.777 -16.722 1.00 69.06 738 GLY A CA 1
ATOM 5742 C C . GLY A 1 738 ? -15.710 0.414 -16.240 1.00 69.06 738 GLY A C 1
ATOM 5743 O O . GLY A 1 738 ? -15.999 -0.767 -16.088 1.00 69.06 738 GLY A O 1
ATOM 5744 N N . GLY A 1 739 ? -16.602 1.386 -16.014 1.00 70.62 739 GLY A N 1
ATOM 5745 C CA . GLY A 1 739 ? -18.032 1.142 -15.748 1.00 70.62 739 GLY A CA 1
ATOM 5746 C C . GLY A 1 739 ? -18.379 0.511 -14.388 1.00 70.62 739 GLY A C 1
ATOM 5747 O O . GLY A 1 739 ? -19.536 0.166 -14.163 1.00 70.62 739 GLY A O 1
ATOM 5748 N N . ARG A 1 740 ? -17.402 0.368 -13.484 1.00 88.75 740 ARG A N 1
ATOM 5749 C CA . ARG A 1 740 ? -17.586 -0.099 -12.095 1.00 88.75 740 ARG A CA 1
ATOM 5750 C C . ARG A 1 740 ? -18.115 1.031 -11.205 1.00 88.75 740 ARG A C 1
ATOM 5752 O O . ARG A 1 740 ? -17.999 2.206 -11.548 1.00 88.75 740 ARG A O 1
ATOM 5759 N N . SER A 1 741 ? -18.598 0.715 -10.004 1.00 90.88 741 SER A N 1
ATOM 5760 C CA . SER A 1 741 ? -19.047 1.710 -9.018 1.00 90.88 741 SER A CA 1
ATOM 5761 C C . SER A 1 741 ? -17.902 2.525 -8.392 1.00 90.88 741 SER A C 1
ATOM 5763 O O . SER A 1 741 ? -18.166 3.371 -7.533 1.00 90.88 741 SER A O 1
ATOM 5765 N N . GLY A 1 742 ? -16.642 2.219 -8.721 1.00 90.62 742 GLY A N 1
ATOM 5766 C CA . GLY A 1 742 ? -15.442 2.886 -8.209 1.00 90.62 742 GLY A CA 1
ATOM 5767 C C . GLY A 1 742 ? -15.109 2.623 -6.735 1.00 90.62 742 GLY A C 1
ATOM 5768 O O . GLY A 1 742 ? -14.183 3.246 -6.227 1.00 90.62 742 GLY A O 1
ATOM 5769 N N . LYS A 1 743 ? -15.840 1.735 -6.043 1.00 98.00 743 LYS A N 1
ATOM 5770 C CA . LYS A 1 743 ? -15.636 1.402 -4.620 1.00 98.00 743 LYS A CA 1
ATOM 5771 C C . LYS A 1 743 ? -14.583 0.306 -4.493 1.00 98.00 743 LYS A C 1
ATOM 5773 O O . LYS A 1 743 ? -14.915 -0.874 -4.508 1.00 98.00 743 LYS A O 1
ATOM 5778 N N . ASP A 1 744 ? -13.323 0.703 -4.397 1.00 98.75 744 ASP A N 1
ATOM 5779 C CA . ASP A 1 744 ? -12.197 -0.197 -4.649 1.00 98.75 744 ASP A CA 1
ATOM 5780 C C . ASP A 1 744 ? -11.072 -0.028 -3.611 1.00 98.75 744 ASP A C 1
ATOM 5782 O O . ASP A 1 744 ? -10.765 1.090 -3.182 1.00 98.75 744 ASP A O 1
ATOM 5786 N N . ALA A 1 745 ? -10.431 -1.138 -3.245 1.00 98.75 745 ALA A N 1
ATOM 5787 C CA . ALA A 1 745 ? -9.266 -1.231 -2.371 1.00 98.75 745 ALA A CA 1
ATOM 5788 C C . ALA A 1 745 ? -8.086 -0.376 -2.857 1.00 98.75 745 ALA A C 1
ATOM 5790 O O . ALA A 1 745 ? -7.315 0.091 -2.024 1.00 98.75 745 ALA A O 1
ATOM 5791 N N . ASN A 1 746 ? -8.006 -0.087 -4.163 1.00 98.75 746 ASN A N 1
ATOM 5792 C CA . ASN A 1 746 ? -7.237 1.002 -4.779 1.00 98.75 746 ASN A CA 1
ATOM 5793 C C . ASN A 1 746 ? -7.169 2.246 -3.875 1.00 98.75 746 ASN A C 1
ATOM 5795 O O . ASN A 1 746 ? -6.090 2.745 -3.563 1.00 98.75 746 ASN A O 1
ATOM 5799 N N . THR A 1 747 ? -8.321 2.700 -3.380 1.00 98.56 747 THR A N 1
ATOM 5800 C CA . THR A 1 747 ? -8.456 3.933 -2.590 1.00 98.56 747 THR A CA 1
ATOM 5801 C C . THR A 1 747 ? -7.884 3.821 -1.171 1.00 98.56 747 THR A C 1
ATOM 5803 O O . THR A 1 747 ? -7.344 4.794 -0.648 1.00 98.56 747 THR A O 1
ATOM 5806 N N . VAL A 1 748 ? -7.939 2.630 -0.569 1.00 98.50 748 VAL A N 1
ATOM 5807 C CA . VAL A 1 748 ? -7.395 2.335 0.770 1.00 98.50 748 VAL A CA 1
ATOM 5808 C C . VAL A 1 748 ? -5.883 2.105 0.692 1.00 98.50 748 VAL A C 1
ATOM 5810 O O . VAL A 1 748 ? -5.126 2.703 1.454 1.00 98.50 748 VAL A O 1
ATOM 5813 N N . LEU A 1 749 ? -5.439 1.322 -0.298 1.00 98.88 749 LEU A N 1
ATOM 5814 C CA . LEU A 1 749 ? -4.028 1.113 -0.645 1.00 98.88 749 LEU A CA 1
ATOM 5815 C C . LEU A 1 749 ? -3.332 2.434 -0.994 1.00 98.88 749 LEU A C 1
ATOM 5817 O O . LEU A 1 749 ? -2.174 2.629 -0.640 1.00 98.88 749 LEU A O 1
ATOM 5821 N N . THR A 1 750 ? -4.047 3.369 -1.627 1.00 98.88 750 THR A N 1
ATOM 5822 C CA . THR A 1 750 ? -3.560 4.739 -1.831 1.00 98.88 750 THR A CA 1
ATOM 5823 C C . THR A 1 750 ? -3.276 5.425 -0.503 1.00 98.88 750 THR A C 1
ATOM 5825 O O . THR A 1 750 ? -2.162 5.892 -0.296 1.00 98.88 750 THR A O 1
ATOM 5828 N N . SER A 1 751 ? -4.257 5.463 0.405 1.00 97.00 751 SER A N 1
ATOM 5829 C CA . SER A 1 751 ? -4.159 6.244 1.643 1.00 97.00 751 SER A CA 1
ATOM 5830 C C . SER A 1 751 ? -2.972 5.812 2.518 1.00 97.00 751 SER A C 1
ATOM 5832 O O . SER A 1 751 ? -2.267 6.675 3.039 1.00 97.00 751 SER A O 1
ATOM 5834 N N . ILE A 1 752 ? -2.677 4.505 2.589 1.00 98.56 752 ILE A N 1
ATOM 5835 C CA . ILE A 1 752 ? -1.490 3.981 3.293 1.00 98.56 752 ILE A CA 1
ATOM 5836 C C . ILE A 1 752 ? -0.191 4.228 2.503 1.00 98.56 752 ILE A C 1
ATOM 5838 O O . ILE A 1 752 ? 0.792 4.730 3.048 1.00 98.56 752 ILE A O 1
ATOM 5842 N N . HIS A 1 753 ? -0.172 3.991 1.185 1.00 98.62 753 HIS A N 1
ATOM 5843 C CA . HIS A 1 753 ? 1.038 4.172 0.373 1.00 98.62 753 HIS A CA 1
ATOM 5844 C C . HIS A 1 753 ? 1.349 5.650 0.037 1.00 98.62 753 HIS A C 1
ATOM 5846 O O . HIS A 1 753 ? 2.429 5.949 -0.483 1.00 98.62 753 HIS A O 1
ATOM 5852 N N . THR A 1 754 ? 0.491 6.602 0.420 1.00 98.56 754 THR A N 1
ATOM 5853 C CA . THR A 1 754 ? 0.791 8.049 0.469 1.00 98.56 754 THR A CA 1
ATOM 5854 C C . THR A 1 754 ? 0.694 8.666 1.871 1.00 98.56 754 THR A C 1
ATOM 5856 O O . THR A 1 754 ? 0.699 9.895 1.992 1.00 98.56 754 THR A O 1
ATOM 5859 N N . PHE A 1 755 ? 0.685 7.852 2.933 1.00 98.69 755 PHE A N 1
ATOM 5860 C CA . PHE A 1 755 ? 0.691 8.329 4.319 1.00 98.69 755 PHE A CA 1
ATOM 5861 C C . PHE A 1 755 ? 1.896 9.242 4.619 1.00 98.69 755 PHE A C 1
ATOM 5863 O O . PHE A 1 755 ? 3.040 8.942 4.268 1.00 98.69 755 PHE A O 1
ATOM 5870 N N . ASP A 1 756 ? 1.632 10.370 5.281 1.00 98.56 756 ASP A N 1
ATOM 5871 C CA . ASP A 1 756 ? 2.626 11.267 5.867 1.00 98.56 756 ASP A CA 1
ATOM 5872 C C . ASP A 1 756 ? 2.118 11.804 7.215 1.00 98.56 756 ASP A C 1
ATOM 5874 O O . ASP A 1 756 ? 1.309 12.734 7.291 1.00 98.56 756 ASP A O 1
ATOM 5878 N N . ALA A 1 757 ? 2.647 11.269 8.318 1.00 97.81 757 ALA A N 1
ATOM 5879 C CA . ALA A 1 757 ? 2.277 11.703 9.665 1.00 97.81 757 ALA A CA 1
ATOM 5880 C C . ALA A 1 757 ? 2.649 13.169 9.991 1.00 97.81 757 ALA A C 1
ATOM 5882 O O . ALA A 1 757 ? 2.356 13.636 11.098 1.00 97.81 757 ALA A O 1
ATOM 5883 N N . ALA A 1 758 ? 3.332 13.904 9.103 1.00 97.50 758 ALA A N 1
ATOM 5884 C CA . ALA A 1 758 ? 3.534 15.351 9.212 1.00 97.50 758 ALA A CA 1
ATOM 5885 C C . ALA A 1 758 ? 2.438 16.178 8.511 1.00 97.50 758 ALA A C 1
ATOM 5887 O O . ALA A 1 758 ? 2.274 17.348 8.856 1.00 97.50 758 ALA A O 1
ATOM 5888 N N . ALA A 1 759 ? 1.671 15.605 7.577 1.00 97.69 759 ALA A N 1
ATOM 5889 C CA . ALA A 1 759 ? 0.542 16.283 6.927 1.00 97.69 759 ALA A CA 1
ATOM 5890 C C . ALA A 1 759 ? -0.732 16.307 7.785 1.00 97.69 759 ALA A C 1
ATOM 5892 O O . ALA A 1 759 ? -1.596 17.161 7.600 1.00 97.69 759 ALA A O 1
ATOM 5893 N N . GLY A 1 760 ? -0.841 15.401 8.758 1.00 97.94 760 GLY A N 1
ATOM 5894 C CA . GLY A 1 760 ? -2.026 15.306 9.603 1.00 97.94 760 GLY A CA 1
ATOM 5895 C C . GLY A 1 760 ? -3.202 14.680 8.852 1.00 97.94 760 GLY A C 1
ATOM 5896 O O . GLY A 1 760 ? -3.019 13.761 8.061 1.00 97.94 760 GLY A O 1
ATOM 5897 N N . CYS A 1 761 ? -4.414 15.179 9.087 1.00 98.25 761 CYS A N 1
ATOM 5898 C CA . CYS A 1 761 ? -5.636 14.693 8.438 1.00 98.25 761 CYS A CA 1
ATOM 5899 C C . CYS A 1 761 ? -5.979 15.473 7.156 1.00 98.25 761 CYS A C 1
ATOM 5901 O O . CYS A 1 761 ? -7.136 15.822 6.932 1.00 98.25 761 CYS A O 1
ATOM 5903 N N . ASP A 1 762 ? -4.971 15.777 6.334 1.00 98.00 762 ASP A N 1
ATOM 5904 C CA . ASP A 1 762 ? -5.145 16.535 5.093 1.00 98.00 762 ASP A CA 1
ATOM 5905 C C . ASP A 1 762 ? -6.013 15.792 4.057 1.00 98.00 762 ASP A C 1
ATOM 5907 O O . ASP A 1 762 ? -5.711 14.672 3.639 1.00 98.00 762 ASP A O 1
ATOM 5911 N N . ALA A 1 763 ? -7.083 16.454 3.614 1.00 97.31 763 ALA A N 1
ATOM 5912 C CA . ALA A 1 763 ? -8.029 15.956 2.620 1.00 97.31 763 ALA A CA 1
ATOM 5913 C C . ALA A 1 763 ? -7.625 16.257 1.161 1.00 97.31 763 ALA A C 1
ATOM 5915 O O . ALA A 1 763 ? -8.258 15.719 0.249 1.00 97.31 763 ALA A O 1
ATOM 5916 N N . ALA A 1 764 ? -6.597 17.083 0.919 1.00 96.06 764 ALA A N 1
ATOM 5917 C CA . ALA A 1 764 ? -6.060 17.340 -0.420 1.00 96.06 764 ALA A CA 1
ATOM 5918 C C . ALA A 1 764 ? -5.168 16.185 -0.910 1.00 96.06 764 ALA A C 1
ATOM 5920 O O . ALA A 1 764 ? -5.286 15.769 -2.062 1.00 96.06 764 ALA A O 1
ATOM 5921 N N . THR A 1 765 ? -4.329 15.630 -0.029 1.00 97.69 765 THR A N 1
ATOM 5922 C CA . THR A 1 765 ? -3.523 14.413 -0.255 1.00 97.69 765 THR A CA 1
ATOM 5923 C C . THR A 1 765 ? -4.180 13.133 0.282 1.00 97.69 765 THR A C 1
ATOM 5925 O O . THR A 1 765 ? -3.557 12.076 0.267 1.00 97.69 765 THR A O 1
ATOM 5928 N N . PHE A 1 766 ? -5.448 13.208 0.713 1.00 98.31 766 PHE A N 1
ATOM 5929 C CA . PHE A 1 766 ? -6.277 12.069 1.145 1.00 98.31 766 PHE A CA 1
ATOM 5930 C C . PHE A 1 766 ? -5.629 11.199 2.245 1.00 98.31 766 PHE A C 1
ATOM 5932 O O . PHE A 1 766 ? -5.682 9.965 2.213 1.00 98.31 766 PHE A O 1
ATOM 5939 N N . GLN A 1 767 ? -5.032 11.856 3.246 1.00 98.75 767 GLN A N 1
ATOM 5940 C CA . GLN A 1 767 ? -4.359 11.199 4.370 1.00 98.75 767 GLN A CA 1
ATOM 5941 C C . GLN A 1 767 ? -5.304 10.268 5.156 1.00 98.75 767 GLN A C 1
ATOM 5943 O O . GLN A 1 767 ? -6.502 10.562 5.230 1.00 98.75 767 GLN A O 1
ATOM 5948 N N . PRO A 1 768 ? -4.799 9.204 5.813 1.00 98.81 768 PRO A N 1
ATOM 5949 C CA . PRO A 1 768 ? -5.609 8.172 6.474 1.00 98.81 768 PRO A CA 1
ATOM 5950 C C . PRO A 1 768 ? -6.727 8.650 7.415 1.00 98.81 768 PRO A C 1
ATOM 5952 O O . PRO A 1 768 ? -7.804 8.051 7.422 1.00 98.81 768 PRO A O 1
ATOM 5955 N N . CYS A 1 769 ? -6.509 9.736 8.171 1.00 98.69 769 CYS A N 1
ATOM 5956 C CA . CYS A 1 769 ? -7.518 10.344 9.053 1.00 98.69 769 CYS A CA 1
ATOM 5957 C C . CYS A 1 769 ? -8.294 11.528 8.454 1.00 98.69 769 CYS A C 1
ATOM 5959 O O . CYS A 1 769 ? -9.099 12.137 9.162 1.00 98.69 769 CYS A O 1
ATOM 5961 N N . SER A 1 770 ? -8.054 11.886 7.189 1.00 98.75 770 SER A N 1
ATOM 5962 C CA . SER A 1 770 ? -8.843 12.909 6.497 1.00 98.75 770 SER A CA 1
ATOM 5963 C C . SER A 1 770 ? -10.300 12.472 6.370 1.00 98.75 770 SER A C 1
ATOM 5965 O O . SER A 1 770 ? -10.609 11.286 6.238 1.00 98.75 770 SER A O 1
ATOM 5967 N N . ASP A 1 771 ? -11.223 13.427 6.410 1.00 98.75 771 ASP A N 1
ATOM 5968 C CA . ASP A 1 771 ? -12.651 13.118 6.431 1.00 98.75 771 ASP A CA 1
ATOM 5969 C C . ASP A 1 771 ? -13.126 12.393 5.163 1.00 98.75 771 ASP A C 1
ATOM 5971 O O . ASP A 1 771 ? -13.878 11.418 5.251 1.00 98.75 771 ASP A O 1
ATOM 5975 N N . ARG A 1 772 ? -12.590 12.791 4.005 1.00 98.69 772 ARG A N 1
ATOM 5976 C CA . ARG A 1 772 ? -12.733 12.085 2.727 1.00 98.69 772 ARG A CA 1
ATOM 5977 C C . ARG A 1 772 ? -12.260 10.633 2.802 1.00 98.69 772 ARG A C 1
ATOM 5979 O O . ARG A 1 772 ? -13.002 9.741 2.391 1.00 98.69 772 ARG A O 1
ATOM 5986 N N . ALA A 1 773 ? -11.064 10.376 3.338 1.00 98.88 773 ALA A N 1
ATOM 5987 C CA . ALA A 1 773 ? -10.518 9.020 3.429 1.00 98.88 773 ALA A CA 1
ATOM 5988 C C . ALA A 1 773 ? -11.341 8.122 4.372 1.00 98.88 773 ALA A C 1
ATOM 5990 O O . ALA A 1 773 ? -11.528 6.943 4.075 1.00 98.88 773 ALA A O 1
ATOM 5991 N N . LEU A 1 774 ? -11.896 8.673 5.458 1.00 98.88 774 LEU A N 1
ATOM 5992 C CA . LEU A 1 774 ? -12.767 7.948 6.395 1.00 98.88 774 LEU A CA 1
ATOM 5993 C C . LEU A 1 774 ? -14.153 7.632 5.806 1.00 98.88 774 LEU A C 1
ATOM 5995 O O . LEU A 1 774 ? -14.640 6.508 5.952 1.00 98.88 774 LEU A O 1
ATOM 5999 N N . SER A 1 775 ? -14.784 8.594 5.122 1.00 98.81 775 SER A N 1
ATOM 6000 C CA . SER A 1 775 ? -16.076 8.385 4.444 1.00 98.81 775 SER A CA 1
ATOM 6001 C C . SER A 1 775 ? -15.952 7.377 3.297 1.00 98.81 775 SER A C 1
ATOM 6003 O O . SER A 1 775 ? -16.782 6.474 3.133 1.00 98.81 775 SER A O 1
ATOM 6005 N N . ASN A 1 776 ? -14.845 7.462 2.555 1.00 98.88 776 ASN A N 1
ATOM 6006 C CA . ASN A 1 776 ? -14.485 6.476 1.552 1.00 98.88 776 ASN A CA 1
ATOM 6007 C C . ASN A 1 776 ? -14.276 5.081 2.164 1.00 98.88 776 ASN A C 1
ATOM 6009 O O . ASN A 1 776 ? -14.879 4.121 1.690 1.00 98.88 776 ASN A O 1
ATOM 6013 N N . LEU A 1 777 ? -13.491 4.967 3.243 1.00 98.88 777 LEU A N 1
ATOM 6014 C CA . LEU A 1 777 ? -13.219 3.694 3.916 1.00 98.88 777 LEU A CA 1
ATOM 6015 C C . LEU A 1 777 ? -14.507 3.022 4.417 1.00 98.88 777 LEU A C 1
ATOM 6017 O O . LEU A 1 777 ? -14.692 1.821 4.217 1.00 98.88 777 LEU A O 1
ATOM 6021 N N . LEU A 1 778 ? -15.429 3.795 5.003 1.00 98.69 778 LEU A N 1
ATOM 6022 C CA . LEU A 1 778 ? -16.764 3.320 5.379 1.00 98.69 778 LEU A CA 1
ATOM 6023 C C . LEU A 1 778 ? -17.527 2.766 4.164 1.00 98.69 778 LEU A C 1
ATOM 6025 O O . LEU A 1 778 ? -18.087 1.670 4.225 1.00 98.69 778 LEU A O 1
ATOM 6029 N N . THR A 1 779 ? -17.539 3.517 3.062 1.00 98.69 779 THR A N 1
ATOM 6030 C CA . THR A 1 779 ? -18.273 3.173 1.836 1.00 98.69 779 THR A CA 1
ATOM 6031 C C . THR A 1 779 ? -17.711 1.924 1.150 1.00 98.69 779 THR A C 1
ATOM 6033 O O . THR A 1 779 ? -18.482 1.066 0.717 1.00 98.69 779 THR A O 1
ATOM 6036 N N . TYR A 1 780 ? -16.384 1.794 1.099 1.00 98.81 780 TYR A N 1
ATOM 6037 C CA . TYR A 1 780 ? -15.672 0.627 0.579 1.00 98.81 780 TYR A CA 1
ATOM 6038 C C . TYR A 1 780 ? -15.907 -0.616 1.454 1.00 98.81 780 TYR A C 1
ATOM 6040 O O . TYR A 1 780 ? -16.386 -1.626 0.943 1.00 98.81 780 TYR A O 1
ATOM 6048 N N . VAL A 1 781 ? -15.687 -0.548 2.776 1.00 98.81 781 VAL A N 1
ATOM 6049 C CA . VAL A 1 781 ? -15.897 -1.705 3.674 1.00 98.81 781 VAL A CA 1
ATOM 6050 C C . VAL A 1 781 ? -17.347 -2.195 3.619 1.00 98.81 781 VAL A C 1
ATOM 6052 O O . VAL A 1 781 ? -17.599 -3.401 3.563 1.00 98.81 781 VAL A O 1
ATOM 6055 N N . ASN A 1 782 ? -18.316 -1.275 3.595 1.00 98.38 782 ASN A N 1
ATOM 6056 C CA . ASN A 1 782 ? -19.733 -1.633 3.554 1.00 98.38 782 ASN A CA 1
ATOM 6057 C C . ASN A 1 782 ? -20.144 -2.341 2.251 1.00 98.38 782 ASN A C 1
ATOM 6059 O O . ASN A 1 782 ? -21.091 -3.125 2.287 1.00 98.38 782 ASN A O 1
ATOM 6063 N N . ALA A 1 783 ? -19.418 -2.153 1.141 1.00 98.38 783 ALA A N 1
ATOM 6064 C CA . ALA A 1 783 ? -19.678 -2.869 -0.110 1.00 98.38 783 ALA A CA 1
ATOM 6065 C C . ALA A 1 783 ? -19.467 -4.394 0.013 1.00 98.38 783 ALA A C 1
ATOM 6067 O O . ALA A 1 783 ? -20.147 -5.161 -0.664 1.00 98.38 783 ALA A O 1
ATOM 6068 N N . PHE A 1 784 ? -18.590 -4.848 0.919 1.00 98.62 784 PHE A N 1
ATOM 6069 C CA . PHE A 1 784 ? -18.281 -6.273 1.109 1.00 98.62 784 PHE A CA 1
ATOM 6070 C C . PHE A 1 784 ? -19.132 -6.973 2.178 1.00 98.62 784 PHE A C 1
ATOM 6072 O O . PHE A 1 784 ? -19.121 -8.205 2.263 1.00 98.62 784 PHE A O 1
ATOM 6079 N N . ARG A 1 785 ? -19.891 -6.226 2.995 1.00 96.81 785 ARG A N 1
ATOM 6080 C CA . ARG A 1 785 ? -20.654 -6.789 4.130 1.00 96.81 785 ARG A CA 1
ATOM 6081 C C . ARG A 1 785 ? -21.736 -7.789 3.708 1.00 96.81 785 ARG A C 1
ATOM 6083 O O . ARG A 1 785 ? -21.996 -8.730 4.450 1.00 96.81 785 ARG A O 1
ATOM 6090 N N . SER A 1 786 ? -22.345 -7.604 2.537 1.00 94.00 786 SER A N 1
ATOM 6091 C CA . SER A 1 786 ? -23.462 -8.426 2.042 1.00 94.00 786 SER A CA 1
ATOM 6092 C C . SER A 1 786 ? -23.080 -9.465 0.981 1.00 94.00 786 SER A C 1
ATOM 6094 O O . SER A 1 786 ? -23.777 -10.468 0.850 1.00 94.00 786 SER A O 1
ATOM 6096 N N . ILE A 1 787 ? -21.996 -9.259 0.222 1.00 96.62 787 ILE A N 1
ATOM 6097 C CA . ILE A 1 787 ? -21.676 -10.076 -0.968 1.00 96.62 787 ILE A CA 1
ATOM 6098 C C . ILE A 1 787 ? -20.802 -11.311 -0.692 1.00 96.62 787 ILE A C 1
ATOM 6100 O O . ILE A 1 787 ? -20.662 -12.171 -1.569 1.00 96.62 787 ILE A O 1
ATOM 6104 N N . TYR A 1 788 ? -20.212 -11.424 0.501 1.00 97.75 788 TYR A N 1
ATOM 6105 C CA . TYR A 1 788 ? -19.409 -12.575 0.931 1.00 97.75 788 TYR A CA 1
ATOM 6106 C C . TYR A 1 788 ? -20.108 -13.286 2.093 1.00 97.75 788 TYR A C 1
ATOM 6108 O O . TYR A 1 788 ? -20.341 -12.681 3.138 1.00 97.75 788 TYR A O 1
ATOM 6116 N N . SER A 1 789 ? -20.416 -14.582 1.966 1.00 96.19 789 SER A N 1
ATOM 6117 C CA . SER A 1 789 ? -21.160 -15.301 3.016 1.00 96.19 789 SER A CA 1
ATOM 6118 C C . SER A 1 789 ? -20.366 -15.441 4.316 1.00 96.19 789 SER A C 1
ATOM 6120 O O . SER A 1 789 ? -20.962 -15.534 5.388 1.00 96.19 789 SER A O 1
ATOM 6122 N N . ILE A 1 790 ? -19.032 -15.371 4.253 1.00 93.69 790 ILE A N 1
ATOM 6123 C CA . ILE A 1 790 ? -18.167 -15.314 5.441 1.00 93.69 790 ILE A CA 1
ATOM 6124 C C . ILE A 1 790 ? -18.315 -14.023 6.273 1.00 93.69 790 ILE A C 1
ATOM 6126 O O . ILE A 1 790 ? -17.853 -14.004 7.414 1.00 93.69 790 ILE A O 1
ATOM 6130 N N . ASN A 1 791 ? -18.961 -12.982 5.729 1.00 96.75 791 ASN A N 1
ATOM 6131 C CA . ASN A 1 791 ? -19.276 -11.721 6.416 1.00 96.75 791 ASN A CA 1
ATOM 6132 C C . ASN A 1 791 ? -20.701 -11.691 7.007 1.00 96.75 791 ASN A C 1
ATOM 6134 O O . ASN A 1 791 ? -21.073 -10.726 7.677 1.00 96.75 791 ASN A O 1
ATOM 6138 N N . SER A 1 792 ? -21.505 -12.735 6.774 1.00 92.31 792 SER A N 1
ATOM 6139 C CA . SER A 1 792 ? -22.915 -12.778 7.169 1.00 92.31 792 SER A CA 1
ATOM 6140 C C . SER A 1 792 ? -23.103 -12.598 8.680 1.00 92.31 792 SER A C 1
ATOM 6142 O O . SER A 1 792 ? -22.526 -13.329 9.484 1.00 92.31 792 SER A O 1
ATOM 6144 N N . GLY A 1 793 ? -23.953 -11.642 9.066 1.00 88.50 793 GLY A N 1
ATOM 6145 C CA . GLY A 1 793 ? -24.286 -11.350 10.465 1.00 88.50 793 GLY A CA 1
ATOM 6146 C C . GLY A 1 793 ? -23.234 -10.549 11.247 1.00 88.50 793 GLY A C 1
ATOM 6147 O O . GLY A 1 793 ? -23.410 -10.354 12.448 1.00 88.50 793 GLY A O 1
ATOM 6148 N N . ILE A 1 794 ? -22.157 -10.070 10.611 1.00 90.19 794 ILE A N 1
ATOM 6149 C CA . ILE A 1 794 ? -21.131 -9.258 11.284 1.00 90.19 794 ILE A CA 1
ATOM 6150 C C . ILE A 1 794 ? -21.588 -7.794 11.401 1.00 90.19 794 ILE A C 1
ATOM 6152 O O . ILE A 1 794 ? -21.889 -7.136 10.404 1.00 90.19 794 ILE A O 1
ATOM 6156 N N . ALA A 1 795 ? -21.610 -7.275 12.632 1.00 88.75 795 ALA A N 1
ATOM 6157 C CA . ALA A 1 795 ? -22.065 -5.922 12.954 1.00 88.75 795 ALA A CA 1
ATOM 6158 C C . ALA A 1 795 ? -21.232 -4.814 12.277 1.00 88.75 795 ALA A C 1
ATOM 6160 O O . ALA A 1 795 ? -20.034 -4.967 12.036 1.00 88.75 795 ALA A O 1
ATOM 6161 N N . ASN A 1 796 ? -21.855 -3.657 12.025 1.00 91.56 796 ASN A N 1
ATOM 6162 C CA . ASN A 1 796 ? -21.258 -2.556 11.252 1.00 91.56 796 ASN A CA 1
ATOM 6163 C C . ASN A 1 796 ? -20.004 -1.927 11.891 1.00 91.56 796 ASN A C 1
ATOM 6165 O O . ASN A 1 796 ? -19.196 -1.338 11.183 1.00 91.56 796 ASN A O 1
ATOM 6169 N N . ASN A 1 797 ? -19.820 -2.076 13.205 1.00 88.88 797 ASN A N 1
ATOM 6170 C CA . ASN A 1 797 ? -18.636 -1.631 13.949 1.00 88.88 797 ASN A CA 1
ATOM 6171 C C . ASN A 1 797 ? -17.643 -2.770 14.260 1.00 88.88 797 ASN A C 1
ATOM 6173 O O . ASN A 1 797 ? -16.762 -2.618 15.105 1.00 88.88 797 ASN A O 1
ATOM 6177 N N . VAL A 1 798 ? -17.777 -3.902 13.562 1.00 92.25 798 VAL A N 1
ATOM 6178 C CA . VAL A 1 798 ? -16.831 -5.023 13.543 1.00 92.25 798 VAL A CA 1
ATOM 6179 C C . VAL A 1 798 ? -16.325 -5.210 12.111 1.00 92.25 798 VAL A C 1
ATOM 6181 O O . VAL A 1 798 ? -17.070 -5.037 11.139 1.00 92.25 798 VAL A O 1
ATOM 6184 N N . GLY A 1 799 ? -15.033 -5.500 11.986 1.00 95.06 799 GLY A N 1
ATOM 6185 C CA . GLY A 1 799 ? -14.335 -5.701 10.726 1.00 95.06 799 GLY A CA 1
ATOM 6186 C C . GLY A 1 799 ? -14.793 -6.953 9.985 1.00 95.06 799 GLY A C 1
ATOM 6187 O O . GLY A 1 799 ? -15.314 -7.903 10.569 1.00 95.06 799 GLY A O 1
ATOM 6188 N N . VAL A 1 800 ? -14.619 -6.920 8.669 1.00 98.19 800 VAL A N 1
ATOM 6189 C CA . VAL A 1 800 ? -15.119 -7.915 7.714 1.00 98.19 800 VAL A CA 1
ATOM 6190 C C . VAL A 1 800 ? -14.055 -8.216 6.668 1.00 98.19 800 VAL A C 1
ATOM 6192 O O . VAL A 1 800 ? -13.125 -7.436 6.480 1.00 98.19 800 VAL A O 1
ATOM 6195 N N . ALA A 1 801 ? -14.197 -9.338 5.973 1.00 98.69 801 ALA A N 1
ATOM 6196 C CA . ALA A 1 801 ? -13.327 -9.693 4.865 1.00 98.69 801 ALA A CA 1
ATOM 6197 C C . ALA A 1 801 ? -13.597 -8.775 3.661 1.00 98.69 801 ALA A C 1
ATOM 6199 O O . ALA A 1 801 ? -14.747 -8.669 3.225 1.00 98.69 801 ALA A O 1
ATOM 6200 N N . THR A 1 802 ? -12.562 -8.137 3.115 1.00 98.81 802 THR A N 1
ATOM 6201 C CA . THR A 1 802 ? -12.660 -7.203 1.979 1.00 98.81 802 THR A CA 1
ATOM 6202 C C . THR A 1 802 ? -11.843 -7.701 0.785 1.00 98.81 802 THR A C 1
ATOM 6204 O O . THR A 1 802 ? -10.780 -8.303 0.948 1.00 98.81 802 THR A O 1
ATOM 6207 N N . GLY A 1 803 ? -12.378 -7.516 -0.425 1.00 98.69 803 GLY A N 1
ATOM 6208 C CA . GLY A 1 803 ? -11.704 -7.838 -1.691 1.00 98.69 803 GLY A CA 1
ATOM 6209 C C . GLY A 1 803 ? -11.240 -6.579 -2.414 1.00 98.69 803 GLY A C 1
ATOM 6210 O O . GLY A 1 803 ? -11.165 -5.518 -1.804 1.00 98.69 803 GLY A O 1
ATOM 6211 N N . ARG A 1 804 ? -10.970 -6.686 -3.719 1.00 98.69 804 ARG A N 1
ATOM 6212 C CA . ARG A 1 804 ? -10.564 -5.537 -4.545 1.00 98.69 804 ARG A CA 1
ATOM 6213 C C . ARG A 1 804 ? -11.714 -4.544 -4.720 1.00 98.69 804 ARG A C 1
ATOM 6215 O O . ARG A 1 804 ? -11.663 -3.444 -4.189 1.00 98.69 804 ARG A O 1
ATOM 6222 N N . TYR A 1 805 ? -12.789 -4.960 -5.379 1.00 98.56 805 TYR A N 1
ATOM 6223 C CA . TYR A 1 805 ? -13.995 -4.164 -5.644 1.00 98.56 805 TYR A CA 1
ATOM 6224 C C . TYR A 1 805 ? -15.230 -5.095 -5.633 1.00 98.56 805 TYR A C 1
ATOM 6226 O O . TYR A 1 805 ? -15.069 -6.311 -5.766 1.00 98.56 805 TYR A O 1
ATOM 6234 N N . PRO A 1 806 ? -16.463 -4.604 -5.402 1.00 97.75 806 PRO A N 1
ATOM 6235 C CA . PRO A 1 806 ? -17.627 -5.478 -5.214 1.00 97.75 806 PRO A CA 1
ATOM 6236 C C . PRO A 1 806 ? -18.075 -6.218 -6.487 1.00 97.75 806 PRO A C 1
ATOM 6238 O O . PRO A 1 806 ? -18.760 -7.235 -6.384 1.00 97.75 806 PRO A O 1
ATOM 6241 N N . GLU A 1 807 ? -17.682 -5.739 -7.670 1.00 97.69 807 GLU A N 1
ATOM 6242 C CA . GLU A 1 807 ? -17.938 -6.367 -8.974 1.00 97.69 807 GLU A CA 1
ATOM 6243 C C . GLU A 1 807 ? -16.872 -7.400 -9.392 1.00 97.69 807 GLU A C 1
ATOM 6245 O O . GLU A 1 807 ? -16.860 -7.826 -10.547 1.00 97.69 807 GLU A O 1
ATOM 6250 N N . ASP A 1 808 ? -15.948 -7.777 -8.499 1.00 98.06 808 ASP A N 1
ATOM 6251 C CA . ASP A 1 808 ? -14.824 -8.660 -8.830 1.00 98.06 808 ASP A CA 1
ATOM 6252 C C . ASP A 1 808 ? -15.299 -10.042 -9.317 1.00 98.06 808 ASP A C 1
ATOM 6254 O O . ASP A 1 808 ? -16.150 -10.693 -8.705 1.00 98.06 808 ASP A O 1
ATOM 6258 N N . GLY A 1 809 ? -14.733 -10.484 -10.442 1.00 95.56 809 GLY A N 1
ATOM 6259 C CA . GLY A 1 809 ? -14.951 -11.801 -11.040 1.00 95.56 809 GLY A CA 1
ATOM 6260 C C . GLY A 1 809 ? -13.699 -12.684 -11.069 1.00 95.56 809 GLY A C 1
ATOM 6261 O O . GLY A 1 809 ? -13.809 -13.883 -11.333 1.00 95.56 809 GLY A O 1
ATOM 6262 N N . TYR A 1 810 ? -12.513 -12.139 -10.777 1.00 95.25 810 TYR A N 1
ATOM 6263 C CA . TYR A 1 810 ? -11.258 -12.890 -10.826 1.00 95.25 810 TYR A CA 1
ATOM 6264 C C . TYR A 1 810 ? -11.245 -13.973 -9.745 1.00 95.25 810 TYR A C 1
ATOM 6266 O O . TYR A 1 810 ? -11.535 -13.710 -8.578 1.00 95.25 810 TYR A O 1
ATOM 6274 N N . MET A 1 811 ? -10.983 -15.221 -10.145 1.00 94.81 811 MET A N 1
ATOM 6275 C CA . MET A 1 811 ? -11.110 -16.413 -9.289 1.00 94.81 811 MET A CA 1
ATOM 6276 C C . MET A 1 811 ? -12.474 -16.526 -8.558 1.00 94.81 811 MET A C 1
ATOM 6278 O O . MET A 1 811 ? -12.584 -17.189 -7.525 1.00 94.81 811 MET A O 1
ATOM 6282 N N . GLY A 1 812 ? -13.530 -15.885 -9.080 1.00 95.25 812 GLY A N 1
ATOM 6283 C CA . GLY A 1 812 ? -14.859 -15.818 -8.459 1.00 95.25 812 GLY A CA 1
ATOM 6284 C C . GLY A 1 812 ? -15.092 -14.632 -7.509 1.00 95.25 812 GLY A C 1
ATOM 6285 O O . GLY A 1 812 ? -16.120 -14.617 -6.829 1.00 95.25 812 GLY A O 1
ATOM 6286 N N . GLY A 1 813 ? -14.180 -13.655 -7.456 1.00 97.75 813 GLY A N 1
ATOM 6287 C CA . GLY A 1 813 ? -14.332 -12.394 -6.721 1.00 97.75 813 GLY A CA 1
ATOM 6288 C C . GLY A 1 813 ? -14.301 -12.570 -5.211 1.00 97.75 813 GLY A C 1
ATOM 6289 O O . GLY A 1 813 ? -15.348 -12.702 -4.578 1.00 97.75 813 GLY A O 1
ATOM 6290 N N . ASN A 1 814 ? -13.109 -12.610 -4.622 1.00 98.75 814 ASN A N 1
ATOM 6291 C CA . ASN A 1 814 ? -12.935 -12.998 -3.224 1.00 98.75 814 ASN A CA 1
ATOM 6292 C C . ASN A 1 814 ? -12.343 -11.878 -2.361 1.00 98.75 814 ASN A C 1
ATOM 6294 O O . ASN A 1 814 ? -11.822 -10.885 -2.871 1.00 98.75 814 ASN A O 1
ATOM 6298 N N . PRO A 1 815 ? -12.387 -12.032 -1.030 1.00 98.81 815 PRO A N 1
ATOM 6299 C CA . PRO A 1 815 ? -11.459 -11.353 -0.143 1.00 98.81 815 PRO A CA 1
ATOM 6300 C C . PRO A 1 815 ? -9.989 -11.534 -0.545 1.00 98.81 815 PRO A C 1
ATOM 6302 O O . PRO A 1 815 ? -9.571 -12.622 -0.948 1.00 98.81 815 PRO A O 1
ATOM 6305 N N . TRP A 1 816 ? -9.200 -10.479 -0.352 1.00 98.88 816 TRP A N 1
ATOM 6306 C CA . TRP A 1 816 ? -7.743 -10.488 -0.502 1.00 98.88 816 TRP A CA 1
ATOM 6307 C C . TRP A 1 816 ? -7.099 -10.223 0.860 1.00 98.88 816 TRP A C 1
ATOM 6309 O O . TRP A 1 816 ? -7.588 -9.387 1.630 1.00 98.88 816 TRP A O 1
ATOM 6319 N N . TYR A 1 817 ? -5.984 -10.895 1.163 1.00 98.88 817 TYR A N 1
ATOM 6320 C CA . TYR A 1 817 ? -5.279 -10.688 2.436 1.00 98.88 817 TYR A CA 1
ATOM 6321 C C . TYR A 1 817 ? -4.801 -9.233 2.557 1.00 98.88 817 TYR A C 1
ATOM 6323 O O . TYR A 1 817 ? -5.178 -8.543 3.506 1.00 98.88 817 TYR A O 1
ATOM 6331 N N . LEU A 1 818 ? -4.089 -8.721 1.544 1.00 98.75 818 LEU A N 1
ATOM 6332 C CA . LEU A 1 818 ? -3.624 -7.327 1.504 1.00 98.75 818 LEU A CA 1
ATOM 6333 C C . LEU A 1 818 ? -4.770 -6.297 1.550 1.00 98.75 818 LEU A C 1
ATOM 6335 O O . LEU A 1 818 ? -4.660 -5.308 2.266 1.00 98.75 818 LEU A O 1
ATOM 6339 N N . ALA A 1 819 ? -5.910 -6.552 0.895 1.00 98.88 819 ALA A N 1
ATOM 6340 C CA . ALA A 1 819 ? -7.051 -5.625 0.899 1.00 98.88 819 ALA A CA 1
ATOM 6341 C C . ALA A 1 819 ? -7.823 -5.601 2.234 1.00 98.88 819 ALA A C 1
ATOM 6343 O O . ALA A 1 819 ? -8.574 -4.658 2.494 1.00 98.88 819 ALA A O 1
ATOM 6344 N N . THR A 1 820 ? -7.647 -6.630 3.074 1.00 98.94 820 THR A N 1
ATOM 6345 C CA . THR A 1 820 ? -8.166 -6.678 4.453 1.00 98.94 820 THR A CA 1
ATOM 6346 C C . THR A 1 820 ? -7.176 -6.040 5.436 1.00 98.94 820 THR A C 1
ATOM 6348 O O . THR A 1 820 ? -7.586 -5.338 6.358 1.00 98.94 820 THR A O 1
ATOM 6351 N N . LEU A 1 821 ? -5.868 -6.225 5.217 1.00 98.94 821 LEU A N 1
ATOM 6352 C CA . LEU A 1 821 ? -4.802 -5.630 6.033 1.00 98.94 821 LEU A CA 1
ATOM 6353 C C . LEU A 1 821 ? -4.696 -4.111 5.832 1.00 98.94 821 LEU A C 1
ATOM 6355 O O . LEU A 1 821 ? -4.600 -3.386 6.818 1.00 98.94 821 LEU A O 1
ATOM 6359 N N . ALA A 1 822 ? -4.837 -3.622 4.597 1.00 98.94 822 ALA A N 1
ATOM 6360 C CA . ALA A 1 822 ? -4.806 -2.192 4.276 1.00 98.94 822 ALA A CA 1
ATOM 6361 C C . ALA A 1 822 ? -5.888 -1.377 5.017 1.00 98.94 822 ALA A C 1
ATOM 6363 O O . ALA A 1 822 ? -5.659 -0.228 5.387 1.00 98.94 822 ALA A O 1
ATOM 6364 N N . VAL A 1 823 ? -7.052 -1.981 5.299 1.00 98.94 823 VAL A N 1
ATOM 6365 C CA . VAL A 1 823 ? -8.103 -1.361 6.127 1.00 98.94 823 VAL A CA 1
ATOM 6366 C C . VAL A 1 823 ? -7.652 -1.202 7.575 1.00 98.94 823 VAL A C 1
ATOM 6368 O O . VAL A 1 823 ? -7.913 -0.168 8.185 1.00 98.94 823 VAL A O 1
ATOM 6371 N N . ALA A 1 824 ? -6.980 -2.210 8.136 1.00 98.88 824 ALA A N 1
ATOM 6372 C CA . ALA A 1 824 ? -6.423 -2.114 9.480 1.00 98.88 824 ALA A CA 1
ATOM 6373 C C . ALA A 1 824 ? -5.321 -1.043 9.532 1.00 98.88 824 ALA A C 1
ATOM 6375 O O . ALA A 1 824 ? -5.337 -0.201 10.425 1.00 98.88 824 ALA A O 1
ATOM 6376 N N . GLU A 1 825 ? -4.425 -1.038 8.542 1.00 98.94 825 GLU A N 1
ATOM 6377 C CA . GLU A 1 825 ? -3.313 -0.091 8.407 1.00 98.94 825 GLU A CA 1
ATOM 6378 C C . GLU A 1 825 ? -3.794 1.368 8.328 1.00 98.94 825 GLU A C 1
ATOM 6380 O O . GLU A 1 825 ? -3.424 2.153 9.199 1.00 98.94 825 GLU A O 1
ATOM 6385 N N . GLN A 1 826 ? -4.740 1.708 7.437 1.00 98.94 826 GLN A N 1
ATOM 6386 C CA . GLN A 1 826 ? -5.301 3.071 7.361 1.00 98.94 826 GLN A CA 1
ATOM 6387 C C . GLN A 1 826 ? -5.920 3.521 8.704 1.00 98.94 826 GLN A C 1
ATOM 6389 O O . GLN A 1 826 ? -5.810 4.683 9.102 1.00 98.94 826 GLN A O 1
ATOM 6394 N N . LEU A 1 827 ? -6.561 2.607 9.442 1.00 98.94 827 LEU A N 1
ATOM 6395 C CA . LEU A 1 827 ? -7.120 2.910 10.764 1.00 98.94 827 LEU A CA 1
ATOM 6396 C C . LEU A 1 827 ? -6.030 3.091 11.836 1.00 98.94 827 LEU A C 1
ATOM 6398 O O . LEU A 1 827 ? -6.202 3.915 12.737 1.00 98.94 827 LEU A O 1
ATOM 6402 N N . TYR A 1 828 ? -4.916 2.358 11.759 1.00 98.88 828 TYR A N 1
ATOM 6403 C CA . TYR A 1 828 ? -3.771 2.540 12.653 1.00 98.88 828 TYR A CA 1
ATOM 6404 C C . TYR A 1 828 ? -3.027 3.853 12.373 1.00 98.88 828 TYR A C 1
ATOM 6406 O O . TYR A 1 828 ? -2.748 4.589 13.321 1.00 98.88 828 TYR A O 1
ATOM 6414 N N . ASP A 1 829 ? -2.810 4.208 11.107 1.00 98.88 829 ASP A N 1
ATOM 6415 C CA . ASP A 1 829 ? -2.218 5.488 10.696 1.00 98.88 829 ASP A CA 1
ATOM 6416 C C . ASP A 1 829 ? -3.061 6.677 11.172 1.00 98.88 829 ASP A C 1
ATOM 6418 O O . ASP A 1 829 ? -2.546 7.644 11.745 1.00 98.88 829 ASP A O 1
ATOM 6422 N N . ALA A 1 830 ? -4.388 6.575 11.039 1.00 98.88 830 ALA A N 1
ATOM 6423 C CA . ALA A 1 830 ? -5.307 7.574 11.568 1.00 98.88 830 ALA A CA 1
ATOM 6424 C C . ALA A 1 830 ? -5.187 7.727 13.099 1.00 98.88 830 ALA A C 1
ATOM 6426 O O . ALA A 1 830 ? -5.123 8.844 13.620 1.00 98.88 830 ALA A O 1
ATOM 6427 N N . LEU A 1 831 ? -5.077 6.608 13.827 1.00 98.81 831 LEU A N 1
ATOM 6428 C CA . LEU A 1 831 ? -4.862 6.595 15.278 1.00 98.81 831 LEU A CA 1
ATOM 6429 C C . LEU A 1 831 ? -3.495 7.160 15.694 1.00 98.81 831 LEU A C 1
ATOM 6431 O O . LEU A 1 831 ? -3.411 7.770 16.761 1.00 98.81 831 LEU A O 1
ATOM 6435 N N . ILE A 1 832 ? -2.441 6.973 14.894 1.00 98.56 832 ILE A N 1
ATOM 6436 C CA . ILE A 1 832 ? -1.130 7.607 15.104 1.00 98.56 832 ILE A CA 1
ATOM 6437 C C . ILE A 1 832 ? -1.281 9.130 15.022 1.00 98.56 832 ILE A C 1
ATOM 6439 O O . ILE A 1 832 ? -0.859 9.845 15.937 1.00 98.56 832 ILE A O 1
ATOM 6443 N N . VAL A 1 833 ? -1.921 9.631 13.961 1.00 98.69 833 VAL A N 1
ATOM 6444 C CA . VAL A 1 833 ? -2.056 11.074 13.727 1.00 98.69 833 VAL A CA 1
ATOM 6445 C C . VAL A 1 833 ? -2.910 11.750 14.798 1.00 98.69 833 VAL A C 1
ATOM 6447 O O . VAL A 1 833 ? -2.453 12.736 15.373 1.00 98.69 833 VAL A O 1
ATOM 6450 N N . TRP A 1 834 ? -4.088 11.222 15.149 1.00 98.62 834 TRP A N 1
ATOM 6451 C CA . TRP A 1 834 ? -4.938 11.843 16.180 1.00 98.62 834 TRP A CA 1
ATOM 6452 C C . TRP A 1 834 ? -4.269 11.911 17.555 1.00 98.62 834 TRP A C 1
ATOM 6454 O O . TRP A 1 834 ? -4.418 12.907 18.265 1.00 98.62 834 TRP A O 1
ATOM 6464 N N . LYS A 1 835 ? -3.489 10.886 17.930 1.00 97.31 835 LYS A N 1
ATOM 6465 C CA . LYS A 1 835 ? -2.687 10.904 19.166 1.00 97.31 835 LYS A CA 1
ATOM 6466 C C . LYS A 1 835 ? -1.606 11.984 19.111 1.00 97.31 835 LYS A C 1
ATOM 6468 O O . LYS A 1 835 ? -1.456 12.730 20.071 1.00 97.31 835 LYS A O 1
ATOM 6473 N N . LYS A 1 836 ? -0.899 12.103 17.981 1.00 96.38 836 LYS A N 1
ATOM 6474 C CA . LYS A 1 836 ? 0.138 13.124 17.750 1.00 96.38 836 LYS A CA 1
ATOM 6475 C C . LYS A 1 836 ? -0.426 14.553 17.710 1.00 96.38 836 LYS A C 1
ATOM 6477 O O . LYS A 1 836 ? 0.232 15.473 18.179 1.00 96.38 836 LYS A O 1
ATOM 6482 N N . GLN A 1 837 ? -1.630 14.739 17.167 1.00 96.44 837 GLN A N 1
ATOM 6483 C CA . GLN A 1 837 ? -2.330 16.029 17.087 1.00 96.44 837 GLN A CA 1
ATOM 6484 C C . GLN A 1 837 ? -3.122 16.386 18.356 1.00 96.44 837 GLN A C 1
ATOM 6486 O O . GLN A 1 837 ? -3.647 17.494 18.458 1.00 96.44 837 GLN A O 1
ATOM 6491 N N . GLY A 1 838 ? -3.272 15.454 19.302 1.00 97.56 838 GLY A N 1
ATOM 6492 C CA . GLY A 1 838 ? -4.041 15.660 20.528 1.00 97.56 838 GLY A CA 1
ATOM 6493 C C . GLY A 1 838 ? -5.535 15.938 20.312 1.00 97.56 838 GLY A C 1
ATOM 6494 O O . GLY A 1 838 ? -6.175 16.470 21.221 1.00 97.56 838 GLY A O 1
ATOM 6495 N N . SER A 1 839 ? -6.100 15.620 19.141 1.00 98.31 839 SER A N 1
ATOM 6496 C CA . SER A 1 839 ? -7.515 15.848 18.815 1.00 98.31 839 SER A CA 1
ATOM 6497 C C . SER A 1 839 ? -8.010 14.996 17.636 1.00 98.31 839 SER A C 1
ATOM 6499 O O . SER A 1 839 ? -7.223 14.491 16.838 1.00 98.31 839 SER A O 1
ATOM 6501 N N . ILE A 1 840 ? -9.333 14.838 17.543 1.00 98.56 840 ILE A N 1
ATOM 6502 C CA . ILE A 1 840 ? -10.068 14.333 16.373 1.00 98.56 840 ILE A CA 1
ATOM 6503 C C . ILE A 1 840 ? -10.930 15.480 15.834 1.00 98.56 840 ILE A C 1
ATOM 6505 O O . ILE A 1 840 ? -11.537 16.207 16.621 1.00 98.56 840 ILE A O 1
ATOM 6509 N N . GLN A 1 841 ? -11.026 15.615 14.510 1.00 98.25 841 GLN A N 1
ATOM 6510 C CA . GLN A 1 841 ? -11.992 16.499 13.853 1.00 98.25 841 GLN A CA 1
ATOM 6511 C C . GLN A 1 841 ? -13.118 15.677 13.220 1.00 98.25 841 GLN A C 1
ATOM 6513 O O . GLN A 1 841 ? -12.869 14.820 12.370 1.00 98.25 841 GLN A O 1
ATOM 6518 N N . VAL A 1 842 ? -14.359 15.945 13.629 1.00 98.50 842 VAL A N 1
ATOM 6519 C CA . VAL A 1 842 ? -15.563 15.342 13.042 1.00 98.50 842 VAL A CA 1
ATOM 6520 C C . VAL A 1 842 ? -16.207 16.367 12.113 1.00 98.50 842 VAL A C 1
ATOM 6522 O O . VAL A 1 842 ? -16.729 17.380 12.573 1.00 98.50 842 VAL A O 1
ATOM 6525 N N . THR A 1 843 ? -16.182 16.116 10.807 1.00 98.56 843 THR A N 1
ATOM 6526 C CA . THR A 1 843 ? -16.863 16.947 9.801 1.00 98.56 843 THR A CA 1
ATOM 6527 C C . THR A 1 843 ? -18.166 16.273 9.375 1.00 98.56 843 THR A C 1
ATOM 6529 O O . THR A 1 843 ? -18.391 15.104 9.686 1.00 98.56 843 THR A O 1
ATOM 6532 N N . ALA A 1 844 ? -19.024 16.968 8.624 1.00 98.00 844 ALA A N 1
ATOM 6533 C CA . ALA A 1 844 ? -20.222 16.349 8.047 1.00 98.00 844 ALA A CA 1
ATOM 6534 C C . ALA A 1 844 ? -19.893 15.165 7.106 1.00 98.00 844 ALA A C 1
ATOM 6536 O O . ALA A 1 844 ? -20.715 14.268 6.939 1.00 98.00 844 ALA A O 1
ATOM 6537 N N . VAL A 1 845 ? -18.682 15.133 6.531 1.00 98.31 845 VAL A N 1
ATOM 6538 C CA . VAL A 1 845 ? -18.200 14.036 5.676 1.00 98.31 845 VAL A CA 1
ATOM 6539 C C . VAL A 1 845 ? -17.779 12.826 6.520 1.00 98.31 845 VAL A C 1
ATOM 6541 O O . VAL A 1 845 ? -18.113 11.699 6.169 1.00 98.31 845 VAL A O 1
ATOM 6544 N N . SER A 1 846 ? -17.098 13.023 7.657 1.00 98.44 846 SER A N 1
ATOM 6545 C CA . SER A 1 846 ? -16.635 11.916 8.517 1.00 98.44 846 SER A CA 1
ATOM 6546 C C . SER A 1 846 ? -17.610 11.485 9.618 1.00 98.44 846 SER A C 1
ATOM 6548 O O . SER A 1 846 ? -17.452 10.397 10.179 1.00 98.44 846 SER A O 1
ATOM 6550 N N . GLN A 1 847 ? -18.647 12.273 9.919 1.00 98.19 847 GLN A N 1
ATOM 6551 C CA . GLN A 1 847 ? -19.664 11.951 10.931 1.00 98.19 847 GLN A CA 1
ATOM 6552 C C . GLN A 1 847 ? -20.279 10.539 10.774 1.00 98.19 847 GLN A C 1
ATOM 6554 O O . GLN A 1 847 ? -20.408 9.856 11.798 1.00 98.19 847 GLN A O 1
ATOM 6559 N N . PRO A 1 848 ? -20.595 10.024 9.562 1.00 98.06 848 PRO A N 1
ATOM 6560 C CA . PRO A 1 848 ? -21.115 8.661 9.401 1.00 98.06 848 PRO A CA 1
ATOM 6561 C C . PRO A 1 848 ? -20.132 7.567 9.846 1.00 98.06 848 PRO A C 1
ATOM 6563 O O . PRO A 1 848 ? -20.557 6.556 10.401 1.00 98.06 848 PRO A O 1
ATOM 6566 N N . PHE A 1 849 ? -18.822 7.775 9.663 1.00 98.62 849 PHE A N 1
ATOM 6567 C CA . PHE A 1 849 ? -17.787 6.838 10.116 1.00 98.62 849 PHE A CA 1
ATOM 6568 C C . PHE A 1 849 ? -17.708 6.803 11.647 1.00 98.62 849 PHE A C 1
ATOM 6570 O O . PHE A 1 849 ? -17.768 5.730 12.249 1.00 98.62 849 PHE A O 1
ATOM 6577 N N . PHE A 1 850 ? -17.647 7.967 12.302 1.00 98.50 850 PHE A N 1
ATOM 6578 C CA . PHE A 1 850 ? -17.595 8.020 13.767 1.00 98.50 850 PHE A CA 1
ATOM 6579 C C . PHE A 1 850 ? -18.902 7.553 14.432 1.00 98.50 850 PHE A C 1
ATOM 6581 O O . PHE A 1 850 ? -18.870 7.025 15.546 1.00 98.50 850 PHE A O 1
ATOM 6588 N N . SER A 1 851 ? -20.036 7.663 13.731 1.00 97.50 851 SER A N 1
ATOM 6589 C CA . SER A 1 851 ? -21.344 7.175 14.197 1.00 97.50 851 SER A CA 1
ATOM 6590 C C . SER A 1 851 ? -21.409 5.650 14.385 1.00 97.50 851 SER A C 1
ATOM 6592 O O . SER A 1 851 ? -22.282 5.173 15.106 1.00 97.50 851 SER A O 1
ATOM 6594 N N . LEU A 1 852 ? -20.464 4.877 13.825 1.00 95.56 852 LEU A N 1
ATOM 6595 C CA . LEU A 1 852 ? -20.295 3.447 14.142 1.00 95.56 852 LEU A CA 1
ATOM 6596 C C . LEU A 1 852 ? -19.897 3.193 15.610 1.00 95.56 852 LEU A C 1
ATOM 6598 O O . LEU A 1 852 ? -20.126 2.103 16.143 1.00 95.56 852 LEU A O 1
ATOM 6602 N N . PHE A 1 853 ? -19.261 4.179 16.248 1.00 94.69 853 PHE A N 1
ATOM 6603 C CA . PHE A 1 853 ? -18.619 4.046 17.558 1.00 94.69 853 PHE A CA 1
ATOM 6604 C C . PHE A 1 853 ? -19.274 4.913 18.639 1.00 94.69 853 PHE A C 1
ATOM 6606 O O . PHE A 1 853 ? -19.163 4.586 19.819 1.00 94.69 853 PHE A O 1
ATOM 6613 N N . SER A 1 854 ? -19.964 5.989 18.247 1.00 93.25 854 SER A N 1
ATOM 6614 C CA . SER A 1 854 ? -20.745 6.845 19.142 1.00 93.25 854 SER A CA 1
ATOM 6615 C C . SER A 1 854 ? -22.014 7.338 18.438 1.00 93.25 854 SER A C 1
ATOM 6617 O O . SER A 1 854 ? -21.965 8.181 17.542 1.00 93.25 854 SER A O 1
ATOM 6619 N N . SER A 1 855 ? -23.167 6.790 18.826 1.00 91.06 855 SER A N 1
ATOM 6620 C CA . SER A 1 855 ? -24.471 7.153 18.266 1.00 91.06 855 SER A CA 1
ATOM 6621 C C . SER A 1 855 ? -24.841 8.595 18.618 1.00 91.06 855 SER A C 1
ATOM 6623 O O . SER A 1 855 ? -24.901 8.940 19.797 1.00 91.06 855 SER A O 1
ATOM 6625 N N . GLY A 1 856 ? -25.133 9.421 17.611 1.00 87.81 856 GLY A N 1
ATOM 6626 C CA . GLY A 1 856 ? -25.478 10.833 17.817 1.00 87.81 856 GLY A CA 1
ATOM 6627 C C . GLY A 1 856 ? -24.273 11.763 17.998 1.00 87.81 856 GLY A C 1
ATOM 6628 O O . GLY A 1 856 ? -24.453 12.900 18.436 1.00 87.81 856 GLY A O 1
ATOM 6629 N N . ILE A 1 857 ? -23.058 11.317 17.655 1.00 95.12 857 ILE A N 1
ATOM 6630 C CA . ILE A 1 857 ? -21.873 12.183 17.610 1.00 95.12 857 ILE A CA 1
ATOM 6631 C C . ILE A 1 857 ? -22.102 13.389 16.685 1.00 95.12 857 ILE A C 1
ATOM 6633 O O . ILE A 1 857 ? -22.628 13.249 15.581 1.00 95.12 857 ILE A O 1
ATOM 6637 N N . GLN A 1 858 ? -21.719 14.579 17.147 1.00 95.19 858 GLN A N 1
ATOM 6638 C CA . GLN A 1 858 ? -21.879 15.843 16.422 1.00 95.19 858 GLN A CA 1
ATOM 6639 C C . GLN A 1 858 ? -20.574 16.264 15.736 1.00 95.19 858 GLN A C 1
ATOM 6641 O O . GLN A 1 858 ? -19.492 15.793 16.090 1.00 95.19 858 GLN A O 1
ATOM 6646 N N . THR A 1 859 ? -20.673 17.168 14.763 1.00 98.00 859 THR A N 1
ATOM 6647 C CA . THR A 1 859 ? -19.511 17.769 14.096 1.00 98.00 859 THR A CA 1
ATOM 6648 C C . THR A 1 859 ? -18.760 18.730 15.020 1.00 98.00 859 THR A C 1
ATOM 6650 O O . THR A 1 859 ? -19.389 19.533 15.708 1.00 98.00 859 THR A O 1
ATOM 6653 N N . GLY A 1 860 ? -17.427 18.700 14.991 1.00 97.69 860 GLY A N 1
ATOM 6654 C CA . GLY A 1 860 ? -16.556 19.595 15.756 1.00 97.69 860 GLY A CA 1
ATOM 6655 C C . GLY A 1 860 ? -15.240 18.951 16.207 1.00 97.69 860 GLY A C 1
ATOM 6656 O O . GLY A 1 860 ? -14.940 17.797 15.886 1.00 97.69 860 GLY A O 1
ATOM 6657 N N . THR A 1 861 ? -14.469 19.714 16.986 1.00 98.12 861 THR A N 1
ATOM 6658 C CA . THR A 1 861 ? -13.201 19.279 17.590 1.00 98.12 861 THR A CA 1
ATOM 6659 C C . THR A 1 861 ? -13.447 18.434 18.839 1.00 98.12 861 THR A C 1
ATOM 6661 O O . THR A 1 861 ? -14.091 18.890 19.782 1.00 98.12 861 THR A O 1
ATOM 6664 N N . ILE A 1 862 ? -12.847 17.246 18.905 1.00 97.81 862 ILE A N 1
ATOM 6665 C CA . ILE A 1 862 ? -12.838 16.383 20.092 1.00 97.81 862 ILE A CA 1
ATOM 6666 C C . ILE A 1 862 ? -11.397 16.328 20.632 1.00 97.81 862 ILE A C 1
ATOM 6668 O O . ILE A 1 862 ? -10.557 15.648 20.037 1.00 97.81 862 ILE A O 1
ATOM 6672 N N . PRO A 1 863 ? -11.064 17.048 21.721 1.00 97.69 863 PRO A N 1
ATOM 6673 C CA . PRO A 1 863 ? -9.704 17.102 22.256 1.00 97.69 863 PRO A CA 1
ATOM 6674 C C . PRO A 1 863 ? -9.339 15.828 23.029 1.00 97.69 863 PRO A C 1
ATOM 6676 O O . PRO A 1 863 ? -10.197 15.180 23.631 1.00 97.69 863 PRO A O 1
ATOM 6679 N N . SER A 1 864 ? -8.047 15.503 23.073 1.00 94.81 864 SER A N 1
ATOM 6680 C CA . SER A 1 864 ? -7.490 14.330 23.775 1.00 94.81 864 SER A CA 1
ATOM 6681 C C . SER A 1 864 ? -7.689 14.324 25.292 1.00 94.81 864 SER A C 1
ATOM 6683 O O . SER A 1 864 ? -7.645 13.265 25.909 1.00 94.81 864 SER A O 1
ATOM 6685 N N . SER A 1 865 ? -7.990 15.479 25.890 1.00 92.88 865 SER A N 1
ATOM 6686 C CA . SER A 1 865 ? -8.422 15.601 27.286 1.00 92.88 865 SER A CA 1
ATOM 6687 C C . SER A 1 865 ? -9.847 15.090 27.549 1.00 92.88 865 SER A C 1
ATOM 6689 O O . SER A 1 865 ? -10.249 14.992 28.705 1.00 92.88 865 SER A O 1
ATOM 6691 N N . SER A 1 866 ? -10.629 14.772 26.510 1.00 92.88 866 SER A N 1
ATOM 6692 C CA . SER A 1 866 ? -12.006 14.288 26.655 1.00 92.88 866 SER A CA 1
ATOM 6693 C C . SER A 1 866 ? -12.097 12.760 26.748 1.00 92.88 866 SER A C 1
ATOM 6695 O O . SER A 1 866 ? -11.472 12.026 25.978 1.00 92.88 866 SER A O 1
ATOM 6697 N N . ALA A 1 867 ? -12.987 12.264 27.614 1.00 89.00 867 ALA A N 1
ATOM 6698 C CA . ALA A 1 867 ? -13.349 10.843 27.661 1.00 89.00 867 ALA A CA 1
ATOM 6699 C C . ALA A 1 867 ? -13.878 10.327 26.303 1.00 89.00 867 ALA A C 1
ATOM 6701 O O . ALA A 1 867 ? -13.680 9.161 25.951 1.00 89.00 867 ALA A O 1
ATOM 6702 N N . THR A 1 868 ? -14.487 11.206 25.497 1.00 90.44 868 THR A N 1
ATOM 6703 C CA . THR A 1 868 ? -14.939 10.922 24.127 1.00 90.44 868 THR A CA 1
ATOM 6704 C C . THR A 1 868 ? -13.779 10.554 23.198 1.00 90.44 868 THR A C 1
ATOM 6706 O O . THR A 1 868 ? -13.886 9.566 22.475 1.00 90.44 868 THR A O 1
ATOM 6709 N N . PHE A 1 869 ? -12.650 11.274 23.241 1.00 94.62 869 PHE A N 1
ATOM 6710 C CA . PHE A 1 869 ? -11.458 10.940 22.447 1.00 94.62 869 PHE A CA 1
ATOM 6711 C C . PHE A 1 869 ? -10.906 9.558 22.815 1.00 94.62 869 PHE A C 1
ATOM 6713 O O . PHE A 1 869 ? -10.659 8.731 21.935 1.00 94.62 869 PHE A O 1
ATOM 6720 N N . ASN A 1 870 ? -10.774 9.274 24.114 1.00 88.31 870 ASN A N 1
ATOM 6721 C CA . ASN A 1 870 ? -10.290 7.978 24.603 1.00 88.31 870 ASN A CA 1
ATOM 6722 C C . ASN A 1 870 ? -11.242 6.835 24.214 1.00 88.31 870 ASN A C 1
ATOM 6724 O O . ASN A 1 870 ? -10.797 5.767 23.787 1.00 88.31 870 ASN A O 1
ATOM 6728 N N . SER A 1 871 ? -12.554 7.078 24.277 1.00 88.06 871 SER A N 1
ATOM 6729 C CA . SER A 1 871 ? -13.586 6.119 23.866 1.00 88.06 871 SER A CA 1
ATOM 6730 C C . SER A 1 871 ? -13.548 5.835 22.361 1.00 88.06 871 SER A C 1
ATOM 6732 O O . SER A 1 871 ? -13.526 4.670 21.963 1.00 88.06 871 SER A O 1
ATOM 6734 N N . LEU A 1 872 ? -13.480 6.879 21.524 1.00 94.12 872 LEU A N 1
ATOM 6735 C CA . LEU A 1 872 ? -13.426 6.758 20.063 1.00 94.12 872 LEU A CA 1
ATOM 6736 C C . LEU A 1 872 ? -12.132 6.093 19.590 1.00 94.12 872 LEU A C 1
ATOM 6738 O O . LEU A 1 872 ? -12.194 5.116 18.850 1.00 94.12 872 LEU A O 1
ATOM 6742 N N . THR A 1 873 ? -10.965 6.558 20.045 1.00 94.50 873 THR A N 1
ATOM 6743 C CA . THR A 1 873 ? -9.675 5.962 19.651 1.00 94.50 873 THR A CA 1
ATOM 6744 C C . THR A 1 873 ? -9.560 4.502 20.097 1.00 94.50 873 THR A C 1
ATOM 6746 O O . THR A 1 873 ? -9.077 3.662 19.336 1.00 94.50 873 THR A O 1
ATOM 6749 N N . THR A 1 874 ? -10.088 4.156 21.277 1.00 89.69 874 THR A N 1
ATOM 6750 C CA . THR A 1 874 ? -10.186 2.759 21.725 1.00 89.69 874 THR A CA 1
ATOM 6751 C C . THR A 1 874 ? -11.133 1.949 20.839 1.00 89.69 874 THR A C 1
ATOM 6753 O O . THR A 1 874 ? -10.781 0.844 20.425 1.00 89.69 874 THR A O 1
ATOM 6756 N N . ALA A 1 875 ? -12.323 2.461 20.516 1.00 90.50 875 ALA A N 1
ATOM 6757 C CA . ALA A 1 875 ? -13.281 1.766 19.654 1.00 90.50 875 ALA A CA 1
ATOM 6758 C C . ALA A 1 875 ? -12.721 1.532 18.239 1.00 90.50 875 ALA A C 1
ATOM 6760 O O . ALA A 1 875 ? -12.777 0.408 17.741 1.00 90.50 875 ALA A O 1
ATOM 6761 N N . ILE A 1 876 ? -12.087 2.547 17.648 1.00 98.00 876 ILE A N 1
ATOM 6762 C CA . ILE A 1 876 ? -11.471 2.481 16.319 1.00 98.00 876 ILE A CA 1
ATOM 6763 C C . ILE A 1 876 ? -10.272 1.517 16.309 1.00 98.00 876 ILE A C 1
ATOM 6765 O O . ILE A 1 876 ? -10.138 0.742 15.364 1.00 98.00 876 ILE A O 1
ATOM 6769 N N . LYS A 1 877 ? -9.452 1.450 17.374 1.00 96.44 877 LYS A N 1
ATOM 6770 C CA . LYS A 1 877 ? -8.389 0.426 17.462 1.00 96.44 877 LYS A CA 1
ATOM 6771 C C . LYS A 1 877 ? -8.966 -0.992 17.521 1.00 96.44 877 LYS A C 1
ATOM 6773 O O . LYS A 1 877 ? -8.428 -1.888 16.883 1.00 96.44 877 LYS A O 1
ATOM 6778 N N . ASN A 1 878 ? -10.062 -1.206 18.256 1.00 91.75 878 ASN A N 1
ATOM 6779 C CA . ASN A 1 878 ? -10.738 -2.509 18.283 1.00 91.75 878 ASN A CA 1
ATOM 6780 C C . ASN A 1 878 ? -11.337 -2.870 16.908 1.00 91.75 878 ASN A C 1
ATOM 6782 O O . ASN A 1 878 ? -11.308 -4.036 16.522 1.00 91.75 878 ASN A O 1
ATOM 6786 N N . TYR A 1 879 ? -11.829 -1.880 16.152 1.00 96.88 879 TYR A N 1
ATOM 6787 C CA . TYR A 1 879 ? -12.282 -2.067 14.772 1.00 96.88 879 TYR A CA 1
ATOM 6788 C C . TYR A 1 879 ? -11.119 -2.486 13.860 1.00 96.88 879 TYR A C 1
ATOM 6790 O O . TYR A 1 879 ? -11.213 -3.528 13.217 1.00 96.88 879 TYR A O 1
ATOM 6798 N N . ALA A 1 880 ? -9.991 -1.771 13.891 1.00 98.44 880 ALA A N 1
ATOM 6799 C CA . ALA A 1 880 ? -8.778 -2.120 13.144 1.00 98.44 880 ALA A CA 1
ATOM 6800 C C . ALA A 1 880 ? -8.255 -3.532 13.489 1.00 98.44 880 ALA A C 1
ATOM 6802 O O . ALA A 1 880 ? -8.098 -4.372 12.603 1.00 98.44 880 ALA A O 1
ATOM 6803 N N . ASP A 1 881 ? -8.102 -3.838 14.785 1.00 97.19 881 ASP A N 1
ATOM 6804 C CA . ASP A 1 881 ? -7.707 -5.166 15.275 1.00 97.19 881 ASP A CA 1
ATOM 6805 C C . ASP A 1 881 ? -8.669 -6.268 14.789 1.00 97.19 881 ASP A C 1
ATOM 6807 O O . ASP A 1 881 ? -8.234 -7.382 14.506 1.00 97.19 881 ASP A O 1
ATOM 6811 N N . SER A 1 882 ? -9.965 -5.978 14.620 1.00 96.56 882 SER A N 1
ATOM 6812 C CA . SER A 1 882 ? -10.920 -6.974 14.118 1.00 96.56 882 SER A CA 1
ATOM 6813 C C . SER A 1 882 ? -10.737 -7.340 12.635 1.00 96.56 882 SER A C 1
ATOM 6815 O O . SER A 1 882 ? -11.033 -8.478 12.278 1.00 96.56 882 SER A O 1
ATOM 6817 N N . PHE A 1 883 ? -10.170 -6.469 11.789 1.00 98.69 883 PHE A N 1
ATOM 6818 C CA . PHE A 1 883 ? -9.762 -6.851 10.423 1.00 98.69 883 PHE A CA 1
ATOM 6819 C C . PHE A 1 883 ? -8.533 -7.771 10.442 1.00 98.69 883 PHE A C 1
ATOM 6821 O O . PHE A 1 883 ? -8.504 -8.780 9.736 1.00 98.69 883 PHE A O 1
ATOM 6828 N N . VAL A 1 884 ? -7.562 -7.502 11.323 1.00 98.44 884 VAL A N 1
ATOM 6829 C CA . VAL A 1 884 ? -6.421 -8.411 11.537 1.00 98.44 884 VAL A CA 1
ATOM 6830 C C . VAL A 1 884 ? -6.893 -9.767 12.079 1.00 98.44 884 VAL A C 1
ATOM 6832 O O . VAL A 1 884 ? -6.376 -10.802 11.674 1.00 98.44 884 VAL A O 1
ATOM 6835 N N . ALA A 1 885 ? -7.925 -9.795 12.929 1.00 93.81 885 ALA A N 1
ATOM 6836 C CA . ALA A 1 885 ? -8.528 -11.038 13.412 1.00 93.81 885 ALA A CA 1
ATOM 6837 C C . ALA A 1 885 ? -9.306 -11.812 12.326 1.00 93.81 885 ALA A C 1
ATOM 6839 O O . ALA A 1 885 ? -9.329 -13.043 12.359 1.00 93.81 885 ALA A O 1
ATOM 6840 N N . VAL A 1 886 ? -9.916 -11.124 11.350 1.00 96.25 886 VAL A N 1
ATOM 6841 C CA . VAL A 1 886 ? -10.493 -11.768 10.153 1.00 96.25 886 VAL A CA 1
ATOM 6842 C C . VAL A 1 886 ? -9.395 -12.451 9.339 1.00 96.25 886 VAL A C 1
ATOM 6844 O O . VAL A 1 886 ? -9.561 -13.608 8.963 1.00 96.25 886 VAL A O 1
ATOM 6847 N N . VAL A 1 887 ? -8.256 -11.786 9.136 1.00 98.50 887 VAL A N 1
ATOM 6848 C CA . VAL A 1 887 ? -7.080 -12.385 8.486 1.00 98.50 887 VAL A CA 1
ATOM 6849 C C . VAL A 1 887 ? -6.567 -13.586 9.287 1.00 98.50 887 VAL A C 1
ATOM 6851 O O . VAL A 1 887 ? -6.511 -14.687 8.749 1.00 98.50 887 VAL A O 1
ATOM 6854 N N . ALA A 1 888 ? -6.325 -13.429 10.591 1.00 95.00 888 ALA A N 1
ATOM 6855 C CA . ALA A 1 888 ? -5.856 -14.495 11.483 1.00 95.00 888 ALA A CA 1
ATOM 6856 C C . ALA A 1 888 ? -6.752 -15.748 11.492 1.00 95.00 888 ALA A C 1
ATOM 6858 O O . ALA A 1 888 ? -6.267 -16.862 11.675 1.00 95.00 888 ALA A O 1
ATOM 6859 N N . LYS A 1 889 ? -8.065 -15.580 11.284 1.00 92.31 889 LYS A N 1
ATOM 6860 C CA . LYS A 1 889 ? -9.042 -16.675 11.181 1.00 92.31 889 LYS A CA 1
ATOM 6861 C C . LYS A 1 889 ? -8.881 -17.509 9.900 1.00 92.31 889 LYS A C 1
ATOM 6863 O O . LYS A 1 889 ? -9.264 -18.679 9.900 1.00 92.31 889 LYS A O 1
ATOM 6868 N N . TYR A 1 890 ? -8.364 -16.913 8.826 1.00 95.50 890 TYR A N 1
ATOM 6869 C CA . TYR A 1 890 ? -8.251 -17.520 7.494 1.00 95.50 890 TYR A CA 1
ATOM 6870 C C . TYR A 1 890 ? -6.799 -17.728 7.030 1.00 95.50 890 TYR A C 1
ATOM 6872 O O . TYR A 1 890 ? -6.562 -18.311 5.973 1.00 95.50 890 TYR A O 1
ATOM 6880 N N . THR A 1 891 ? -5.812 -17.317 7.823 1.00 94.62 891 THR A N 1
ATOM 6881 C CA . THR A 1 891 ? -4.413 -17.723 7.658 1.00 94.62 891 THR A CA 1
ATOM 6882 C C . THR A 1 891 ? -4.248 -19.217 7.984 1.00 94.62 891 THR A C 1
ATOM 6884 O O . THR A 1 891 ? -4.691 -19.669 9.045 1.00 94.62 891 THR A O 1
ATOM 6887 N N . PRO A 1 892 ? -3.621 -20.025 7.106 1.00 88.00 892 PRO A N 1
ATOM 6888 C CA . PRO A 1 892 ? -3.339 -21.433 7.381 1.00 88.00 892 PRO A CA 1
ATOM 6889 C C . PRO A 1 892 ? -2.423 -21.632 8.587 1.00 88.00 892 PRO A C 1
ATOM 6891 O O . PRO A 1 892 ? -1.575 -20.797 8.883 1.00 88.00 892 PRO A O 1
ATOM 6894 N N . SER A 1 893 ? -2.462 -22.822 9.193 1.00 82.44 893 SER A N 1
ATOM 6895 C CA . SER A 1 893 ? -1.607 -23.203 10.332 1.00 82.44 893 SER A CA 1
ATOM 6896 C C . SER A 1 893 ? -0.094 -23.285 10.039 1.00 82.44 893 SER A C 1
ATOM 6898 O O . SER A 1 893 ? 0.646 -23.854 10.838 1.00 82.44 893 SER A O 1
ATOM 6900 N N . GLY A 1 894 ? 0.357 -22.795 8.882 1.00 82.12 894 GLY A N 1
ATOM 6901 C CA . GLY A 1 894 ? 1.762 -22.673 8.491 1.00 82.12 894 GLY A CA 1
ATOM 6902 C C . GLY A 1 894 ? 2.173 -21.261 8.052 1.00 82.12 894 GLY A C 1
ATOM 6903 O O . GLY A 1 894 ? 3.273 -21.126 7.531 1.00 82.12 894 GLY A O 1
ATOM 6904 N N . GLY A 1 895 ? 1.310 -20.245 8.204 1.00 92.00 895 GLY A N 1
ATOM 6905 C CA . GLY A 1 895 ? 1.598 -18.853 7.815 1.00 92.00 895 GLY A CA 1
ATOM 6906 C C . GLY A 1 895 ? 1.859 -18.647 6.314 1.00 92.00 895 GLY A C 1
ATOM 6907 O O . GLY A 1 895 ? 2.694 -17.846 5.894 1.00 92.00 895 GLY A O 1
ATOM 6908 N N . GLY A 1 896 ? 1.187 -19.438 5.473 1.00 94.31 896 GLY A N 1
ATOM 6909 C CA . GLY A 1 896 ? 1.192 -19.257 4.020 1.00 94.31 896 GLY A CA 1
ATOM 6910 C C . GLY A 1 896 ? 0.111 -18.262 3.614 1.00 94.31 896 GLY A C 1
ATOM 6911 O O . GLY A 1 896 ? -1.056 -18.647 3.523 1.00 94.31 896 GLY A O 1
ATOM 6912 N N . LEU A 1 897 ? 0.473 -16.994 3.398 1.00 98.38 897 LEU A N 1
ATOM 6913 C CA . LEU A 1 897 ? -0.467 -15.971 2.937 1.00 98.38 897 LEU A CA 1
ATOM 6914 C C . LEU A 1 897 ? -0.561 -16.014 1.411 1.00 98.38 897 LEU A C 1
ATOM 6916 O O . LEU A 1 897 ? 0.348 -15.582 0.708 1.00 98.38 897 LEU A O 1
ATOM 6920 N N . ALA A 1 898 ? -1.669 -16.540 0.896 1.00 98.50 898 ALA A N 1
ATOM 6921 C CA . ALA A 1 898 ? -1.985 -16.455 -0.525 1.00 98.50 898 ALA A CA 1
ATOM 6922 C C . ALA A 1 898 ? -2.358 -15.014 -0.932 1.00 98.50 898 ALA A C 1
ATOM 6924 O O . ALA A 1 898 ? -2.379 -14.084 -0.121 1.00 98.50 898 ALA A O 1
ATOM 6925 N N . GLU A 1 899 ? -2.690 -14.822 -2.200 1.00 98.75 899 GLU A N 1
ATOM 6926 C CA . GLU A 1 899 ? -3.352 -13.615 -2.692 1.00 98.75 899 GLU A CA 1
ATOM 6927 C C . GLU A 1 899 ? -4.774 -13.484 -2.106 1.00 98.75 899 GLU A C 1
ATOM 6929 O O . GLU A 1 899 ? -5.125 -12.465 -1.500 1.00 98.75 899 GLU A O 1
ATOM 6934 N N . GLN A 1 900 ? -5.572 -14.551 -2.224 1.00 98.81 900 GLN A N 1
ATOM 6935 C CA . GLN A 1 900 ? -7.009 -14.562 -1.939 1.00 98.81 900 GLN A CA 1
ATOM 6936 C C . GLN A 1 900 ? -7.396 -15.599 -0.880 1.00 98.81 900 GLN A C 1
ATOM 6938 O O . GLN A 1 900 ? -6.763 -16.648 -0.741 1.00 98.81 900 GLN A O 1
ATOM 6943 N N . TYR A 1 901 ? -8.507 -15.349 -0.183 1.00 98.38 901 TYR A N 1
ATOM 6944 C CA . TYR A 1 901 ? -9.194 -16.353 0.634 1.00 98.38 901 TYR A CA 1
ATOM 6945 C C . TYR A 1 901 ? -10.691 -16.381 0.313 1.00 98.38 901 TYR A C 1
ATOM 6947 O O . TYR A 1 901 ? -11.352 -15.352 0.237 1.00 98.38 901 TYR A O 1
ATOM 6955 N N . SER A 1 902 ? -11.224 -17.581 0.087 1.00 97.94 902 SER A N 1
ATOM 6956 C CA . SER A 1 902 ? -12.538 -17.831 -0.515 1.00 97.94 902 SER A CA 1
ATOM 6957 C C . SER A 1 902 ? -13.691 -17.070 0.148 1.00 97.94 902 SER A C 1
ATOM 6959 O O . SER A 1 902 ? -13.944 -17.223 1.348 1.00 97.94 902 SER A O 1
ATOM 6961 N N . ARG A 1 903 ? -14.488 -16.361 -0.667 1.00 97.62 903 ARG A N 1
ATOM 6962 C CA . ARG A 1 903 ? -15.698 -15.626 -0.241 1.00 97.62 903 ARG A CA 1
ATOM 6963 C C . ARG A 1 903 ? -16.752 -16.484 0.466 1.00 97.62 903 ARG A C 1
ATOM 6965 O O . ARG A 1 903 ? -17.629 -15.934 1.137 1.00 97.62 903 ARG A O 1
ATOM 6972 N N . SER A 1 904 ? -16.702 -17.808 0.285 1.00 94.50 904 SER A N 1
ATOM 6973 C CA . SER A 1 904 ? -17.704 -18.748 0.798 1.00 94.50 904 SER A CA 1
ATOM 6974 C C . SER A 1 904 ? -17.298 -19.448 2.095 1.00 94.50 904 SER A C 1
ATOM 6976 O O . SER A 1 904 ? -18.156 -19.690 2.944 1.00 94.50 904 SER A O 1
ATOM 6978 N N . ASN A 1 905 ? -16.009 -19.766 2.268 1.00 91.38 905 ASN A N 1
ATOM 6979 C CA . ASN A 1 905 ? -15.521 -20.583 3.387 1.00 91.38 905 ASN A CA 1
ATOM 6980 C C . ASN A 1 905 ? -14.162 -20.154 3.979 1.00 91.38 905 ASN A C 1
ATOM 6982 O O . ASN A 1 905 ? -13.732 -20.752 4.963 1.00 91.38 905 ASN A O 1
ATOM 6986 N N . GLY A 1 906 ? -13.497 -19.143 3.413 1.00 93.94 906 GLY A N 1
ATOM 6987 C CA . GLY A 1 906 ? -12.218 -18.626 3.904 1.00 93.94 906 GLY A CA 1
ATOM 6988 C C . GLY A 1 906 ? -10.994 -19.516 3.657 1.00 93.94 906 GLY A C 1
ATOM 6989 O O . GLY A 1 906 ? -9.957 -19.286 4.267 1.00 93.94 906 GLY A O 1
ATOM 6990 N N . SER A 1 907 ? -11.081 -20.525 2.784 1.00 94.12 907 SER A N 1
ATOM 6991 C CA . SER A 1 907 ? -9.899 -21.296 2.354 1.00 94.12 907 SER A CA 1
ATOM 6992 C C . SER A 1 907 ? -8.997 -20.434 1.455 1.00 94.12 907 SER A C 1
ATOM 6994 O O . SER A 1 907 ? -9.549 -19.775 0.569 1.00 94.12 907 SER A O 1
ATOM 6996 N N . PRO A 1 908 ? -7.658 -20.450 1.599 1.00 97.19 908 PRO A N 1
ATOM 6997 C CA . PRO A 1 908 ? -6.763 -19.747 0.679 1.00 97.19 908 PRO A CA 1
ATOM 6998 C C . PRO A 1 908 ? -6.878 -20.299 -0.745 1.00 97.19 908 PRO A C 1
ATOM 7000 O O . PRO A 1 908 ? -7.026 -21.509 -0.933 1.00 97.19 908 PRO A O 1
ATOM 7003 N N . ILE A 1 909 ? -6.807 -19.408 -1.732 1.00 97.31 909 ILE A N 1
ATOM 7004 C CA . ILE A 1 909 ? -6.951 -19.687 -3.168 1.00 97.31 909 ILE A CA 1
ATOM 7005 C C . ILE A 1 909 ? -6.135 -18.672 -3.992 1.00 97.31 909 ILE A C 1
ATOM 7007 O O . ILE A 1 909 ? -5.616 -17.696 -3.448 1.00 97.31 909 ILE A O 1
ATOM 7011 N N . SER A 1 910 ? -6.064 -18.883 -5.311 1.00 98.12 910 SER A N 1
ATOM 7012 C CA . SER A 1 910 ? -5.184 -18.137 -6.224 1.00 98.12 910 SER A CA 1
ATOM 7013 C C . SER A 1 910 ? -3.696 -18.320 -5.869 1.00 98.12 910 SER A C 1
ATOM 7015 O O . SER A 1 910 ? -3.327 -19.341 -5.285 1.00 98.12 910 SER A O 1
ATOM 7017 N N . ALA A 1 911 ? -2.833 -17.380 -6.260 1.00 98.00 911 ALA A N 1
ATOM 7018 C CA . ALA A 1 911 ? -1.390 -17.441 -6.051 1.00 98.00 911 ALA A CA 1
ATOM 7019 C C . ALA A 1 911 ? -1.030 -17.651 -4.567 1.00 98.00 911 ALA A C 1
ATOM 7021 O O . ALA A 1 911 ? -1.389 -16.846 -3.706 1.00 98.00 911 ALA A O 1
ATOM 7022 N N . VAL A 1 912 ? -0.311 -18.735 -4.263 1.00 97.44 912 VAL A N 1
ATOM 7023 C CA . VAL A 1 912 ? 0.159 -19.053 -2.903 1.00 97.44 912 VAL A CA 1
ATOM 7024 C C . VAL A 1 912 ? 1.353 -18.186 -2.508 1.00 97.44 912 VAL A C 1
ATOM 7026 O O . VAL A 1 912 ? 2.138 -17.802 -3.370 1.00 97.44 912 VAL A O 1
ATOM 7029 N N . ASP A 1 913 ? 1.532 -17.924 -1.212 1.00 98.06 913 ASP A N 1
ATOM 7030 C CA . ASP A 1 913 ? 2.707 -17.221 -0.673 1.00 98.06 913 ASP A CA 1
ATOM 7031 C C . ASP A 1 913 ? 3.021 -15.896 -1.404 1.00 98.06 913 ASP A C 1
ATOM 7033 O O . ASP A 1 913 ? 4.152 -15.673 -1.841 1.00 98.06 913 ASP A O 1
ATOM 7037 N N . LEU A 1 914 ? 2.009 -15.038 -1.588 1.00 98.75 914 LEU A N 1
ATOM 7038 C CA . LEU A 1 914 ? 2.130 -13.783 -2.333 1.00 98.75 914 LEU A CA 1
ATOM 7039 C C . LEU A 1 914 ? 2.985 -12.773 -1.551 1.00 98.75 914 LEU A C 1
ATOM 7041 O O . LEU A 1 914 ? 2.663 -12.405 -0.417 1.00 98.75 914 LEU A O 1
ATOM 7045 N N . THR A 1 915 ? 4.041 -12.252 -2.178 1.00 98.81 915 THR A N 1
ATOM 7046 C CA . THR A 1 915 ? 5.010 -11.362 -1.514 1.00 98.81 915 THR A CA 1
ATOM 7047 C C . THR A 1 915 ? 4.369 -10.069 -1.000 1.00 98.81 915 THR A C 1
ATOM 7049 O O . THR A 1 915 ? 4.722 -9.598 0.082 1.00 98.81 915 THR A O 1
ATOM 7052 N N . TRP A 1 916 ? 3.372 -9.527 -1.710 1.00 98.81 916 TRP A N 1
ATOM 7053 C CA . TRP A 1 916 ? 2.636 -8.339 -1.267 1.00 98.81 916 TRP A CA 1
ATOM 7054 C C . TRP A 1 916 ? 1.684 -8.639 -0.093 1.00 98.81 916 TRP A C 1
ATOM 7056 O O . TRP A 1 916 ? 1.594 -7.827 0.825 1.00 98.81 916 TRP A O 1
ATOM 7066 N N . SER A 1 917 ? 1.064 -9.827 -0.022 1.00 98.81 917 SER A N 1
ATOM 7067 C CA . SER A 1 917 ? 0.285 -10.247 1.161 1.00 98.81 917 SER A CA 1
ATOM 7068 C C . SER A 1 917 ? 1.154 -10.321 2.419 1.00 98.81 917 SER A C 1
ATOM 7070 O O . SER A 1 917 ? 0.726 -9.891 3.491 1.00 98.81 917 SER A O 1
ATOM 7072 N N . TYR A 1 918 ? 2.395 -10.802 2.291 1.00 98.81 918 TYR A N 1
ATOM 7073 C CA . TYR A 1 918 ? 3.373 -10.773 3.380 1.00 98.81 918 TYR A CA 1
ATOM 7074 C C . TYR A 1 918 ? 3.822 -9.352 3.747 1.00 98.81 918 TYR A C 1
ATOM 7076 O O . TYR A 1 918 ? 3.869 -9.023 4.932 1.00 98.81 918 TYR A O 1
ATOM 7084 N N . ALA A 1 919 ? 4.114 -8.497 2.761 1.00 98.75 919 ALA A N 1
ATOM 7085 C CA . ALA A 1 919 ? 4.480 -7.102 3.012 1.00 98.75 919 ALA A CA 1
ATOM 7086 C C . ALA A 1 919 ? 3.359 -6.346 3.748 1.00 98.75 919 ALA A C 1
ATOM 7088 O O . ALA A 1 919 ? 3.634 -5.714 4.765 1.00 98.75 919 ALA A O 1
ATOM 7089 N N . ALA A 1 920 ? 2.104 -6.508 3.313 1.00 98.81 920 ALA A N 1
ATOM 7090 C CA . ALA A 1 920 ? 0.929 -5.881 3.918 1.00 98.81 920 ALA A CA 1
ATOM 7091 C C . ALA A 1 920 ? 0.686 -6.308 5.379 1.00 98.81 920 ALA A C 1
ATOM 7093 O O . ALA A 1 920 ? 0.139 -5.539 6.165 1.00 98.81 920 ALA A O 1
ATOM 7094 N N . LEU A 1 921 ? 1.094 -7.520 5.786 1.00 98.75 921 LEU A N 1
ATOM 7095 C CA . LEU A 1 921 ? 1.004 -7.921 7.198 1.00 98.75 921 LEU A CA 1
ATOM 7096 C C . LEU A 1 921 ? 2.080 -7.232 8.045 1.00 98.75 921 LEU A C 1
ATOM 7098 O O . LEU A 1 921 ? 1.825 -6.863 9.193 1.00 98.75 921 LEU A O 1
ATOM 7102 N N . LEU A 1 922 ? 3.274 -7.041 7.483 1.00 98.56 922 LEU A N 1
ATOM 7103 C CA . LEU A 1 922 ? 4.387 -6.380 8.161 1.00 98.56 922 LEU A CA 1
ATOM 7104 C C . LEU A 1 922 ? 4.157 -4.869 8.295 1.00 98.56 922 LEU A C 1
ATOM 7106 O O . LEU A 1 922 ? 4.419 -4.326 9.369 1.00 98.56 922 LEU A O 1
ATOM 7110 N N . THR A 1 923 ? 3.624 -4.203 7.265 1.00 98.50 923 THR A N 1
ATOM 7111 C CA . THR A 1 923 ? 3.274 -2.773 7.317 1.00 98.50 923 THR A CA 1
ATOM 7112 C C . THR A 1 923 ? 2.105 -2.521 8.268 1.00 98.50 923 THR A C 1
ATOM 7114 O O . THR A 1 923 ? 2.245 -1.706 9.181 1.00 98.50 923 THR A O 1
ATOM 7117 N N . ALA A 1 924 ? 1.025 -3.311 8.191 1.00 98.75 924 ALA A N 1
ATOM 7118 C CA . ALA A 1 924 ? -0.117 -3.177 9.096 1.00 98.75 924 ALA A CA 1
ATOM 7119 C C . ALA A 1 924 ? 0.262 -3.434 10.567 1.00 98.75 924 ALA A C 1
ATOM 7121 O O . ALA A 1 924 ? -0.218 -2.734 11.460 1.00 98.75 924 ALA A O 1
ATOM 7122 N N . ASN A 1 925 ? 1.156 -4.395 10.844 1.00 98.31 925 ASN A N 1
ATOM 7123 C CA . ASN A 1 925 ? 1.708 -4.592 12.189 1.00 98.31 925 ASN A CA 1
ATOM 7124 C C . ASN A 1 925 ? 2.633 -3.431 12.606 1.00 98.31 925 ASN A C 1
ATOM 7126 O O . ASN A 1 925 ? 2.598 -2.997 13.757 1.00 98.31 925 ASN A O 1
ATOM 7130 N N . GLY A 1 926 ? 3.425 -2.883 11.680 1.00 97.56 926 GLY A N 1
ATOM 7131 C CA . GLY A 1 926 ? 4.220 -1.673 11.898 1.00 97.56 926 GLY A CA 1
ATOM 7132 C C . GLY A 1 926 ? 3.355 -0.501 12.367 1.00 97.56 926 GLY A C 1
ATOM 7133 O O . GLY A 1 926 ? 3.548 -0.007 13.481 1.00 97.56 926 GLY A O 1
ATOM 7134 N N . ALA A 1 927 ? 2.350 -0.123 11.575 1.00 98.31 927 ALA A N 1
ATOM 7135 C CA . ALA A 1 927 ? 1.400 0.938 11.909 1.00 98.31 927 ALA A CA 1
ATOM 7136 C C . ALA A 1 927 ? 0.668 0.655 13.237 1.00 98.31 927 ALA A C 1
ATOM 7138 O O . ALA A 1 927 ? 0.576 1.528 14.104 1.00 98.31 927 ALA A O 1
ATOM 7139 N N . ARG A 1 928 ? 0.233 -0.593 13.478 1.00 97.88 928 ARG A N 1
ATOM 7140 C CA . ARG A 1 928 ? -0.391 -1.004 14.753 1.00 97.88 928 ARG A CA 1
ATOM 7141 C C . ARG A 1 928 ? 0.488 -0.720 15.973 1.00 97.88 928 ARG A C 1
ATOM 7143 O O . ARG A 1 928 ? -0.037 -0.354 17.027 1.00 97.88 928 ARG A O 1
ATOM 7150 N N . ASN A 1 929 ? 1.801 -0.883 15.823 1.00 95.94 929 ASN A N 1
ATOM 7151 C CA . ASN A 1 929 ? 2.799 -0.665 16.869 1.00 95.94 929 ASN A CA 1
ATOM 7152 C C . ASN A 1 929 ? 3.356 0.774 16.890 1.00 95.94 929 ASN A C 1
ATOM 7154 O O . ASN A 1 929 ? 4.250 1.066 17.680 1.00 95.94 929 ASN A O 1
ATOM 7158 N N . GLY A 1 930 ? 2.822 1.684 16.066 1.00 95.69 930 GLY A N 1
ATOM 7159 C CA . GLY A 1 930 ? 3.242 3.086 16.020 1.00 95.69 930 GLY A CA 1
ATOM 7160 C C . GLY A 1 930 ? 4.505 3.353 15.197 1.00 95.69 930 GLY A C 1
ATOM 7161 O O . GLY A 1 930 ? 5.117 4.406 15.369 1.00 95.69 930 GLY A O 1
ATOM 7162 N N . VAL A 1 931 ? 4.910 2.427 14.320 1.00 94.75 931 VAL A N 1
ATOM 7163 C CA . VAL A 1 931 ? 5.970 2.672 13.331 1.00 94.75 931 VAL A CA 1
ATOM 7164 C C . VAL A 1 931 ? 5.453 3.670 12.295 1.00 94.75 931 VAL A C 1
ATOM 7166 O O . VAL A 1 931 ? 4.335 3.536 11.807 1.00 94.75 931 VAL A O 1
ATOM 7169 N N . VAL A 1 932 ? 6.266 4.675 11.969 1.00 94.69 932 VAL A N 1
ATOM 7170 C CA . VAL A 1 932 ? 5.912 5.764 11.048 1.00 94.69 932 VAL A CA 1
ATOM 7171 C C . VAL A 1 932 ? 7.022 5.907 10.002 1.00 94.69 932 VAL A C 1
ATOM 7173 O O . VAL A 1 932 ? 8.166 6.155 10.396 1.00 94.69 932 VAL A O 1
ATOM 7176 N N . PRO A 1 933 ? 6.722 5.776 8.694 1.00 93.62 933 PRO A N 1
ATOM 7177 C CA . PRO A 1 933 ? 7.684 6.033 7.624 1.00 93.62 933 PRO A CA 1
ATOM 7178 C C . PRO A 1 933 ? 8.215 7.473 7.626 1.00 93.62 933 PRO A C 1
ATOM 7180 O O . PRO A 1 933 ? 7.631 8.385 8.220 1.00 93.62 933 PRO A O 1
ATOM 7183 N N . ALA A 1 934 ? 9.318 7.711 6.917 1.00 92.81 934 ALA A N 1
ATOM 7184 C CA . ALA A 1 934 ? 9.834 9.066 6.747 1.00 92.81 934 ALA A CA 1
ATOM 7185 C C . ALA A 1 934 ? 8.818 9.963 6.008 1.00 92.81 934 ALA A C 1
ATOM 7187 O O . ALA A 1 934 ? 8.320 9.600 4.942 1.00 92.81 934 ALA A O 1
ATOM 7188 N N . SER A 1 935 ? 8.550 11.155 6.559 1.00 96.88 935 SER A N 1
ATOM 7189 C CA . SER A 1 935 ? 7.710 12.177 5.915 1.00 96.88 935 SER A CA 1
ATOM 7190 C C . SER A 1 935 ? 8.228 12.502 4.511 1.00 96.88 935 SER A C 1
ATOM 7192 O O . SER A 1 935 ? 9.437 12.657 4.313 1.00 96.88 935 SER A O 1
ATOM 7194 N N . TRP A 1 936 ? 7.313 12.615 3.546 1.00 97.31 936 TRP A N 1
ATOM 7195 C CA . TRP A 1 936 ? 7.639 12.885 2.144 1.00 97.31 936 TRP A CA 1
ATOM 7196 C C . TRP A 1 936 ? 7.385 14.333 1.717 1.00 97.31 936 TRP A C 1
ATOM 7198 O O . TRP A 1 936 ? 7.655 14.683 0.568 1.00 97.31 936 TRP A O 1
ATOM 7208 N N . GLY A 1 937 ? 6.912 15.180 2.636 1.00 96.69 937 GLY A N 1
ATOM 7209 C CA . GLY A 1 937 ? 6.643 16.593 2.371 1.00 96.69 937 GLY A CA 1
ATOM 7210 C C . GLY A 1 937 ? 5.213 16.862 1.904 1.00 96.69 937 GLY A C 1
ATOM 7211 O O . GLY A 1 937 ? 4.992 17.788 1.128 1.00 96.69 937 GLY A O 1
ATOM 7212 N N . ALA A 1 938 ? 4.239 16.072 2.369 1.00 97.25 938 ALA A N 1
ATOM 7213 C CA . ALA A 1 938 ? 2.822 16.331 2.100 1.00 97.25 938 ALA A CA 1
ATOM 7214 C C . ALA A 1 938 ? 2.244 17.495 2.930 1.00 97.25 938 ALA A C 1
ATOM 7216 O O . ALA A 1 938 ? 1.211 18.065 2.580 1.00 97.25 938 ALA A O 1
ATOM 7217 N N . SER A 1 939 ? 2.902 17.861 4.035 1.00 96.62 939 SER A N 1
ATOM 7218 C CA . SER A 1 939 ? 2.425 18.904 4.948 1.00 96.62 939 SER A CA 1
ATOM 7219 C C . SER A 1 939 ? 2.391 20.286 4.288 1.00 96.62 939 SER A C 1
ATOM 7221 O O . SER A 1 939 ? 3.384 20.735 3.717 1.00 96.62 939 SER A O 1
ATOM 7223 N N . GLY A 1 940 ? 1.245 20.966 4.375 1.00 93.56 940 GLY A N 1
ATOM 7224 C CA . GLY A 1 940 ? 1.053 22.313 3.828 1.00 93.56 940 GLY A CA 1
ATOM 7225 C C . GLY A 1 940 ? 0.912 22.397 2.301 1.00 93.56 940 GLY A C 1
ATOM 7226 O O . GLY A 1 940 ? 0.933 23.502 1.761 1.00 93.56 940 GLY A O 1
ATOM 7227 N N . LEU A 1 941 ? 0.762 21.274 1.586 1.00 95.25 941 LEU A N 1
ATOM 7228 C CA . LEU A 1 941 ? 0.550 21.296 0.136 1.00 95.25 941 LEU A CA 1
ATOM 7229 C C . LEU A 1 941 ? -0.827 21.875 -0.230 1.00 95.25 941 LEU A C 1
ATOM 7231 O O . LEU A 1 941 ? -1.863 21.275 0.040 1.00 95.25 941 LEU A O 1
ATOM 7235 N N . ALA A 1 942 ? -0.833 23.016 -0.919 1.00 93.50 942 ALA A N 1
ATOM 7236 C CA . ALA A 1 942 ? -2.046 23.622 -1.460 1.00 93.50 942 ALA A CA 1
ATOM 7237 C C . ALA A 1 942 ? -2.417 23.043 -2.839 1.00 93.50 942 ALA A C 1
ATOM 7239 O O . ALA A 1 942 ? -1.554 22.842 -3.699 1.00 93.50 942 ALA A O 1
ATOM 7240 N N . VAL A 1 943 ? -3.716 22.835 -3.070 1.00 93.62 943 VAL A N 1
ATOM 7241 C CA . VAL A 1 943 ? -4.265 22.542 -4.403 1.00 93.62 943 VAL A CA 1
ATOM 7242 C C . VAL A 1 943 ? -4.208 23.822 -5.258 1.00 93.62 943 VAL A C 1
ATOM 7244 O O . VAL A 1 943 ? -4.642 24.872 -4.777 1.00 93.62 943 VAL A O 1
ATOM 7247 N N . PRO A 1 944 ? -3.705 23.783 -6.507 1.00 88.69 944 PRO A N 1
ATOM 7248 C CA . PRO A 1 944 ? -3.752 24.933 -7.410 1.00 88.69 944 PRO A CA 1
ATOM 7249 C C . PRO A 1 944 ? -5.182 25.417 -7.684 1.00 88.69 944 PRO A C 1
ATOM 7251 O O . PRO A 1 944 ? -6.104 24.617 -7.817 1.00 88.69 944 PRO A O 1
ATOM 7254 N N . THR A 1 945 ? -5.365 26.729 -7.849 1.00 80.06 945 THR A N 1
ATOM 7255 C CA . THR A 1 945 ? -6.673 27.337 -8.168 1.00 80.06 945 THR A CA 1
ATOM 7256 C C . THR A 1 945 ? -7.181 27.007 -9.573 1.00 80.06 945 THR A C 1
ATOM 7258 O O . THR A 1 945 ? -8.366 27.163 -9.851 1.00 80.06 945 THR A O 1
ATOM 7261 N N . THR A 1 946 ? -6.296 26.552 -10.462 1.00 71.25 946 THR A N 1
ATOM 7262 C CA . THR A 1 946 ? -6.625 26.062 -11.803 1.00 71.25 946 THR A CA 1
ATOM 7263 C C . THR A 1 946 ? -5.859 24.770 -12.068 1.00 71.25 946 THR A C 1
ATOM 7265 O O . THR A 1 946 ? -4.642 24.709 -11.891 1.00 71.25 946 THR A O 1
ATOM 7268 N N . CYS A 1 947 ? -6.566 23.722 -12.493 1.00 64.94 947 CYS A N 1
ATOM 7269 C CA . CYS A 1 947 ? -5.932 22.479 -12.917 1.00 64.94 947 CYS A CA 1
ATOM 7270 C C . CYS A 1 947 ? -5.536 22.603 -14.388 1.00 64.94 947 CYS A C 1
ATOM 7272 O O . CYS A 1 947 ? -6.398 22.510 -15.262 1.00 64.94 947 CYS A O 1
ATOM 7274 N N . SER A 1 948 ? -4.247 22.798 -14.679 1.00 63.84 948 SER A N 1
ATOM 7275 C CA . SER A 1 948 ? -3.768 22.622 -16.051 1.00 63.84 948 SER A CA 1
ATOM 7276 C C . SER A 1 948 ? -3.630 21.126 -16.346 1.00 63.84 948 SER A C 1
ATOM 7278 O O . SER A 1 948 ? -2.995 20.390 -15.587 1.00 63.84 948 SER A O 1
ATOM 7280 N N . GLY A 1 949 ? -4.256 20.656 -17.429 1.00 52.44 949 GLY A N 1
ATOM 7281 C CA . GLY A 1 949 ? -3.977 19.322 -17.959 1.00 52.44 949 GLY A CA 1
ATOM 7282 C C . GLY A 1 949 ? -2.521 19.292 -18.415 1.00 52.44 949 GLY A C 1
ATOM 7283 O O . GLY A 1 949 ? -2.130 20.122 -19.232 1.00 52.44 949 GLY A O 1
ATOM 7284 N N . GLY A 1 950 ? -1.714 18.396 -17.844 1.00 41.25 950 GLY A N 1
ATOM 7285 C CA . GLY A 1 950 ? -0.252 18.479 -17.890 1.00 41.25 950 GLY A CA 1
ATOM 7286 C C . GLY A 1 950 ? 0.385 18.166 -19.239 1.00 41.25 950 GLY A C 1
ATOM 7287 O O . GLY A 1 950 ? 1.077 17.162 -19.367 1.00 41.25 950 GLY A O 1
ATOM 7288 N N . GLY A 1 951 ? 0.231 19.054 -20.218 1.00 37.38 951 GLY A N 1
ATOM 7289 C CA . GLY A 1 951 ? 1.246 19.232 -21.250 1.00 37.38 951 GLY A CA 1
ATOM 7290 C C . GLY A 1 951 ? 2.472 19.886 -20.611 1.00 37.38 951 GLY A C 1
ATOM 7291 O O . GLY A 1 951 ? 2.363 20.967 -20.038 1.00 37.38 951 GLY A O 1
ATOM 7292 N N . GLY A 1 952 ? 3.627 19.222 -20.643 1.00 33.34 952 GLY A N 1
ATOM 7293 C CA . GLY A 1 952 ? 4.855 19.809 -20.102 1.00 33.34 952 GLY A CA 1
ATOM 7294 C C . GLY A 1 952 ? 6.002 18.831 -19.879 1.00 33.34 952 GLY A C 1
ATOM 7295 O O . GLY A 1 952 ? 6.536 18.755 -18.772 1.00 33.34 952 GLY A O 1
ATOM 7296 N N . GLY A 1 953 ? 6.413 18.150 -20.948 1.00 29.17 953 GLY A N 1
ATOM 7297 C CA . GLY A 1 953 ? 7.827 18.204 -21.317 1.00 29.17 953 GLY A CA 1
ATOM 7298 C C . GLY A 1 953 ? 8.083 19.520 -22.066 1.00 29.17 953 GLY A C 1
ATOM 7299 O O . GLY A 1 953 ? 7.161 20.071 -22.667 1.00 29.17 953 GLY A O 1
ATOM 7300 N N . GLY A 1 954 ? 9.302 20.058 -22.011 1.00 30.47 954 GLY A N 1
ATOM 7301 C CA . GLY A 1 954 ? 9.650 21.307 -22.698 1.00 30.47 954 GLY A CA 1
ATOM 7302 C C . GLY A 1 954 ? 9.780 21.120 -24.212 1.00 30.47 954 GLY A C 1
ATOM 7303 O O . GLY A 1 954 ? 10.881 20.899 -24.700 1.00 30.47 954 GLY A O 1
ATOM 7304 N N . GLY A 1 955 ? 8.665 21.218 -24.937 1.00 31.67 955 GLY A N 1
ATOM 7305 C CA . GLY A 1 955 ? 8.574 21.130 -26.397 1.00 31.67 955 GLY A CA 1
ATOM 7306 C C . GLY A 1 955 ? 7.187 21.584 -26.862 1.00 31.67 955 GLY A C 1
ATOM 7307 O O . GLY A 1 955 ? 6.205 21.409 -26.140 1.00 31.67 955 GLY A O 1
ATOM 7308 N N . GLY A 1 956 ? 7.095 22.239 -28.021 1.00 35.69 956 GLY A N 1
ATOM 7309 C CA . GLY A 1 956 ? 5.862 22.902 -28.458 1.00 35.69 956 GLY A CA 1
ATOM 7310 C C . GLY A 1 956 ? 4.753 21.921 -28.848 1.00 35.69 956 GLY A C 1
ATOM 7311 O O . GLY A 1 956 ? 4.800 21.345 -29.930 1.00 35.69 956 GLY A O 1
ATOM 7312 N N . GLY A 1 957 ? 3.727 21.772 -28.004 1.00 35.47 957 GLY A N 1
ATOM 7313 C CA . GLY A 1 957 ? 2.583 20.892 -28.259 1.00 35.47 957 GLY A CA 1
ATOM 7314 C C . GLY A 1 957 ? 1.247 21.542 -27.909 1.00 35.47 957 GLY A C 1
ATOM 7315 O O . GLY A 1 957 ? 0.897 21.656 -26.737 1.00 35.47 957 GLY A O 1
ATOM 7316 N N . GLY A 1 958 ? 0.487 21.946 -28.931 1.00 41.06 958 GLY A N 1
ATOM 7317 C CA . GLY A 1 958 ? -0.947 22.220 -28.789 1.00 41.06 958 GLY A CA 1
ATOM 7318 C C . GLY A 1 958 ? -1.771 20.926 -28.738 1.00 41.06 958 GLY A C 1
ATOM 7319 O O . GLY A 1 958 ? -1.219 19.830 -28.633 1.00 41.06 958 GLY A O 1
ATOM 7320 N N . ASN A 1 959 ? -3.098 21.043 -28.876 1.00 54.09 959 ASN A N 1
ATOM 7321 C CA . ASN A 1 959 ? -3.982 19.892 -29.124 1.00 54.09 959 ASN A CA 1
ATOM 7322 C C . ASN A 1 959 ? -3.391 18.997 -30.226 1.00 54.09 959 ASN A C 1
ATOM 7324 O O . ASN A 1 959 ? -2.865 19.527 -31.199 1.00 54.09 959 ASN A O 1
ATOM 7328 N N . THR A 1 960 ? -3.507 17.673 -30.125 1.00 65.31 960 THR A N 1
ATOM 7329 C CA . THR A 1 960 ? -3.099 16.747 -31.199 1.00 65.31 960 THR A CA 1
ATOM 7330 C C . THR A 1 960 ? -4.311 16.078 -31.843 1.00 65.31 960 THR A C 1
ATOM 7332 O O . THR A 1 960 ? -5.393 16.014 -31.257 1.00 65.31 960 THR A O 1
ATOM 7335 N N . VAL A 1 961 ? -4.133 15.600 -33.072 1.00 66.94 961 VAL A N 1
ATOM 7336 C CA . VAL A 1 961 ? -5.134 14.887 -33.873 1.00 66.94 961 VAL A CA 1
ATOM 7337 C C . VAL A 1 961 ? -4.498 13.662 -34.520 1.00 66.94 961 VAL A C 1
ATOM 7339 O O . VAL A 1 961 ? -3.344 13.698 -34.952 1.00 66.94 961 VAL A O 1
ATOM 7342 N N . SER A 1 962 ? -5.246 12.564 -34.595 1.00 78.88 962 SER A N 1
ATOM 7343 C CA . SER A 1 962 ? -4.733 11.307 -35.144 1.00 78.88 962 SER A CA 1
ATOM 7344 C C . SER A 1 962 ? -4.741 11.339 -36.673 1.00 78.88 962 SER A C 1
ATOM 7346 O O . SER A 1 962 ? -5.798 11.428 -37.304 1.00 78.88 962 SER A O 1
ATOM 7348 N N . VAL A 1 963 ? -3.560 11.243 -37.277 1.00 89.75 963 VAL A N 1
ATOM 7349 C CA . VAL A 1 963 ? -3.350 11.185 -38.726 1.00 89.75 963 VAL A CA 1
ATOM 7350 C C . VAL A 1 963 ? -2.914 9.769 -39.097 1.00 89.75 963 VAL A C 1
ATOM 7352 O O . VAL A 1 963 ? -1.840 9.313 -38.712 1.00 89.75 963 VAL A O 1
ATOM 7355 N N . THR A 1 964 ? -3.762 9.051 -39.831 1.00 93.38 964 THR A N 1
ATOM 7356 C CA . THR A 1 964 ? -3.377 7.808 -40.508 1.00 93.38 964 THR A CA 1
ATOM 7357 C C . THR A 1 964 ? -2.612 8.141 -41.782 1.00 93.38 964 THR A C 1
ATOM 7359 O O . THR A 1 964 ? -3.115 8.892 -42.616 1.00 93.38 964 THR A O 1
ATOM 7362 N N . PHE A 1 965 ? -1.458 7.508 -41.954 1.00 97.19 965 PHE A N 1
ATOM 7363 C CA . PHE A 1 965 ? -0.711 7.434 -43.202 1.00 97.19 965 PHE A CA 1
ATOM 7364 C C . PHE A 1 965 ? -0.844 6.012 -43.747 1.00 97.19 965 PHE A C 1
ATOM 7366 O O . PHE A 1 965 ? -0.512 5.051 -43.050 1.00 97.19 965 PHE A O 1
ATOM 7373 N N . ASN A 1 966 ? -1.339 5.890 -44.975 1.00 95.88 966 ASN A N 1
ATOM 7374 C CA . ASN A 1 966 ? -1.360 4.655 -45.747 1.00 95.88 966 ASN A CA 1
ATOM 7375 C C . ASN A 1 966 ? -0.472 4.857 -46.982 1.00 95.88 966 ASN A C 1
ATOM 7377 O O . ASN A 1 966 ? -0.665 5.843 -47.689 1.00 95.88 966 ASN A O 1
ATOM 7381 N N . VAL A 1 967 ? 0.421 3.920 -47.300 1.00 97.75 967 VAL A N 1
ATOM 7382 C CA . VAL A 1 967 ? 1.176 3.924 -48.564 1.00 97.75 967 VAL A CA 1
ATOM 7383 C C . VAL A 1 967 ? 1.045 2.582 -49.274 1.00 97.75 967 VAL A C 1
ATOM 7385 O O . VAL A 1 967 ? 1.301 1.527 -48.694 1.00 97.75 967 VAL A O 1
ATOM 7388 N N . ASN A 1 968 ? 0.632 2.609 -50.540 1.00 97.00 968 ASN A N 1
ATOM 7389 C CA . ASN A 1 968 ? 0.645 1.429 -51.400 1.00 97.00 968 ASN A CA 1
ATOM 7390 C C . ASN A 1 968 ? 2.072 1.198 -51.920 1.00 97.00 968 ASN A C 1
ATOM 7392 O O . ASN A 1 968 ? 2.611 2.032 -52.654 1.00 97.00 968 ASN A O 1
ATOM 7396 N N . ALA A 1 969 ? 2.691 0.091 -51.508 1.00 95.56 969 ALA A N 1
ATOM 7397 C CA . ALA A 1 969 ? 4.092 -0.194 -51.775 1.00 95.56 969 ALA A CA 1
ATOM 7398 C C . ALA A 1 969 ? 4.392 -1.703 -51.739 1.00 95.56 969 ALA A C 1
ATOM 7400 O O . ALA A 1 969 ? 4.381 -2.346 -50.688 1.00 95.56 969 ALA A O 1
ATOM 7401 N N . THR A 1 970 ? 4.747 -2.268 -52.892 1.00 95.38 970 THR A N 1
ATOM 7402 C CA . THR A 1 970 ? 5.283 -3.632 -52.969 1.00 95.38 970 THR A CA 1
ATOM 7403 C C . THR A 1 970 ? 6.723 -3.670 -52.455 1.00 95.38 970 THR A C 1
ATOM 7405 O O . THR A 1 970 ? 7.586 -2.926 -52.941 1.00 95.38 970 THR A O 1
ATOM 7408 N N . THR A 1 971 ? 6.983 -4.555 -51.494 1.00 93.75 971 THR A N 1
ATOM 7409 C CA . THR A 1 971 ? 8.313 -4.837 -50.927 1.00 93.75 971 THR A CA 1
ATOM 7410 C C . THR A 1 971 ? 8.746 -6.281 -51.170 1.00 93.75 971 THR A C 1
ATOM 7412 O O . THR A 1 971 ? 7.911 -7.149 -51.444 1.00 93.75 971 THR A O 1
ATOM 7415 N N . VAL A 1 972 ? 10.049 -6.545 -51.040 1.00 90.69 972 VAL A N 1
ATOM 7416 C CA . VAL A 1 972 ? 10.617 -7.905 -50.997 1.00 90.69 972 VAL A CA 1
ATOM 7417 C C . VAL A 1 972 ? 10.654 -8.467 -49.569 1.00 90.69 972 VAL A C 1
ATOM 7419 O O . VAL A 1 972 ? 10.534 -7.742 -48.583 1.00 90.69 972 VAL A O 1
ATOM 7422 N N . PHE A 1 973 ? 10.827 -9.784 -49.426 1.00 83.69 973 PHE A N 1
ATOM 7423 C CA . PHE A 1 973 ? 10.877 -10.421 -48.106 1.00 83.69 973 PHE A CA 1
ATOM 7424 C C . PHE A 1 973 ? 12.066 -9.910 -47.270 1.00 83.69 973 PHE A C 1
ATOM 7426 O O . PHE A 1 973 ? 13.216 -10.001 -47.695 1.00 83.69 973 PHE A O 1
ATOM 7433 N N . GLY A 1 974 ? 11.778 -9.390 -4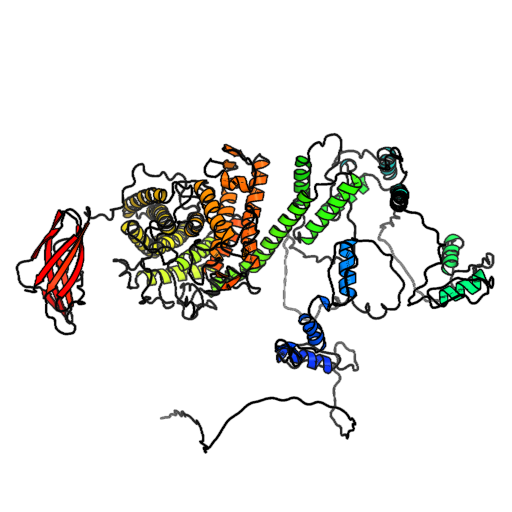6.071 1.00 80.88 974 GLY A N 1
ATOM 7434 C CA . GLY A 1 974 ? 12.754 -8.773 -45.160 1.00 80.88 974 GLY A CA 1
ATOM 7435 C C . GLY A 1 974 ? 12.875 -7.246 -45.281 1.00 80.88 974 GLY A C 1
ATOM 7436 O O . GLY A 1 974 ? 13.465 -6.611 -44.408 1.00 80.88 974 GLY A O 1
ATOM 7437 N N . GLU A 1 975 ? 12.297 -6.636 -46.317 1.00 90.25 975 GLU A N 1
ATOM 7438 C CA . GLU A 1 975 ? 12.227 -5.181 -46.484 1.00 90.25 975 GLU A CA 1
ATOM 7439 C C . GLU A 1 975 ? 11.012 -4.605 -45.739 1.00 90.25 975 GLU A C 1
ATOM 7441 O O . GLU A 1 975 ? 9.895 -5.111 -45.861 1.00 90.25 975 GLU A O 1
ATOM 7446 N N . ASN A 1 976 ? 11.234 -3.535 -44.970 1.00 90.81 976 ASN A N 1
ATOM 7447 C CA . ASN A 1 976 ? 10.213 -2.882 -44.145 1.00 90.81 976 ASN A CA 1
ATOM 7448 C C . ASN A 1 976 ? 10.123 -1.384 -44.472 1.00 90.81 976 ASN A C 1
ATOM 7450 O O . ASN A 1 976 ? 11.146 -0.754 -44.756 1.00 90.81 976 ASN A O 1
ATOM 7454 N N . ILE A 1 977 ? 8.917 -0.811 -44.393 1.00 95.31 977 ILE A N 1
ATOM 7455 C CA . ILE A 1 977 ? 8.663 0.610 -44.678 1.00 95.31 977 ILE A CA 1
ATOM 7456 C C . ILE A 1 977 ? 8.491 1.407 -43.383 1.00 95.31 977 ILE A C 1
ATOM 7458 O O . ILE A 1 977 ? 7.858 0.958 -42.428 1.00 95.31 977 ILE A O 1
ATOM 7462 N N . PHE A 1 978 ? 9.059 2.610 -43.375 1.00 95.31 978 PHE A N 1
ATOM 7463 C CA . PHE A 1 978 ? 9.012 3.573 -42.285 1.00 95.31 978 PHE A CA 1
ATOM 7464 C C . PHE A 1 978 ? 8.633 4.963 -42.825 1.00 95.31 978 PHE A C 1
ATOM 7466 O O . PHE A 1 978 ? 8.766 5.230 -44.019 1.00 95.31 978 PHE A O 1
ATOM 7473 N N . LEU A 1 979 ? 8.186 5.853 -41.943 1.00 94.75 979 LEU A N 1
ATOM 7474 C CA . LEU A 1 979 ? 7.786 7.236 -42.213 1.00 94.75 979 LEU A CA 1
ATOM 7475 C C . LEU A 1 979 ? 8.646 8.194 -41.380 1.00 94.75 979 LEU A C 1
ATOM 7477 O O . LEU A 1 979 ? 8.797 8.000 -40.174 1.00 94.75 979 LEU A O 1
ATOM 7481 N N . THR A 1 980 ? 9.178 9.246 -41.999 1.00 91.62 980 THR A N 1
ATOM 7482 C CA . THR A 1 980 ? 9.866 10.341 -41.293 1.00 91.62 980 THR A CA 1
ATOM 7483 C C . THR A 1 980 ? 9.538 11.687 -41.944 1.00 91.62 980 THR A C 1
ATOM 7485 O O . THR A 1 980 ? 9.132 11.732 -43.105 1.00 91.62 980 THR A O 1
ATOM 7488 N N . GLY A 1 981 ? 9.637 12.790 -41.202 1.00 89.81 981 GLY A N 1
ATOM 7489 C CA . GLY A 1 981 ? 9.153 14.095 -41.656 1.00 89.81 981 GLY A CA 1
ATOM 7490 C C . GLY A 1 981 ? 9.581 15.280 -40.798 1.00 89.81 981 GLY A C 1
ATOM 7491 O O . GLY A 1 981 ? 10.311 15.129 -39.824 1.00 89.81 981 GLY A O 1
ATOM 7492 N N . SER A 1 982 ? 9.124 16.475 -41.166 1.00 79.81 982 SER A N 1
ATOM 7493 C CA . SER A 1 982 ? 9.668 17.775 -40.741 1.00 79.81 982 SER A CA 1
ATOM 7494 C C . SER A 1 982 ? 9.250 18.267 -39.346 1.00 79.81 982 SER A C 1
ATOM 7496 O O . SER A 1 982 ? 9.336 19.467 -39.084 1.00 79.81 982 SER A O 1
ATOM 7498 N N . ILE A 1 983 ? 8.714 17.392 -38.494 1.00 71.56 983 ILE A N 1
ATOM 7499 C CA . ILE A 1 983 ? 8.210 17.726 -37.152 1.00 71.56 983 ILE A CA 1
ATOM 7500 C C . ILE A 1 983 ? 8.542 16.606 -36.161 1.00 71.56 983 ILE A C 1
ATOM 7502 O O . ILE A 1 983 ? 8.659 15.448 -36.562 1.00 71.56 983 ILE A O 1
ATOM 7506 N N . ASP A 1 984 ? 8.604 16.921 -34.865 1.00 69.94 984 ASP A N 1
ATOM 7507 C CA . ASP A 1 984 ? 8.911 15.973 -33.780 1.00 69.94 984 ASP A CA 1
ATOM 7508 C C . ASP A 1 984 ? 8.040 14.707 -33.828 1.00 69.94 984 ASP A C 1
ATOM 7510 O O . ASP A 1 984 ? 8.548 13.593 -33.719 1.00 69.94 984 ASP A O 1
ATOM 7514 N N . ALA A 1 985 ? 6.733 14.865 -34.075 1.00 68.31 985 ALA A N 1
ATOM 7515 C CA . ALA A 1 985 ? 5.782 13.754 -34.187 1.00 68.31 985 ALA A CA 1
ATOM 7516 C C . ALA A 1 985 ? 6.043 12.830 -35.395 1.00 68.31 985 ALA A C 1
ATOM 7518 O O . ALA A 1 985 ? 5.556 11.706 -35.414 1.00 68.31 985 ALA A O 1
ATOM 7519 N N . LEU A 1 986 ? 6.812 13.292 -36.386 1.00 70.38 986 LEU A N 1
ATOM 7520 C CA . LEU A 1 986 ? 7.312 12.527 -37.534 1.00 70.38 986 LEU A CA 1
ATOM 7521 C C . LEU A 1 986 ? 8.848 12.378 -37.487 1.00 70.38 986 LEU A C 1
ATOM 7523 O O . LEU A 1 986 ? 9.472 11.988 -38.469 1.00 70.38 986 LEU A O 1
ATOM 7527 N N . THR A 1 987 ? 9.466 12.629 -36.330 1.00 71.12 987 THR A N 1
ATOM 7528 C CA . THR A 1 987 ? 10.881 12.375 -36.005 1.00 71.12 987 THR A CA 1
ATOM 7529 C C . THR A 1 987 ? 11.936 13.167 -36.795 1.00 71.12 987 THR A C 1
ATOM 7531 O O . THR A 1 987 ? 13.068 12.708 -36.949 1.00 71.12 987 THR A O 1
ATOM 7534 N N . ASN A 1 988 ? 11.607 14.392 -37.222 1.00 77.50 988 ASN A N 1
ATOM 7535 C CA . ASN A 1 988 ? 12.556 15.408 -37.720 1.00 77.50 988 ASN A CA 1
ATOM 7536 C C . ASN A 1 988 ? 13.566 14.894 -38.766 1.00 77.50 988 ASN A C 1
ATOM 7538 O O . ASN A 1 988 ? 14.777 15.066 -38.620 1.00 77.50 988 ASN A O 1
ATOM 7542 N N . TRP A 1 989 ? 13.059 14.240 -39.814 1.00 84.94 989 TRP A N 1
ATOM 7543 C CA . TRP A 1 989 ? 13.824 13.634 -40.915 1.00 84.94 989 TRP A CA 1
ATOM 7544 C C . TRP A 1 989 ? 14.863 12.571 -40.512 1.00 84.94 989 TRP A C 1
ATOM 7546 O O . TRP A 1 989 ? 15.627 12.111 -41.361 1.00 84.94 989 TRP A O 1
ATOM 7556 N N . SER A 1 990 ? 14.898 12.137 -39.249 1.00 85.06 990 SER A N 1
ATOM 7557 C CA . SER A 1 990 ? 15.812 11.092 -38.788 1.00 85.06 990 SER A CA 1
ATOM 7558 C C . SER A 1 990 ? 15.433 9.740 -39.411 1.00 85.06 990 SER A C 1
ATOM 7560 O O . SER A 1 990 ? 14.311 9.273 -39.193 1.00 85.06 990 SER A O 1
ATOM 7562 N N . PRO A 1 991 ? 16.344 9.064 -40.141 1.00 78.69 991 PRO A N 1
ATOM 7563 C CA . PRO A 1 991 ? 16.089 7.715 -40.640 1.00 78.69 991 PRO A CA 1
ATOM 7564 C C . PRO A 1 991 ? 16.086 6.685 -39.511 1.00 78.69 991 PRO A C 1
ATOM 7566 O O . PRO A 1 991 ? 15.324 5.721 -39.556 1.00 78.69 991 PRO A O 1
ATOM 7569 N N . ASP A 1 992 ? 16.919 6.887 -38.488 1.00 76.75 992 ASP A N 1
ATOM 7570 C CA . ASP A 1 992 ? 17.074 5.964 -37.362 1.00 76.75 992 ASP A CA 1
ATOM 7571 C C . ASP A 1 992 ? 15.792 5.890 -36.529 1.00 76.75 992 ASP A C 1
ATOM 7573 O O . ASP A 1 992 ? 15.286 4.795 -36.281 1.00 76.75 992 ASP A O 1
ATOM 7577 N N . ASN A 1 993 ? 15.223 7.055 -36.200 1.00 73.25 993 ASN A N 1
ATOM 7578 C CA . ASN A 1 993 ? 14.002 7.187 -35.401 1.00 73.25 993 ASN A CA 1
ATOM 7579 C C . ASN A 1 993 ? 12.700 7.086 -36.221 1.00 73.25 993 ASN A C 1
ATOM 7581 O O . ASN A 1 993 ? 11.623 7.130 -35.632 1.00 73.25 993 ASN A O 1
ATOM 7585 N N . ALA A 1 994 ? 12.788 6.940 -37.550 1.00 82.50 994 ALA A N 1
ATOM 7586 C CA . ALA A 1 994 ? 11.633 6.859 -38.444 1.00 82.50 994 ALA A CA 1
ATOM 7587 C C . ALA A 1 994 ? 10.594 5.822 -37.974 1.00 82.50 994 ALA A C 1
ATOM 7589 O O . ALA A 1 994 ? 10.936 4.713 -37.557 1.00 82.50 994 ALA A O 1
ATOM 7590 N N . LEU A 1 995 ? 9.316 6.177 -38.092 1.00 80.81 995 LEU A N 1
ATOM 7591 C CA . LEU A 1 995 ? 8.178 5.426 -37.568 1.00 80.81 995 LEU A CA 1
ATOM 7592 C C . LEU A 1 995 ? 7.879 4.207 -38.444 1.00 80.81 995 LEU A C 1
ATOM 7594 O O . LEU A 1 995 ? 7.617 4.366 -39.631 1.00 80.81 995 LEU A O 1
ATOM 7598 N N . ALA A 1 996 ? 7.889 2.998 -37.882 1.00 89.75 996 ALA A N 1
ATOM 7599 C CA . ALA A 1 996 ? 7.583 1.778 -38.634 1.00 89.75 996 ALA A CA 1
ATOM 7600 C C . ALA A 1 996 ? 6.111 1.726 -39.079 1.00 89.75 996 ALA A C 1
ATOM 7602 O O . ALA A 1 996 ? 5.211 2.049 -38.300 1.00 89.75 996 ALA A O 1
ATOM 7603 N N . LEU A 1 997 ? 5.866 1.269 -40.310 1.00 92.69 997 LEU A N 1
ATOM 7604 C CA . LEU A 1 997 ? 4.524 0.959 -40.799 1.00 92.69 997 LEU A CA 1
ATOM 7605 C C . LEU A 1 997 ? 4.226 -0.537 -40.634 1.00 92.69 997 LEU A C 1
ATOM 7607 O O . LEU A 1 997 ? 5.086 -1.397 -40.811 1.00 92.69 997 LEU A O 1
ATOM 7611 N N . ASN A 1 998 ? 2.969 -0.834 -40.329 1.00 85.19 998 ASN A N 1
ATOM 7612 C CA . ASN A 1 998 ? 2.392 -2.171 -40.301 1.00 85.19 998 ASN A CA 1
ATOM 7613 C C . ASN A 1 998 ? 1.910 -2.586 -41.711 1.00 85.19 998 ASN A C 1
ATOM 7615 O O . ASN A 1 998 ? 1.536 -1.725 -42.506 1.00 85.19 998 ASN A O 1
ATOM 7619 N N . ALA A 1 999 ? 1.895 -3.889 -42.012 1.00 90.25 999 ALA A N 1
ATOM 7620 C CA . ALA A 1 999 ? 1.565 -4.441 -43.333 1.00 90.25 999 ALA A CA 1
ATOM 7621 C C . ALA A 1 999 ? 0.299 -5.330 -43.361 1.00 90.25 999 ALA A C 1
ATOM 7623 O O . ALA A 1 999 ? 0.135 -6.123 -44.288 1.00 90.25 999 ALA A O 1
ATOM 7624 N N . ASP A 1 1000 ? -0.612 -5.210 -42.386 1.00 85.25 1000 ASP A N 1
ATOM 7625 C CA . ASP A 1 1000 ? -1.794 -6.088 -42.242 1.00 85.25 1000 ASP A CA 1
ATOM 7626 C C . ASP A 1 1000 ? -2.738 -6.065 -43.464 1.00 85.25 1000 ASP A C 1
ATOM 7628 O O . ASP A 1 1000 ? -3.566 -6.958 -43.627 1.00 85.25 1000 ASP A O 1
ATOM 7632 N N . ASN A 1 1001 ? -2.616 -5.051 -44.331 1.00 88.06 1001 ASN A N 1
ATOM 7633 C CA . ASN A 1 1001 ? -3.389 -4.887 -45.567 1.00 88.06 1001 ASN A CA 1
ATOM 7634 C C . ASN A 1 1001 ? -2.479 -4.810 -46.817 1.00 88.06 1001 ASN A C 1
ATOM 7636 O O . ASN A 1 1001 ? -2.776 -4.068 -47.756 1.00 88.06 1001 ASN A O 1
ATOM 7640 N N . TYR A 1 1002 ? -1.355 -5.543 -46.826 1.00 88.62 1002 TYR A N 1
ATOM 7641 C CA . TYR A 1 1002 ? -0.383 -5.581 -47.932 1.00 88.62 1002 TYR A CA 1
ATOM 7642 C C . TYR A 1 1002 ? -1.066 -5.711 -49.316 1.00 88.62 1002 TYR A C 1
ATOM 7644 O O . TYR A 1 1002 ? -1.936 -6.569 -49.482 1.00 88.62 1002 TYR A O 1
ATOM 7652 N N . PRO A 1 1003 ? -0.677 -4.913 -50.335 1.00 93.38 1003 PRO A N 1
ATOM 7653 C CA . PRO A 1 1003 ? 0.500 -4.034 -50.401 1.00 93.38 1003 PRO A CA 1
ATOM 7654 C C . PRO A 1 1003 ? 0.327 -2.647 -49.754 1.00 93.38 1003 PRO A C 1
ATOM 7656 O O . PRO A 1 1003 ? 1.199 -1.796 -49.917 1.00 93.38 1003 PRO A O 1
ATOM 7659 N N . ILE A 1 1004 ? -0.764 -2.389 -49.023 1.00 95.75 1004 ILE A N 1
ATOM 7660 C CA . ILE A 1 1004 ? -0.927 -1.143 -48.264 1.00 95.75 1004 ILE A CA 1
ATOM 7661 C C . ILE A 1 1004 ? -0.250 -1.279 -46.897 1.00 95.75 1004 ILE A C 1
ATOM 7663 O O . ILE A 1 1004 ? -0.651 -2.086 -46.056 1.00 95.75 1004 ILE A O 1
ATOM 7667 N N . TRP A 1 1005 ? 0.755 -0.437 -46.679 1.00 95.56 1005 TRP A N 1
ATOM 7668 C CA . TRP A 1 1005 ? 1.436 -0.244 -45.404 1.00 95.56 1005 TRP A CA 1
ATOM 7669 C C . TRP A 1 1005 ? 0.787 0.917 -44.645 1.00 95.56 1005 TRP A C 1
ATOM 7671 O O . TRP A 1 1005 ? 0.401 1.910 -45.263 1.00 95.56 1005 TRP A O 1
ATOM 7681 N N . ARG A 1 1006 ? 0.666 0.820 -43.316 1.00 89.25 1006 ARG A N 1
ATOM 7682 C CA . ARG A 1 1006 ? -0.097 1.770 -42.491 1.00 89.25 1006 ARG A CA 1
ATOM 7683 C C . ARG A 1 1006 ? 0.584 2.137 -41.173 1.00 89.25 1006 ARG A C 1
ATOM 7685 O O . ARG A 1 1006 ? 1.084 1.271 -40.462 1.00 89.25 1006 ARG A O 1
ATOM 7692 N N . VAL A 1 1007 ? 0.498 3.410 -40.788 1.00 90.50 1007 VAL A N 1
ATOM 7693 C CA . VAL A 1 1007 ? 0.762 3.895 -39.421 1.00 90.50 1007 VAL A CA 1
ATOM 7694 C C . VAL A 1 1007 ? -0.259 4.974 -39.044 1.00 90.50 1007 VAL A C 1
ATOM 7696 O O . VAL A 1 1007 ? -0.795 5.662 -39.912 1.00 90.50 1007 VAL A O 1
ATOM 7699 N N . THR A 1 1008 ? -0.557 5.140 -37.754 1.00 86.62 1008 THR A N 1
ATOM 7700 C CA . THR A 1 1008 ? -1.375 6.254 -37.250 1.00 86.62 1008 THR A CA 1
ATOM 7701 C C . THR A 1 1008 ? -0.584 7.021 -36.199 1.00 86.62 1008 THR A C 1
ATOM 7703 O O . THR A 1 1008 ? -0.103 6.437 -35.233 1.00 86.62 1008 THR A O 1
ATOM 7706 N N . VAL A 1 1009 ? -0.450 8.331 -36.403 1.00 79.00 1009 VAL A N 1
ATOM 7707 C CA . VAL A 1 1009 ? 0.425 9.223 -35.634 1.00 79.00 1009 VAL A CA 1
ATOM 7708 C C . VAL A 1 1009 ? -0.403 10.371 -35.066 1.00 79.00 1009 VAL A C 1
ATOM 7710 O O . VAL A 1 1009 ? -1.218 10.955 -35.778 1.00 79.00 1009 VAL A O 1
ATOM 7713 N N . ASN A 1 1010 ? -0.198 10.730 -33.799 1.00 80.00 1010 ASN A N 1
ATOM 7714 C CA . ASN A 1 1010 ? -0.822 11.920 -33.218 1.00 80.00 1010 ASN A CA 1
ATOM 7715 C C . ASN A 1 1010 ? 0.038 13.149 -33.536 1.00 80.00 1010 ASN A C 1
ATOM 7717 O O . ASN A 1 1010 ? 1.116 13.325 -32.974 1.00 80.00 1010 ASN A O 1
ATOM 7721 N N . ILE A 1 1011 ? -0.443 13.988 -34.452 1.00 77.81 1011 ILE A N 1
ATOM 7722 C CA . ILE A 1 1011 ? 0.245 15.195 -34.928 1.00 77.81 1011 ILE A CA 1
ATOM 7723 C C . ILE A 1 1011 ? -0.398 16.424 -34.262 1.00 77.81 1011 ILE A C 1
ATOM 7725 O O . ILE A 1 1011 ? -1.622 16.434 -34.106 1.00 77.81 1011 ILE A O 1
ATOM 7729 N N . PRO A 1 1012 ? 0.363 17.467 -33.864 1.00 72.19 1012 PRO A N 1
ATOM 7730 C CA . PRO A 1 1012 ? -0.209 18.731 -33.394 1.00 72.19 1012 PRO A CA 1
ATOM 7731 C C . PRO A 1 1012 ? -1.253 19.277 -34.374 1.00 72.19 1012 PRO A C 1
ATOM 7733 O O . PRO A 1 1012 ? -1.064 19.214 -35.584 1.00 72.19 1012 PRO A O 1
ATOM 7736 N N . ALA A 1 1013 ? -2.380 19.768 -33.874 1.00 72.56 1013 ALA A N 1
ATOM 7737 C CA . ALA A 1 1013 ? -3.518 20.238 -34.658 1.00 72.56 1013 ALA A CA 1
ATOM 7738 C C . ALA A 1 1013 ? -3.189 21.527 -35.431 1.00 72.56 1013 ALA A C 1
ATOM 7740 O O . ALA A 1 1013 ? -2.297 22.283 -35.041 1.00 72.56 1013 ALA A O 1
ATOM 7741 N N . SER A 1 1014 ? -3.909 21.783 -36.528 1.00 75.94 1014 SER A N 1
ATOM 7742 C CA . SER A 1 1014 ? -3.732 22.970 -37.389 1.00 75.94 1014 SER A CA 1
ATOM 7743 C C . SER A 1 1014 ? -2.281 23.221 -37.847 1.00 75.94 1014 SER A C 1
ATOM 7745 O O . SER A 1 1014 ? -1.884 24.361 -38.082 1.00 75.94 1014 SER A O 1
ATOM 7747 N N . THR A 1 1015 ? -1.473 22.165 -37.956 1.00 79.75 1015 THR A N 1
ATOM 7748 C CA . THR A 1 1015 ? -0.026 22.224 -38.198 1.00 79.75 1015 THR A CA 1
ATOM 7749 C C . THR A 1 1015 ? 0.285 21.679 -39.586 1.00 79.75 1015 THR A C 1
ATOM 7751 O O . THR A 1 1015 ? -0.176 20.597 -39.950 1.00 79.75 1015 THR A O 1
ATOM 7754 N N . SER A 1 1016 ? 1.069 22.426 -40.364 1.00 90.19 1016 SER A N 1
ATOM 7755 C CA . SER A 1 1016 ? 1.603 21.960 -41.652 1.00 90.19 1016 SER A CA 1
ATOM 7756 C C . SER A 1 1016 ? 2.915 21.210 -41.435 1.00 90.19 1016 SER A C 1
ATOM 7758 O O . SER A 1 1016 ? 3.704 21.593 -40.574 1.00 90.19 1016 SER A O 1
ATOM 7760 N N . PHE A 1 1017 ? 3.139 20.146 -42.199 1.00 90.06 1017 PHE A N 1
ATOM 7761 C CA . PHE A 1 1017 ? 4.315 19.288 -42.094 1.00 90.06 1017 PHE A CA 1
ATOM 7762 C C . PHE A 1 1017 ? 4.656 18.657 -43.446 1.00 90.06 1017 PHE A C 1
ATOM 7764 O O . PHE A 1 1017 ? 3.778 18.384 -44.267 1.00 90.06 1017 PHE A O 1
ATOM 7771 N N . GLU A 1 1018 ? 5.937 18.377 -43.649 1.00 93.31 1018 GLU A N 1
ATOM 7772 C CA . GLU A 1 1018 ? 6.425 17.552 -44.750 1.00 93.31 1018 GLU A CA 1
ATOM 7773 C C . GLU A 1 1018 ? 6.829 16.162 -44.253 1.00 93.31 1018 GLU A C 1
ATOM 7775 O O . GLU A 1 1018 ? 7.111 15.975 -43.068 1.00 93.31 1018 GLU A O 1
ATOM 7780 N N . TYR A 1 1019 ? 6.842 15.178 -45.150 1.00 97.31 1019 TYR A N 1
ATOM 7781 C CA . TYR A 1 1019 ? 7.249 13.807 -44.850 1.00 97.31 1019 TYR A CA 1
ATOM 7782 C C . TYR A 1 1019 ? 7.724 13.045 -46.092 1.00 97.31 1019 TYR A C 1
ATOM 7784 O O . TYR A 1 1019 ? 7.493 13.460 -47.232 1.00 97.31 1019 TYR A O 1
ATOM 7792 N N . LYS A 1 1020 ? 8.386 11.913 -45.843 1.00 97.38 1020 LYS A N 1
ATOM 7793 C CA . LYS A 1 1020 ? 8.690 10.869 -46.819 1.00 97.38 1020 LYS A CA 1
ATOM 7794 C C . LYS A 1 1020 ? 8.617 9.477 -46.195 1.00 97.38 1020 LYS A C 1
ATOM 7796 O O . LYS A 1 1020 ? 8.893 9.287 -45.006 1.00 97.38 1020 LYS A O 1
ATOM 7801 N N . TYR A 1 1021 ? 8.328 8.497 -47.037 1.00 97.81 1021 TYR A N 1
ATOM 7802 C CA . TYR A 1 1021 ? 8.523 7.083 -46.754 1.00 97.81 1021 TYR A CA 1
ATOM 7803 C C . TYR A 1 1021 ? 9.968 6.654 -47.051 1.00 97.81 1021 TYR A C 1
ATOM 7805 O O . TYR A 1 1021 ? 10.598 7.104 -48.013 1.00 97.81 1021 TYR A O 1
ATOM 7813 N N . ILE A 1 1022 ? 10.491 5.746 -46.226 1.00 96.50 1022 ILE A N 1
ATOM 7814 C CA . ILE A 1 1022 ? 11.793 5.097 -46.415 1.00 96.50 1022 ILE A CA 1
ATOM 7815 C C . ILE A 1 1022 ? 11.650 3.577 -46.297 1.00 96.50 1022 ILE A C 1
ATOM 7817 O O . ILE A 1 1022 ? 10.929 3.071 -45.437 1.00 96.50 1022 ILE A O 1
ATOM 7821 N N . ARG A 1 1023 ? 12.367 2.835 -47.137 1.00 96.81 1023 ARG A N 1
ATOM 7822 C CA . ARG A 1 1023 ? 12.576 1.387 -47.016 1.00 96.81 1023 ARG A CA 1
ATOM 7823 C C . ARG A 1 1023 ? 13.848 1.144 -46.209 1.00 96.81 1023 ARG A C 1
ATOM 7825 O O . ARG A 1 1023 ? 14.859 1.807 -46.449 1.00 96.81 1023 ARG A O 1
ATOM 7832 N N . LYS A 1 1024 ? 13.823 0.177 -45.289 1.00 90.94 1024 LYS A N 1
ATOM 7833 C CA . LYS A 1 1024 ? 15.030 -0.384 -44.660 1.00 90.94 1024 LYS A CA 1
ATOM 7834 C C . LYS A 1 1024 ? 15.152 -1.861 -45.037 1.00 90.94 1024 LYS A C 1
ATOM 7836 O O . LYS A 1 1024 ? 14.216 -2.633 -44.819 1.00 90.94 1024 LYS A O 1
ATOM 7841 N N . PHE A 1 1025 ? 16.304 -2.251 -45.579 1.00 90.56 1025 PHE A N 1
ATOM 7842 C CA . PHE A 1 1025 ? 16.602 -3.629 -45.983 1.00 90.56 1025 PHE A CA 1
ATOM 7843 C C . PHE A 1 1025 ? 18.088 -3.933 -45.765 1.00 90.56 1025 PHE A C 1
ATOM 7845 O O . PHE A 1 1025 ? 18.948 -3.222 -46.276 1.00 90.56 1025 PHE A O 1
ATOM 7852 N N . ASN A 1 1026 ? 18.403 -4.970 -44.980 1.00 85.44 1026 ASN A N 1
ATOM 7853 C CA . ASN A 1 1026 ? 19.779 -5.393 -44.660 1.00 85.44 1026 ASN A CA 1
ATOM 7854 C C . ASN A 1 1026 ? 20.719 -4.254 -44.189 1.00 85.44 1026 ASN A C 1
ATOM 7856 O O . ASN A 1 1026 ? 21.911 -4.260 -44.481 1.00 85.44 1026 ASN A O 1
ATOM 7860 N N . GLY A 1 1027 ? 20.178 -3.263 -43.471 1.00 78.31 1027 GLY A N 1
ATOM 7861 C CA . GLY A 1 1027 ? 20.911 -2.084 -42.990 1.00 78.31 1027 GLY A CA 1
ATOM 7862 C C . GLY A 1 1027 ? 21.038 -0.933 -43.999 1.00 78.31 1027 GLY A C 1
ATOM 7863 O O . GLY A 1 1027 ? 21.375 0.177 -43.596 1.00 78.31 1027 GLY A O 1
ATOM 7864 N N . ALA A 1 1028 ? 20.715 -1.148 -45.277 1.00 89.00 1028 ALA A N 1
ATOM 7865 C CA . ALA A 1 1028 ? 20.579 -0.069 -46.249 1.00 89.00 1028 ALA A CA 1
ATOM 7866 C C . ALA A 1 1028 ? 19.250 0.680 -46.051 1.00 89.00 1028 ALA A C 1
ATOM 7868 O O . ALA A 1 1028 ? 18.232 0.079 -45.692 1.00 89.00 1028 ALA A O 1
ATOM 7869 N N . ILE A 1 1029 ? 19.268 1.990 -46.315 1.00 94.75 1029 ILE A N 1
ATOM 7870 C CA . ILE A 1 1029 ? 18.097 2.870 -46.261 1.00 94.75 1029 ILE A CA 1
ATOM 7871 C C . ILE A 1 1029 ? 17.876 3.472 -47.649 1.00 94.75 1029 ILE A C 1
ATOM 7873 O O . ILE A 1 1029 ? 18.787 4.067 -48.224 1.00 94.75 1029 ILE A O 1
ATOM 7877 N N . THR A 1 1030 ? 16.661 3.339 -48.176 1.00 96.19 1030 THR A N 1
ATOM 7878 C CA . THR A 1 1030 ? 16.255 3.902 -49.469 1.00 96.19 1030 THR A CA 1
ATOM 7879 C C . THR A 1 1030 ? 15.066 4.826 -49.256 1.00 96.19 1030 THR A C 1
ATOM 7881 O O . THR A 1 1030 ? 14.035 4.397 -48.745 1.00 96.19 1030 THR A O 1
ATOM 7884 N N . TRP A 1 1031 ? 15.207 6.093 -49.633 1.00 96.69 1031 TRP A N 1
ATOM 7885 C CA . TRP A 1 1031 ? 14.117 7.069 -49.621 1.00 96.69 1031 TRP A CA 1
ATOM 7886 C C . TRP A 1 1031 ? 13.262 6.942 -50.885 1.00 96.69 1031 TRP A C 1
ATOM 7888 O O . TRP A 1 1031 ? 13.776 6.544 -51.930 1.00 96.69 1031 TRP A O 1
ATOM 7898 N N . GLU A 1 1032 ? 11.985 7.318 -50.807 1.00 95.19 1032 GLU A N 1
ATOM 7899 C CA . GLU A 1 1032 ? 11.181 7.581 -52.009 1.00 95.19 1032 GLU A CA 1
ATOM 7900 C C . GLU A 1 1032 ? 11.712 8.800 -52.791 1.00 95.19 1032 GLU A C 1
ATOM 7902 O O . GLU A 1 1032 ? 12.422 9.660 -52.242 1.00 95.19 1032 GLU A O 1
ATOM 7907 N N . SER A 1 1033 ? 11.355 8.895 -54.074 1.00 95.75 1033 SER A N 1
ATOM 7908 C CA . SER A 1 1033 ? 11.803 9.982 -54.950 1.00 95.75 1033 SER A CA 1
ATOM 7909 C C . SER A 1 1033 ? 11.351 11.371 -54.471 1.00 95.75 1033 SER A C 1
ATOM 7911 O O . SER A 1 1033 ? 10.441 11.530 -53.657 1.00 95.75 1033 SER A O 1
ATOM 7913 N N . ASP A 1 1034 ? 12.002 12.416 -54.979 1.00 91.44 1034 ASP A N 1
ATOM 7914 C CA . ASP A 1 1034 ? 11.590 13.803 -54.737 1.00 91.44 1034 ASP A CA 1
ATOM 7915 C C . ASP A 1 1034 ? 10.288 14.168 -55.477 1.00 91.44 1034 ASP A C 1
ATOM 7917 O O . ASP A 1 1034 ? 9.947 13.517 -56.471 1.00 91.44 1034 ASP A O 1
ATOM 7921 N N . PRO A 1 1035 ? 9.552 15.209 -55.029 1.00 94.94 1035 PRO A N 1
ATOM 7922 C CA . PRO A 1 1035 ? 9.790 16.049 -53.838 1.00 94.94 1035 PRO A CA 1
ATOM 7923 C C . PRO A 1 1035 ? 9.368 15.371 -52.520 1.00 94.94 1035 PRO A C 1
ATOM 7925 O O . PRO A 1 1035 ? 8.859 14.252 -52.523 1.00 94.94 1035 PRO A O 1
ATOM 7928 N N . ASN A 1 1036 ? 9.523 16.051 -51.382 1.00 93.94 1036 ASN A N 1
ATOM 7929 C CA . ASN A 1 1036 ? 8.827 15.673 -50.145 1.00 93.94 1036 ASN A CA 1
ATOM 7930 C C . ASN A 1 1036 ? 7.300 15.693 -50.348 1.00 93.94 1036 ASN A C 1
ATOM 7932 O O . ASN A 1 1036 ? 6.785 16.542 -51.080 1.00 93.94 1036 ASN A O 1
ATOM 7936 N N . GLN A 1 1037 ? 6.569 14.810 -49.663 1.00 96.00 1037 GLN A N 1
ATOM 7937 C CA . GLN A 1 1037 ? 5.126 14.993 -49.504 1.00 96.00 1037 GLN A CA 1
ATOM 7938 C C . GLN A 1 1037 ? 4.883 16.132 -48.505 1.00 96.00 1037 GLN A C 1
ATOM 7940 O O . GLN A 1 1037 ? 5.597 16.245 -47.510 1.00 96.00 1037 GLN A O 1
ATOM 7945 N N . SER A 1 1038 ? 3.858 16.955 -48.731 1.00 94.38 1038 SER A N 1
ATOM 7946 C CA . SER A 1 1038 ? 3.478 18.057 -47.836 1.00 94.38 1038 SER A CA 1
ATOM 7947 C C . SER A 1 1038 ? 1.994 17.978 -47.490 1.00 94.38 1038 SER A C 1
ATOM 7949 O O . SER A 1 1038 ? 1.165 17.651 -48.344 1.00 94.38 1038 SER A O 1
ATOM 7951 N N . ASN A 1 1039 ? 1.638 18.206 -46.225 1.00 94.31 1039 ASN A N 1
ATOM 7952 C CA . ASN A 1 1039 ? 0.258 18.112 -45.754 1.00 94.31 1039 ASN A CA 1
ATOM 7953 C C . ASN A 1 1039 ? 0.027 18.954 -44.488 1.00 94.31 1039 ASN A C 1
ATOM 7955 O O . ASN A 1 1039 ? 0.939 19.576 -43.949 1.00 94.31 1039 ASN A O 1
ATOM 7959 N N . SER A 1 1040 ? -1.211 18.970 -43.997 1.00 90.62 1040 SER A N 1
ATOM 7960 C CA . SER A 1 1040 ? -1.567 19.632 -42.740 1.00 90.62 1040 SER A CA 1
ATOM 7961 C C . SER A 1 1040 ? -2.569 18.832 -41.913 1.00 90.62 1040 SER A C 1
ATOM 7963 O O . SER A 1 1040 ? -3.402 18.085 -42.440 1.00 90.62 1040 SER A O 1
ATOM 7965 N N . SER A 1 1041 ? -2.488 18.972 -40.595 1.00 81.88 1041 SER A N 1
ATOM 7966 C CA . SER A 1 1041 ? -3.417 18.364 -39.645 1.00 81.88 1041 SER A CA 1
ATOM 7967 C C . SER A 1 1041 ? -4.675 19.233 -39.454 1.00 81.88 1041 SER A C 1
ATOM 7969 O O . SER A 1 1041 ? -4.598 20.463 -39.517 1.00 81.88 1041 SER A O 1
ATOM 7971 N N . PRO A 1 1042 ? -5.861 18.634 -39.228 1.00 68.19 1042 PRO A N 1
ATOM 7972 C CA . PRO A 1 1042 ? -7.068 19.393 -38.900 1.00 68.19 1042 PRO A CA 1
ATOM 7973 C C . PRO A 1 1042 ? -6.983 20.031 -37.501 1.00 68.19 1042 PRO A C 1
ATOM 7975 O O . PRO A 1 1042 ? -6.142 19.663 -36.683 1.00 68.19 1042 PRO A O 1
ATOM 7978 N N . ALA A 1 1043 ? -7.888 20.968 -37.203 1.00 60.44 1043 ALA A N 1
ATOM 7979 C CA . ALA A 1 1043 ? -7.987 21.604 -35.883 1.00 60.44 1043 ALA A CA 1
ATOM 7980 C C . ALA A 1 1043 ? -8.517 20.660 -34.779 1.00 60.44 1043 ALA A C 1
ATOM 7982 O O . ALA A 1 1043 ? -8.293 20.896 -33.593 1.00 60.44 1043 ALA A O 1
ATOM 7983 N N . SER A 1 1044 ? -9.237 19.602 -35.165 1.00 65.25 1044 SER A N 1
ATOM 7984 C CA . SER A 1 1044 ? -9.770 18.557 -34.286 1.00 65.25 1044 SER A CA 1
ATOM 7985 C C . SER A 1 1044 ? -10.107 17.291 -35.092 1.00 65.25 1044 SER A C 1
ATOM 7987 O O . SER A 1 1044 ? -10.077 17.300 -36.325 1.00 65.25 1044 SER A O 1
ATOM 7989 N N . GLY A 1 1045 ? -10.429 16.189 -34.406 1.00 71.38 1045 GLY A N 1
ATOM 7990 C CA . GLY A 1 1045 ? -10.833 14.932 -35.041 1.00 71.38 1045 GLY A CA 1
ATOM 7991 C C . GLY A 1 1045 ? -9.655 14.082 -35.526 1.00 71.38 1045 GLY A C 1
ATOM 7992 O O . GLY A 1 1045 ? -8.653 13.935 -34.828 1.00 71.38 1045 GLY A O 1
ATOM 7993 N N . SER A 1 1046 ? -9.796 13.477 -36.707 1.00 81.81 1046 SER A N 1
ATOM 7994 C CA . SER A 1 1046 ? -8.777 12.613 -37.317 1.00 81.81 1046 SER A CA 1
ATOM 7995 C C . SER A 1 1046 ? -8.693 12.826 -38.829 1.00 81.81 1046 SER A C 1
ATOM 7997 O O . SER A 1 1046 ? -9.614 13.368 -39.444 1.00 81.81 1046 SER A O 1
ATOM 7999 N N . LYS A 1 1047 ? -7.578 12.409 -39.432 1.00 88.75 1047 LYS A N 1
ATOM 8000 C CA . LYS A 1 1047 ? -7.325 12.495 -40.877 1.00 88.75 1047 LYS A CA 1
ATOM 8001 C C . LYS A 1 1047 ? -6.737 11.180 -41.384 1.00 88.75 1047 LYS A C 1
ATOM 8003 O O . LYS A 1 1047 ? -6.034 10.492 -40.652 1.00 88.75 1047 LYS A O 1
ATOM 8008 N N . THR A 1 1048 ? -7.015 10.834 -42.637 1.00 95.56 1048 THR A N 1
ATOM 8009 C CA . THR A 1 1048 ? -6.337 9.741 -43.348 1.00 95.56 1048 THR A CA 1
ATOM 8010 C C . THR A 1 1048 ? -5.706 10.300 -44.614 1.00 95.56 1048 THR A C 1
ATOM 8012 O O . THR A 1 1048 ? -6.324 11.106 -45.309 1.00 95.56 1048 THR A O 1
ATOM 8015 N N . ILE A 1 1049 ? -4.475 9.884 -44.884 1.00 96.62 1049 ILE A N 1
ATOM 8016 C CA . ILE A 1 1049 ? -3.689 10.204 -46.071 1.00 96.62 1049 ILE A CA 1
ATOM 8017 C C . ILE A 1 1049 ? -3.400 8.872 -46.774 1.00 96.62 1049 ILE A C 1
ATOM 8019 O O . ILE A 1 1049 ? -3.117 7.878 -46.105 1.00 96.62 1049 ILE A O 1
ATOM 8023 N N . ASN A 1 1050 ? -3.540 8.839 -48.101 1.00 97.25 1050 ASN A N 1
ATOM 8024 C CA . ASN A 1 1050 ? -3.317 7.646 -48.915 1.00 97.25 1050 ASN A CA 1
ATOM 8025 C C . ASN A 1 1050 ? -2.338 7.993 -50.039 1.00 97.25 1050 ASN A C 1
ATOM 8027 O O . ASN A 1 1050 ? -2.696 8.733 -50.955 1.00 97.25 1050 ASN A O 1
ATOM 8031 N N . ASP A 1 1051 ? -1.133 7.447 -49.952 1.00 97.31 1051 ASP A N 1
ATOM 8032 C CA . ASP A 1 1051 ? -0.036 7.650 -50.890 1.00 97.31 1051 ASP A CA 1
ATOM 8033 C C . ASP A 1 1051 ? 0.261 6.374 -51.694 1.00 97.31 1051 ASP A C 1
ATOM 8035 O O . ASP A 1 1051 ? -0.215 5.272 -51.398 1.00 97.31 1051 ASP A O 1
ATOM 8039 N N . VAL A 1 1052 ? 1.107 6.519 -52.708 1.00 96.44 1052 VAL A N 1
ATOM 8040 C CA . VAL A 1 1052 ? 1.751 5.419 -53.435 1.00 96.44 1052 VAL A CA 1
ATOM 8041 C C . VAL A 1 1052 ? 3.253 5.673 -53.372 1.00 96.44 1052 VAL A C 1
ATOM 8043 O O . VAL A 1 1052 ? 3.668 6.828 -53.455 1.00 96.44 1052 VAL A O 1
ATOM 8046 N N . TRP A 1 1053 ? 4.063 4.625 -53.206 1.00 95.50 1053 TRP A N 1
ATOM 8047 C CA . TRP A 1 1053 ? 5.523 4.766 -53.217 1.00 95.50 1053 TRP A CA 1
ATOM 8048 C C . TRP A 1 1053 ? 6.019 5.370 -54.545 1.00 95.50 1053 TRP A C 1
ATOM 8050 O O . TRP A 1 1053 ? 5.540 4.973 -55.610 1.00 95.50 1053 TRP A O 1
ATOM 8060 N N . ARG A 1 1054 ? 7.000 6.281 -54.472 1.00 94.50 1054 ARG A N 1
ATOM 8061 C CA . ARG A 1 1054 ? 7.599 6.999 -55.612 1.00 94.50 1054 ARG A CA 1
ATOM 8062 C C . ARG A 1 1054 ? 9.069 6.626 -55.826 1.00 94.50 1054 ARG A C 1
ATOM 8064 O O . ARG A 1 1054 ? 9.828 6.593 -54.830 1.00 94.50 1054 ARG A O 1
#

Radius of gyration: 43.86 Å; chains: 1; bounding box: 124×104×140 Å

pLDDT: mean 72.12, std 26.85, range [20.03, 98.94]

InterPro domains:
  IPR000165 Glucoamylase [PR00736] (527-544)
  IPR000165 Glucoamylase [PR00736] (600-617)
  IPR000165 Glucoamylase [PR00736] (618-637)
  IPR000165 Glucoamylase [PR00736] (666-684)
  IPR000165 Glucoamylase [PR00736] (791-810)
  IPR000165 Glucoamylase [PR00736] (880-901)
  IPR000165 Glucoamylase [PR00736] (913-928)
  IPR002044 Carbohydrate binding module family 20 [PF00686] (960-1048)
  IPR002044 Carbohydrate binding module family 20 [PS51166] (955-1054)
  IPR002044 Carbohydrate binding module family 20 [SM01065] (960-1051)
  IPR008928 Six-hairpin glycosidase superfamily [SSF48208] (498-934)
  IPR011613 GH15-like domain [PF00723] (509-924)
  IPR012341 Six-hairpin glycosidase-like superfamily [G3DSA:1.50.10.10] (497-960)
  IPR013087 Zinc finger C2H2-type [PS00028] (74-96)
  IPR013087 Zinc finger C2H2-type [PS00028] (104-124)
  IPR013087 Zinc finger C2H2-type [PS00028] (134-156)
  IPR013087 Zinc finger C2H2-type [PS00028] (317-340)
  IPR013087 Zinc finger C2H2-type [PS00028] (348-371)
  IPR013087 Zinc finger C2H2-type [PS50157] (72-101)
  IPR013087 Zinc finger C2H2-type [PS50157] (102-129)

Foldseek 3Di:
DDDDDDDDDDDDDDDDDDDDDDDDDDDDDDDDDDDDDDDDDDDDDDDDDDDDDDDDFDDDPHDGDDDDQDWAAAPPPPGRDTHSDVVVNVLVVCVVVVDFPQAAPVPRDGHSDPVVSVVVVVVVDDQVPQPAAAPDPPGGHGHNDPVVNVVVVCVVVDDDDDDDDDDDVCPVPPPDDDYDDDDDDDDDDDDDDDDDDDDDDDDDDDDDDDDDDDDDDDPDQFAADQCLLFDDPPDDGPAFAPVSVLVCCQPVPFQFDPDVVRVRDGDSDPVVNVVVVVVVVVVVVVVVVVVVPDDDDDDDDDDDDDDDDDDDQDAAAPPPPGGDTHPDPVVNVLCCQVPPVVHQPDFAPPPVGRDGHSDPVVSVVCCVPPVDDDDDDDDDDDDDDDDDDDDDDDDDDDDDPDSGPDTSNNVNVVNVVCVLVVRHFHQLPSDDPPDDDLVVVLVSVVVRLPDDRDPCPPPVNSVVVLVSNCVCCCVPVVDNNPPVSSVVVNVLSVLVNLLVVLLVVQLVVLVLLLQLQADDPRVLLDLAHQLAGFQFSDCVLPHRQWGFLQLSLLLLLLLLLCCLVPVDVVSVRSNVRNLVLLVLLCQAAEPLGGLPRGSQQPGIAHRNSHYDHDDFLDRALQSLLSNLLSLLSVLVSVVVVVNLVCSVPRSCVSNVSSLVSLLADLLAWGQYPVRPDGARFLLSLLSSLLSLLLVLVSCVSNVVNPCNVSSVVSNLLSLQVSVVQQDPVLAGQGGPDDPAPSLFLSLLVSQLSNEFLQQFQDVSSLHLQPLRNLLSLLVNQVLLCPQFVQNPPPASLFGDFHFTHSPDCVVHTFGFLLSLLSSLLSLLSSLLNCVVVQWHFADPSNVVSLCSQPPPDDGDIDGNPDPSVVSSSSSSNSRSSRSSVNSSVLQDPSSWRAGGAGSHPSHHDDRISGSSSSSSSSSSVCSNVSNDGDGSPNHPDDRDPDNDSNPDDPDDADAWAKEKEKEQDDDDPQKWKFKAWCDVQRPRPDPVPTHTWDAPPPVITMDITTGHAQDKIWMWMWIAHPNDIGTADDDTHIDHHHNYYYYYDYYYGD

Secondary structure (DSSP, 8-state):
-----------------------------------------------------------BTTB--------EE--STT---EESSHHHHHHHHHHHH----EE-TTT--EESSHHHHHHHHTTSS-GGG-SEE--STT---EESSHHHHHHHHHHHH----PPP---STTTTS-S---------------S--------------PPPP----------PPP-EE-GGGS--TTSPPS-SBHHHHHHHHHHHSPPBP--GGGTT-B-SSHHHHHHHHHHHHHHHHHHHHHTT--S-------------------EE--STT---EESSHHHHHHHHHHHTS----EE--STTT--EESSHHHHHHHHHHHS--S----------------------------TT--BHHHHHHHHHHHHHTTSSEE-S-S--TT---HHHHHHHHHHHHS----S---THHHHHHHHHHHHHHHHHS-----HHHHHHHHHHHHHHHHHHHHHHHHHHHHHHHHHHTBTTT-SS-TTPPTTPBPS-S-BSSSB--EEEHHHHHHHHHHHHHHHHTTS-GGGHHHHHHHHHHHHHHTT--BTTB-TTTTGGG--EEETTS-B--S--S---THHHHHHHHHHHHHHHHHHHTT-HHHIIIIIHHHHHHHHHHHHHHTTS-EE-TTS--EE-BHHHHHHHHHHHHHHHHHHHHTT-GGGHHHHHHHHHHHHHHHGGGB-TTSSB-SBSSSSS----THHHHHHHHT--TTT-S-TTTT-TTSHHHHHHHHHHHHHHTTT-GGGTT--TTS----BS-TT--GGGS-BBHHHHHHHHHHHHHHHHHHHHHTEEEE-TTTHHHHTTTSTTPPSEEEETTSHHHHHHHHHHHHHHHHHHHHHHHHS-TT----SEE-TTT--EESSSS-HHHHHHHHHHHHHHTT--PPP-S-TT-PPPSS------SSS----EEEEEEEEE----TT-EEEEEESSGGGTTT-SSSPEEPEEEETTEEEEEEEEETT-EEEEEEEEEETTEEEEPPSS-EEEE--SSSEEEEEEE--

Sequence (1054 aa):
MSASTTTVCESAQVLGKRGADTRLLNFFHPRHSGTNIPSEPKEHPPHIASGSTSSAPIIINGKLQANTKKRYHCTHKGCDKAYSKPSRLAEHERSHTGERPFKCETCNKSYLRETHLHAHTRSHLPEASRPFICDKTGCEKRFWTAQHLKVHIGWHEGPSLLPAQNTDALRHLQNTINFALISRMFTHLLKLKAHAKTHDGMEVHPPALATTQAHCKSEKRYACVHIRCIATSGETPSFPTWSALQYHIRNVHPPTCTYEACAGRTFTTQKGLRAHMRLHEQRDMMEALEDNSADDGADHQPVKRRRGGDWGRDWKCDFENCAKDFKSKTTLTVHKNVTHLGQRNFACSYGSCQKAYGYKHLLQRHMAKVHRSSDDEAPIEYLDDSLSASDEGEDAADISLDIGTITGFAYSQSAQTKIAEGRALRCPFPDISGLLSASELSENLHTQLTNPTAQDANCDYAFRRAYDLRRHLQASHGFSAQKETLELWVAKQKLACSVDAYLASESPIAKAGLLANIGPSGSKSHGAKAGVVIASPSTSNPDYLYTWTRDSSLVFGAIIDQYTLGLDTSLRGQIDNFVASQRIIQQVSNPSGTVSTGGLGEPKFNVDETAFTGAWGRPQRDGPALRANALITWANFLLKQSNSSYVTNTLWPIIKLDLDYVAANWNQTTFDLWEEVSSSSFFTTAVQHRSLRQGVSLANAIGQTSVVSGYTTQANNLLCFLQSYWNNAGYITANTGGGRSGKDANTVLTSIHTFDAAAGCDAATFQPCSDRALSNLLTYVNAFRSIYSINSGIANNVGVATGRYPEDGYMGGNPWYLATLAVAEQLYDALIVWKKQGSIQVTAVSQPFFSLFSSGIQTGTIPSSSATFNSLTTAIKNYADSFVAVVAKYTPSGGGLAEQYSRSNGSPISAVDLTWSYAALLTANGARNGVVPASWGASGLAVPTTCSGGGGGGGGGGNTVSVTFNVNATTVFGENIFLTGSIDALTNWSPDNALALNADNYPIWRVTVNIPASTSFEYKYIRKFNGAITWESDPNQSNSSPASGSKTINDVWR

Organism: NCBI:txid201217